Protein AF-A0A2P8NF49-F1 (afdb_monomer_lite)

Sequence (994 aa):
MATYPNPLSDQGIADQLTRTGKHWAKTTITYSFDDLSTAGNDLNSTYESWIKKAIGQIGEILNLTFVETGSGGDITFNGSSGNGTYASTSYYTVSREIVSSNIFFDRTWTGNQPSALDYGSYGFTTIMHEFLHALGLSHPGDYDAGSGDPSYFPDAEFLQDTHRYSVMSYFGAGSDGSGTSHYFYNGSSFEYQYPQTPMVYDILALTQGGFNGKFGGYSFNTATRSGDTTYGYNPTGGINEVYDFVSNPSPVLTIYDAGGVDTLDLSGDTVSMQANIVYDANGVPSSYNTVARETSVIDLRPGHYSSTHGMKNNLGISFGTTIENVVATQFNDTIYGNDADNLITGGSGNDVMDGGSGTDTAVFSGARANYTITNNGGTFTVVGPDGTDTLTNFEFLKFADQQVATADLVAPFGTMVKASPSFGRSAGWADQDRYARTTADVDGDGKADIVGFASSGVMVALGTGGGNFGTMMQATASFSRNAGWISQETYPRLLADTNGDGRVDIVGFGADGAFVALGRADGTFAPLKVAANSFGRNAGWVDQEVKTRTLADVNGDGNVDIVGFGAAGTYVALGQGDGTFGTIKKATSDFGTDRGWNNQTEKPRIVTDINGDGRADIVGFGAAGTYVGLGQADGTFAPLILATSSFSRNAGWSDQDVYTRVLTDLNGDGNTDIVGFGAAGTYSALGNGDGTFQGLKLATSSFGINAGWANQDNYARLFADVDGDGKVDIVGFGAAGTYVAFGKGDGTFSPLELGTERFGKNAGWTSQETTPRFVTDVNGDGRADIIGFGSDGAYLVLANAGGQGNAPRYFSEGYLSGDRRLEDTISVDIDHAGIVRQPGSDDRAVGGSLQDLPGVLADDWFGDAVGGGRFGGAAPGNGETTTGLVGPADMRQPNAVGDGLDQLPGVLADDWFGDAIGGKQAGGAEAHDVLAVVVEHAQLRDAEPAPEFVDISLAIEWTGASEGPLAPPVTDPVPATAFVIAEDWTDAGNHGFF

Secondary structure (DSSP, 8-state):
-PPPPPPPPHHHHHHHHTTT--B-S-SEEEEEE--TTSSS----HHHHHHHHHHHHHHHHHBS-EEEE-SS--SEEEEEESSS--EEEEEE-TTT-BEEEEEEEEETTSGGGSGGG-STT-HHHHHHHHHHHHHHT---SSS--GGG----HHHH-SSTT-STTT-TT--S-TTTTSS--B-EEE-SSSEEEPPP-S--HHHHHHHHH--GGGT---PPB-TTTT-S--EEESSPPTT--GGGBTTT-SS--EEE---SSS-EEE-TT----EEEEEEE-TTS-EEEEEEEE--EEEEE-STT-EEB-TT-BS-EEE-TT----EEE--SSEEEEEEESS--EEE--SS--EEEEESSS-EEE-SS-GGG-EEEE-SSEEEEEETTEEEEEES-SEEE-SS-EEEGGG-S-SB---EEEESTTSGGGT---TTTS-EEEE-SSSSSSPEEEEE-SSSEEEE-B-SSS-B---EEEESSSSGGGT---TTTS-EEEE-SSSSSSPEEEEE-SSSEEEE-B-TTS-BPPPEEEESSS-GGGT---TTTS-EEEE-SSSSSSPEEEEE-SSSEEEE-B-SSS-B---EEEESSSSGGGT---TTTS-EEEE-SSSSSSPEEEEE-SSSEEEE-B-TTS-BPSPEEEESSSSGGGT---TTTS-EEEE-SSSSSSPEEEEE-SSSEEEE-B-SSS-BPPPEEEES-S-GGGT---TTTS-EEEE-SSSSSSPEEEEE-SSSEEEE-B-SSS-BPPPEEEESSSSGGGT---TTTS-EEEE-SSSSSSPEEEEE-SSSEEEEPBPS-SS--S-----S---SS---S-------GGG------------------------------------------------------------------------------------------------------------------------------------------------------------------

pLDDT: mean 79.13, std 25.95, range [20.19, 98.88]

Structure (mmCIF, N/CA/C/O backbone):
data_AF-A0A2P8NF49-F1
#
_entry.id   AF-A0A2P8NF49-F1
#
loop_
_atom_site.group_PDB
_atom_site.id
_atom_site.type_symbol
_atom_site.label_atom_id
_atom_site.label_alt_id
_atom_site.label_comp_id
_atom_site.label_asym_id
_atom_site.label_entity_id
_atom_site.label_seq_id
_atom_site.pdbx_PDB_ins_code
_atom_site.Cartn_x
_atom_site.Cartn_y
_atom_site.Cartn_z
_atom_site.occupancy
_atom_site.B_iso_or_equiv
_atom_site.auth_seq_id
_atom_site.auth_comp_id
_atom_site.auth_asym_id
_atom_site.auth_atom_id
_atom_site.pdbx_PDB_model_num
ATOM 1 N N . MET A 1 1 ? -3.496 -2.643 -52.592 1.00 51.00 1 MET A N 1
ATOM 2 C CA . MET A 1 1 ? -3.050 -2.084 -51.303 1.00 51.00 1 MET A CA 1
ATOM 3 C C . MET A 1 1 ? -1.754 -2.786 -50.981 1.00 51.00 1 MET A C 1
ATOM 5 O O . MET A 1 1 ? -1.724 -4.001 -51.147 1.00 51.00 1 MET A O 1
ATOM 9 N N . ALA A 1 2 ? -0.696 -2.049 -50.654 1.00 59.62 2 ALA A N 1
ATOM 10 C CA . ALA A 1 2 ? 0.509 -2.674 -50.129 1.00 59.62 2 ALA A CA 1
ATOM 11 C C . ALA A 1 2 ? 0.156 -3.336 -48.789 1.00 59.62 2 ALA A C 1
ATOM 13 O O . ALA A 1 2 ? -0.589 -2.755 -48.000 1.00 59.62 2 ALA A O 1
ATOM 14 N N . THR A 1 3 ? 0.588 -4.574 -48.589 1.00 74.75 3 THR A N 1
ATOM 15 C CA . THR A 1 3 ? 0.391 -5.324 -47.344 1.00 74.75 3 THR A CA 1
ATOM 16 C C . THR A 1 3 ? 1.704 -5.334 -46.587 1.00 74.75 3 THR A C 1
ATOM 18 O O . THR A 1 3 ? 2.743 -5.540 -47.209 1.00 74.75 3 THR A O 1
ATOM 21 N N . TYR A 1 4 ? 1.653 -5.129 -45.272 1.00 82.19 4 TYR A N 1
ATOM 22 C CA . TYR A 1 4 ? 2.828 -5.270 -44.418 1.00 82.19 4 TYR A CA 1
ATOM 23 C C . TYR A 1 4 ? 3.452 -6.668 -44.566 1.00 82.19 4 TYR A C 1
ATOM 25 O O . TYR A 1 4 ? 2.703 -7.644 -44.714 1.00 82.19 4 TYR A O 1
ATOM 33 N N . PRO A 1 5 ? 4.792 -6.780 -44.542 1.00 86.50 5 PRO A N 1
ATOM 34 C CA . PRO A 1 5 ? 5.456 -8.074 -44.511 1.00 86.50 5 PRO A CA 1
ATOM 35 C C . PRO A 1 5 ? 5.165 -8.796 -43.186 1.00 86.50 5 PRO A C 1
ATOM 37 O O . PRO A 1 5 ? 4.738 -8.193 -42.199 1.00 86.50 5 PRO A O 1
ATOM 40 N N . ASN A 1 6 ? 5.373 -10.112 -43.164 1.00 92.12 6 ASN A N 1
ATOM 41 C CA . ASN A 1 6 ? 5.154 -10.899 -41.951 1.00 92.12 6 ASN A CA 1
ATOM 42 C C . ASN A 1 6 ? 6.230 -10.578 -40.898 1.00 92.12 6 ASN A C 1
ATOM 44 O O . ASN A 1 6 ? 7.380 -10.329 -41.263 1.00 92.12 6 ASN A O 1
ATOM 48 N N . PRO A 1 7 ? 5.897 -10.608 -39.598 1.00 94.44 7 PRO A N 1
ATOM 49 C CA . PRO A 1 7 ? 6.896 -10.460 -38.550 1.00 94.44 7 PRO A CA 1
ATOM 50 C C . PRO A 1 7 ? 7.793 -11.700 -38.448 1.00 94.44 7 PRO A C 1
ATOM 52 O O . PRO A 1 7 ? 7.357 -12.821 -38.722 1.00 94.44 7 PRO A O 1
ATOM 55 N N . LEU A 1 8 ? 9.030 -11.498 -37.995 1.00 94.94 8 LEU A N 1
ATOM 56 C CA . LEU A 1 8 ? 9.926 -12.573 -37.557 1.00 94.94 8 LEU A CA 1
ATOM 57 C C . LEU A 1 8 ? 9.947 -12.680 -36.027 1.00 94.94 8 LEU A C 1
ATOM 59 O O . LEU A 1 8 ? 9.607 -11.727 -35.326 1.00 94.94 8 LEU A O 1
ATOM 63 N N . SER A 1 9 ? 10.339 -13.853 -35.521 1.00 94.81 9 SER A N 1
ATOM 64 C CA . SER A 1 9 ? 10.711 -14.028 -34.112 1.00 94.81 9 SER A CA 1
ATOM 65 C C . SER A 1 9 ? 12.049 -13.351 -33.821 1.00 94.81 9 SER A C 1
ATOM 67 O O . SER A 1 9 ? 12.817 -13.090 -34.747 1.00 94.81 9 SER A O 1
ATOM 69 N N . ASP A 1 10 ? 12.376 -13.155 -32.544 1.00 93.75 10 ASP A N 1
ATOM 70 C CA . ASP A 1 10 ? 13.620 -12.489 -32.143 1.00 93.75 10 ASP A CA 1
ATOM 71 C C . ASP A 1 10 ? 14.869 -13.150 -32.732 1.00 93.75 10 ASP A C 1
ATOM 73 O O . ASP A 1 10 ? 15.691 -12.498 -33.378 1.00 93.75 10 ASP A O 1
ATOM 77 N N . GLN A 1 11 ? 14.958 -14.477 -32.602 1.00 91.25 11 GLN A N 1
ATOM 78 C CA . GLN A 1 11 ? 16.037 -15.249 -33.215 1.00 91.25 11 GLN A CA 1
ATOM 79 C C . GLN A 1 11 ? 16.000 -15.173 -34.747 1.00 91.25 11 GLN A C 1
ATOM 81 O O . GLN A 1 11 ? 17.047 -15.116 -35.383 1.00 91.25 11 GLN A O 1
ATOM 86 N N . GLY A 1 12 ? 14.809 -15.136 -35.355 1.00 92.81 12 GLY A N 1
ATOM 87 C CA . GLY A 1 12 ? 14.667 -14.988 -36.803 1.00 92.81 12 GLY A CA 1
ATOM 88 C C . GLY A 1 12 ? 15.252 -13.670 -37.316 1.00 92.81 12 GLY A C 1
ATOM 89 O O . GLY A 1 12 ? 15.924 -13.665 -38.345 1.00 92.81 12 GLY A O 1
ATOM 90 N N . ILE A 1 13 ? 15.060 -12.571 -36.581 1.00 93.75 13 ILE A N 1
ATOM 91 C CA . ILE A 1 13 ? 15.652 -11.262 -36.895 1.00 93.75 13 ILE A CA 1
ATOM 92 C C . ILE A 1 13 ? 17.181 -11.328 -36.762 1.00 93.75 13 ILE A C 1
ATOM 94 O O . ILE A 1 13 ? 17.902 -10.917 -37.674 1.00 93.75 13 ILE A O 1
ATOM 98 N N . ALA A 1 14 ? 17.683 -11.894 -35.660 1.00 93.38 14 ALA A N 1
ATOM 99 C CA . ALA A 1 14 ? 19.117 -12.065 -35.420 1.00 93.38 14 ALA A CA 1
ATOM 100 C C . ALA A 1 14 ? 19.802 -12.910 -36.514 1.00 93.38 14 ALA A C 1
ATOM 102 O O . ALA A 1 14 ? 20.877 -12.561 -37.017 1.00 93.38 14 ALA A O 1
ATOM 103 N N . ASP A 1 15 ? 19.165 -14.001 -36.933 1.00 91.38 15 ASP A N 1
ATOM 104 C CA . ASP A 1 15 ? 19.650 -14.876 -38.002 1.00 91.38 15 ASP A CA 1
ATOM 105 C C . ASP A 1 15 ? 19.631 -14.175 -39.364 1.00 91.38 15 ASP A C 1
ATOM 107 O O . ASP A 1 15 ? 20.561 -14.334 -40.158 1.00 91.38 15 ASP A O 1
ATOM 111 N N . GLN A 1 16 ? 18.615 -13.355 -39.626 1.00 92.50 16 GLN A N 1
ATOM 112 C CA . GLN A 1 16 ? 18.489 -12.606 -40.872 1.00 92.50 16 GLN A CA 1
ATOM 113 C C . GLN A 1 16 ? 19.577 -11.527 -41.011 1.00 92.50 16 GLN A C 1
ATOM 115 O O . GLN A 1 16 ? 20.219 -11.418 -42.066 1.00 92.50 16 GLN A O 1
ATOM 120 N N . LEU A 1 17 ? 19.863 -10.792 -39.930 1.00 94.19 17 LEU A N 1
ATOM 121 C CA . LEU A 1 17 ? 20.968 -9.826 -39.851 1.00 94.19 17 LEU A CA 1
ATOM 122 C C . LEU A 1 17 ? 22.342 -10.499 -40.012 1.00 94.19 17 LEU A C 1
ATOM 124 O O . LEU A 1 17 ? 23.280 -9.893 -40.534 1.00 94.19 17 LEU A O 1
ATOM 128 N N . THR A 1 18 ? 22.466 -11.771 -39.627 1.00 93.25 18 THR A N 1
ATOM 129 C CA . THR A 1 18 ? 23.716 -12.547 -39.707 1.00 93.25 18 THR A CA 1
ATOM 130 C C . THR A 1 18 ? 23.760 -13.557 -40.856 1.00 93.25 18 THR A C 1
ATOM 132 O O . THR A 1 18 ? 24.707 -14.345 -40.951 1.00 93.25 18 THR A O 1
ATOM 135 N N . ARG A 1 19 ? 22.804 -13.518 -41.798 1.00 91.19 19 ARG A N 1
ATOM 136 C CA . ARG A 1 19 ? 22.618 -14.548 -42.846 1.00 91.19 19 ARG A CA 1
ATOM 137 C C . ARG A 1 19 ? 23.862 -14.843 -43.689 1.00 91.19 19 ARG A C 1
ATOM 139 O O . ARG A 1 19 ? 24.033 -15.947 -44.209 1.00 91.19 19 ARG A O 1
ATOM 146 N N . THR A 1 20 ? 24.763 -13.868 -43.830 1.00 90.12 20 THR A N 1
ATOM 147 C CA . THR A 1 20 ? 26.004 -14.022 -44.608 1.00 90.12 20 THR A CA 1
ATOM 148 C C . THR A 1 20 ? 27.068 -14.869 -43.901 1.00 90.12 20 THR A C 1
ATOM 150 O O . THR A 1 20 ? 27.974 -15.399 -44.558 1.00 90.12 20 THR A O 1
ATOM 153 N N . GLY A 1 21 ? 26.955 -15.027 -42.581 1.00 90.25 21 GLY A N 1
ATOM 154 C CA . GLY A 1 21 ? 27.860 -15.798 -41.735 1.00 90.25 21 GLY A CA 1
ATOM 155 C C . GLY A 1 21 ? 29.224 -15.147 -41.488 1.00 90.25 21 GLY A C 1
ATOM 156 O O . GLY A 1 21 ? 30.114 -15.803 -40.945 1.00 90.25 21 GLY A O 1
ATOM 157 N N . LYS A 1 22 ? 29.428 -13.897 -41.926 1.00 92.44 22 LYS A N 1
ATOM 158 C CA . LYS A 1 22 ? 30.708 -13.189 -41.787 1.00 92.44 22 LYS A CA 1
ATOM 159 C C . LYS A 1 22 ? 30.978 -12.881 -40.315 1.00 92.44 22 LYS A C 1
ATOM 161 O O . LYS A 1 22 ? 30.099 -12.352 -39.653 1.00 92.44 22 LYS A O 1
ATOM 166 N N . HIS A 1 23 ? 32.172 -13.186 -39.819 1.00 93.00 23 HIS A N 1
ATOM 167 C CA . HIS A 1 23 ? 32.540 -12.925 -38.422 1.00 93.00 23 HIS A CA 1
ATOM 168 C C . HIS A 1 23 ? 34.057 -12.851 -38.239 1.00 93.00 23 HIS A C 1
ATOM 170 O O . HIS A 1 23 ? 34.813 -13.404 -39.035 1.00 93.00 23 HIS A O 1
ATOM 176 N N . TRP A 1 24 ? 34.530 -12.214 -37.174 1.00 93.69 24 TRP A N 1
ATOM 177 C CA . TRP A 1 24 ? 35.937 -12.255 -36.788 1.00 93.69 24 TRP A CA 1
ATOM 178 C C . TRP A 1 24 ? 36.240 -13.498 -35.943 1.00 93.69 24 TRP A C 1
ATOM 180 O O . TRP A 1 24 ? 35.585 -13.746 -34.939 1.00 93.69 24 TRP A O 1
ATOM 190 N N . ALA A 1 25 ? 37.292 -14.242 -36.294 1.00 90.56 25 ALA A N 1
ATOM 191 C CA . ALA A 1 25 ? 37.790 -15.383 -35.507 1.00 90.56 25 ALA A CA 1
ATOM 192 C C . ALA A 1 25 ? 38.834 -14.984 -34.441 1.00 90.56 25 ALA A C 1
ATOM 194 O O . ALA A 1 25 ? 39.669 -15.791 -34.029 1.00 90.56 25 ALA A O 1
ATOM 195 N N . LYS A 1 26 ? 38.842 -13.713 -34.028 1.00 90.56 26 LYS A N 1
ATOM 196 C CA . LYS A 1 26 ? 39.785 -13.152 -33.054 1.00 90.56 26 LYS A CA 1
ATOM 197 C C . LYS A 1 26 ? 39.082 -12.169 -32.132 1.00 90.56 26 LYS A C 1
ATOM 199 O O . LYS A 1 26 ? 38.136 -11.508 -32.540 1.00 90.56 26 LYS A O 1
ATOM 204 N N . THR A 1 27 ? 39.594 -12.054 -30.912 1.00 91.00 27 THR A N 1
ATOM 205 C CA . THR A 1 27 ? 39.059 -11.159 -29.875 1.00 91.00 27 THR A CA 1
ATOM 206 C C . THR A 1 27 ? 39.775 -9.816 -29.814 1.00 91.00 27 THR A C 1
ATOM 208 O O . THR A 1 27 ? 39.276 -8.890 -29.191 1.00 91.00 27 THR A O 1
ATOM 211 N N . THR A 1 28 ? 40.933 -9.673 -30.462 1.00 96.94 28 THR A N 1
ATOM 212 C CA . THR A 1 28 ? 41.603 -8.379 -30.632 1.00 96.94 28 THR A CA 1
ATOM 213 C C . THR A 1 28 ? 41.533 -7.967 -32.093 1.00 96.94 28 THR A C 1
ATOM 215 O O . THR A 1 28 ? 42.037 -8.683 -32.960 1.00 96.94 28 THR A O 1
ATOM 218 N N . ILE A 1 29 ? 40.918 -6.818 -32.357 1.00 97.69 29 ILE A N 1
ATOM 219 C CA . ILE A 1 29 ? 40.758 -6.244 -33.691 1.00 97.69 29 ILE A CA 1
ATOM 220 C C . ILE A 1 29 ? 41.518 -4.923 -33.712 1.00 97.69 29 ILE A C 1
ATOM 222 O O . ILE A 1 29 ? 41.226 -3.996 -32.960 1.00 97.69 29 ILE A O 1
ATOM 226 N N . THR A 1 30 ? 42.534 -4.838 -34.558 1.00 97.69 30 THR A N 1
ATOM 227 C CA . THR A 1 30 ? 43.264 -3.584 -34.746 1.00 97.69 30 THR A CA 1
ATOM 228 C C . THR A 1 30 ? 42.499 -2.651 -35.679 1.00 97.69 30 THR A C 1
ATOM 230 O O . THR A 1 30 ? 41.827 -3.111 -36.600 1.00 97.69 30 THR A O 1
ATOM 233 N N . TYR A 1 31 ? 42.611 -1.341 -35.479 1.00 97.31 31 TYR A N 1
ATOM 234 C CA . TYR A 1 31 ? 42.071 -0.363 -36.419 1.00 97.31 31 TYR A CA 1
ATOM 235 C C . TYR A 1 31 ? 43.071 0.743 -36.746 1.00 97.31 31 TYR A C 1
ATOM 237 O O . TYR A 1 31 ? 44.009 0.988 -35.987 1.00 97.31 31 TYR A O 1
ATOM 245 N N . SER A 1 32 ? 42.895 1.391 -37.892 1.00 94.25 32 SER A N 1
ATOM 246 C CA . SER A 1 32 ? 43.706 2.533 -38.328 1.00 94.25 32 SER A CA 1
ATOM 247 C C . SER A 1 32 ? 42.868 3.548 -39.102 1.00 94.25 32 SER A C 1
ATOM 249 O O . SER A 1 32 ? 41.832 3.209 -39.678 1.00 94.25 32 SER A O 1
ATOM 251 N N . PHE A 1 33 ? 43.342 4.793 -39.125 1.00 91.50 33 PHE A N 1
ATOM 252 C CA . PHE A 1 33 ? 42.841 5.849 -40.003 1.00 91.50 33 PHE A CA 1
ATOM 253 C C . PHE A 1 33 ? 43.860 6.040 -41.127 1.00 91.50 33 PHE A C 1
ATOM 255 O O . PHE A 1 33 ? 44.873 6.710 -40.941 1.00 91.50 33 PHE A O 1
ATOM 262 N N . ASP A 1 34 ? 43.626 5.393 -42.268 1.00 76.44 34 ASP A N 1
ATOM 263 C CA . ASP A 1 34 ? 44.501 5.481 -43.441 1.00 76.44 34 ASP A CA 1
ATOM 264 C C . ASP A 1 34 ? 43.775 6.214 -44.585 1.00 76.44 34 ASP A C 1
ATOM 266 O O . ASP A 1 34 ? 42.549 6.175 -44.686 1.00 76.44 34 ASP A O 1
ATOM 270 N N . ASP A 1 35 ? 44.523 6.845 -45.498 1.00 68.38 35 ASP A N 1
ATOM 271 C CA . ASP A 1 35 ? 44.009 7.233 -46.821 1.00 68.38 35 ASP A CA 1
ATOM 272 C C . ASP A 1 35 ? 44.499 6.246 -47.881 1.00 68.38 35 ASP A C 1
ATOM 274 O O . ASP A 1 35 ? 45.480 6.472 -48.599 1.00 68.38 35 ASP A O 1
ATOM 278 N N . LEU A 1 36 ? 43.777 5.131 -48.008 1.00 64.69 36 LEU A N 1
ATOM 279 C CA . LEU A 1 36 ? 44.042 4.128 -49.039 1.00 64.69 36 LEU A CA 1
ATOM 280 C C . LEU A 1 36 ? 43.703 4.615 -50.463 1.00 64.69 36 LEU A C 1
ATOM 282 O O . LEU A 1 36 ? 44.017 3.923 -51.431 1.00 64.69 36 LEU A O 1
ATOM 286 N N . SER A 1 37 ? 43.088 5.796 -50.625 1.00 58.12 37 SER A N 1
ATOM 287 C CA . SER A 1 37 ? 42.691 6.342 -51.932 1.00 58.12 37 SER A CA 1
ATOM 288 C C . SER A 1 37 ? 43.810 7.114 -52.645 1.00 58.12 37 SER A C 1
ATOM 290 O O . SER A 1 37 ? 43.695 7.395 -53.840 1.00 58.12 37 SER A O 1
ATOM 292 N N . THR A 1 38 ? 44.916 7.436 -51.955 1.00 55.50 38 THR A N 1
ATOM 293 C CA . THR A 1 38 ? 46.035 8.283 -52.437 1.00 55.50 38 THR A CA 1
ATOM 294 C C . THR A 1 38 ? 45.627 9.686 -52.926 1.00 55.50 38 THR A C 1
ATOM 296 O O . THR A 1 38 ? 46.412 10.359 -53.598 1.00 55.50 38 THR A O 1
ATOM 299 N N . ALA A 1 39 ? 44.415 10.147 -52.595 1.00 58.09 39 ALA A N 1
ATOM 300 C CA . ALA A 1 39 ? 43.811 11.370 -53.131 1.00 58.09 39 ALA A CA 1
ATOM 301 C C . ALA A 1 39 ? 43.760 12.550 -52.136 1.00 58.09 39 ALA A C 1
ATOM 303 O O . ALA A 1 39 ? 43.281 13.622 -52.508 1.00 58.09 39 ALA A O 1
ATOM 304 N N . GLY A 1 40 ? 44.284 12.400 -50.912 1.00 59.62 40 GLY A N 1
ATOM 305 C CA . GLY A 1 40 ? 44.273 13.448 -49.883 1.00 59.62 40 GLY A CA 1
ATOM 306 C C . GLY A 1 40 ? 42.927 13.547 -49.163 1.00 59.62 40 GLY A C 1
ATOM 307 O O . GLY A 1 40 ? 42.482 14.646 -48.825 1.00 59.62 40 GLY A O 1
ATOM 308 N N . ASN A 1 41 ? 42.263 12.406 -48.969 1.00 67.69 41 ASN A N 1
ATOM 309 C CA . ASN A 1 41 ? 40.920 12.315 -48.397 1.00 67.69 41 ASN A CA 1
ATOM 310 C C . ASN A 1 41 ? 40.913 12.015 -46.890 1.00 67.69 41 ASN A C 1
ATOM 312 O O . ASN A 1 41 ? 39.852 11.680 -46.368 1.00 67.69 41 ASN A O 1
ATOM 316 N N . ASP A 1 42 ? 42.024 12.218 -46.179 1.00 73.75 42 ASP A N 1
ATOM 317 C CA . ASP A 1 42 ? 42.177 11.936 -44.743 1.00 73.75 42 ASP A CA 1
ATOM 318 C C . ASP A 1 42 ? 40.978 12.383 -43.891 1.00 73.75 42 ASP A C 1
ATOM 320 O O . ASP A 1 42 ? 40.499 13.524 -43.988 1.00 73.75 42 ASP A O 1
ATOM 324 N N . LEU A 1 43 ? 40.504 11.484 -43.028 1.00 86.25 43 LEU A N 1
ATOM 325 C CA . LEU A 1 43 ? 39.536 11.823 -41.992 1.00 86.25 43 LEU A CA 1
ATOM 326 C C . LEU A 1 43 ? 40.195 12.787 -40.998 1.00 86.25 43 LEU A C 1
ATOM 328 O O . LEU A 1 43 ? 41.348 12.621 -40.622 1.00 86.25 43 LEU A O 1
ATOM 332 N N . ASN A 1 44 ? 39.477 13.839 -40.604 1.00 87.62 44 ASN A N 1
ATOM 333 C CA . ASN A 1 44 ? 39.982 14.770 -39.597 1.00 87.62 44 ASN A CA 1
ATOM 334 C C . ASN A 1 44 ? 39.708 14.255 -38.173 1.00 87.62 44 ASN A C 1
ATOM 336 O O . ASN A 1 44 ? 38.924 13.328 -37.966 1.00 87.62 44 ASN A O 1
ATOM 340 N N . SER A 1 45 ? 40.274 14.935 -37.176 1.00 90.00 45 SER A N 1
ATOM 341 C CA . SER A 1 45 ? 40.130 14.572 -35.761 1.00 90.00 45 SER A CA 1
ATOM 342 C C . SER A 1 45 ? 38.681 14.492 -35.259 1.00 90.00 45 SER A C 1
ATOM 344 O O . SER A 1 45 ? 38.416 13.791 -34.287 1.00 90.00 45 SER A O 1
ATOM 346 N N . THR A 1 46 ? 37.732 15.202 -35.883 1.00 92.19 46 THR A N 1
ATOM 347 C CA . THR A 1 46 ? 36.310 15.115 -35.518 1.00 92.19 46 THR A CA 1
ATOM 348 C C . THR A 1 46 ? 35.728 13.765 -35.926 1.00 92.19 46 THR A C 1
ATOM 350 O O . THR A 1 46 ? 35.093 13.119 -35.098 1.00 92.19 46 THR A O 1
ATOM 353 N N . TYR A 1 47 ? 35.989 13.306 -37.155 1.00 91.31 47 TYR A N 1
ATOM 354 C CA . TYR A 1 47 ? 35.597 11.961 -37.589 1.00 91.31 47 TYR A CA 1
ATOM 355 C C . TYR A 1 47 ? 36.234 10.889 -36.714 1.00 91.31 47 TYR A C 1
ATOM 357 O O . TYR A 1 47 ? 35.531 10.015 -36.220 1.00 91.31 47 TYR A O 1
ATOM 365 N N . GLU A 1 48 ? 37.547 10.981 -36.486 1.00 92.88 48 GLU A N 1
ATOM 366 C CA . GLU A 1 48 ? 38.264 10.009 -35.658 1.00 92.88 48 GLU A CA 1
ATOM 367 C C . GLU A 1 48 ? 37.669 9.913 -34.251 1.00 92.88 48 GLU A C 1
ATOM 369 O O . GLU A 1 48 ? 37.495 8.815 -33.734 1.00 92.88 48 GLU A O 1
ATOM 374 N N . SER A 1 49 ? 37.321 11.050 -33.641 1.00 94.81 49 SER A N 1
ATOM 375 C CA . SER A 1 49 ? 36.694 11.093 -32.317 1.00 94.81 49 SER A CA 1
ATOM 376 C C . SER A 1 49 ? 35.353 10.351 -32.293 1.00 94.81 49 SER A C 1
ATOM 378 O O . SER A 1 49 ? 35.140 9.486 -31.447 1.00 94.81 49 SER A O 1
ATOM 380 N N . TRP A 1 50 ? 34.464 10.627 -33.252 1.00 95.31 50 TRP A N 1
ATOM 381 C CA . TRP A 1 50 ? 33.152 9.975 -33.326 1.00 95.31 50 TRP A CA 1
ATOM 382 C C . TRP A 1 50 ? 33.235 8.492 -33.698 1.00 95.31 50 TRP A C 1
ATOM 384 O O . TRP A 1 50 ? 32.508 7.678 -33.134 1.00 95.31 50 TRP A O 1
ATOM 394 N N . ILE A 1 51 ? 34.174 8.114 -34.567 1.00 96.06 51 ILE A N 1
ATOM 395 C CA . ILE A 1 51 ? 34.478 6.708 -34.856 1.00 96.06 51 ILE A CA 1
ATOM 396 C C . ILE A 1 51 ? 34.960 5.998 -33.587 1.00 96.06 51 ILE A C 1
ATOM 398 O O . ILE A 1 51 ? 34.480 4.912 -33.276 1.00 96.06 51 ILE A O 1
ATOM 402 N N . LYS A 1 52 ? 35.852 6.618 -32.805 1.00 96.56 52 LYS A N 1
ATOM 403 C CA . LYS A 1 52 ? 36.318 6.057 -31.526 1.00 96.56 52 LYS A CA 1
ATOM 404 C C . LYS A 1 52 ? 35.183 5.899 -30.514 1.00 96.56 52 LYS A C 1
ATOM 406 O O . LYS A 1 52 ? 35.198 4.922 -29.775 1.00 96.56 52 LYS A O 1
ATOM 411 N N . LYS A 1 53 ? 34.183 6.790 -30.506 1.00 96.19 53 LYS A N 1
ATOM 412 C CA . LYS A 1 53 ? 32.969 6.618 -29.687 1.00 96.19 53 LYS A CA 1
ATOM 413 C C . LYS A 1 53 ? 32.170 5.381 -30.108 1.00 96.19 53 LYS A C 1
ATOM 415 O O . LYS A 1 53 ? 31.843 4.573 -29.247 1.00 96.19 53 LYS A O 1
ATOM 420 N N . ALA A 1 54 ? 31.930 5.182 -31.408 1.00 97.00 54 ALA A N 1
ATOM 421 C CA . ALA A 1 54 ? 31.247 3.984 -31.913 1.00 97.00 54 ALA A CA 1
ATOM 422 C C . ALA A 1 54 ? 32.027 2.688 -31.605 1.00 97.00 54 ALA A C 1
ATOM 424 O O . ALA A 1 54 ? 31.449 1.703 -31.149 1.00 97.00 54 ALA A O 1
ATOM 425 N N . ILE A 1 55 ? 33.356 2.709 -31.775 1.00 97.81 55 ILE A N 1
ATOM 426 C CA . ILE A 1 55 ? 34.248 1.603 -31.389 1.00 97.81 55 ILE A CA 1
ATOM 427 C C . ILE A 1 55 ? 34.146 1.317 -29.886 1.00 97.81 55 ILE A C 1
ATOM 429 O O . ILE A 1 55 ? 34.027 0.159 -29.488 1.00 97.81 55 ILE A O 1
ATOM 433 N N . GLY A 1 56 ? 34.174 2.365 -29.058 1.00 96.44 56 GLY A N 1
ATOM 434 C CA . GLY A 1 56 ? 34.037 2.265 -27.608 1.00 96.44 56 GLY A CA 1
ATOM 435 C C . GLY A 1 56 ? 32.721 1.611 -27.196 1.00 96.44 56 GLY A C 1
ATOM 436 O O . GLY A 1 56 ? 32.748 0.661 -26.424 1.00 96.44 56 GLY A O 1
ATOM 437 N N . GLN A 1 57 ? 31.596 2.037 -27.778 1.00 96.19 57 GLN A N 1
ATOM 438 C CA . GLN A 1 57 ? 30.280 1.449 -27.502 1.00 96.19 57 GLN A CA 1
ATOM 439 C C . GLN A 1 57 ? 30.228 -0.052 -27.832 1.00 96.19 57 GLN A C 1
ATOM 441 O O . GLN A 1 57 ? 29.739 -0.840 -27.029 1.00 96.19 57 GLN A O 1
ATOM 446 N N . ILE A 1 58 ? 30.780 -0.487 -28.971 1.00 97.31 58 ILE A N 1
ATOM 447 C CA . ILE A 1 58 ? 30.850 -1.925 -29.281 1.00 97.31 58 ILE A CA 1
ATOM 448 C C . ILE A 1 58 ? 31.780 -2.663 -28.316 1.00 97.31 58 ILE A C 1
ATOM 450 O O . ILE A 1 58 ? 31.463 -3.781 -27.927 1.00 97.31 58 ILE A O 1
ATOM 454 N N . GLY A 1 59 ? 32.910 -2.070 -27.921 1.00 96.19 59 GLY A N 1
ATOM 455 C CA . GLY A 1 59 ? 33.813 -2.662 -26.927 1.00 96.19 59 GLY A CA 1
ATOM 456 C C . GLY A 1 59 ? 33.199 -2.761 -25.525 1.00 96.19 59 GLY A C 1
ATOM 457 O O . GLY A 1 59 ? 33.571 -3.640 -24.749 1.00 96.19 59 GLY A O 1
ATOM 458 N N . GLU A 1 60 ? 32.241 -1.893 -25.196 1.00 94.75 60 GLU A N 1
ATOM 459 C CA . GLU A 1 60 ? 31.426 -2.004 -23.984 1.00 94.75 60 GLU A CA 1
ATOM 460 C C . GLU A 1 60 ? 30.416 -3.160 -24.085 1.00 94.75 60 GLU A C 1
ATOM 462 O O . GLU A 1 60 ? 30.128 -3.790 -23.078 1.00 94.75 60 GLU A O 1
ATOM 467 N N . ILE A 1 61 ? 29.893 -3.484 -25.267 1.00 96.06 61 ILE A N 1
ATOM 468 C CA . ILE A 1 61 ? 28.867 -4.532 -25.426 1.00 96.06 61 ILE A CA 1
ATOM 469 C C . ILE A 1 61 ? 29.496 -5.914 -25.636 1.00 96.06 61 ILE A C 1
ATOM 471 O O . ILE A 1 61 ? 29.107 -6.902 -25.013 1.00 96.06 61 ILE A O 1
ATOM 475 N N . LEU A 1 62 ? 30.481 -5.998 -26.527 1.00 96.00 62 LEU A N 1
ATOM 476 C CA . LEU A 1 62 ? 31.122 -7.239 -26.943 1.00 96.00 62 LEU A CA 1
ATOM 477 C C . LEU A 1 62 ? 32.482 -7.392 -26.273 1.00 96.00 62 LEU A C 1
ATOM 479 O O . LEU A 1 62 ? 33.239 -6.433 -26.143 1.00 96.00 62 LEU A O 1
ATOM 483 N N . ASN A 1 63 ? 32.853 -8.626 -25.944 1.00 95.12 63 ASN A N 1
ATOM 484 C CA . ASN A 1 63 ? 34.178 -8.989 -25.446 1.00 95.12 63 ASN A CA 1
ATOM 485 C C . ASN A 1 63 ? 35.229 -8.984 -26.578 1.00 95.12 63 ASN A C 1
ATOM 487 O O . ASN A 1 63 ? 35.897 -9.983 -26.862 1.00 95.12 63 ASN A O 1
ATOM 491 N N . LEU A 1 64 ? 35.335 -7.846 -27.263 1.00 95.69 64 LEU A N 1
ATOM 492 C CA . LEU A 1 64 ? 36.290 -7.542 -28.315 1.00 95.69 64 LEU A CA 1
ATOM 493 C C . LEU A 1 64 ? 37.155 -6.363 -27.868 1.00 95.69 64 LEU A C 1
ATOM 495 O O . LEU A 1 64 ? 36.667 -5.323 -27.440 1.00 95.69 64 LEU A O 1
ATOM 499 N N . THR A 1 65 ? 38.468 -6.515 -27.991 1.00 96.50 65 THR A N 1
ATOM 500 C CA . THR A 1 65 ? 39.434 -5.449 -27.728 1.00 96.50 65 THR A CA 1
ATOM 501 C C . THR A 1 65 ? 39.801 -4.759 -29.033 1.00 96.50 65 THR A C 1
ATOM 503 O O . THR A 1 65 ? 40.406 -5.375 -29.913 1.00 96.50 65 THR A O 1
ATOM 506 N N . PHE A 1 66 ? 39.498 -3.468 -29.137 1.00 97.69 66 PHE A N 1
ATOM 507 C CA . PHE A 1 66 ? 39.882 -2.650 -30.283 1.00 97.69 66 PHE A CA 1
ATOM 508 C C . PHE A 1 66 ? 41.178 -1.892 -30.000 1.00 97.69 66 PHE A C 1
ATOM 510 O O . PHE A 1 66 ? 41.301 -1.222 -28.976 1.00 97.69 66 PHE A O 1
ATOM 517 N N . VAL A 1 67 ? 42.159 -2.001 -30.899 1.00 97.50 67 VAL A N 1
ATOM 518 C CA . VAL A 1 67 ? 43.487 -1.394 -30.709 1.00 97.50 67 VAL A CA 1
ATOM 519 C C . VAL A 1 67 ? 43.844 -0.506 -31.891 1.00 97.50 67 VAL A C 1
ATOM 521 O O . VAL A 1 67 ? 44.002 -0.989 -33.010 1.00 97.50 67 VAL A O 1
ATOM 524 N N . GLU A 1 68 ? 44.029 0.787 -31.633 1.00 96.44 68 GLU A N 1
ATOM 525 C CA . GLU A 1 68 ? 44.496 1.726 -32.652 1.00 96.44 68 GLU A CA 1
ATOM 526 C C . GLU A 1 68 ? 45.938 1.425 -33.059 1.00 96.44 68 GLU A C 1
ATOM 528 O O . GLU A 1 68 ? 46.826 1.224 -32.226 1.00 96.44 68 GLU A O 1
ATOM 533 N N . THR A 1 69 ? 46.182 1.443 -34.359 1.00 93.94 69 THR A N 1
ATOM 534 C CA . THR A 1 69 ? 47.496 1.295 -34.974 1.00 93.94 69 THR A CA 1
ATOM 535 C C . THR A 1 69 ? 47.755 2.480 -35.895 1.00 93.94 69 THR A C 1
ATOM 537 O O . THR A 1 69 ? 46.826 3.112 -36.390 1.00 93.94 69 THR A O 1
ATOM 540 N N . GLY A 1 70 ? 49.031 2.794 -36.132 1.00 84.69 70 GLY A N 1
ATOM 541 C CA . GLY A 1 70 ? 49.394 3.934 -36.979 1.00 84.69 70 GLY A CA 1
ATOM 542 C C . GLY A 1 70 ? 49.043 3.763 -38.462 1.00 84.69 70 GLY A C 1
ATOM 543 O O . GLY A 1 70 ? 48.941 4.764 -39.155 1.00 84.69 70 GLY A O 1
ATOM 544 N N . SER A 1 71 ? 48.901 2.522 -38.942 1.00 86.88 71 SER A N 1
ATOM 545 C CA . SER A 1 71 ? 48.460 2.177 -40.301 1.00 86.88 71 SER A CA 1
ATOM 546 C C . SER A 1 71 ? 48.239 0.670 -40.424 1.00 86.88 71 SER A C 1
ATOM 548 O O . SER A 1 71 ? 48.943 -0.090 -39.749 1.00 86.88 71 SER A O 1
ATOM 550 N N . GLY A 1 72 ? 47.394 0.225 -41.355 1.00 84.75 72 GLY A N 1
ATOM 551 C CA . GLY A 1 72 ? 47.261 -1.196 -41.702 1.00 84.75 72 GLY A CA 1
ATOM 552 C C . GLY A 1 72 ? 46.579 -2.043 -40.626 1.00 84.75 72 GLY A C 1
ATOM 553 O O . GLY A 1 72 ? 46.962 -3.198 -40.431 1.00 84.75 72 GLY A O 1
ATOM 554 N N . GLY A 1 73 ? 45.609 -1.461 -39.918 1.00 92.12 73 GLY A N 1
ATOM 555 C CA . GLY A 1 73 ? 44.741 -2.185 -38.998 1.00 92.12 73 GLY A CA 1
ATOM 556 C C . GLY A 1 73 ? 43.836 -3.189 -39.717 1.00 92.12 73 GLY A C 1
ATOM 557 O O . GLY A 1 73 ? 43.662 -3.157 -40.933 1.00 92.12 73 GLY A O 1
ATOM 558 N N . ASP A 1 74 ? 43.234 -4.083 -38.942 1.00 96.56 74 ASP A N 1
ATOM 559 C CA . ASP A 1 74 ? 42.262 -5.064 -39.428 1.00 96.56 74 ASP A CA 1
ATOM 560 C C . ASP A 1 74 ? 40.994 -4.404 -39.975 1.00 96.56 74 ASP A C 1
ATOM 562 O O . ASP A 1 74 ? 40.411 -4.880 -40.954 1.00 96.56 74 ASP A O 1
ATOM 566 N N . ILE A 1 75 ? 40.586 -3.304 -39.337 1.00 96.94 75 ILE A N 1
ATOM 567 C CA . ILE A 1 75 ? 39.567 -2.386 -39.833 1.00 96.94 75 ILE A CA 1
ATOM 568 C C . ILE A 1 75 ? 40.240 -1.057 -40.173 1.00 96.94 75 ILE A C 1
ATOM 570 O O . ILE A 1 75 ? 40.816 -0.399 -39.307 1.00 96.94 75 ILE A O 1
ATOM 574 N N . THR A 1 76 ? 40.143 -0.638 -41.427 1.00 94.75 76 THR A N 1
ATOM 575 C CA . THR A 1 76 ? 40.690 0.644 -41.877 1.00 94.75 76 THR A CA 1
ATOM 576 C C . THR A 1 76 ? 39.566 1.632 -42.155 1.00 94.75 76 THR A C 1
ATOM 578 O O . THR A 1 76 ? 38.686 1.360 -42.971 1.00 94.75 76 THR A O 1
ATOM 581 N N . PHE A 1 77 ? 39.612 2.793 -41.506 1.00 93.50 77 PHE A N 1
ATOM 582 C CA . PHE A 1 77 ? 38.674 3.896 -41.708 1.00 93.50 77 PHE A CA 1
ATOM 583 C C . PHE A 1 77 ? 39.286 4.916 -42.676 1.00 93.50 77 PHE A C 1
ATOM 585 O O . PHE A 1 77 ? 40.368 5.441 -42.421 1.00 93.50 77 PHE A O 1
ATOM 592 N N . ASN A 1 78 ? 38.591 5.192 -43.780 1.00 90.56 78 ASN A N 1
ATOM 593 C CA . ASN A 1 78 ? 39.073 6.002 -44.898 1.00 90.56 78 ASN A CA 1
ATOM 594 C C . ASN A 1 78 ? 38.068 7.104 -45.246 1.00 90.56 78 ASN A C 1
ATOM 596 O O . ASN A 1 78 ? 36.860 6.924 -45.094 1.00 90.56 78 ASN A O 1
ATOM 600 N N . GLY A 1 79 ? 38.541 8.217 -45.806 1.00 86.69 79 GLY A N 1
ATOM 601 C CA . GLY A 1 79 ? 37.664 9.183 -46.468 1.00 86.69 79 GLY A CA 1
ATOM 602 C C . GLY A 1 79 ? 37.488 8.886 -47.958 1.00 86.69 79 GLY A C 1
ATOM 603 O O . GLY A 1 79 ? 38.412 8.447 -48.642 1.00 86.69 79 GLY A O 1
ATOM 604 N N . SER A 1 80 ? 36.300 9.171 -48.480 1.00 84.75 80 SER A N 1
ATOM 605 C CA . SER A 1 80 ? 35.959 9.124 -49.902 1.00 84.75 80 SER A CA 1
ATOM 606 C C . SER A 1 80 ? 35.249 10.417 -50.334 1.00 84.75 80 SER A C 1
ATOM 608 O O . SER A 1 80 ? 34.893 11.264 -49.508 1.00 84.75 80 SER A O 1
ATOM 610 N N . SER A 1 81 ? 35.078 10.602 -51.645 1.00 81.44 81 SER A N 1
ATOM 611 C CA . SER A 1 81 ? 34.301 11.709 -52.214 1.00 81.44 81 SER A CA 1
ATOM 612 C C . SER A 1 81 ? 33.402 11.216 -53.348 1.00 81.44 81 SER A C 1
ATOM 614 O O . SER A 1 81 ? 33.887 10.633 -54.318 1.00 81.44 81 SER A O 1
ATOM 616 N N . GLY A 1 82 ? 32.095 11.457 -53.222 1.00 77.19 82 GLY A N 1
ATOM 617 C CA . GLY A 1 82 ? 31.096 11.232 -54.271 1.00 77.19 82 GLY A CA 1
ATOM 618 C C . GLY A 1 82 ? 30.736 9.769 -54.552 1.00 77.19 82 GLY A C 1
ATOM 619 O O . GLY A 1 82 ? 30.223 9.490 -55.633 1.00 77.19 82 GLY A O 1
ATOM 620 N N . ASN A 1 83 ? 31.016 8.852 -53.621 1.00 73.12 83 ASN A N 1
ATOM 621 C CA . ASN A 1 83 ? 30.775 7.409 -53.773 1.00 73.12 83 ASN A CA 1
ATOM 622 C C . ASN A 1 83 ? 29.825 6.833 -52.709 1.00 73.12 83 ASN A C 1
ATOM 624 O O . ASN A 1 83 ? 29.656 5.618 -52.660 1.00 73.12 83 ASN A O 1
ATOM 628 N N . GLY A 1 84 ? 29.238 7.673 -51.850 1.00 83.38 84 GLY A N 1
ATOM 629 C CA . GLY A 1 84 ? 28.513 7.196 -50.676 1.00 83.38 84 GLY A CA 1
ATOM 630 C C . GLY A 1 84 ? 29.445 6.604 -49.614 1.00 83.38 84 GLY A C 1
ATOM 631 O O . GLY A 1 84 ? 30.657 6.448 -49.818 1.00 83.38 84 GLY A O 1
ATOM 632 N N . THR A 1 85 ? 28.869 6.333 -48.449 1.00 88.44 85 THR A N 1
ATOM 633 C CA . THR A 1 85 ? 29.568 5.686 -47.338 1.00 88.44 85 THR A CA 1
ATOM 634 C C . THR A 1 85 ? 29.299 4.186 -47.400 1.00 88.44 85 THR A C 1
ATOM 636 O O . THR A 1 85 ? 28.169 3.805 -47.680 1.00 88.44 85 THR A O 1
ATOM 639 N N . TYR A 1 86 ? 30.338 3.360 -47.257 1.00 90.38 86 TYR A N 1
ATOM 640 C CA . TYR A 1 86 ? 30.213 1.902 -47.366 1.00 90.38 86 TYR A CA 1
ATOM 641 C C . TYR A 1 86 ? 31.375 1.154 -46.699 1.00 90.38 86 TYR A C 1
ATOM 643 O O . TYR A 1 86 ? 32.516 1.635 -46.657 1.00 90.38 86 TYR A O 1
ATOM 651 N N . ALA A 1 87 ? 31.106 -0.076 -46.268 1.00 92.31 87 ALA A N 1
ATOM 652 C CA . ALA A 1 87 ? 32.083 -1.048 -45.799 1.00 92.31 87 ALA A CA 1
ATOM 653 C C . ALA A 1 87 ? 32.388 -2.118 -46.862 1.00 92.31 87 ALA A C 1
ATOM 655 O O . ALA A 1 87 ? 31.509 -2.710 -47.487 1.00 92.31 87 ALA A O 1
ATOM 656 N N . SER A 1 88 ? 33.672 -2.418 -47.043 1.00 92.62 88 SER A N 1
ATOM 657 C CA . SER A 1 88 ? 34.176 -3.456 -47.939 1.00 92.62 88 SER A CA 1
ATOM 658 C C . SER A 1 88 ? 34.986 -4.484 -47.156 1.00 92.62 88 SER A C 1
ATOM 660 O O . SER A 1 88 ? 36.133 -4.247 -46.767 1.00 92.62 88 SER A O 1
ATOM 662 N N . THR A 1 89 ? 34.374 -5.645 -46.924 1.00 94.75 89 THR A N 1
ATOM 663 C CA . THR A 1 89 ? 34.913 -6.702 -46.060 1.00 94.75 89 THR A CA 1
ATOM 664 C C . THR A 1 89 ? 35.429 -7.890 -46.869 1.00 94.75 89 THR A C 1
ATOM 666 O O . THR A 1 89 ? 34.691 -8.509 -47.640 1.00 94.75 89 THR A O 1
ATOM 669 N N . SER A 1 90 ? 36.690 -8.257 -46.646 1.00 96.00 90 SER A N 1
ATOM 670 C CA . SER A 1 90 ? 37.319 -9.466 -47.186 1.00 96.00 90 SER A CA 1
ATOM 671 C C . SER A 1 90 ? 37.210 -10.616 -46.189 1.00 96.00 90 SER A C 1
ATOM 673 O O . SER A 1 90 ? 37.494 -10.440 -45.008 1.00 96.00 90 SER A O 1
ATOM 675 N N . TYR A 1 91 ? 36.826 -11.805 -46.653 1.00 94.38 91 TYR A N 1
ATOM 676 C CA . TYR A 1 91 ? 36.590 -12.973 -45.798 1.00 94.38 91 TYR A CA 1
ATOM 677 C C . TYR A 1 91 ? 36.911 -14.289 -46.523 1.00 94.38 91 TYR A C 1
ATOM 679 O O . TYR A 1 91 ? 36.911 -14.359 -47.757 1.00 94.38 91 TYR A O 1
ATOM 687 N N . TYR A 1 92 ? 37.146 -15.364 -45.770 1.00 93.06 92 TYR A N 1
ATOM 688 C CA . TYR A 1 92 ? 37.312 -16.707 -46.331 1.00 93.06 92 TYR A CA 1
ATOM 689 C C . TYR A 1 92 ? 35.966 -17.289 -46.774 1.00 93.06 92 TYR A C 1
ATOM 691 O O . TYR A 1 92 ? 35.008 -17.340 -46.014 1.00 93.06 92 TYR A O 1
ATOM 699 N N . THR A 1 93 ? 35.866 -17.798 -48.001 1.00 89.62 93 THR A N 1
ATOM 700 C CA . THR A 1 93 ? 34.575 -18.228 -48.579 1.00 89.62 93 THR A CA 1
ATOM 701 C C . THR A 1 93 ? 33.925 -19.421 -47.867 1.00 89.62 93 THR A C 1
ATOM 703 O O . THR A 1 93 ? 32.698 -19.534 -47.863 1.00 89.62 93 THR A O 1
ATOM 706 N N . VAL A 1 94 ? 34.726 -20.300 -47.251 1.00 86.69 94 VAL A N 1
ATOM 707 C CA . VAL A 1 94 ? 34.243 -21.503 -46.551 1.00 86.69 94 VAL A CA 1
ATOM 708 C C . VAL A 1 94 ? 33.882 -21.196 -45.099 1.00 86.69 94 VAL A C 1
ATOM 710 O O . VAL A 1 94 ? 32.714 -21.355 -44.732 1.00 86.69 94 VAL A O 1
ATOM 713 N N . SER A 1 95 ? 34.854 -20.741 -44.298 1.00 88.06 95 SER A N 1
ATOM 714 C CA . SER A 1 95 ? 34.655 -20.438 -42.874 1.00 88.06 95 SER A CA 1
ATOM 715 C C . SER A 1 95 ? 33.856 -19.157 -42.648 1.00 88.06 95 SER A C 1
ATOM 717 O O . SER A 1 95 ? 33.236 -19.021 -41.606 1.00 88.06 95 SER A O 1
ATOM 719 N N . ARG A 1 96 ? 33.801 -18.261 -43.645 1.00 92.00 96 ARG A N 1
ATOM 720 C CA . ARG A 1 96 ? 33.236 -16.902 -43.553 1.00 92.00 96 ARG A CA 1
ATOM 721 C C . ARG A 1 96 ? 33.978 -15.985 -42.576 1.00 92.00 96 ARG A C 1
ATOM 723 O O . ARG A 1 96 ? 33.536 -14.864 -42.357 1.00 92.00 96 ARG A O 1
ATOM 730 N N . GLU A 1 97 ? 35.133 -16.402 -42.068 1.00 93.00 97 GLU A N 1
ATOM 731 C CA . GLU A 1 97 ? 35.942 -15.573 -41.178 1.00 93.00 97 GLU A CA 1
ATOM 732 C C . GLU A 1 97 ? 36.475 -14.346 -41.930 1.00 93.00 97 GLU A C 1
ATOM 734 O O . GLU A 1 97 ? 37.015 -14.459 -43.038 1.00 93.00 97 GLU A O 1
ATOM 739 N N . ILE A 1 98 ? 36.318 -13.176 -41.322 1.00 95.44 98 ILE A N 1
ATOM 740 C CA . ILE A 1 98 ? 36.772 -11.888 -41.829 1.00 95.44 98 ILE A CA 1
ATOM 741 C C . ILE A 1 98 ? 38.296 -11.807 -41.699 1.00 95.44 98 ILE A C 1
ATOM 743 O O . ILE A 1 98 ? 38.883 -12.155 -40.674 1.00 95.44 98 ILE A O 1
ATOM 747 N N . VAL A 1 99 ? 38.935 -11.343 -42.771 1.00 95.81 99 VAL A N 1
ATOM 748 C CA . VAL A 1 99 ? 40.383 -11.125 -42.868 1.00 95.81 99 VAL A CA 1
ATOM 749 C C . VAL A 1 99 ? 40.716 -9.650 -42.668 1.00 95.81 99 VAL A C 1
ATOM 751 O O . VAL A 1 99 ? 41.643 -9.328 -41.931 1.00 95.81 99 VAL A O 1
ATOM 754 N N . SER A 1 100 ? 39.965 -8.767 -43.324 1.00 96.00 100 SER A N 1
ATOM 755 C CA . SER A 1 100 ? 40.096 -7.313 -43.218 1.00 96.00 100 SER A CA 1
ATOM 756 C C . SER A 1 100 ? 38.786 -6.630 -43.606 1.00 96.00 100 SER A C 1
ATOM 758 O O . SER A 1 100 ? 37.998 -7.183 -44.381 1.00 96.00 100 SER A O 1
ATOM 760 N N . SER A 1 101 ? 38.558 -5.419 -43.105 1.00 96.44 101 SER A N 1
ATOM 761 C CA . SER A 1 101 ? 37.438 -4.572 -43.517 1.00 96.44 101 SER A CA 1
ATOM 762 C C . SER A 1 101 ? 37.904 -3.143 -43.773 1.00 96.44 101 SER A C 1
ATOM 764 O O . SER A 1 101 ? 38.661 -2.584 -42.988 1.00 96.44 101 SER A O 1
ATOM 766 N N . ASN A 1 102 ? 37.458 -2.541 -44.871 1.00 94.00 102 ASN A N 1
ATOM 767 C CA . ASN A 1 102 ? 37.748 -1.148 -45.201 1.00 94.00 102 ASN A CA 1
ATOM 768 C C . ASN A 1 102 ? 36.444 -0.366 -45.213 1.00 94.00 102 ASN A C 1
ATOM 770 O O . ASN A 1 102 ? 35.558 -0.685 -46.000 1.00 94.00 102 ASN A O 1
ATOM 774 N N . ILE A 1 103 ? 36.341 0.653 -44.372 1.00 93.88 103 ILE A N 1
ATOM 775 C CA . ILE A 1 103 ? 35.186 1.543 -44.317 1.00 93.88 103 ILE A CA 1
ATOM 776 C C . ILE A 1 103 ? 35.569 2.858 -44.988 1.00 93.88 103 ILE A C 1
ATOM 778 O O . ILE A 1 103 ? 36.618 3.430 -44.685 1.00 93.88 103 ILE A O 1
ATOM 782 N N . PHE A 1 104 ? 34.729 3.329 -45.905 1.00 90.75 104 PHE A N 1
ATOM 783 C CA . PHE A 1 104 ? 34.916 4.570 -46.648 1.00 90.75 104 PHE A CA 1
ATOM 784 C C . PHE A 1 104 ? 33.789 5.541 -46.316 1.00 90.75 104 PHE A C 1
ATOM 786 O O . PHE A 1 104 ? 32.637 5.232 -46.585 1.00 90.75 104 PHE A O 1
ATOM 793 N N . PHE A 1 105 ? 34.113 6.722 -45.790 1.00 89.06 105 PHE A N 1
ATOM 794 C CA . PHE A 1 105 ? 33.140 7.771 -45.468 1.00 89.06 105 PHE A CA 1
ATOM 795 C C . PHE A 1 105 ? 33.094 8.835 -46.554 1.00 89.06 105 PHE A C 1
ATOM 797 O O . PHE A 1 105 ? 34.098 9.512 -46.789 1.00 89.06 105 PHE A O 1
ATOM 804 N N . ASP A 1 106 ? 31.929 9.046 -47.169 1.00 88.44 106 ASP A N 1
ATOM 805 C CA . ASP A 1 106 ? 31.763 10.121 -48.146 1.00 88.44 106 ASP A CA 1
ATOM 806 C C . ASP A 1 106 ? 31.707 11.483 -47.458 1.00 88.44 106 ASP A C 1
ATOM 808 O O . ASP A 1 106 ? 30.693 11.894 -46.889 1.00 88.44 106 ASP A O 1
ATOM 812 N N . ARG A 1 107 ? 32.810 12.218 -47.573 1.00 85.25 107 ARG A N 1
ATOM 813 C CA . ARG A 1 107 ? 32.993 13.543 -46.980 1.00 85.25 107 ARG A CA 1
ATOM 814 C C . ARG A 1 107 ? 32.342 14.659 -47.783 1.00 85.25 107 ARG A C 1
ATOM 816 O O . ARG A 1 107 ? 32.523 15.821 -47.437 1.00 85.25 107 ARG A O 1
ATOM 823 N N . THR A 1 108 ? 31.660 14.362 -48.883 1.00 85.50 108 THR A N 1
ATOM 824 C CA . THR A 1 108 ? 30.914 15.353 -49.674 1.00 85.50 108 THR A CA 1
ATOM 825 C C . THR A 1 108 ? 29.418 15.311 -49.389 1.00 85.50 108 THR A C 1
ATOM 827 O O . THR A 1 108 ? 28.719 16.289 -49.652 1.00 85.50 108 THR A O 1
ATOM 830 N N . TRP A 1 109 ? 28.932 14.235 -48.767 1.00 85.25 109 TRP A N 1
ATOM 831 C CA . TRP A 1 109 ? 27.547 14.137 -48.331 1.00 85.25 109 TRP A CA 1
ATOM 832 C C . TRP A 1 109 ? 27.313 15.034 -47.113 1.00 85.25 109 TRP A C 1
ATOM 834 O O . TRP A 1 109 ? 28.025 14.957 -46.113 1.00 85.25 109 TRP A O 1
ATOM 844 N N . THR A 1 110 ? 26.310 15.908 -47.195 1.00 85.94 110 THR A N 1
ATOM 845 C CA . THR A 1 110 ? 25.913 16.834 -46.123 1.00 85.94 110 THR A CA 1
ATOM 846 C C . THR A 1 110 ? 25.637 16.139 -44.790 1.00 85.94 110 THR A C 1
ATOM 848 O O . THR A 1 110 ? 26.009 16.684 -43.755 1.00 85.94 110 THR A O 1
ATOM 851 N N . GLY A 1 111 ? 25.041 14.941 -44.810 1.00 84.31 111 GLY A N 1
ATOM 852 C CA . GLY A 1 111 ? 24.737 14.159 -43.606 1.00 84.31 111 GLY A CA 1
ATOM 853 C C . GLY A 1 111 ? 25.968 13.592 -42.896 1.00 84.31 111 GLY A C 1
ATOM 854 O O . GLY A 1 111 ? 25.891 13.299 -41.713 1.00 84.31 111 GLY A O 1
ATOM 855 N N . ASN A 1 112 ? 27.108 13.512 -43.587 1.00 85.56 112 ASN A N 1
ATOM 856 C CA . ASN A 1 112 ? 28.357 12.963 -43.060 1.00 85.56 112 ASN A CA 1
ATOM 857 C C . ASN A 1 112 ? 29.401 14.050 -42.787 1.00 85.56 112 ASN A C 1
ATOM 859 O O . ASN A 1 112 ? 30.561 13.733 -42.552 1.00 85.56 112 ASN A O 1
ATOM 863 N N . GLN A 1 113 ? 29.048 15.337 -42.865 1.00 86.62 113 GLN A N 1
ATOM 864 C CA . GLN A 1 113 ? 29.982 16.426 -42.561 1.00 86.62 113 GLN A CA 1
ATOM 865 C C . GLN A 1 113 ? 30.294 16.482 -41.061 1.00 86.62 113 GLN A C 1
ATOM 867 O O . GLN A 1 113 ? 29.422 16.156 -40.261 1.00 86.62 113 GLN A O 1
ATOM 872 N N . PRO A 1 114 ? 31.461 17.007 -40.637 1.00 85.62 114 PRO A N 1
ATOM 873 C CA . PRO A 1 114 ? 31.807 17.116 -39.216 1.00 85.62 114 PRO A CA 1
ATOM 874 C C . PRO A 1 114 ? 30.786 17.884 -38.365 1.00 85.62 114 PRO A C 1
ATOM 876 O O . PRO A 1 114 ? 30.647 17.608 -37.182 1.00 85.62 114 PRO A O 1
ATOM 879 N N . SER A 1 115 ? 30.074 18.848 -38.958 1.00 85.44 115 SER A N 1
ATOM 880 C CA . SER A 1 115 ? 29.012 19.620 -38.296 1.00 85.44 115 SER A CA 1
ATOM 881 C C . SER A 1 115 ? 27.696 18.855 -38.124 1.00 85.44 115 SER A C 1
ATOM 883 O O . SER A 1 115 ? 26.780 19.377 -37.504 1.00 85.44 115 SER A O 1
ATOM 885 N N . ALA A 1 116 ? 27.582 17.675 -38.731 1.00 86.19 116 ALA A N 1
ATOM 886 C CA . ALA A 1 116 ? 26.434 16.777 -38.674 1.00 86.19 116 ALA A CA 1
ATOM 887 C C . ALA A 1 116 ? 26.799 15.451 -37.978 1.00 86.19 116 ALA A C 1
ATOM 889 O O . ALA A 1 116 ? 26.129 14.445 -38.192 1.00 86.19 116 ALA A O 1
ATOM 890 N N . LEU A 1 117 ? 27.878 15.450 -37.183 1.00 91.44 117 LEU A N 1
ATOM 891 C CA . LEU A 1 117 ? 28.267 14.344 -36.315 1.00 91.44 117 LEU A CA 1
ATOM 892 C C . LEU A 1 117 ? 27.945 14.714 -34.871 1.00 91.44 117 LEU A C 1
ATOM 894 O O . LEU A 1 117 ? 28.674 15.483 -34.241 1.00 91.44 117 LEU A O 1
ATOM 898 N N . ASP A 1 118 ? 26.842 14.162 -34.394 1.00 93.38 118 ASP A N 1
ATOM 899 C CA . ASP A 1 118 ? 26.395 14.220 -33.006 1.00 93.38 118 ASP A CA 1
ATOM 900 C C . ASP A 1 118 ? 25.555 12.978 -32.669 1.00 93.38 118 ASP A C 1
ATOM 902 O O . ASP A 1 118 ? 25.118 12.260 -33.580 1.00 93.38 118 ASP A O 1
ATOM 906 N N . TYR A 1 119 ? 25.282 12.718 -31.394 1.00 94.69 119 TYR A N 1
ATOM 907 C CA . TYR A 1 119 ? 24.254 11.738 -31.050 1.00 94.69 119 TYR A CA 1
ATOM 908 C C . TYR A 1 119 ? 22.899 12.186 -31.613 1.00 94.69 119 TYR A C 1
ATOM 910 O O . TYR A 1 119 ? 22.560 13.364 -31.619 1.00 94.69 119 TYR A O 1
ATOM 918 N N . GLY A 1 120 ? 22.165 11.238 -32.192 1.00 93.31 120 GLY A N 1
ATOM 919 C CA . GLY A 1 120 ? 20.887 11.483 -32.864 1.00 93.31 120 GLY A CA 1
ATOM 920 C C . GLY A 1 120 ? 21.023 11.909 -34.326 1.00 93.31 120 GLY A C 1
ATOM 921 O O . GLY A 1 120 ? 20.033 11.925 -35.056 1.00 93.31 120 GLY A O 1
ATOM 922 N N . SER A 1 121 ? 22.240 12.197 -34.796 1.00 94.94 121 SER A N 1
ATOM 923 C CA . SER A 1 121 ? 22.492 12.586 -36.184 1.00 94.94 121 SER A CA 1
ATOM 924 C C . SER A 1 121 ? 22.558 11.394 -37.147 1.00 94.94 121 SER A C 1
ATOM 926 O O . SER A 1 121 ? 22.991 10.292 -36.800 1.00 94.94 121 SER A O 1
ATOM 928 N N . TYR A 1 122 ? 22.225 11.651 -38.414 1.00 92.81 122 TYR A N 1
ATOM 929 C CA . TYR A 1 122 ? 22.404 10.676 -39.492 1.00 92.81 122 TYR A CA 1
ATOM 930 C C . TYR A 1 122 ? 23.881 10.293 -39.705 1.00 92.81 122 TYR A C 1
ATOM 932 O O . TYR A 1 122 ? 24.202 9.145 -40.007 1.00 92.81 122 TYR A O 1
ATOM 940 N N . GLY A 1 123 ? 24.809 11.236 -39.524 1.00 93.88 123 GLY A N 1
ATOM 941 C CA . GLY A 1 123 ? 26.229 10.962 -39.716 1.00 93.88 123 GLY A CA 1
ATOM 942 C C . GLY A 1 123 ? 26.781 9.976 -38.685 1.00 93.88 123 GLY A C 1
ATOM 943 O O . GLY A 1 123 ? 27.533 9.071 -39.045 1.00 93.88 123 GLY A O 1
ATOM 944 N N . PHE A 1 124 ? 26.368 10.089 -37.417 1.00 94.75 124 PHE A N 1
ATOM 945 C CA . PHE A 1 124 ? 26.765 9.119 -36.393 1.00 94.75 124 PHE A CA 1
ATOM 946 C C . PHE A 1 124 ? 26.108 7.749 -36.601 1.00 94.75 124 PHE A C 1
ATOM 948 O O . PHE A 1 124 ? 26.799 6.734 -36.521 1.00 94.75 124 PHE A O 1
ATOM 955 N N . THR A 1 125 ? 24.814 7.702 -36.944 1.00 95.81 125 THR A N 1
ATOM 956 C CA . THR A 1 125 ? 24.144 6.422 -37.238 1.00 95.81 125 THR A CA 1
ATOM 957 C C . THR A 1 125 ? 24.806 5.704 -38.418 1.00 95.81 125 THR A C 1
ATOM 959 O O . THR A 1 125 ? 25.017 4.499 -38.360 1.00 95.81 125 THR A O 1
ATOM 962 N N . THR A 1 126 ? 25.274 6.450 -39.427 1.00 95.19 126 THR A N 1
ATOM 963 C CA . THR A 1 126 ? 26.047 5.908 -40.558 1.00 95.19 126 THR A CA 1
ATOM 964 C C . THR A 1 126 ? 27.399 5.335 -40.112 1.00 95.19 126 THR A C 1
ATOM 966 O O . THR A 1 126 ? 27.792 4.262 -40.562 1.00 95.19 126 THR A O 1
ATOM 969 N N . ILE A 1 127 ? 28.120 6.006 -39.201 1.00 95.62 127 ILE A N 1
ATOM 970 C CA . ILE A 1 127 ? 29.361 5.462 -38.612 1.00 95.62 127 ILE A CA 1
ATOM 971 C C . ILE A 1 127 ? 29.089 4.123 -37.926 1.00 95.62 127 ILE A C 1
ATOM 973 O O . ILE A 1 127 ? 29.829 3.165 -38.153 1.00 95.62 127 ILE A O 1
ATOM 977 N N . MET A 1 128 ? 28.036 4.056 -37.109 1.00 97.62 128 MET A N 1
ATOM 978 C CA . MET A 1 128 ? 27.655 2.827 -36.419 1.00 97.62 128 MET A CA 1
ATOM 979 C C . MET A 1 128 ? 27.266 1.725 -37.413 1.00 97.62 128 MET A C 1
ATOM 981 O O . MET A 1 128 ? 27.770 0.610 -37.315 1.00 97.62 128 MET A O 1
ATOM 985 N N . HIS A 1 129 ? 26.447 2.054 -38.410 1.00 97.69 129 HIS A N 1
ATOM 986 C CA . HIS A 1 129 ? 25.986 1.148 -39.460 1.00 97.69 129 HIS A CA 1
ATOM 987 C C . HIS A 1 129 ? 27.147 0.465 -40.199 1.00 97.69 129 HIS A C 1
ATOM 989 O O . HIS A 1 129 ? 27.245 -0.763 -40.239 1.00 97.69 129 HIS A O 1
ATOM 995 N N . GLU A 1 130 ? 28.096 1.243 -40.725 1.00 96.94 130 GLU A N 1
ATOM 996 C CA . GLU A 1 130 ? 29.235 0.665 -41.445 1.00 96.94 130 GLU A CA 1
ATOM 997 C C . GLU A 1 130 ? 30.174 -0.125 -40.539 1.00 96.94 130 GLU A C 1
ATOM 999 O O . GLU A 1 130 ? 30.803 -1.105 -40.956 1.00 96.94 130 GLU A O 1
ATOM 1004 N N . PHE A 1 131 ? 30.287 0.291 -39.280 1.00 97.88 131 PHE A N 1
ATOM 1005 C CA . PHE A 1 131 ? 31.087 -0.440 -38.318 1.00 97.88 131 PHE A CA 1
ATOM 1006 C C . PHE A 1 131 ? 30.460 -1.799 -37.984 1.00 97.88 131 PHE A C 1
ATOM 1008 O O . PHE A 1 131 ? 31.167 -2.806 -37.947 1.00 97.88 131 PHE A O 1
ATOM 1015 N N . LEU A 1 132 ? 29.135 -1.869 -37.858 1.00 97.81 132 LEU A N 1
ATOM 1016 C CA . LEU A 1 132 ? 28.393 -3.118 -37.696 1.00 97.81 132 LEU A CA 1
ATOM 1017 C C . LEU A 1 132 ? 28.510 -4.032 -38.931 1.00 97.81 132 LEU A C 1
ATOM 1019 O O . LEU A 1 132 ? 28.690 -5.245 -38.774 1.00 97.81 132 LEU A O 1
ATOM 1023 N N . HIS A 1 133 ? 28.539 -3.483 -40.151 1.00 97.44 133 HIS A N 1
ATOM 1024 C CA . HIS A 1 133 ? 28.915 -4.251 -41.346 1.00 97.44 133 HIS A CA 1
ATOM 1025 C C . HIS A 1 133 ? 30.317 -4.861 -41.235 1.00 97.44 133 HIS A C 1
ATOM 1027 O O . HIS A 1 133 ? 30.510 -6.041 -41.545 1.00 97.44 133 HIS A O 1
ATOM 1033 N N . ALA A 1 134 ? 31.297 -4.096 -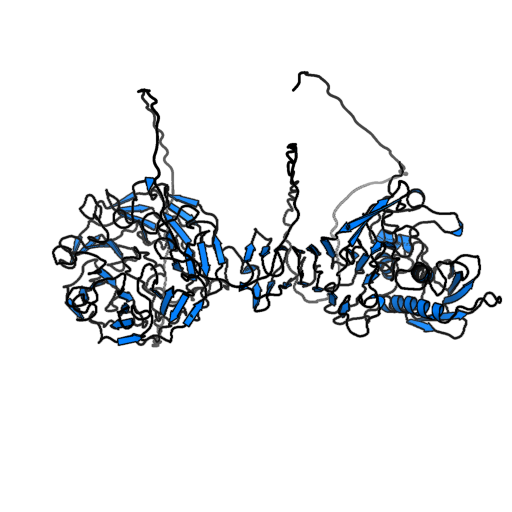40.746 1.00 97.06 134 ALA A N 1
ATOM 1034 C CA . ALA A 1 134 ? 32.658 -4.586 -40.532 1.00 97.06 134 ALA A CA 1
ATOM 1035 C C . ALA A 1 134 ? 32.761 -5.671 -39.442 1.00 97.06 134 ALA A C 1
ATOM 1037 O O . ALA A 1 134 ? 33.765 -6.386 -39.401 1.00 97.06 134 ALA A O 1
ATOM 1038 N N . LEU A 1 135 ? 31.740 -5.830 -38.596 1.00 95.56 135 LEU A N 1
ATOM 1039 C CA . LEU A 1 135 ? 31.627 -6.907 -37.605 1.00 95.56 135 LEU A CA 1
ATOM 1040 C C . LEU A 1 135 ? 30.845 -8.124 -38.114 1.00 95.56 135 LEU A C 1
ATOM 1042 O O . LEU A 1 135 ? 30.886 -9.174 -37.469 1.00 95.56 135 LEU A O 1
ATOM 1046 N N . GLY A 1 136 ? 30.209 -8.011 -39.283 1.00 93.00 136 GLY A N 1
ATOM 1047 C CA . GLY A 1 136 ? 29.550 -9.118 -39.971 1.00 93.00 136 GLY A CA 1
ATOM 1048 C C . GLY A 1 136 ? 28.041 -8.979 -40.147 1.00 93.00 136 GLY A C 1
ATOM 1049 O O . GLY A 1 136 ? 27.441 -9.857 -40.775 1.00 93.00 136 GLY A O 1
ATOM 1050 N N . LEU A 1 137 ? 27.427 -7.901 -39.647 1.00 95.25 137 LEU A N 1
ATOM 1051 C CA . LEU A 1 137 ? 26.000 -7.672 -39.853 1.00 95.25 137 LEU A CA 1
ATOM 1052 C C . LEU A 1 137 ? 25.704 -7.304 -41.308 1.00 95.25 137 LEU A C 1
ATOM 1054 O O . LEU A 1 137 ? 26.529 -6.748 -42.034 1.00 95.25 137 LEU A O 1
ATOM 1058 N N . SER A 1 138 ? 24.512 -7.665 -41.751 1.00 94.38 138 SER A N 1
ATOM 1059 C CA . SER A 1 138 ? 23.951 -7.342 -43.062 1.00 94.38 138 SER A CA 1
ATOM 1060 C C . SER A 1 138 ? 22.722 -6.460 -42.855 1.00 94.38 138 SER A C 1
ATOM 1062 O O . SER A 1 138 ? 22.166 -6.448 -41.760 1.00 94.38 138 SER A O 1
ATOM 1064 N N . HIS A 1 139 ? 22.268 -5.754 -43.891 1.00 95.88 139 HIS A N 1
ATOM 1065 C CA . HIS A 1 139 ? 20.940 -5.141 -43.843 1.00 95.88 139 HIS A CA 1
ATOM 1066 C C . HIS A 1 139 ? 19.877 -6.210 -43.531 1.00 95.88 139 HIS A C 1
ATOM 1068 O O . HIS A 1 139 ? 20.041 -7.346 -43.988 1.00 95.88 139 HIS A O 1
ATOM 1074 N N . PRO A 1 140 ? 18.798 -5.886 -42.802 1.00 94.50 140 PRO A N 1
ATOM 1075 C CA . PRO A 1 140 ? 17.669 -6.785 -42.575 1.00 94.50 140 PRO A CA 1
ATOM 1076 C C . PRO A 1 140 ? 17.114 -7.445 -43.850 1.00 94.50 140 PRO A C 1
ATOM 1078 O O . PRO A 1 140 ? 16.803 -8.633 -43.826 1.00 94.50 140 PRO A O 1
ATOM 1081 N N . GLY A 1 141 ? 17.058 -6.723 -44.973 1.00 90.50 141 GLY A N 1
ATOM 1082 C CA . GLY A 1 141 ? 16.667 -7.257 -46.283 1.00 90.50 141 GLY A CA 1
ATOM 1083 C C . GLY A 1 141 ? 17.792 -7.267 -47.324 1.00 90.50 141 GLY A C 1
ATOM 1084 O O . GLY A 1 141 ? 18.896 -6.761 -47.100 1.00 90.50 141 GLY A O 1
ATOM 1085 N N . ASP A 1 142 ? 17.520 -7.856 -48.487 1.00 87.50 142 ASP A N 1
ATOM 1086 C CA . ASP A 1 142 ? 18.380 -7.847 -49.676 1.00 87.50 142 ASP A CA 1
ATOM 1087 C C . ASP A 1 142 ? 18.208 -6.549 -50.502 1.00 87.50 142 ASP A C 1
ATOM 1089 O O . ASP A 1 142 ? 17.842 -6.570 -51.679 1.00 87.50 142 ASP A O 1
ATOM 1093 N N . TYR A 1 143 ? 18.517 -5.402 -49.891 1.00 88.81 143 TYR A N 1
ATOM 1094 C CA . TYR A 1 143 ? 18.560 -4.085 -50.541 1.00 88.81 143 TYR A CA 1
ATOM 1095 C C . TYR A 1 143 ? 19.899 -3.372 -50.299 1.00 88.81 143 TYR A C 1
ATOM 1097 O O . TYR A 1 143 ? 20.651 -3.709 -49.384 1.00 88.81 143 TYR A O 1
ATOM 1105 N N . ASP A 1 144 ? 20.210 -2.381 -51.138 1.00 85.44 144 ASP A N 1
ATOM 1106 C CA . ASP A 1 144 ? 21.430 -1.569 -51.060 1.00 85.44 144 ASP A CA 1
ATOM 1107 C C . ASP A 1 144 ? 21.217 -0.215 -51.764 1.00 85.44 144 ASP A C 1
ATOM 1109 O O . ASP A 1 144 ? 20.535 -0.157 -52.792 1.00 85.44 144 ASP A O 1
ATOM 1113 N N . ALA A 1 145 ? 21.838 0.859 -51.265 1.00 69.94 145 ALA A N 1
ATOM 1114 C CA . ALA A 1 145 ? 21.752 2.211 -51.831 1.00 69.94 145 ALA A CA 1
ATOM 1115 C C . ALA A 1 145 ? 22.286 2.287 -53.275 1.00 69.94 145 ALA A C 1
ATOM 1117 O O . ALA A 1 145 ? 21.853 3.115 -54.076 1.00 69.94 145 ALA A O 1
ATOM 1118 N N . GLY A 1 146 ? 23.212 1.396 -53.647 1.00 66.50 146 GLY A N 1
ATOM 1119 C CA . GLY A 1 146 ? 23.717 1.280 -55.019 1.00 66.50 146 GLY A CA 1
ATOM 1120 C C . GLY A 1 146 ? 22.726 0.667 -56.020 1.00 66.50 146 GLY A C 1
ATOM 1121 O O . GLY A 1 146 ? 22.975 0.721 -57.227 1.00 66.50 146 GLY A O 1
ATOM 1122 N N . SER A 1 147 ? 21.617 0.086 -55.544 1.00 67.69 147 SER A N 1
ATOM 1123 C CA . SER A 1 147 ? 20.635 -0.654 -56.356 1.00 67.69 147 SER A CA 1
ATOM 1124 C C . SER A 1 147 ? 19.325 0.110 -56.612 1.00 67.69 147 SER A C 1
ATOM 1126 O O . SER A 1 147 ? 18.452 -0.407 -57.311 1.00 67.69 147 SER A O 1
ATOM 1128 N N . GLY A 1 148 ? 19.194 1.341 -56.106 1.00 72.62 148 GLY A N 1
ATOM 1129 C CA . GLY A 1 148 ? 18.006 2.195 -56.231 1.00 72.62 148 GLY A CA 1
ATOM 1130 C C . GLY A 1 148 ? 17.687 2.928 -54.925 1.00 72.62 148 GLY A C 1
ATOM 1131 O O . GLY A 1 148 ? 18.481 2.883 -53.992 1.00 72.62 148 GLY A O 1
ATOM 1132 N N . ASP A 1 149 ? 16.517 3.573 -54.864 1.00 75.12 149 ASP A N 1
ATOM 1133 C CA . ASP A 1 149 ? 15.963 4.163 -53.636 1.00 75.12 149 ASP A CA 1
ATOM 1134 C C . ASP A 1 149 ? 14.952 3.170 -53.023 1.00 75.12 149 ASP A C 1
ATOM 1136 O O . ASP A 1 149 ? 13.789 3.167 -53.449 1.00 75.12 149 ASP A O 1
ATOM 1140 N N . PRO A 1 150 ? 15.365 2.283 -52.094 1.00 83.06 150 PRO A N 1
ATOM 1141 C CA . PRO A 1 150 ? 14.460 1.308 -51.498 1.00 83.06 150 PRO A CA 1
ATOM 1142 C C . PRO A 1 150 ? 13.375 1.995 -50.660 1.00 83.06 150 PRO A C 1
ATOM 1144 O O . PRO A 1 150 ? 13.598 3.018 -50.011 1.00 83.06 150 PRO A O 1
ATOM 1147 N N . SER A 1 151 ? 12.185 1.408 -50.652 1.00 83.62 151 SER A N 1
ATOM 1148 C CA . SER A 1 151 ? 11.035 1.840 -49.860 1.00 83.62 151 SER A CA 1
ATOM 1149 C C . SER A 1 151 ? 10.462 0.663 -49.075 1.00 83.62 151 SER A C 1
ATOM 1151 O O . SER A 1 151 ? 10.531 -0.479 -49.513 1.00 83.62 151 SER A O 1
ATOM 1153 N N . TYR A 1 152 ? 9.881 0.940 -47.907 1.00 86.50 152 TYR A N 1
ATOM 1154 C CA . TYR A 1 152 ? 9.562 -0.104 -46.930 1.00 86.50 152 TYR A CA 1
ATOM 1155 C C . TYR A 1 152 ? 8.662 -1.217 -47.494 1.00 86.50 152 TYR A C 1
ATOM 1157 O O . TYR A 1 152 ? 9.024 -2.384 -47.472 1.00 86.50 152 TYR A O 1
ATOM 1165 N N . PHE A 1 153 ? 7.501 -0.877 -48.059 1.00 84.19 153 PHE A N 1
ATOM 1166 C CA . PHE A 1 153 ? 6.537 -1.887 -48.514 1.00 84.19 153 PHE A CA 1
ATOM 1167 C C . PHE A 1 153 ? 7.041 -2.864 -49.596 1.00 84.19 153 PHE A C 1
ATOM 1169 O O . PHE A 1 153 ? 6.681 -4.039 -49.515 1.00 84.19 153 PHE A O 1
ATOM 1176 N N . PRO A 1 154 ? 7.767 -2.428 -50.643 1.00 85.00 154 PRO A N 1
ATOM 1177 C CA . PRO A 1 154 ? 8.290 -3.358 -51.643 1.00 85.00 154 PRO A CA 1
ATOM 1178 C C . PRO A 1 154 ? 9.592 -4.058 -51.241 1.00 85.00 154 PRO A C 1
ATOM 1180 O O . PRO A 1 154 ? 9.844 -5.131 -51.787 1.00 85.00 154 PRO A O 1
ATOM 1183 N N . ASP A 1 155 ? 10.393 -3.478 -50.340 1.00 87.75 155 ASP A N 1
ATOM 1184 C CA . ASP A 1 155 ? 11.780 -3.914 -50.126 1.00 87.75 155 ASP A CA 1
ATOM 1185 C C . ASP A 1 155 ? 12.057 -4.496 -48.725 1.00 87.75 155 ASP A C 1
ATOM 1187 O O . ASP A 1 155 ? 13.026 -5.239 -48.569 1.00 87.75 155 ASP A O 1
ATOM 1191 N N . ALA A 1 156 ? 11.223 -4.221 -47.713 1.00 90.19 156 ALA A N 1
ATOM 1192 C CA . ALA A 1 156 ? 11.361 -4.830 -46.389 1.00 90.19 156 ALA A CA 1
ATOM 1193 C C . ALA A 1 156 ? 10.955 -6.313 -46.418 1.00 90.19 156 ALA A C 1
ATOM 1195 O O . ALA A 1 156 ? 9.843 -6.669 -46.819 1.00 90.19 156 ALA A O 1
ATOM 1196 N N . GLU A 1 157 ? 11.840 -7.194 -45.947 1.00 90.88 157 GLU A N 1
ATOM 1197 C CA . GLU A 1 157 ? 11.587 -8.644 -45.940 1.00 90.88 157 GLU A CA 1
ATOM 1198 C C . GLU A 1 157 ? 10.687 -9.095 -44.782 1.00 90.88 157 GLU A C 1
ATOM 1200 O O . GLU A 1 157 ? 9.979 -10.100 -44.895 1.00 90.88 157 GLU A O 1
ATOM 1205 N N . PHE A 1 158 ? 10.695 -8.353 -43.673 1.00 94.19 158 PHE A N 1
ATOM 1206 C CA . PHE A 1 158 ? 9.907 -8.639 -42.477 1.00 94.19 158 PHE A CA 1
ATOM 1207 C C . PHE A 1 158 ? 9.490 -7.358 -41.754 1.00 94.19 158 PHE A C 1
ATOM 1209 O O . PHE A 1 158 ? 10.060 -6.289 -41.965 1.00 94.19 158 PHE A O 1
ATOM 1216 N N . LEU A 1 159 ? 8.467 -7.467 -40.902 1.00 93.50 159 LEU A N 1
ATOM 1217 C CA . LEU A 1 159 ? 7.816 -6.310 -40.278 1.00 93.50 159 LEU A CA 1
ATOM 1218 C C . LEU A 1 159 ? 8.799 -5.429 -39.491 1.00 93.50 159 LEU A C 1
ATOM 1220 O O . LEU A 1 159 ? 8.792 -4.211 -39.636 1.00 93.50 159 LEU A O 1
ATOM 1224 N N . GLN A 1 160 ? 9.668 -6.046 -38.696 1.00 95.50 160 GLN A N 1
ATOM 1225 C CA . GLN A 1 160 ? 10.603 -5.366 -37.799 1.00 95.50 160 GLN A CA 1
ATOM 1226 C C . GLN A 1 160 ? 11.855 -4.793 -38.494 1.00 95.50 160 GLN A C 1
ATOM 1228 O O . GLN A 1 160 ? 12.816 -4.417 -37.827 1.00 95.50 160 GLN A O 1
ATOM 1233 N N . ASP A 1 161 ? 11.879 -4.707 -39.823 1.00 95.69 161 ASP A N 1
ATOM 1234 C CA . ASP A 1 161 ? 12.937 -4.024 -40.567 1.00 95.69 161 ASP A CA 1
ATOM 1235 C C . ASP A 1 161 ? 12.781 -2.495 -40.463 1.00 95.69 161 ASP A C 1
ATOM 1237 O O . ASP A 1 161 ? 12.267 -1.839 -41.367 1.00 95.69 161 ASP A O 1
ATOM 1241 N N . THR A 1 162 ? 13.163 -1.921 -39.318 1.00 95.69 162 THR A N 1
ATOM 1242 C CA . THR A 1 162 ? 13.158 -0.466 -39.090 1.00 95.69 162 THR A CA 1
ATOM 1243 C C . THR A 1 162 ? 14.257 -0.031 -38.116 1.00 95.69 162 THR A C 1
ATOM 1245 O O . THR A 1 162 ? 14.763 -0.824 -37.316 1.00 95.69 162 THR A O 1
ATOM 1248 N N . HIS A 1 163 ? 14.559 1.272 -38.095 1.00 95.44 163 HIS A N 1
ATOM 1249 C CA . HIS A 1 163 ? 15.461 1.898 -37.115 1.00 95.44 163 HIS A CA 1
ATOM 1250 C C . HIS A 1 163 ? 15.034 1.747 -35.644 1.00 95.44 163 HIS A C 1
ATOM 1252 O O . HIS A 1 163 ? 15.827 2.047 -34.755 1.00 95.44 163 HIS A O 1
ATOM 1258 N N . ARG A 1 164 ? 13.809 1.288 -35.344 1.00 95.56 164 ARG A N 1
ATOM 1259 C CA . ARG A 1 164 ? 13.454 0.898 -33.969 1.00 95.56 164 ARG A CA 1
ATOM 1260 C C . ARG A 1 164 ? 14.331 -0.260 -33.502 1.00 95.56 164 ARG A C 1
ATOM 1262 O O . ARG A 1 164 ? 14.771 -0.293 -32.357 1.00 95.56 164 ARG A O 1
ATOM 1269 N N . TYR A 1 165 ? 14.536 -1.218 -34.396 1.00 97.06 165 TYR A N 1
ATOM 1270 C CA . TYR A 1 165 ? 15.018 -2.551 -34.079 1.00 97.06 165 TYR A CA 1
ATOM 1271 C C . TYR A 1 165 ? 16.494 -2.739 -34.405 1.00 97.06 165 TYR A C 1
ATOM 1273 O O . TYR A 1 165 ? 17.191 -3.428 -33.662 1.00 97.06 165 TYR A O 1
ATOM 1281 N N . SER A 1 166 ? 16.968 -2.115 -35.485 1.00 97.81 166 SER A N 1
ATOM 1282 C CA . SER A 1 166 ? 18.334 -2.267 -35.979 1.00 97.81 166 SER A CA 1
ATOM 1283 C C . SER A 1 166 ? 18.828 -0.990 -36.659 1.00 97.81 166 SER A C 1
ATOM 1285 O O . SER A 1 166 ? 18.134 -0.412 -37.499 1.00 97.81 166 SER A O 1
ATOM 1287 N N . VAL A 1 167 ? 20.064 -0.586 -36.353 1.00 98.06 167 VAL A N 1
ATOM 1288 C CA . VAL A 1 167 ? 20.807 0.453 -37.092 1.00 98.06 167 VAL A CA 1
ATOM 1289 C C . VAL A 1 167 ? 21.024 0.039 -38.553 1.00 98.06 167 VAL A C 1
ATOM 1291 O O . VAL A 1 167 ? 21.217 0.888 -39.419 1.00 98.06 167 VAL A O 1
ATOM 1294 N N . MET A 1 168 ? 20.972 -1.263 -38.851 1.00 97.56 168 MET A N 1
ATOM 1295 C CA . MET A 1 168 ? 21.193 -1.814 -40.189 1.00 97.56 168 MET A CA 1
ATOM 1296 C C . MET A 1 168 ? 20.006 -1.618 -41.142 1.00 97.56 168 MET A C 1
ATOM 1298 O O . MET A 1 168 ? 20.141 -1.868 -42.341 1.00 97.56 168 MET A O 1
ATOM 1302 N N . SER A 1 169 ? 18.839 -1.203 -40.642 1.00 96.06 169 SER A N 1
ATOM 1303 C CA . SER A 1 169 ? 17.684 -0.903 -41.494 1.00 96.06 169 SER A CA 1
ATOM 1304 C C . SER A 1 169 ? 17.888 0.394 -42.283 1.00 96.06 169 SER A C 1
ATOM 1306 O O . SER A 1 169 ? 18.624 1.275 -41.856 1.00 96.06 169 SER A O 1
ATOM 1308 N N . TYR A 1 170 ? 17.227 0.529 -43.436 1.00 92.38 170 TYR A N 1
ATOM 1309 C CA . TYR A 1 170 ? 17.124 1.808 -44.161 1.00 92.38 170 TYR A CA 1
ATOM 1310 C C . TYR A 1 170 ? 15.813 2.544 -43.863 1.00 92.38 170 TYR A C 1
ATOM 1312 O O . TYR A 1 170 ? 15.613 3.681 -44.299 1.00 92.38 170 TYR A O 1
ATOM 1320 N N . PHE A 1 171 ? 14.898 1.903 -43.138 1.00 91.75 171 PHE A N 1
ATOM 1321 C CA . PHE A 1 171 ? 13.538 2.382 -42.975 1.00 91.75 171 PHE A CA 1
ATOM 1322 C C . PHE A 1 171 ? 13.353 3.075 -41.626 1.00 91.75 171 PHE A C 1
ATOM 1324 O O . PHE A 1 171 ? 13.815 2.619 -40.578 1.00 91.75 171 PHE A O 1
ATOM 1331 N N . GLY A 1 172 ? 12.637 4.203 -41.647 1.00 90.19 172 GLY A N 1
ATOM 1332 C CA . GLY A 1 172 ? 12.348 4.984 -40.446 1.00 90.19 172 GLY A CA 1
ATOM 1333 C C . GLY A 1 172 ? 11.607 4.158 -39.392 1.00 90.19 172 GLY A C 1
ATOM 1334 O O . GLY A 1 172 ? 10.848 3.250 -39.729 1.00 90.19 172 GLY A O 1
ATOM 1335 N N . ALA A 1 173 ? 11.790 4.495 -38.116 1.00 92.44 173 ALA A N 1
ATOM 1336 C CA . ALA A 1 173 ? 11.383 3.644 -36.996 1.00 92.44 173 ALA A CA 1
ATOM 1337 C C . ALA A 1 173 ? 9.879 3.298 -36.935 1.00 92.44 173 ALA A C 1
ATOM 1339 O O . ALA A 1 173 ? 9.522 2.262 -36.390 1.00 92.44 173 ALA A O 1
ATOM 1340 N N . GLY A 1 174 ? 9.007 4.141 -37.502 1.00 89.06 174 GLY A N 1
ATOM 1341 C CA . GLY A 1 174 ? 7.556 3.911 -37.562 1.00 89.06 174 GLY A CA 1
ATOM 1342 C C . GLY A 1 174 ? 7.036 3.312 -38.875 1.00 89.06 174 GLY A C 1
ATOM 1343 O O . GLY A 1 174 ? 5.822 3.226 -39.054 1.00 89.06 174 GLY A O 1
ATOM 1344 N N . SER A 1 175 ? 7.916 2.930 -39.810 1.00 88.62 175 SER A N 1
ATOM 1345 C CA . SER A 1 175 ? 7.512 2.429 -41.141 1.00 88.62 175 SER A CA 1
ATOM 1346 C C . SER A 1 175 ? 6.712 1.123 -41.068 1.00 88.62 175 SER A C 1
ATOM 1348 O O . SER A 1 175 ? 5.883 0.859 -41.933 1.00 88.62 175 SER A O 1
ATOM 1350 N N . ASP A 1 176 ? 6.906 0.353 -39.998 1.00 89.50 176 ASP A N 1
ATOM 1351 C CA . ASP A 1 176 ? 6.214 -0.900 -39.679 1.00 89.50 176 ASP A CA 1
ATOM 1352 C C . ASP A 1 176 ? 4.773 -0.719 -39.169 1.00 89.50 176 ASP A C 1
ATOM 1354 O O . ASP A 1 176 ? 4.079 -1.697 -38.896 1.00 89.50 176 ASP A O 1
ATOM 1358 N N . GLY A 1 177 ? 4.302 0.523 -39.018 1.00 86.56 177 GLY A N 1
ATOM 1359 C CA . GLY A 1 177 ? 2.973 0.812 -38.482 1.00 86.56 177 GLY A CA 1
ATOM 1360 C C . GLY A 1 177 ? 2.841 0.591 -36.971 1.00 86.56 177 GLY A C 1
ATOM 1361 O O . GLY A 1 177 ? 1.733 0.676 -36.447 1.00 86.56 177 GLY A O 1
ATOM 1362 N N . SER A 1 178 ? 3.944 0.371 -36.245 1.00 87.62 178 SER A N 1
ATOM 1363 C CA . SER A 1 178 ? 3.945 0.170 -34.786 1.00 87.62 178 SER A CA 1
ATOM 1364 C C . SER A 1 178 ? 3.569 1.419 -33.979 1.00 87.62 178 SER A C 1
ATOM 1366 O O . SER A 1 178 ? 3.410 1.350 -32.763 1.00 87.62 178 SER A O 1
ATOM 1368 N N . GLY A 1 179 ? 3.466 2.581 -34.633 1.00 87.94 179 GLY A N 1
ATOM 1369 C CA . GLY A 1 179 ? 3.276 3.874 -33.971 1.00 87.94 179 GLY A CA 1
ATOM 1370 C C . GLY A 1 179 ? 4.548 4.434 -33.324 1.00 87.94 179 GLY A C 1
ATOM 1371 O O . GLY A 1 179 ? 4.478 5.451 -32.634 1.00 87.94 179 GLY A O 1
ATOM 1372 N N . THR A 1 180 ? 5.702 3.797 -33.548 1.00 92.00 180 THR A N 1
ATOM 1373 C CA . THR A 1 180 ? 7.017 4.281 -33.109 1.00 92.00 180 THR A CA 1
ATOM 1374 C C . THR A 1 180 ? 7.338 5.644 -33.714 1.00 92.00 180 THR A C 1
ATOM 1376 O O . THR A 1 180 ? 7.095 5.890 -34.895 1.00 92.00 180 THR A O 1
ATOM 1379 N N . SER A 1 181 ? 7.909 6.536 -32.906 1.00 91.12 181 SER A N 1
ATOM 1380 C CA . SER A 1 181 ? 8.212 7.909 -33.301 1.00 91.12 181 SER A CA 1
ATOM 1381 C C . SER A 1 181 ? 9.462 8.393 -32.585 1.00 91.12 181 SER A C 1
ATOM 1383 O O . SER A 1 181 ? 9.450 8.601 -31.376 1.00 91.12 181 SER A O 1
ATOM 1385 N N . HIS A 1 182 ? 10.532 8.617 -33.342 1.00 94.44 182 HIS A N 1
ATOM 1386 C CA . HIS A 1 182 ? 11.795 9.164 -32.836 1.00 94.44 182 HIS A CA 1
ATOM 1387 C C . HIS A 1 182 ? 11.914 10.670 -33.108 1.00 94.44 182 HIS A C 1
ATOM 1389 O O . HIS A 1 182 ? 12.993 11.187 -33.368 1.00 94.44 182 HIS A O 1
ATOM 1395 N N . TYR A 1 183 ? 10.789 11.388 -33.118 1.00 92.88 183 TYR A N 1
ATOM 1396 C CA . TYR A 1 183 ? 10.777 12.837 -33.310 1.00 92.88 183 TYR A CA 1
ATOM 1397 C C . TYR A 1 183 ? 10.798 13.554 -31.963 1.00 92.88 183 TYR A C 1
ATOM 1399 O O . TYR A 1 183 ? 9.800 13.569 -31.244 1.00 92.88 183 TYR A O 1
ATOM 1407 N N . PHE A 1 184 ? 11.924 14.187 -31.657 1.00 93.88 184 PHE A N 1
ATOM 1408 C CA . PHE A 1 184 ? 12.148 14.922 -30.418 1.00 93.88 184 PHE A CA 1
ATOM 1409 C C . PHE A 1 184 ? 11.792 16.401 -30.572 1.00 93.88 184 PHE A C 1
ATOM 1411 O O . PHE A 1 184 ? 12.118 17.014 -31.590 1.00 93.88 184 PHE A O 1
ATOM 1418 N N . TYR A 1 185 ? 11.148 16.990 -29.562 1.00 92.38 185 TYR A N 1
ATOM 1419 C CA . TYR A 1 185 ? 10.858 18.423 -29.538 1.00 92.38 185 TYR A CA 1
ATOM 1420 C C . TYR A 1 185 ? 11.985 19.202 -28.857 1.00 92.38 185 TYR A C 1
ATOM 1422 O O . TYR A 1 185 ? 12.118 19.179 -27.638 1.00 92.38 185 TYR A O 1
ATOM 1430 N N . ASN A 1 186 ? 12.741 19.984 -29.627 1.00 88.56 186 ASN A N 1
ATOM 1431 C CA . ASN A 1 186 ? 13.877 20.758 -29.108 1.00 88.56 186 ASN A CA 1
ATOM 1432 C C . ASN A 1 186 ? 13.490 22.109 -28.462 1.00 88.56 186 ASN A C 1
ATOM 1434 O O . ASN A 1 186 ? 14.346 22.959 -28.220 1.00 88.56 186 ASN A O 1
ATOM 1438 N N . GLY A 1 187 ? 12.195 22.357 -28.243 1.00 87.19 187 GLY A N 1
ATOM 1439 C CA . GLY A 1 187 ? 11.675 23.645 -27.773 1.00 87.19 187 GLY A CA 1
ATOM 1440 C C . GLY A 1 187 ? 11.184 24.578 -28.886 1.00 87.19 187 GLY A C 1
ATOM 1441 O O . GLY A 1 187 ? 10.458 25.527 -28.589 1.00 87.19 187 GLY A O 1
ATOM 1442 N N . SER A 1 188 ? 11.529 24.311 -30.151 1.00 86.75 188 SER A N 1
ATOM 1443 C CA . SER A 1 188 ? 11.113 25.112 -31.318 1.00 86.75 188 SER A CA 1
ATOM 1444 C C . SER A 1 188 ? 10.517 24.279 -32.456 1.00 86.75 188 SER A C 1
ATOM 1446 O O . SER A 1 188 ? 9.583 24.722 -33.125 1.00 86.75 188 SER A O 1
ATOM 1448 N N . SER A 1 189 ? 11.045 23.081 -32.695 1.00 86.19 189 SER A N 1
ATOM 1449 C CA . SER A 1 189 ? 10.624 22.185 -33.772 1.00 86.19 189 SER A CA 1
ATOM 1450 C C . SER A 1 189 ? 10.833 20.723 -33.394 1.00 86.19 189 SER A C 1
ATOM 1452 O O . SER A 1 189 ? 11.565 20.408 -32.457 1.00 86.19 189 SER A O 1
ATOM 1454 N N . PHE A 1 190 ? 10.188 19.833 -34.148 1.00 88.31 190 PHE A N 1
ATOM 1455 C CA . PHE A 1 190 ? 10.466 18.405 -34.078 1.00 88.31 190 PHE A CA 1
ATOM 1456 C C . PHE A 1 190 ? 11.628 18.035 -34.994 1.00 88.31 190 PHE A C 1
ATOM 1458 O O . PHE A 1 190 ? 11.633 18.404 -36.170 1.00 88.31 190 PHE A O 1
ATOM 1465 N N . GLU A 1 191 ? 12.573 17.272 -34.461 1.00 89.94 191 GLU A N 1
ATOM 1466 C CA . GLU A 1 191 ? 13.735 16.759 -35.181 1.00 89.94 191 GLU A CA 1
ATOM 1467 C C . GLU A 1 191 ? 13.779 15.238 -35.052 1.00 89.94 191 GLU A C 1
ATOM 1469 O O . GLU A 1 191 ? 13.639 14.701 -33.952 1.00 89.94 191 GLU A O 1
ATOM 1474 N N . TYR A 1 192 ? 13.943 14.546 -36.183 1.00 91.56 192 TYR A N 1
ATOM 1475 C CA . TYR A 1 192 ? 14.098 13.094 -36.180 1.00 91.56 192 TYR A CA 1
ATOM 1476 C C . TYR A 1 192 ? 15.454 12.726 -35.585 1.00 91.56 192 TYR A C 1
ATOM 1478 O O . TYR A 1 192 ? 16.485 13.204 -36.058 1.00 91.56 192 TYR A O 1
ATOM 1486 N N . GLN A 1 193 ? 15.429 11.852 -34.590 1.00 96.25 193 GLN A N 1
ATOM 1487 C CA . GLN A 1 193 ? 16.599 11.320 -33.919 1.00 96.25 193 GLN A CA 1
ATOM 1488 C C . GLN A 1 193 ? 16.900 9.929 -34.468 1.00 96.25 193 GLN A C 1
ATOM 1490 O O . GLN A 1 193 ? 16.049 9.040 -34.460 1.00 96.25 193 GLN A O 1
ATOM 1495 N N . TYR A 1 194 ? 18.114 9.744 -34.974 1.00 96.69 194 TYR A N 1
ATOM 1496 C CA . TYR A 1 194 ? 18.593 8.441 -35.422 1.00 96.69 194 TYR A CA 1
ATOM 1497 C C . TYR A 1 194 ? 19.159 7.624 -34.252 1.00 96.69 194 TYR A C 1
ATOM 1499 O O . TYR A 1 194 ? 19.632 8.219 -33.281 1.00 96.69 194 TYR A O 1
ATOM 1507 N N . PRO A 1 195 ? 19.172 6.282 -34.359 1.00 98.19 195 PRO A N 1
ATOM 1508 C CA . PRO A 1 195 ? 19.841 5.401 -33.407 1.00 98.19 195 PRO A CA 1
ATOM 1509 C C . PRO A 1 195 ? 21.268 5.832 -33.051 1.00 98.19 195 PRO A C 1
ATOM 1511 O O . PRO A 1 195 ? 22.077 6.153 -33.929 1.00 98.19 195 PRO A O 1
ATOM 1514 N N . GLN A 1 196 ? 21.563 5.815 -31.753 1.00 97.75 196 GLN A N 1
ATOM 1515 C CA . GLN A 1 196 ? 22.772 6.375 -31.130 1.00 97.75 196 GLN A CA 1
ATOM 1516 C C . GLN A 1 196 ? 23.678 5.310 -30.504 1.00 97.75 196 GLN A C 1
ATOM 1518 O O . GLN A 1 196 ? 24.778 5.611 -30.041 1.00 97.75 196 GLN A O 1
ATOM 1523 N N . THR A 1 197 ? 23.203 4.072 -30.492 1.00 98.19 197 THR A N 1
ATOM 1524 C CA . THR A 1 197 ? 23.916 2.852 -30.119 1.00 98.19 197 THR A CA 1
ATOM 1525 C C . THR A 1 197 ? 23.489 1.759 -31.100 1.00 98.19 197 THR A C 1
ATOM 1527 O O . THR A 1 197 ? 22.506 1.949 -31.826 1.00 98.19 197 THR A O 1
ATOM 1530 N N . PRO A 1 198 ? 24.153 0.591 -31.122 1.00 98.06 198 PRO A N 1
ATOM 1531 C CA . PRO A 1 198 ? 23.515 -0.613 -31.642 1.00 98.06 198 PRO A CA 1
ATOM 1532 C C . PRO A 1 198 ? 22.154 -0.793 -30.965 1.00 98.06 198 PRO A C 1
ATOM 1534 O O . PRO A 1 198 ? 22.033 -0.590 -29.752 1.00 98.06 198 PRO A O 1
ATOM 1537 N N . MET A 1 199 ? 21.134 -1.120 -31.748 1.00 98.12 199 MET A N 1
ATOM 1538 C CA . MET A 1 199 ? 19.786 -1.345 -31.241 1.00 98.12 199 MET A CA 1
ATOM 1539 C C . MET A 1 199 ? 19.642 -2.788 -30.742 1.00 98.12 199 MET A C 1
ATOM 1541 O O . MET A 1 199 ? 20.494 -3.637 -31.015 1.00 98.12 199 MET A O 1
ATOM 1545 N N . VAL A 1 200 ? 18.556 -3.079 -30.020 1.00 97.69 200 VAL A N 1
ATOM 1546 C CA . VAL A 1 200 ? 18.284 -4.383 -29.380 1.00 97.69 200 VAL A CA 1
ATOM 1547 C C . VAL A 1 200 ? 18.616 -5.579 -30.283 1.00 97.69 200 VAL A C 1
ATOM 1549 O O . VAL A 1 200 ? 19.298 -6.508 -29.842 1.00 97.69 200 VAL A O 1
ATOM 1552 N N . TYR A 1 201 ? 18.208 -5.555 -31.558 1.00 97.38 201 TYR A N 1
ATOM 1553 C CA . TYR A 1 201 ? 18.455 -6.677 -32.466 1.00 97.38 201 TYR A CA 1
ATOM 1554 C C . TYR A 1 201 ? 19.828 -6.658 -33.137 1.00 97.38 201 TYR A C 1
ATOM 1556 O O . TYR A 1 201 ? 20.287 -7.718 -33.555 1.00 97.38 201 TYR A O 1
ATOM 1564 N N . ASP A 1 202 ? 20.532 -5.524 -33.180 1.00 98.12 202 ASP A N 1
ATOM 1565 C CA . ASP A 1 202 ? 21.949 -5.510 -33.565 1.00 98.12 202 ASP A CA 1
ATOM 1566 C C . ASP A 1 202 ? 22.785 -6.245 -32.515 1.00 98.12 202 ASP A C 1
ATOM 1568 O O . ASP A 1 202 ? 23.635 -7.073 -32.850 1.00 98.12 202 ASP A O 1
ATOM 1572 N N . ILE A 1 203 ? 22.504 -5.980 -31.234 1.00 97.69 203 ILE A N 1
ATOM 1573 C CA . ILE A 1 203 ? 23.176 -6.630 -30.105 1.00 97.69 203 ILE A CA 1
ATOM 1574 C C . ILE A 1 203 ? 22.835 -8.121 -30.080 1.00 97.69 203 ILE A C 1
ATOM 1576 O O . ILE A 1 203 ? 23.743 -8.953 -29.988 1.00 97.69 203 ILE A O 1
ATOM 1580 N N . LEU A 1 204 ? 21.554 -8.480 -30.232 1.00 95.94 204 LEU A N 1
ATOM 1581 C CA . LEU A 1 204 ? 21.139 -9.882 -30.305 1.00 95.94 204 LEU A CA 1
ATOM 1582 C C . LEU A 1 204 ? 21.788 -10.603 -31.494 1.00 95.94 204 LEU A C 1
ATOM 1584 O O . LEU A 1 204 ? 22.321 -11.695 -31.329 1.00 95.94 204 LEU A O 1
ATOM 1588 N N . ALA A 1 205 ? 21.809 -9.992 -32.681 1.00 95.38 205 ALA A N 1
ATOM 1589 C CA . ALA A 1 205 ? 22.445 -10.559 -33.868 1.00 95.38 205 ALA A CA 1
ATOM 1590 C C . ALA A 1 205 ? 23.942 -10.809 -33.655 1.00 95.38 205 ALA A C 1
ATOM 1592 O O . ALA A 1 205 ? 24.449 -11.886 -33.967 1.00 95.38 205 ALA A O 1
ATOM 1593 N N . LEU A 1 206 ? 24.656 -9.840 -33.082 1.00 94.94 206 LEU A N 1
ATOM 1594 C CA . LEU A 1 206 ? 26.087 -9.968 -32.818 1.00 94.94 206 LEU A CA 1
ATOM 1595 C C . LEU A 1 206 ? 26.406 -11.049 -31.784 1.00 94.94 206 LEU A C 1
ATOM 1597 O O . LEU A 1 206 ? 27.457 -11.677 -31.894 1.00 94.94 206 LEU A O 1
ATOM 1601 N N . THR A 1 207 ? 25.533 -11.273 -30.803 1.00 93.56 207 THR A N 1
ATOM 1602 C CA . THR A 1 207 ? 25.817 -12.148 -29.653 1.00 93.56 207 THR A CA 1
ATOM 1603 C C . THR A 1 207 ? 25.186 -13.531 -29.743 1.00 93.56 207 THR A C 1
ATOM 1605 O O . THR A 1 207 ? 25.744 -14.486 -29.212 1.00 93.56 207 THR A O 1
ATOM 1608 N N . GLN A 1 208 ? 24.059 -13.658 -30.440 1.00 88.19 208 GLN A N 1
ATOM 1609 C CA . GLN A 1 208 ? 23.261 -14.884 -30.532 1.00 88.19 208 GLN A CA 1
ATOM 1610 C C . GLN A 1 208 ? 22.829 -15.229 -31.964 1.00 88.19 208 GLN A C 1
ATOM 1612 O O . GLN A 1 208 ? 22.168 -16.246 -32.175 1.00 88.19 208 GLN A O 1
ATOM 1617 N N . GLY A 1 209 ? 23.186 -14.421 -32.968 1.00 80.81 209 GLY A N 1
ATOM 1618 C CA . GLY A 1 209 ? 22.903 -14.746 -34.364 1.00 80.81 209 GLY A CA 1
ATOM 1619 C C . GLY A 1 209 ? 23.545 -16.075 -34.762 1.00 80.81 209 GLY A C 1
ATOM 1620 O O . GLY A 1 209 ? 24.678 -16.375 -34.386 1.00 80.81 209 GLY A O 1
ATOM 1621 N N . GLY A 1 210 ? 22.826 -16.894 -35.528 1.00 72.69 210 GLY A N 1
ATOM 1622 C CA . GLY A 1 210 ? 23.286 -18.229 -35.892 1.00 72.69 210 GLY A CA 1
ATOM 1623 C C . GLY A 1 210 ? 24.401 -18.251 -36.940 1.00 72.69 210 GLY A C 1
ATOM 1624 O O . GLY A 1 210 ? 24.989 -19.309 -37.158 1.00 72.69 210 GLY A O 1
ATOM 1625 N N . PHE A 1 211 ? 24.678 -17.141 -37.645 1.00 75.12 211 PHE A N 1
ATOM 1626 C CA . PHE A 1 211 ? 25.662 -17.049 -38.743 1.00 75.12 211 PHE A CA 1
ATOM 1627 C C . PHE A 1 211 ? 25.600 -18.253 -39.713 1.00 75.12 211 PHE A C 1
ATOM 1629 O O . PHE A 1 211 ? 26.627 -18.774 -40.161 1.00 75.12 211 PHE A O 1
ATOM 1636 N N . ASN A 1 212 ? 24.388 -18.743 -40.012 1.00 67.19 212 ASN A N 1
ATOM 1637 C CA . ASN A 1 212 ? 24.131 -19.966 -40.789 1.00 67.19 212 ASN A CA 1
ATOM 1638 C C . ASN A 1 212 ? 24.848 -21.228 -40.238 1.00 67.19 212 ASN A C 1
ATOM 1640 O O . ASN A 1 212 ? 25.430 -22.018 -40.986 1.00 67.19 212 ASN A O 1
ATOM 1644 N N . GLY A 1 213 ? 24.874 -21.375 -38.912 1.00 67.88 213 GLY A N 1
ATOM 1645 C CA . GLY A 1 213 ? 25.541 -22.446 -38.167 1.00 67.88 213 GLY A CA 1
ATOM 1646 C C . GLY A 1 213 ? 27.071 -22.366 -38.151 1.00 67.88 213 GLY A C 1
ATOM 1647 O O . GLY A 1 213 ? 27.720 -23.334 -37.756 1.00 67.88 213 GLY A O 1
ATOM 1648 N N . LYS A 1 214 ? 27.668 -21.263 -38.626 1.00 67.19 214 LYS A N 1
ATOM 1649 C CA . LYS A 1 214 ? 29.128 -21.138 -38.796 1.00 67.19 214 LYS A CA 1
ATOM 1650 C C . LYS A 1 214 ? 29.837 -20.422 -37.653 1.00 67.19 214 LYS A C 1
ATOM 1652 O O . LYS A 1 214 ? 31.055 -20.536 -37.558 1.00 67.19 214 LYS A O 1
ATOM 1657 N N . PHE A 1 215 ? 29.101 -19.704 -36.814 1.00 72.38 215 PHE A N 1
ATOM 1658 C CA . PHE A 1 215 ? 29.624 -18.961 -35.674 1.00 72.38 215 PHE A CA 1
ATOM 1659 C C . PHE A 1 215 ? 28.522 -18.827 -34.619 1.00 72.38 215 PHE A C 1
ATOM 1661 O O . PHE A 1 215 ? 27.355 -18.711 -34.972 1.00 72.38 215 PHE A O 1
ATOM 1668 N N . GLY A 1 216 ? 28.890 -18.901 -33.340 1.00 72.69 216 GLY A N 1
ATOM 1669 C CA . GLY A 1 216 ? 27.947 -18.879 -32.215 1.00 72.69 216 GLY A CA 1
ATOM 1670 C C . GLY A 1 216 ? 27.712 -17.492 -31.615 1.00 72.69 216 GLY A C 1
ATOM 1671 O O . GLY A 1 216 ? 27.290 -17.425 -30.468 1.00 72.69 216 GLY A O 1
ATOM 1672 N N . GLY A 1 217 ? 28.046 -16.422 -32.345 1.00 86.12 217 GLY A N 1
ATOM 1673 C CA . GLY A 1 217 ? 28.016 -15.051 -31.839 1.00 86.12 217 GLY A CA 1
ATOM 1674 C C . GLY A 1 217 ? 29.250 -14.655 -31.022 1.00 86.12 217 GLY A C 1
ATOM 1675 O O . GLY A 1 217 ? 30.036 -15.488 -30.557 1.00 86.12 217 GLY A O 1
ATOM 1676 N N . TYR A 1 218 ? 29.463 -13.347 -30.896 1.00 92.81 218 TYR A N 1
ATOM 1677 C CA . TYR A 1 218 ? 30.475 -12.769 -30.019 1.00 92.81 218 TYR A CA 1
ATOM 1678 C C . TYR A 1 218 ? 29.999 -12.850 -28.567 1.00 92.81 218 TYR A C 1
ATOM 1680 O O . TYR A 1 218 ? 28.831 -12.625 -28.268 1.00 92.81 218 TYR A O 1
ATOM 1688 N N . SER A 1 219 ? 30.909 -13.130 -27.637 1.00 93.06 219 SER A N 1
ATOM 1689 C CA . SER A 1 219 ? 30.565 -13.085 -26.215 1.00 93.06 219 SER A CA 1
ATOM 1690 C C . SER A 1 219 ? 30.318 -11.648 -25.758 1.00 93.06 219 SER A C 1
ATOM 1692 O O . SER A 1 219 ? 31.040 -10.740 -26.170 1.00 93.06 219 SER A O 1
ATOM 1694 N N . PHE A 1 220 ? 29.353 -11.461 -24.862 1.00 95.50 220 PHE A N 1
ATOM 1695 C CA . PHE A 1 220 ? 29.142 -10.207 -24.141 1.00 95.50 220 PHE A CA 1
ATOM 1696 C C . PHE A 1 220 ? 30.363 -9.812 -23.297 1.00 95.50 220 PHE A C 1
ATOM 1698 O O . PHE A 1 220 ? 31.076 -10.678 -22.775 1.00 95.50 220 PHE A O 1
ATOM 1705 N N . ASN A 1 221 ? 30.602 -8.509 -23.138 1.00 95.75 221 ASN A N 1
ATOM 1706 C CA . ASN A 1 221 ? 31.608 -7.995 -22.214 1.00 95.75 221 ASN A CA 1
ATOM 1707 C C . ASN A 1 221 ? 31.051 -7.930 -20.786 1.00 95.75 221 ASN A C 1
ATOM 1709 O O . ASN A 1 221 ? 30.514 -6.919 -20.347 1.00 95.75 221 ASN A O 1
ATOM 1713 N N . THR A 1 222 ? 31.265 -9.001 -20.027 1.00 96.38 222 THR A N 1
ATOM 1714 C CA . THR A 1 222 ? 30.740 -9.140 -1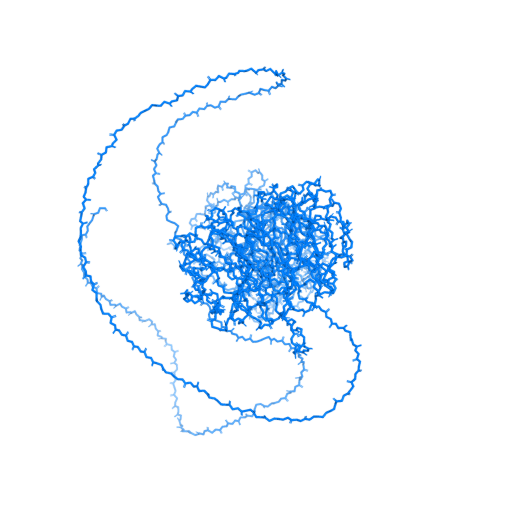8.660 1.00 96.38 222 THR A CA 1
ATOM 1715 C C . THR A 1 222 ? 31.394 -8.216 -17.623 1.00 96.38 222 THR A C 1
ATOM 1717 O O . THR A 1 222 ? 31.057 -8.297 -16.448 1.00 96.38 222 THR A O 1
ATOM 1720 N N . ALA A 1 223 ? 32.387 -7.406 -18.005 1.00 95.19 223 ALA A N 1
ATOM 1721 C CA . ALA A 1 223 ? 33.012 -6.424 -17.116 1.00 95.19 223 ALA A CA 1
ATOM 1722 C C . ALA A 1 223 ? 32.386 -5.027 -17.247 1.00 95.19 223 ALA A C 1
ATOM 1724 O O . ALA A 1 223 ? 32.683 -4.140 -16.445 1.00 95.19 223 ALA A O 1
ATOM 1725 N N . THR A 1 224 ? 31.565 -4.805 -18.271 1.00 95.56 224 THR A N 1
ATOM 1726 C CA . THR A 1 224 ? 30.948 -3.508 -18.523 1.00 95.56 224 THR A CA 1
ATOM 1727 C C . THR A 1 224 ? 29.889 -3.231 -17.479 1.00 95.56 224 THR A C 1
ATOM 1729 O O . THR A 1 224 ? 28.879 -3.919 -17.445 1.00 95.56 224 THR A O 1
ATOM 1732 N N . ARG A 1 225 ? 30.133 -2.202 -16.660 1.00 96.12 225 ARG A N 1
ATOM 1733 C CA . ARG A 1 225 ? 29.170 -1.693 -15.674 1.00 96.12 225 ARG A CA 1
ATOM 1734 C C . ARG A 1 225 ? 28.627 -2.763 -14.719 1.00 96.12 225 ARG A C 1
ATOM 1736 O O . ARG A 1 225 ? 27.560 -2.597 -14.187 1.00 96.12 225 ARG A O 1
ATOM 1743 N N . SER A 1 226 ? 29.430 -3.787 -14.406 1.00 96.25 226 SER A N 1
ATOM 1744 C CA . SER A 1 226 ? 29.037 -4.958 -13.599 1.00 96.25 226 SER A CA 1
ATOM 1745 C C . SER A 1 226 ? 28.739 -4.695 -12.101 1.00 96.25 226 SER A C 1
ATOM 1747 O O . SER A 1 226 ? 28.905 -5.595 -11.273 1.00 96.25 226 SER A O 1
ATOM 1749 N N . GLY A 1 227 ? 28.442 -3.460 -11.713 1.00 97.00 227 GLY A N 1
ATOM 1750 C CA . GLY A 1 227 ? 27.964 -3.069 -10.392 1.00 97.00 227 GLY A CA 1
ATOM 1751 C C . GLY A 1 227 ? 27.010 -1.887 -10.540 1.00 97.00 227 GLY A C 1
ATOM 1752 O O . GLY A 1 227 ? 26.922 -1.317 -11.618 1.00 97.00 227 GLY A O 1
ATOM 1753 N N . ASP A 1 228 ? 26.355 -1.489 -9.452 1.00 98.25 228 ASP A N 1
ATOM 1754 C CA . ASP A 1 228 ? 25.214 -0.565 -9.468 1.00 98.25 228 ASP A CA 1
ATOM 1755 C C . ASP A 1 228 ? 25.422 0.680 -10.348 1.00 98.25 228 ASP A C 1
ATOM 1757 O O . ASP A 1 228 ? 26.259 1.557 -10.069 1.00 98.25 228 ASP A O 1
ATOM 1761 N N . THR A 1 229 ? 24.623 0.769 -11.407 1.00 98.50 229 THR A N 1
ATOM 1762 C CA . THR A 1 229 ? 24.703 1.828 -12.403 1.00 98.50 229 THR A CA 1
ATOM 1763 C C . THR A 1 229 ? 23.378 2.565 -12.548 1.00 98.50 229 THR A C 1
ATOM 1765 O O . THR A 1 229 ? 22.332 1.990 -12.829 1.00 98.50 229 THR A O 1
ATOM 1768 N N . THR A 1 230 ? 23.422 3.891 -12.429 1.00 98.56 230 THR A N 1
ATOM 1769 C CA . THR A 1 230 ? 22.309 4.760 -12.812 1.00 98.56 230 THR A CA 1
ATOM 1770 C C . THR A 1 230 ? 22.510 5.278 -14.236 1.00 98.56 230 THR A C 1
ATOM 1772 O O . THR A 1 230 ? 23.568 5.823 -14.564 1.00 98.56 230 THR A O 1
ATOM 1775 N N . TYR A 1 231 ? 21.475 5.137 -15.061 1.00 98.69 231 TYR A N 1
ATOM 1776 C CA . TYR A 1 231 ? 21.339 5.671 -16.416 1.00 98.69 231 TYR A CA 1
ATOM 1777 C C . TYR A 1 231 ? 20.332 6.830 -16.406 1.00 98.69 231 TYR A C 1
ATOM 1779 O O . TYR A 1 231 ? 19.392 6.814 -15.616 1.00 98.69 231 TYR A O 1
ATOM 1787 N N . GLY A 1 232 ? 20.478 7.817 -17.291 1.00 98.19 232 GLY A N 1
ATOM 1788 C CA . GLY A 1 232 ? 19.506 8.904 -17.440 1.00 98.19 232 GLY A CA 1
ATOM 1789 C C . GLY A 1 232 ? 19.926 10.228 -16.795 1.00 98.19 232 GLY A C 1
ATOM 1790 O O . GLY A 1 232 ? 21.008 10.723 -17.102 1.00 98.19 232 GLY A O 1
ATOM 1791 N N . TYR A 1 233 ? 19.072 10.852 -15.974 1.00 96.31 233 TYR A N 1
ATOM 1792 C CA . TYR A 1 233 ? 19.257 12.239 -15.496 1.00 96.31 233 TYR A CA 1
ATOM 1793 C C . TYR A 1 233 ? 20.167 12.412 -14.268 1.00 96.31 233 TYR A C 1
ATOM 1795 O O . TYR A 1 233 ? 20.655 13.519 -14.034 1.00 96.31 233 TYR A O 1
ATOM 1803 N N . ASN A 1 234 ? 20.454 11.343 -13.522 1.00 95.94 234 ASN A N 1
ATOM 1804 C CA . ASN A 1 234 ? 21.433 11.341 -12.426 1.00 95.94 234 ASN A CA 1
ATOM 1805 C C . ASN A 1 234 ? 22.428 10.180 -12.584 1.00 95.94 234 ASN A C 1
ATOM 1807 O O . ASN A 1 234 ? 22.495 9.297 -11.728 1.00 95.94 234 ASN A O 1
ATOM 1811 N N . PRO A 1 235 ? 23.183 10.135 -13.694 1.00 96.62 235 PRO A N 1
ATOM 1812 C CA . PRO A 1 235 ? 23.929 8.945 -14.056 1.00 96.62 235 PRO A CA 1
ATOM 1813 C C . PRO A 1 235 ? 25.114 8.684 -13.119 1.00 96.62 235 PRO A C 1
ATOM 1815 O O . PRO A 1 235 ? 25.741 9.618 -12.601 1.00 96.62 235 PRO A O 1
ATOM 1818 N N . THR A 1 236 ? 25.488 7.411 -12.957 1.00 96.31 236 THR A N 1
ATOM 1819 C CA . THR A 1 236 ? 26.713 7.041 -12.235 1.00 96.31 236 THR A CA 1
ATOM 1820 C C . THR A 1 236 ? 27.920 7.713 -12.893 1.00 96.31 236 THR A C 1
ATOM 1822 O O . THR A 1 236 ? 28.121 7.659 -14.109 1.00 96.31 236 THR A O 1
ATOM 1825 N N . GLY A 1 237 ? 28.752 8.368 -12.079 1.00 91.38 237 GLY A N 1
ATOM 1826 C CA . GLY A 1 237 ? 29.887 9.141 -12.575 1.00 91.38 237 GLY A CA 1
ATOM 1827 C C . GLY A 1 237 ? 30.848 8.300 -13.422 1.00 91.38 237 GLY A C 1
ATOM 1828 O O . GLY A 1 237 ? 31.365 7.286 -12.961 1.00 91.38 237 GLY A O 1
ATOM 1829 N N . GLY A 1 238 ? 31.139 8.767 -14.640 1.00 84.19 238 GLY A N 1
ATOM 1830 C CA . GLY A 1 238 ? 32.069 8.107 -15.562 1.00 84.19 238 GLY A CA 1
ATOM 1831 C C . GLY A 1 238 ? 31.423 7.156 -16.570 1.00 84.19 238 GLY A C 1
ATOM 1832 O O . GLY A 1 238 ? 32.159 6.537 -17.339 1.00 84.19 238 GLY A O 1
ATOM 1833 N N . ILE A 1 239 ? 30.089 7.058 -16.608 1.00 91.50 239 ILE A N 1
ATOM 1834 C CA . ILE A 1 239 ? 29.387 6.392 -17.708 1.00 91.50 239 ILE A CA 1
ATOM 1835 C C . ILE A 1 239 ? 29.589 7.143 -19.035 1.00 91.50 239 ILE A C 1
ATOM 1837 O O . ILE A 1 239 ? 29.871 8.344 -19.062 1.00 91.50 239 ILE A O 1
ATOM 1841 N N . ASN A 1 240 ? 29.459 6.423 -20.149 1.00 92.31 240 ASN A N 1
ATOM 1842 C CA . ASN A 1 240 ? 29.479 7.006 -21.484 1.00 92.31 240 ASN A CA 1
ATOM 1843 C C . ASN A 1 240 ? 28.358 8.049 -21.630 1.00 92.31 240 ASN A C 1
ATOM 1845 O O . ASN A 1 240 ? 27.211 7.784 -21.277 1.00 92.31 240 ASN A O 1
ATOM 1849 N N . GLU A 1 241 ? 28.689 9.220 -22.176 1.00 94.50 241 GLU A N 1
ATOM 1850 C CA . GLU A 1 241 ? 27.792 10.383 -22.245 1.00 94.50 241 GLU A CA 1
ATOM 1851 C C . GLU A 1 241 ? 26.497 10.120 -23.041 1.00 94.50 241 GLU A C 1
ATOM 1853 O O . GLU A 1 241 ? 25.520 10.839 -22.869 1.00 94.50 241 GLU A O 1
ATOM 1858 N N . VAL A 1 242 ? 26.462 9.081 -23.891 1.00 96.50 242 VAL A N 1
ATOM 1859 C CA . VAL A 1 242 ? 25.238 8.664 -24.598 1.00 96.50 242 VAL A CA 1
ATOM 1860 C C . VAL A 1 242 ? 24.128 8.243 -23.624 1.00 96.50 242 VAL A C 1
ATOM 1862 O O . VAL A 1 242 ? 22.952 8.387 -23.938 1.00 96.50 242 VAL A O 1
ATOM 1865 N N . TYR A 1 243 ? 24.495 7.767 -22.431 1.00 97.56 243 TYR A N 1
ATOM 1866 C CA . TYR A 1 243 ? 23.579 7.320 -21.380 1.00 97.56 243 TYR A CA 1
ATOM 1867 C C . TYR A 1 243 ? 23.288 8.392 -20.312 1.00 97.56 243 TYR A C 1
ATOM 1869 O O . TYR A 1 243 ? 22.535 8.132 -19.375 1.00 97.56 243 TYR A O 1
ATOM 1877 N N . ASP A 1 244 ? 23.888 9.579 -20.433 1.00 97.00 244 ASP A N 1
ATOM 1878 C CA . ASP A 1 244 ? 23.633 10.740 -19.578 1.00 97.00 244 ASP A CA 1
ATOM 1879 C C . ASP A 1 244 ? 22.629 11.661 -20.278 1.00 97.00 244 ASP A C 1
ATOM 1881 O O . ASP A 1 244 ? 22.975 12.314 -21.259 1.00 97.00 244 ASP A O 1
ATOM 1885 N N . PHE A 1 245 ? 21.393 11.747 -19.784 1.00 97.19 245 PHE A N 1
ATOM 1886 C CA . PHE A 1 245 ? 20.320 12.503 -20.451 1.00 97.19 245 PHE A CA 1
ATOM 1887 C C . PHE A 1 245 ? 20.391 14.016 -20.223 1.00 97.19 245 PHE A C 1
ATOM 1889 O O . PHE A 1 245 ? 19.651 14.780 -20.845 1.00 97.19 245 PHE A O 1
ATOM 1896 N N . VAL A 1 246 ? 21.334 14.483 -19.399 1.00 94.00 246 VAL A N 1
ATOM 1897 C CA . VAL A 1 246 ? 21.718 15.899 -19.374 1.00 94.00 246 VAL A CA 1
ATOM 1898 C C . VAL A 1 246 ? 22.605 16.222 -20.578 1.00 94.00 246 VAL A C 1
ATOM 1900 O O . VAL A 1 246 ? 22.429 17.264 -21.212 1.00 94.00 246 VAL A O 1
ATOM 1903 N N . SER A 1 247 ? 23.539 15.328 -20.908 1.00 93.69 247 SER A N 1
ATOM 1904 C CA . SER A 1 247 ? 24.442 15.471 -22.060 1.00 93.69 247 SER A CA 1
ATOM 1905 C C . SER A 1 247 ? 23.788 15.056 -23.386 1.00 93.69 247 SER A C 1
ATOM 1907 O O . SER A 1 247 ? 24.074 15.646 -24.427 1.00 93.69 247 SER A O 1
ATOM 1909 N N . ASN A 1 248 ? 22.878 14.083 -23.345 1.00 95.62 248 ASN A N 1
ATOM 1910 C CA . ASN A 1 248 ? 22.122 13.535 -24.464 1.00 95.62 248 ASN A CA 1
ATOM 1911 C C . ASN A 1 248 ? 20.604 13.702 -24.231 1.00 95.62 248 ASN A C 1
ATOM 1913 O O . ASN A 1 248 ? 19.931 12.761 -23.810 1.00 95.62 248 ASN A O 1
ATOM 1917 N N . PRO A 1 249 ? 20.036 14.889 -24.500 1.00 94.56 249 PRO A N 1
ATOM 1918 C CA . PRO A 1 249 ? 18.650 15.210 -24.145 1.00 94.56 249 PRO A CA 1
ATOM 1919 C C . PRO A 1 249 ? 17.588 14.520 -25.017 1.00 94.56 249 PRO A C 1
ATOM 1921 O O . PRO A 1 249 ? 16.395 14.658 -24.750 1.00 94.56 249 PRO A O 1
ATOM 1924 N N . SER A 1 250 ? 17.990 13.821 -26.081 1.00 96.19 250 SER A N 1
ATOM 1925 C CA . SER A 1 250 ? 17.081 13.194 -27.043 1.00 96.19 250 SER A CA 1
ATOM 1926 C C . SER A 1 250 ? 17.496 11.750 -27.354 1.00 96.19 250 SER A C 1
ATOM 1928 O O . SER A 1 250 ? 17.847 11.449 -28.499 1.00 96.19 250 SER A O 1
ATOM 1930 N N . PRO A 1 251 ? 17.482 10.849 -26.353 1.00 97.62 251 PRO A N 1
ATOM 1931 C CA . PRO A 1 251 ? 18.060 9.517 -26.476 1.00 97.62 251 PRO A CA 1
ATOM 1932 C C . PRO A 1 251 ? 17.228 8.601 -27.385 1.00 97.62 251 PRO A C 1
ATOM 1934 O O . PRO A 1 251 ? 16.031 8.400 -27.160 1.00 97.62 251 PRO A O 1
ATOM 1937 N N . VAL A 1 252 ? 17.896 8.004 -28.378 1.00 98.56 252 VAL A N 1
ATOM 1938 C CA . VAL A 1 252 ? 17.409 6.854 -29.162 1.00 98.56 252 VAL A CA 1
ATOM 1939 C C . VAL A 1 252 ? 18.474 5.767 -29.108 1.00 98.56 252 VAL A C 1
ATOM 1941 O O . VAL A 1 252 ? 19.416 5.768 -29.901 1.00 98.56 252 VAL A O 1
ATOM 1944 N N . LEU A 1 253 ? 18.387 4.889 -28.117 1.00 98.25 253 LEU A N 1
ATOM 1945 C CA . LEU A 1 253 ? 19.483 3.989 -27.764 1.00 98.25 253 LEU A CA 1
ATOM 1946 C C . LEU A 1 253 ? 18.992 2.699 -27.120 1.00 98.25 253 LEU A C 1
ATOM 1948 O O . LEU A 1 253 ? 17.825 2.571 -26.760 1.00 98.25 253 LEU A O 1
ATOM 1952 N N . THR A 1 254 ? 19.907 1.750 -26.957 1.00 98.69 254 THR A N 1
ATOM 1953 C CA . THR A 1 254 ? 19.715 0.514 -26.198 1.00 98.69 254 THR A CA 1
ATOM 1954 C C . THR A 1 254 ? 20.727 0.440 -25.062 1.00 98.69 254 THR A C 1
ATOM 1956 O O . THR A 1 254 ? 21.920 0.649 -25.278 1.00 98.69 254 THR A O 1
ATOM 1959 N N . ILE A 1 255 ? 20.253 0.133 -23.856 1.00 98.50 255 ILE A N 1
ATOM 1960 C CA . ILE A 1 255 ? 21.095 -0.090 -22.682 1.00 98.50 255 ILE A CA 1
ATOM 1961 C C . ILE A 1 255 ? 21.581 -1.539 -22.683 1.00 98.50 255 ILE A C 1
ATOM 1963 O O . ILE A 1 255 ? 20.791 -2.474 -22.810 1.00 98.50 255 ILE A O 1
ATOM 1967 N N . TYR A 1 256 ? 22.889 -1.708 -22.521 1.00 97.81 256 TYR A N 1
ATOM 1968 C CA . TYR A 1 256 ? 23.510 -2.973 -22.153 1.00 97.81 256 TYR A CA 1
ATOM 1969 C C . TYR A 1 256 ? 24.186 -2.800 -20.796 1.00 97.81 256 TYR A C 1
ATOM 1971 O O . TYR A 1 256 ? 24.993 -1.885 -20.630 1.00 97.81 256 TYR A O 1
ATOM 1979 N N . ASP A 1 257 ? 23.894 -3.695 -19.870 1.00 97.94 257 ASP A N 1
ATOM 1980 C CA . ASP A 1 257 ? 24.578 -3.832 -18.589 1.00 97.94 257 ASP A CA 1
ATOM 1981 C C . ASP A 1 257 ? 24.920 -5.311 -18.350 1.00 97.94 257 ASP A C 1
ATOM 1983 O O . ASP A 1 257 ? 24.198 -6.203 -18.815 1.00 97.94 257 ASP A O 1
ATOM 1987 N N . ALA A 1 258 ? 26.051 -5.566 -17.691 1.00 96.94 258 ALA A N 1
ATOM 1988 C CA . ALA A 1 258 ? 26.512 -6.899 -17.322 1.00 96.94 258 ALA A CA 1
ATOM 1989 C C . ALA A 1 258 ? 26.066 -7.337 -15.916 1.00 96.94 258 ALA A C 1
ATOM 1991 O O . ALA A 1 258 ? 26.237 -8.516 -15.588 1.00 96.94 258 ALA A O 1
ATOM 1992 N N . GLY A 1 259 ? 25.529 -6.430 -15.098 1.00 95.69 259 GLY A N 1
ATOM 1993 C CA . GLY A 1 259 ? 24.903 -6.728 -13.812 1.00 95.69 259 GLY A CA 1
ATOM 1994 C C . GLY A 1 259 ? 25.203 -5.679 -12.747 1.00 95.69 259 GLY A C 1
ATOM 1995 O O . GLY A 1 259 ? 26.049 -4.821 -12.923 1.00 95.69 259 GLY A O 1
ATOM 1996 N N . GLY A 1 260 ? 24.587 -5.821 -11.583 1.00 97.75 260 GLY A N 1
ATOM 1997 C CA . GLY A 1 260 ? 24.545 -4.767 -10.574 1.00 97.75 260 GLY A CA 1
ATOM 1998 C C . GLY A 1 260 ? 23.109 -4.631 -10.094 1.00 97.75 260 G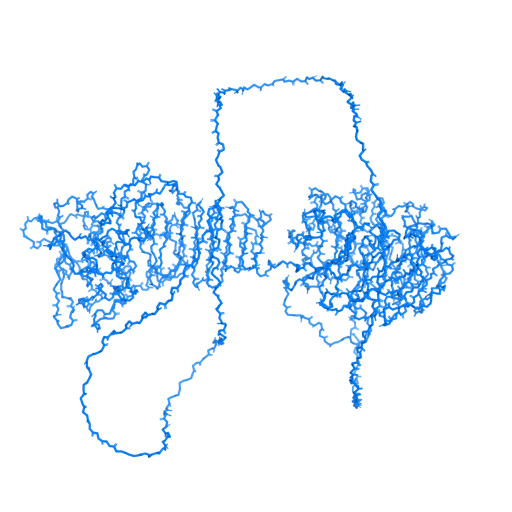LY A C 1
ATOM 1999 O O . GLY A 1 260 ? 22.277 -5.466 -10.435 1.00 97.75 260 GLY A O 1
ATOM 2000 N N . VAL A 1 261 ? 22.837 -3.630 -9.262 1.00 98.06 261 VAL A N 1
ATOM 2001 C CA . VAL A 1 261 ? 21.473 -3.153 -9.025 1.00 98.06 261 VAL A CA 1
ATOM 2002 C C . VAL A 1 261 ? 21.341 -1.800 -9.710 1.00 98.06 261 VAL A C 1
ATOM 2004 O O . VAL A 1 261 ? 21.772 -0.764 -9.193 1.00 98.06 261 VAL A O 1
ATOM 2007 N N . ASP A 1 262 ? 20.778 -1.821 -10.906 1.00 98.69 262 ASP A N 1
ATOM 2008 C CA . ASP A 1 262 ? 20.815 -0.720 -11.851 1.00 98.69 262 ASP A CA 1
ATOM 2009 C C . ASP A 1 262 ? 19.531 0.104 -11.805 1.00 98.69 262 ASP A C 1
ATOM 2011 O O . ASP A 1 262 ? 18.464 -0.350 -11.396 1.00 98.69 262 ASP A O 1
ATOM 2015 N N . THR A 1 263 ? 19.635 1.378 -12.175 1.00 98.81 263 THR A N 1
ATOM 2016 C CA . THR A 1 263 ? 18.516 2.325 -12.120 1.00 98.81 263 THR A CA 1
ATOM 2017 C C . THR A 1 263 ? 18.384 3.087 -13.424 1.00 98.81 263 THR A C 1
ATOM 2019 O O . THR A 1 263 ? 19.327 3.746 -13.862 1.00 98.81 263 THR A O 1
ATOM 2022 N N . LEU A 1 264 ? 17.190 3.076 -14.010 1.00 98.75 264 LEU A N 1
ATOM 2023 C CA . LEU A 1 264 ? 16.810 4.011 -15.059 1.00 98.75 264 LEU A CA 1
ATOM 2024 C C . LEU A 1 264 ? 16.159 5.252 -14.431 1.00 98.75 264 LEU A C 1
ATOM 2026 O O . LEU A 1 264 ? 15.031 5.199 -13.947 1.00 98.75 264 LEU A O 1
ATOM 2030 N N . ASP A 1 265 ? 16.870 6.377 -14.434 1.00 98.69 265 ASP A N 1
ATOM 2031 C CA . ASP A 1 265 ? 16.402 7.637 -13.858 1.00 98.69 265 ASP A CA 1
ATOM 2032 C C . ASP A 1 265 ? 15.901 8.602 -14.944 1.00 98.69 265 ASP A C 1
ATOM 2034 O O . ASP A 1 265 ? 16.668 9.232 -15.680 1.00 98.69 265 ASP A O 1
ATOM 2038 N N . LEU A 1 266 ? 14.581 8.737 -15.011 1.00 98.50 266 LEU A N 1
ATOM 2039 C CA . LEU A 1 266 ? 13.837 9.606 -15.918 1.00 98.50 266 LEU A CA 1
ATOM 2040 C C . LEU A 1 266 ? 13.248 10.834 -15.206 1.00 98.50 266 LEU A C 1
ATOM 2042 O O . LEU A 1 266 ? 12.484 11.581 -15.817 1.00 98.50 266 LEU A O 1
ATOM 2046 N N . SER A 1 267 ? 13.639 11.098 -13.955 1.00 97.12 267 SER A N 1
ATOM 2047 C CA . SER A 1 267 ? 13.075 12.174 -13.123 1.00 97.12 267 SER A CA 1
ATOM 2048 C C . SER A 1 267 ? 13.252 13.580 -13.708 1.00 97.12 267 SER A C 1
ATOM 2050 O O . SER A 1 267 ? 12.491 14.494 -13.392 1.00 97.12 267 SER A O 1
ATOM 2052 N N . GLY A 1 268 ? 14.253 13.772 -14.572 1.00 96.31 268 GLY A N 1
ATOM 2053 C CA . GLY A 1 268 ? 14.510 15.038 -15.262 1.00 96.31 268 GLY A CA 1
ATOM 2054 C C . GLY A 1 268 ? 13.758 15.222 -16.585 1.00 96.31 268 GLY A C 1
ATOM 2055 O O . GLY A 1 268 ? 13.893 16.283 -17.206 1.00 96.31 268 GLY A O 1
ATOM 2056 N N . ASP A 1 269 ? 12.968 14.239 -17.033 1.00 96.00 269 ASP A N 1
ATOM 2057 C CA . ASP A 1 269 ? 12.221 14.325 -18.289 1.00 96.00 269 ASP A CA 1
ATOM 2058 C C . ASP A 1 269 ? 11.034 15.286 -18.150 1.00 96.00 269 ASP A C 1
ATOM 2060 O O . ASP A 1 269 ? 9.951 14.960 -17.663 1.00 96.00 269 ASP A O 1
ATOM 2064 N N . THR A 1 270 ? 11.251 16.511 -18.620 1.00 92.81 270 THR A N 1
ATOM 2065 C CA . THR A 1 270 ? 10.269 17.602 -18.572 1.00 92.81 270 THR A CA 1
ATOM 2066 C C . THR A 1 270 ? 9.649 17.907 -19.936 1.00 92.81 270 THR A C 1
ATOM 2068 O O . THR A 1 270 ? 8.931 18.901 -20.089 1.00 92.81 270 THR A O 1
ATOM 2071 N N . VAL A 1 271 ? 9.898 17.068 -20.948 1.00 93.19 271 VAL A N 1
ATOM 2072 C CA . VAL A 1 271 ? 9.428 17.301 -22.319 1.00 93.19 271 VAL A CA 1
ATOM 2073 C C . VAL A 1 271 ? 7.922 17.062 -22.395 1.00 93.19 271 VAL A C 1
ATOM 2075 O O . VAL A 1 271 ? 7.456 15.927 -22.460 1.00 93.19 271 VAL A O 1
ATOM 2078 N N . SER A 1 272 ? 7.159 18.156 -22.417 1.00 92.00 272 SER A N 1
ATOM 2079 C CA . SER A 1 272 ? 5.688 18.166 -22.374 1.00 92.00 272 SER A CA 1
ATOM 2080 C C . SER A 1 272 ? 5.003 18.121 -23.743 1.00 92.00 272 SER A C 1
ATOM 2082 O O . SER A 1 272 ? 3.780 18.220 -23.825 1.00 92.00 272 SER A O 1
ATOM 2084 N N . MET A 1 273 ? 5.769 17.987 -24.828 1.00 91.56 273 MET A N 1
ATOM 2085 C CA . MET A 1 273 ? 5.257 17.952 -26.201 1.00 91.56 273 MET A CA 1
ATOM 2086 C C . MET A 1 273 ? 5.615 16.626 -26.866 1.00 91.56 273 MET A C 1
ATOM 2088 O O . MET A 1 273 ? 6.740 16.152 -26.742 1.00 91.56 273 MET A O 1
ATOM 2092 N N . GLN A 1 274 ? 4.679 16.068 -27.629 1.00 91.31 274 GLN A N 1
ATOM 2093 C CA . GLN A 1 274 ? 4.878 14.869 -28.440 1.00 91.31 274 GLN A CA 1
ATOM 2094 C C . GLN A 1 274 ? 4.429 15.119 -29.885 1.00 91.31 274 GLN A C 1
ATOM 2096 O O . GLN A 1 274 ? 3.493 15.881 -30.151 1.00 91.31 274 GLN A O 1
ATOM 2101 N N . ALA A 1 275 ? 5.116 14.480 -30.832 1.00 87.56 275 ALA A N 1
ATOM 2102 C CA . ALA A 1 275 ? 4.706 14.465 -32.228 1.00 87.56 275 ALA A CA 1
ATOM 2103 C C . ALA A 1 275 ? 3.631 13.398 -32.448 1.00 87.56 275 ALA A C 1
ATOM 2105 O O . ALA A 1 275 ? 3.860 12.214 -32.190 1.00 87.56 275 ALA A O 1
ATOM 2106 N N . ASN A 1 276 ? 2.489 13.796 -33.003 1.00 83.19 276 ASN A N 1
ATOM 2107 C CA . ASN A 1 276 ? 1.550 12.864 -33.610 1.00 83.19 276 ASN A CA 1
ATOM 2108 C C . ASN A 1 276 ? 1.704 12.930 -35.137 1.00 83.19 276 ASN A C 1
ATOM 2110 O O . ASN A 1 276 ? 1.475 13.969 -35.760 1.00 83.19 276 ASN A O 1
ATOM 2114 N N . ILE A 1 277 ? 2.177 11.828 -35.722 1.00 76.69 277 ILE A N 1
ATOM 2115 C CA . ILE A 1 277 ? 2.667 11.765 -37.103 1.00 76.69 277 ILE A CA 1
ATOM 2116 C C . ILE A 1 277 ? 1.661 11.035 -37.977 1.00 76.69 277 ILE A C 1
ATOM 2118 O O . ILE A 1 277 ? 1.225 9.931 -37.660 1.00 76.69 277 ILE A O 1
ATOM 2122 N N . VAL A 1 278 ? 1.336 11.639 -39.117 1.00 72.88 278 VAL A N 1
ATOM 2123 C CA . VAL A 1 278 ? 0.527 11.017 -40.163 1.00 72.88 278 VAL A CA 1
ATOM 2124 C C . VAL A 1 278 ? 1.461 10.524 -41.260 1.00 72.88 278 VAL A C 1
ATOM 2126 O O . VAL A 1 278 ? 2.085 11.331 -41.951 1.00 72.88 278 VAL A O 1
ATOM 2129 N N . TYR A 1 279 ? 1.539 9.210 -41.446 1.00 69.81 279 TYR A N 1
ATOM 2130 C CA . TYR A 1 279 ? 2.293 8.593 -42.538 1.00 69.81 279 TYR A CA 1
ATOM 2131 C C . TYR A 1 279 ? 1.460 8.559 -43.826 1.00 69.81 279 TYR A C 1
ATOM 2133 O O . TYR A 1 279 ? 0.239 8.394 -43.784 1.00 69.81 279 TYR A O 1
ATOM 2141 N N . ASP A 1 280 ? 2.106 8.738 -44.975 1.00 67.75 280 ASP A N 1
ATOM 2142 C CA . ASP A 1 280 ? 1.487 8.497 -46.275 1.00 67.75 280 ASP A CA 1
ATOM 2143 C C . ASP A 1 280 ? 1.423 6.996 -46.614 1.00 67.75 280 ASP A C 1
ATOM 2145 O O . ASP A 1 280 ? 1.865 6.131 -45.857 1.00 67.75 280 ASP A O 1
ATOM 2149 N N . ALA A 1 281 ? 0.861 6.675 -47.784 1.00 62.44 281 ALA A N 1
ATOM 2150 C CA . ALA A 1 281 ? 0.685 5.298 -48.248 1.00 62.44 281 ALA A CA 1
ATOM 2151 C C . ALA A 1 281 ? 2.002 4.525 -48.479 1.00 62.44 281 ALA A C 1
ATOM 2153 O O . ALA A 1 281 ? 1.943 3.320 -48.716 1.00 62.44 281 ALA A O 1
ATOM 2154 N N . ASN A 1 282 ? 3.157 5.196 -48.426 1.00 57.19 282 ASN A N 1
ATOM 2155 C CA . ASN A 1 282 ? 4.483 4.600 -48.575 1.00 57.19 282 ASN A CA 1
ATOM 2156 C C . ASN A 1 282 ? 5.237 4.507 -47.236 1.00 57.19 282 ASN A C 1
ATOM 2158 O O . ASN A 1 282 ? 6.406 4.128 -47.233 1.00 57.19 282 ASN A O 1
ATOM 2162 N N . GLY A 1 283 ? 4.597 4.855 -46.112 1.00 57.94 283 GLY A N 1
ATOM 2163 C CA . GLY A 1 283 ? 5.241 4.864 -44.797 1.00 57.94 283 GLY A CA 1
ATOM 2164 C C . GLY A 1 283 ? 6.130 6.088 -44.562 1.00 57.94 283 GLY A C 1
ATOM 2165 O O . GLY A 1 283 ? 6.956 6.077 -43.653 1.00 57.94 283 GLY A O 1
ATOM 2166 N N . VAL A 1 284 ? 5.969 7.158 -45.350 1.00 65.75 284 VAL A N 1
ATOM 2167 C CA . VAL A 1 284 ? 6.732 8.403 -45.190 1.00 65.75 284 VAL A CA 1
ATOM 2168 C C . VAL A 1 284 ? 5.918 9.403 -44.359 1.00 65.75 284 VAL A C 1
ATOM 2170 O O . VAL A 1 284 ? 4.740 9.619 -44.650 1.00 65.75 284 VAL A O 1
ATOM 2173 N N . PRO A 1 285 ? 6.501 10.053 -43.336 1.00 68.44 285 PRO A N 1
ATOM 2174 C CA . PRO A 1 285 ? 5.842 11.131 -42.599 1.00 68.44 285 PRO A CA 1
ATOM 2175 C C . PRO A 1 285 ? 5.350 12.246 -43.537 1.00 68.44 285 PRO A C 1
ATOM 2177 O O . PRO A 1 285 ? 6.138 12.928 -44.187 1.00 68.44 285 PRO A O 1
ATOM 2180 N N . SER A 1 286 ? 4.032 12.438 -43.605 1.00 69.69 286 SER A N 1
ATOM 2181 C CA . SER A 1 286 ? 3.370 13.401 -44.499 1.00 69.69 286 SER A CA 1
ATOM 2182 C C . SER A 1 286 ? 2.993 14.710 -43.801 1.00 69.69 286 SER A C 1
ATOM 2184 O O . SER A 1 286 ? 2.940 15.769 -44.426 1.00 69.69 286 SER A O 1
ATOM 2186 N N . SER A 1 287 ? 2.728 14.643 -42.494 1.00 71.88 287 SER A N 1
ATOM 2187 C CA . SER A 1 287 ? 2.494 15.786 -41.613 1.00 71.88 287 SER A CA 1
ATOM 2188 C C . SER A 1 287 ? 2.642 15.359 -40.153 1.00 71.88 287 SER A C 1
ATOM 2190 O O . SER A 1 287 ? 2.540 14.175 -39.830 1.00 71.88 287 SER A O 1
ATOM 2192 N N . TYR A 1 288 ? 2.873 16.325 -39.271 1.00 74.88 288 TYR A N 1
ATOM 2193 C CA . TYR A 1 288 ? 2.841 16.125 -37.828 1.00 74.88 288 TYR A CA 1
ATOM 2194 C C . TYR A 1 288 ? 2.046 17.256 -37.180 1.00 74.88 288 TYR A C 1
ATOM 2196 O O . TYR A 1 288 ? 2.117 18.406 -37.624 1.00 74.88 288 TYR A O 1
ATOM 2204 N N . ASN A 1 289 ? 1.289 16.942 -36.132 1.00 78.38 289 ASN A N 1
ATOM 2205 C CA . ASN A 1 289 ? 0.762 17.945 -35.216 1.00 78.38 289 ASN A CA 1
ATOM 2206 C C . ASN A 1 289 ? 1.386 17.771 -33.831 1.00 78.38 289 ASN A C 1
ATOM 2208 O O . ASN A 1 289 ? 1.634 16.659 -33.365 1.00 78.38 289 ASN A O 1
ATOM 2212 N N . THR A 1 290 ? 1.650 18.903 -33.188 1.00 83.25 290 THR A N 1
ATOM 2213 C CA . THR A 1 290 ? 2.111 18.943 -31.804 1.00 83.25 290 THR A CA 1
ATOM 2214 C C . THR A 1 290 ? 0.933 18.650 -30.890 1.00 83.25 290 THR A C 1
ATOM 2216 O O . THR A 1 290 ? -0.101 19.317 -30.984 1.00 83.25 290 THR A O 1
ATOM 2219 N N . VAL A 1 291 ? 1.100 17.679 -30.003 1.00 87.12 291 VAL A N 1
ATOM 2220 C CA . VAL A 1 291 ? 0.151 17.382 -28.931 1.00 87.12 291 VAL A CA 1
ATOM 2221 C C . VAL A 1 291 ? 0.853 17.515 -27.585 1.00 87.12 291 VAL A C 1
ATOM 2223 O O . VAL A 1 291 ? 2.067 17.317 -27.493 1.00 87.12 291 VAL A O 1
ATOM 2226 N N . ALA A 1 292 ? 0.096 17.879 -26.552 1.00 90.38 292 ALA A N 1
ATOM 2227 C CA . ALA A 1 292 ? 0.600 17.809 -25.189 1.00 90.38 292 ALA A CA 1
ATOM 2228 C C . ALA A 1 292 ? 0.854 16.338 -24.836 1.00 90.38 292 ALA A C 1
ATOM 2230 O O . ALA A 1 292 ? 0.045 15.467 -25.162 1.00 90.38 292 ALA A O 1
ATOM 2231 N N . ARG A 1 293 ? 1.992 16.066 -24.204 1.00 92.00 293 ARG A N 1
ATOM 2232 C CA . ARG A 1 293 ? 2.298 14.761 -23.627 1.00 92.00 293 ARG A CA 1
ATOM 2233 C C . ARG A 1 293 ? 1.677 14.707 -22.239 1.00 92.00 293 ARG A C 1
ATOM 2235 O O . ARG A 1 293 ? 1.997 15.534 -21.391 1.00 92.00 293 ARG A O 1
ATOM 2242 N N . GLU A 1 294 ? 0.819 13.721 -22.034 1.00 88.56 294 GLU A N 1
ATOM 2243 C CA . GLU A 1 294 ? 0.191 13.452 -20.736 1.00 88.56 294 GLU A CA 1
ATOM 2244 C C . GLU A 1 294 ? 0.666 12.130 -20.131 1.00 88.56 294 GLU A C 1
ATOM 2246 O O . GLU A 1 294 ? 0.490 11.926 -18.934 1.00 88.56 294 GLU A O 1
ATOM 2251 N N . THR A 1 295 ? 1.266 11.250 -20.942 1.00 92.56 295 THR A N 1
ATOM 2252 C CA . THR A 1 295 ? 1.665 9.904 -20.529 1.00 92.56 295 THR A CA 1
ATOM 2253 C C . THR A 1 295 ? 3.052 9.505 -21.026 1.00 92.56 295 THR A C 1
ATOM 2255 O O . THR A 1 295 ? 3.542 10.019 -22.043 1.00 92.56 295 THR A O 1
ATOM 2258 N N . SER A 1 296 ? 3.660 8.543 -20.332 1.00 95.62 296 SER A N 1
ATOM 2259 C CA . SER A 1 296 ? 4.866 7.825 -20.767 1.00 95.62 296 SER A CA 1
ATOM 2260 C C . SER A 1 296 ? 4.685 6.322 -20.590 1.00 95.62 296 SER A C 1
ATOM 2262 O O . SER A 1 296 ? 3.832 5.868 -19.830 1.00 95.62 296 SER A O 1
ATOM 2264 N N . VAL A 1 297 ? 5.491 5.538 -21.305 1.00 98.19 297 VAL A N 1
ATOM 2265 C CA . VAL A 1 297 ? 5.572 4.086 -21.097 1.00 98.19 297 VAL A CA 1
ATOM 2266 C C . VAL A 1 297 ? 7.005 3.753 -20.736 1.00 98.19 297 VAL A C 1
ATOM 2268 O O . VAL A 1 297 ? 7.912 4.108 -21.488 1.00 98.19 297 VAL A O 1
ATOM 2271 N N . ILE A 1 298 ? 7.210 3.079 -19.615 1.00 98.75 298 ILE A N 1
ATOM 2272 C CA . ILE A 1 298 ? 8.521 2.647 -19.147 1.00 98.75 298 ILE A CA 1
ATOM 2273 C C . ILE A 1 298 ? 8.470 1.135 -18.964 1.00 98.75 298 ILE A C 1
ATOM 2275 O O . ILE A 1 298 ? 7.575 0.611 -18.311 1.00 98.75 298 ILE A O 1
ATOM 2279 N N . ASP A 1 299 ? 9.394 0.431 -19.598 1.00 98.69 299 ASP A N 1
ATOM 2280 C CA . ASP A 1 299 ? 9.420 -1.028 -19.636 1.00 98.69 299 ASP A CA 1
ATOM 2281 C C . ASP A 1 299 ? 10.839 -1.500 -19.326 1.00 98.69 299 ASP A C 1
ATOM 2283 O O . ASP A 1 299 ? 11.759 -1.251 -20.112 1.00 98.69 299 ASP A O 1
ATOM 2287 N N . LEU A 1 300 ? 11.011 -2.125 -18.158 1.00 98.69 300 LEU A N 1
ATOM 2288 C CA . LEU A 1 300 ? 12.299 -2.605 -17.654 1.00 98.69 300 LEU A CA 1
ATOM 2289 C C . LEU A 1 300 ? 12.643 -4.018 -18.141 1.00 98.69 300 LEU A C 1
ATOM 2291 O O . LEU A 1 300 ? 13.676 -4.572 -17.756 1.00 98.69 300 LEU A O 1
ATOM 2295 N N . ARG A 1 301 ? 11.794 -4.637 -18.969 1.00 98.38 301 ARG A N 1
ATOM 2296 C CA . ARG A 1 301 ? 12.018 -6.009 -19.431 1.00 98.38 301 ARG A CA 1
ATOM 2297 C C . ARG A 1 301 ? 13.124 -6.069 -20.492 1.00 98.38 301 ARG A C 1
ATOM 2299 O O . ARG A 1 301 ? 13.162 -5.236 -21.404 1.00 98.38 301 ARG A O 1
ATOM 2306 N N . PRO A 1 302 ? 14.001 -7.086 -20.450 1.00 97.50 302 PRO A N 1
ATOM 2307 C CA . PRO A 1 302 ? 15.009 -7.283 -21.485 1.00 97.50 302 PRO A CA 1
ATOM 2308 C C . PRO A 1 302 ? 14.368 -7.448 -22.871 1.00 97.50 302 PRO A C 1
ATOM 2310 O O . PRO A 1 302 ? 13.425 -8.217 -23.040 1.00 97.50 302 PRO A O 1
ATOM 2313 N N . GLY A 1 303 ? 14.886 -6.746 -23.878 1.00 96.31 303 GLY A N 1
ATOM 2314 C CA . GLY A 1 303 ? 14.363 -6.752 -25.250 1.00 96.31 303 GLY A CA 1
ATOM 2315 C C . GLY A 1 303 ? 13.194 -5.791 -25.501 1.00 96.31 303 GLY A C 1
ATOM 2316 O O . GLY A 1 303 ? 12.765 -5.633 -26.647 1.00 96.31 303 GLY A O 1
ATOM 2317 N N . HIS A 1 304 ? 12.683 -5.127 -24.461 1.00 97.31 304 HIS A N 1
ATOM 2318 C CA . HIS A 1 304 ? 11.567 -4.191 -24.561 1.00 97.31 304 HIS A CA 1
ATOM 2319 C C . HIS A 1 304 ? 12.024 -2.735 -24.714 1.00 97.31 304 HIS A C 1
ATOM 2321 O O . HIS A 1 304 ? 13.213 -2.416 -24.658 1.00 97.31 304 HIS A O 1
ATOM 2327 N N . TYR A 1 305 ? 11.053 -1.852 -24.978 1.00 98.31 305 TYR A N 1
ATOM 2328 C CA . TYR A 1 305 ? 11.281 -0.440 -25.260 1.00 98.31 305 TYR A CA 1
ATOM 2329 C C . TYR A 1 305 ? 10.398 0.461 -24.400 1.00 98.31 305 TYR A C 1
ATOM 2331 O O . TYR A 1 305 ? 9.185 0.278 -24.328 1.00 98.31 305 TYR A O 1
ATOM 2339 N N . SER A 1 306 ? 11.009 1.512 -23.869 1.00 98.56 306 SER A N 1
ATOM 2340 C CA . SER A 1 306 ? 10.350 2.639 -23.223 1.00 98.56 306 SER A CA 1
ATOM 2341 C C . SER A 1 306 ? 10.099 3.787 -24.216 1.00 98.56 306 SER A C 1
ATOM 2343 O O . SER A 1 306 ? 10.805 3.960 -25.218 1.00 98.56 306 SER A O 1
ATOM 2345 N N . SER A 1 307 ? 9.073 4.584 -23.927 1.00 97.56 307 SER A N 1
ATOM 2346 C CA . SER A 1 307 ? 8.644 5.788 -24.645 1.00 97.56 307 SER A CA 1
ATOM 2347 C C . SER A 1 307 ? 8.773 7.001 -23.725 1.00 97.56 307 SER A C 1
ATOM 2349 O O . SER A 1 307 ? 7.943 7.201 -22.838 1.00 97.56 307 SER A O 1
ATOM 2351 N N . THR A 1 308 ? 9.822 7.794 -23.932 1.00 96.31 308 THR A N 1
ATOM 2352 C CA . THR A 1 308 ? 10.218 8.919 -23.068 1.00 96.31 308 THR A CA 1
ATOM 2353 C C . THR A 1 308 ? 10.574 10.147 -23.911 1.00 96.31 308 THR A C 1
ATOM 2355 O O . THR A 1 308 ? 10.630 10.073 -25.138 1.00 96.31 308 THR A O 1
ATOM 2358 N N . HIS A 1 309 ? 10.810 11.302 -23.287 1.00 95.69 309 HIS A N 1
ATOM 2359 C CA . HIS A 1 309 ? 11.232 12.547 -23.950 1.00 95.69 309 HIS A CA 1
ATOM 2360 C C . HIS A 1 309 ? 10.290 12.999 -25.086 1.00 95.69 309 HIS A C 1
ATOM 2362 O O . HIS A 1 309 ? 10.718 13.567 -26.092 1.00 95.69 309 HIS A O 1
ATOM 2368 N N . GLY A 1 310 ? 8.991 12.699 -24.962 1.00 93.44 310 GLY A N 1
ATOM 2369 C CA . GLY A 1 310 ? 7.985 12.964 -25.998 1.00 93.44 310 GLY A CA 1
ATOM 2370 C C . GLY A 1 310 ? 8.078 12.063 -27.239 1.00 93.44 310 GLY A C 1
ATOM 2371 O O . GLY A 1 310 ? 7.276 12.215 -28.162 1.00 93.44 310 GLY A O 1
ATOM 2372 N N . MET A 1 311 ? 9.003 11.103 -27.261 1.00 95.44 311 MET A N 1
ATOM 2373 C CA . MET A 1 311 ? 9.173 10.092 -28.305 1.00 95.44 311 MET A CA 1
ATOM 2374 C C . MET A 1 311 ? 8.454 8.783 -27.937 1.00 95.44 311 MET A C 1
ATOM 2376 O O . MET A 1 311 ? 7.882 8.642 -26.856 1.00 95.44 311 MET A O 1
ATOM 2380 N N . LYS A 1 312 ? 8.425 7.831 -28.873 1.00 95.25 312 LYS A N 1
ATOM 2381 C CA . LYS A 1 312 ? 7.836 6.496 -28.700 1.00 95.25 312 LYS A CA 1
ATOM 2382 C C . LYS A 1 312 ? 8.846 5.422 -29.077 1.00 95.25 312 LYS A C 1
ATOM 2384 O O . LYS A 1 312 ? 9.435 5.518 -30.151 1.00 95.25 312 LYS A O 1
ATOM 2389 N N . ASN A 1 313 ? 8.985 4.397 -28.235 1.00 97.25 313 ASN A N 1
ATOM 2390 C CA . ASN A 1 313 ? 9.919 3.272 -28.380 1.00 97.25 313 ASN A CA 1
ATOM 2391 C C . ASN A 1 313 ? 11.359 3.719 -28.700 1.00 97.25 313 ASN A C 1
ATOM 2393 O O . ASN A 1 313 ? 11.977 3.238 -29.653 1.00 97.25 313 ASN A O 1
ATOM 2397 N N . ASN A 1 314 ? 11.862 4.704 -27.957 1.00 97.94 314 ASN A N 1
ATOM 2398 C CA . ASN A 1 314 ? 13.175 5.310 -28.181 1.00 97.94 314 ASN A CA 1
ATOM 2399 C C . ASN A 1 314 ? 14.269 4.720 -27.280 1.00 97.94 314 ASN A C 1
ATOM 2401 O O . ASN A 1 314 ? 15.436 4.770 -27.651 1.00 97.94 314 ASN A O 1
ATOM 2405 N N . LEU A 1 315 ? 13.914 4.130 -26.139 1.00 98.50 315 LEU A N 1
ATOM 2406 C CA . LEU A 1 315 ? 14.884 3.571 -25.201 1.00 98.50 315 LEU A CA 1
ATOM 2407 C C . LEU A 1 315 ? 14.686 2.060 -25.072 1.00 98.50 315 LEU A C 1
ATOM 2409 O O . LEU A 1 315 ? 13.686 1.633 -24.512 1.00 98.50 315 LEU A O 1
ATOM 2413 N N . GLY A 1 316 ? 15.607 1.265 -25.608 1.00 98.38 316 GLY A N 1
ATOM 2414 C CA . GLY A 1 316 ? 15.591 -0.195 -25.507 1.00 98.38 316 GLY A CA 1
ATOM 2415 C C . GLY A 1 316 ? 16.450 -0.724 -24.359 1.00 98.38 316 GLY A C 1
ATOM 2416 O O . GLY A 1 316 ? 17.419 -0.079 -23.955 1.00 98.38 316 GLY A O 1
ATOM 2417 N N . ILE A 1 317 ? 16.150 -1.932 -23.889 1.00 98.69 317 ILE A N 1
ATOM 2418 C CA . ILE A 1 317 ? 17.036 -2.717 -23.017 1.00 98.69 317 ILE A CA 1
ATOM 2419 C C . ILE A 1 317 ? 17.486 -3.954 -23.792 1.00 98.69 317 ILE A C 1
ATOM 2421 O O . ILE A 1 317 ? 16.672 -4.643 -24.406 1.00 98.69 317 ILE A O 1
ATOM 2425 N N . SER A 1 318 ? 18.790 -4.226 -23.815 1.00 97.88 318 SER A N 1
ATOM 2426 C CA . SER A 1 318 ? 19.342 -5.390 -24.506 1.00 97.88 318 SER A CA 1
ATOM 2427 C C . SER A 1 318 ? 18.812 -6.692 -23.904 1.00 97.88 318 SER A C 1
ATOM 2429 O O . SER A 1 318 ? 18.607 -6.804 -22.698 1.00 97.88 318 SER A O 1
ATOM 2431 N N . PHE A 1 319 ? 18.671 -7.729 -24.731 1.00 95.06 319 PHE A N 1
ATOM 2432 C CA . PHE A 1 319 ? 18.489 -9.083 -24.214 1.00 95.06 319 PHE A CA 1
ATOM 2433 C C . PHE A 1 319 ? 19.648 -9.458 -23.279 1.00 95.06 319 PHE A C 1
ATOM 2435 O O . PHE A 1 319 ? 20.810 -9.179 -23.585 1.00 95.06 319 PHE A O 1
ATOM 2442 N N . GLY A 1 320 ? 19.321 -10.103 -22.157 1.00 91.25 320 GLY A N 1
ATOM 2443 C CA . GLY A 1 320 ? 20.292 -10.520 -21.141 1.00 91.25 320 GLY A CA 1
ATOM 2444 C C . GLY A 1 320 ? 20.768 -9.412 -20.194 1.00 91.25 320 GLY A C 1
ATOM 2445 O O . GLY A 1 320 ? 21.602 -9.699 -19.342 1.00 91.25 320 GLY A O 1
ATOM 2446 N N . THR A 1 321 ? 20.252 -8.187 -20.325 1.00 97.38 321 THR A N 1
ATOM 2447 C CA . THR A 1 321 ? 20.466 -7.094 -19.368 1.00 97.38 321 THR A CA 1
ATOM 2448 C C . THR A 1 321 ? 19.244 -6.961 -18.469 1.00 97.38 321 THR A C 1
ATOM 2450 O O . THR A 1 321 ? 18.135 -6.826 -18.980 1.00 97.38 321 THR A O 1
ATOM 2453 N N . THR A 1 322 ? 19.457 -6.962 -17.156 1.00 98.25 322 THR A N 1
ATOM 2454 C CA . THR A 1 322 ? 18.428 -6.661 -16.153 1.00 98.25 322 THR A CA 1
ATOM 2455 C C . THR A 1 322 ? 18.638 -5.236 -15.662 1.00 98.25 322 THR A C 1
ATOM 2457 O O . THR A 1 322 ? 19.776 -4.833 -15.463 1.00 98.25 322 THR A O 1
ATOM 2460 N N . ILE A 1 323 ? 17.554 -4.470 -15.528 1.00 98.62 323 ILE A N 1
ATOM 2461 C CA . ILE A 1 323 ? 17.551 -3.166 -14.857 1.00 98.62 323 ILE A CA 1
ATOM 2462 C C . ILE A 1 323 ? 16.514 -3.260 -13.744 1.00 98.62 323 ILE A C 1
ATOM 2464 O O . ILE A 1 323 ? 15.335 -3.474 -14.023 1.00 98.62 323 ILE A O 1
ATOM 2468 N N . GLU A 1 324 ? 16.946 -3.157 -12.495 1.00 98.50 324 GLU A N 1
ATOM 2469 C CA . GLU A 1 324 ? 16.113 -3.452 -11.329 1.00 98.50 324 GLU A CA 1
ATOM 2470 C C . GLU A 1 324 ? 15.224 -2.268 -10.950 1.00 98.50 324 GLU A C 1
ATOM 2472 O O . GLU A 1 324 ? 14.103 -2.457 -10.494 1.00 98.50 324 GLU A O 1
ATOM 2477 N N . ASN A 1 325 ? 15.690 -1.035 -11.135 1.00 98.69 325 ASN A N 1
ATOM 2478 C CA . ASN A 1 325 ? 15.025 0.126 -10.553 1.00 98.69 325 ASN A CA 1
ATOM 2479 C C . ASN A 1 325 ? 14.655 1.177 -11.593 1.00 98.69 325 ASN A C 1
ATOM 2481 O O . ASN A 1 325 ? 15.333 1.369 -12.607 1.00 98.69 325 ASN A O 1
ATOM 2485 N N . VAL A 1 326 ? 13.618 1.947 -11.275 1.00 98.75 326 VAL A N 1
ATOM 2486 C CA . VAL A 1 326 ? 13.223 3.116 -12.060 1.00 98.75 326 VAL A CA 1
ATOM 2487 C C . VAL A 1 326 ? 12.812 4.271 -11.161 1.00 98.75 326 VAL A C 1
ATOM 2489 O O . VAL A 1 326 ? 12.083 4.107 -10.179 1.00 98.75 326 VAL A O 1
ATOM 2492 N N . VAL A 1 327 ? 13.261 5.463 -11.543 1.00 98.69 327 VAL A N 1
ATOM 2493 C CA . VAL A 1 327 ? 12.650 6.723 -11.122 1.00 98.69 327 VAL A CA 1
ATOM 2494 C C . VAL A 1 327 ? 11.982 7.303 -12.356 1.00 98.69 327 VAL A C 1
ATOM 2496 O O . VAL A 1 327 ? 12.668 7.703 -13.294 1.00 98.69 327 VAL A O 1
ATOM 2499 N N . ALA A 1 328 ? 10.656 7.256 -12.395 1.00 98.19 328 ALA A N 1
ATOM 2500 C CA . ALA A 1 328 ? 9.875 7.638 -13.559 1.00 98.19 328 ALA A CA 1
ATOM 2501 C C . ALA A 1 328 ? 9.726 9.167 -13.670 1.00 98.19 328 ALA A C 1
ATOM 2503 O O . ALA A 1 328 ? 10.531 9.927 -13.121 1.00 98.19 328 ALA A O 1
ATOM 2504 N N . THR A 1 329 ? 8.793 9.626 -14.499 1.00 97.38 329 THR A N 1
ATOM 2505 C CA . THR A 1 329 ? 8.685 11.030 -14.896 1.00 97.38 329 THR A CA 1
ATOM 2506 C C . THR A 1 329 ? 7.740 11.808 -13.968 1.00 97.38 329 THR A C 1
ATOM 2508 O O . THR A 1 329 ? 7.430 11.398 -12.857 1.00 97.38 329 THR A O 1
ATOM 2511 N N . GLN A 1 330 ? 7.334 13.005 -14.391 1.00 95.06 330 GLN A N 1
ATOM 2512 C CA . GLN A 1 330 ? 6.303 13.812 -13.719 1.00 95.06 330 GLN A CA 1
ATOM 2513 C C . GLN A 1 330 ? 4.924 13.707 -14.404 1.00 95.06 330 GLN A C 1
ATOM 2515 O O . GLN A 1 330 ? 4.047 14.541 -14.160 1.00 95.06 330 GLN A O 1
ATOM 2520 N N . PHE A 1 331 ? 4.788 12.804 -15.377 1.00 96.44 331 PHE A N 1
ATOM 2521 C CA . PHE A 1 331 ? 3.577 12.589 -16.167 1.00 96.44 331 PHE A CA 1
ATOM 2522 C C . PHE A 1 331 ? 2.864 11.319 -15.698 1.00 96.44 331 PHE A C 1
ATOM 2524 O O . PHE A 1 331 ? 3.373 10.608 -14.851 1.00 96.44 331 PHE A O 1
ATOM 2531 N N . ASN A 1 332 ? 1.691 11.018 -16.260 1.00 97.62 332 ASN A N 1
ATOM 2532 C CA . ASN A 1 332 ? 0.987 9.779 -15.931 1.00 97.62 332 ASN A CA 1
ATOM 2533 C C . ASN A 1 332 ? 1.696 8.595 -16.604 1.00 97.62 332 ASN A C 1
ATOM 2535 O O . ASN A 1 332 ? 1.550 8.376 -17.814 1.00 97.62 332 ASN A O 1
ATOM 2539 N N . ASP A 1 333 ? 2.471 7.838 -15.848 1.00 98.44 333 ASP A N 1
ATOM 2540 C CA . ASP A 1 333 ? 3.352 6.823 -16.400 1.00 98.44 333 ASP A CA 1
ATOM 2541 C C . ASP A 1 333 ? 2.727 5.429 -16.342 1.00 98.44 333 ASP A C 1
ATOM 2543 O O . ASP A 1 333 ? 2.044 5.052 -15.397 1.00 98.44 333 ASP A O 1
ATOM 2547 N N . THR A 1 334 ? 2.938 4.637 -17.393 1.00 98.62 334 THR A N 1
ATOM 2548 C CA . THR A 1 334 ? 2.698 3.190 -17.363 1.00 98.62 334 THR A CA 1
ATOM 2549 C C . THR A 1 334 ? 4.037 2.487 -17.237 1.00 98.62 334 THR A C 1
ATOM 2551 O O . THR A 1 334 ? 4.853 2.568 -18.157 1.00 98.62 334 THR A O 1
ATOM 2554 N N . ILE A 1 335 ? 4.262 1.815 -16.114 1.00 98.88 335 ILE A N 1
ATOM 2555 C CA . ILE A 1 335 ? 5.553 1.252 -15.728 1.00 98.88 335 ILE A CA 1
ATOM 2556 C C . ILE A 1 335 ? 5.426 -0.262 -15.607 1.00 98.88 335 ILE A C 1
ATOM 2558 O O . ILE A 1 335 ? 4.581 -0.757 -14.864 1.00 98.88 335 ILE A O 1
ATOM 2562 N N . TYR A 1 336 ? 6.291 -0.980 -16.317 1.00 98.81 336 TYR A N 1
ATOM 2563 C CA . TYR A 1 336 ? 6.438 -2.426 -16.213 1.00 98.81 336 TYR A CA 1
ATOM 2564 C C . TYR A 1 336 ? 7.809 -2.751 -15.626 1.00 98.81 336 TYR A C 1
ATOM 2566 O O . TYR A 1 336 ? 8.835 -2.426 -16.236 1.00 98.81 336 TYR A O 1
ATOM 2574 N N . GLY A 1 337 ? 7.809 -3.398 -14.464 1.00 98.62 337 GLY A N 1
ATOM 2575 C CA . GLY A 1 337 ? 8.959 -4.105 -13.922 1.00 98.62 337 GLY A CA 1
ATOM 2576 C C . GLY A 1 337 ? 9.306 -5.349 -14.745 1.00 98.62 337 GLY A C 1
ATOM 2577 O O . GLY A 1 337 ? 8.864 -5.519 -15.889 1.00 98.62 337 GLY A O 1
ATOM 2578 N N . ASN A 1 338 ? 10.148 -6.208 -14.193 1.00 98.19 338 ASN A N 1
ATOM 2579 C CA . ASN A 1 338 ? 10.631 -7.425 -14.831 1.00 98.19 338 ASN A CA 1
ATOM 2580 C C . ASN A 1 338 ? 10.543 -8.617 -13.866 1.00 98.19 338 ASN A C 1
ATOM 2582 O O . ASN A 1 338 ? 9.592 -8.705 -13.102 1.00 98.19 338 ASN A O 1
ATOM 2586 N N . ASP A 1 339 ? 11.430 -9.602 -14.009 1.00 97.62 339 ASP A N 1
ATOM 2587 C CA . ASP A 1 339 ? 11.419 -10.808 -13.170 1.00 97.62 339 ASP A CA 1
ATOM 2588 C C . ASP A 1 339 ? 12.350 -10.691 -11.944 1.00 97.62 339 ASP A C 1
ATOM 2590 O O . ASP A 1 339 ? 12.521 -11.663 -11.202 1.00 97.62 339 ASP A O 1
ATOM 2594 N N . ALA A 1 340 ? 13.026 -9.550 -11.780 1.00 97.81 340 ALA A N 1
ATOM 2595 C CA . ALA A 1 340 ? 13.888 -9.252 -10.642 1.00 97.81 340 ALA A CA 1
ATOM 2596 C C . ALA A 1 340 ? 13.152 -8.376 -9.623 1.00 97.81 340 ALA A C 1
ATOM 2598 O O . ALA A 1 340 ? 12.202 -7.694 -9.971 1.00 97.81 340 ALA A O 1
ATOM 2599 N N . ASP A 1 341 ? 13.652 -8.340 -8.387 1.00 98.56 341 ASP A N 1
ATOM 2600 C CA . ASP A 1 341 ? 13.118 -7.465 -7.340 1.00 98.56 341 ASP A CA 1
ATOM 2601 C C . ASP A 1 341 ? 13.246 -5.989 -7.757 1.00 98.56 341 ASP A C 1
ATOM 2603 O O . ASP A 1 341 ? 14.355 -5.437 -7.777 1.00 98.56 341 ASP A O 1
ATOM 2607 N N . ASN A 1 342 ? 12.128 -5.338 -8.089 1.00 98.81 342 ASN A N 1
ATOM 2608 C CA . ASN A 1 342 ? 12.131 -3.977 -8.603 1.00 98.81 342 ASN A CA 1
ATOM 2609 C C . ASN A 1 342 ? 11.841 -2.918 -7.531 1.00 98.81 342 ASN A C 1
ATOM 2611 O O . ASN A 1 342 ? 10.890 -3.014 -6.750 1.00 98.81 342 ASN A O 1
ATOM 2615 N N . LEU A 1 343 ? 12.621 -1.829 -7.539 1.00 98.69 343 LEU A N 1
ATOM 2616 C CA . LEU A 1 343 ? 12.303 -0.598 -6.807 1.00 98.69 343 LEU A CA 1
ATOM 2617 C C . LEU A 1 343 ? 11.758 0.455 -7.778 1.00 98.69 343 LEU A C 1
ATOM 2619 O O . LEU A 1 343 ? 12.508 1.058 -8.553 1.00 98.69 343 LEU A O 1
ATOM 2623 N N . ILE A 1 344 ? 10.452 0.708 -7.710 1.00 98.88 344 ILE A N 1
ATOM 2624 C CA . ILE A 1 344 ? 9.737 1.567 -8.659 1.00 98.88 344 ILE A CA 1
ATOM 2625 C C . ILE A 1 344 ? 9.270 2.844 -7.958 1.00 98.88 344 ILE A C 1
ATOM 2627 O O . ILE A 1 344 ? 8.482 2.802 -7.015 1.00 98.88 344 ILE A O 1
ATOM 2631 N N . THR A 1 345 ? 9.745 3.998 -8.429 1.00 98.69 345 THR A N 1
ATOM 2632 C CA . THR A 1 345 ? 9.233 5.321 -8.035 1.00 98.69 345 THR A CA 1
ATOM 2633 C C . THR A 1 345 ? 8.453 5.917 -9.205 1.00 98.69 345 THR A C 1
ATOM 2635 O O . THR A 1 345 ? 9.076 6.304 -10.192 1.00 98.69 345 THR A O 1
ATOM 2638 N N . GLY A 1 346 ? 7.120 5.993 -9.096 1.00 97.56 346 GLY A N 1
ATOM 2639 C CA . GLY A 1 346 ? 6.237 6.547 -10.141 1.00 97.56 346 GLY A CA 1
ATOM 2640 C C . GLY A 1 346 ? 6.447 8.044 -10.390 1.00 97.56 346 GLY A C 1
ATOM 2641 O O . GLY A 1 346 ? 6.500 8.492 -11.527 1.00 97.56 346 GLY A O 1
ATOM 2642 N N . GLY A 1 347 ? 6.743 8.795 -9.325 1.00 95.44 347 GLY A N 1
ATOM 2643 C CA . GLY A 1 347 ? 6.981 10.231 -9.412 1.00 95.44 347 GLY A CA 1
ATOM 2644 C C . GLY A 1 347 ? 5.715 11.014 -9.096 1.00 95.44 347 GLY A C 1
ATOM 2645 O O . GLY A 1 347 ? 5.070 10.753 -8.088 1.00 95.44 347 GLY A O 1
ATOM 2646 N N . SER A 1 348 ? 5.424 12.045 -9.882 1.00 95.06 348 SER A N 1
ATOM 2647 C CA . SER A 1 348 ? 4.142 12.753 -9.809 1.00 95.06 348 SER A CA 1
ATOM 2648 C C . SER A 1 348 ? 3.296 12.355 -11.003 1.00 95.06 348 SER A C 1
ATOM 2650 O O . SER A 1 348 ? 3.842 12.198 -12.084 1.00 95.06 348 SER A O 1
ATOM 2652 N N . GLY A 1 349 ? 1.978 12.342 -10.853 1.00 95.88 349 GLY A N 1
ATOM 2653 C CA . GLY A 1 349 ? 1.085 11.903 -11.922 1.00 95.88 349 GLY A CA 1
ATOM 2654 C C . GLY A 1 349 ? 0.124 10.852 -11.398 1.00 95.88 349 GLY A C 1
ATOM 2655 O O . GLY A 1 349 ? 0.099 10.551 -10.216 1.00 95.88 349 GLY A O 1
ATOM 2656 N N . ASN A 1 350 ? -0.747 10.352 -12.262 1.00 98.12 350 ASN A N 1
ATOM 2657 C CA . ASN A 1 350 ? -1.569 9.193 -11.947 1.00 98.12 350 ASN A CA 1
ATOM 2658 C C . ASN A 1 350 ? -0.962 7.990 -12.659 1.00 98.12 350 ASN A C 1
ATOM 2660 O O . ASN A 1 350 ? -1.218 7.797 -13.855 1.00 98.12 350 ASN A O 1
ATOM 2664 N N . ASP A 1 351 ? -0.159 7.217 -11.939 1.00 98.69 351 ASP A N 1
ATOM 2665 C CA . ASP A 1 351 ? 0.661 6.175 -12.541 1.00 98.69 351 ASP A CA 1
ATOM 2666 C C . ASP A 1 351 ? -0.037 4.814 -12.526 1.00 98.69 351 ASP A C 1
ATOM 2668 O O . ASP A 1 351 ? -0.846 4.487 -11.654 1.00 98.69 351 ASP A O 1
ATOM 2672 N N . VAL A 1 352 ? 0.284 3.986 -13.515 1.00 98.56 352 VAL A N 1
ATOM 2673 C CA . VAL A 1 352 ? -0.087 2.572 -13.571 1.00 98.56 352 VAL A CA 1
ATOM 2674 C C . VAL A 1 352 ? 1.198 1.768 -13.514 1.00 98.56 352 VAL A C 1
ATOM 2676 O O . VAL A 1 352 ? 1.998 1.807 -14.445 1.00 98.56 352 VAL A O 1
ATOM 2679 N N . MET A 1 353 ? 1.395 1.043 -12.423 1.00 98.69 353 MET A N 1
ATOM 2680 C CA . MET A 1 353 ? 2.628 0.324 -12.142 1.00 98.69 353 MET A CA 1
ATOM 2681 C C . MET A 1 353 ? 2.349 -1.164 -11.975 1.00 98.69 353 MET A C 1
ATOM 2683 O O . MET A 1 353 ? 1.460 -1.553 -11.217 1.00 98.69 353 MET A O 1
ATOM 2687 N N . ASP A 1 354 ? 3.143 -1.982 -12.652 1.00 98.56 354 ASP A N 1
ATOM 2688 C CA . ASP A 1 354 ? 3.166 -3.432 -12.501 1.00 98.56 354 ASP A CA 1
ATOM 2689 C C . ASP A 1 354 ? 4.578 -3.862 -12.099 1.00 98.56 354 ASP A C 1
ATOM 2691 O O . ASP A 1 354 ? 5.508 -3.662 -12.882 1.00 98.56 354 ASP A O 1
ATOM 2695 N N . GLY A 1 355 ? 4.745 -4.407 -10.890 1.00 98.00 355 GLY A N 1
ATOM 2696 C CA . GLY A 1 355 ? 6.050 -4.873 -10.400 1.00 98.00 355 GLY A CA 1
ATOM 2697 C C . GLY A 1 355 ? 6.589 -6.058 -11.201 1.00 98.00 355 GLY A C 1
ATOM 2698 O O . GLY A 1 355 ? 7.777 -6.118 -11.478 1.00 98.00 355 GLY A O 1
ATOM 2699 N N . GLY A 1 356 ? 5.701 -6.897 -11.741 1.00 97.19 356 GLY A N 1
ATOM 2700 C CA . GLY A 1 356 ? 6.091 -8.081 -12.502 1.00 97.19 356 GLY A CA 1
ATOM 2701 C C . GLY A 1 356 ? 6.206 -9.317 -11.615 1.00 97.19 356 GLY A C 1
ATOM 2702 O O . GLY A 1 356 ? 5.250 -9.650 -10.912 1.00 97.19 356 GLY A O 1
ATOM 2703 N N . SER A 1 357 ? 7.307 -10.055 -11.744 1.00 95.75 357 SER A N 1
ATOM 2704 C CA . SER A 1 357 ? 7.652 -11.159 -10.842 1.00 95.75 357 SER A CA 1
ATOM 2705 C C . SER A 1 357 ? 8.817 -10.718 -9.963 1.00 95.75 357 SER A C 1
ATOM 2707 O O . SER A 1 357 ? 9.680 -9.992 -10.428 1.00 95.75 357 SER A O 1
ATOM 2709 N N . GLY A 1 358 ? 8.938 -11.276 -8.763 1.00 95.69 358 GLY A N 1
ATOM 2710 C CA . GLY A 1 358 ? 10.002 -10.890 -7.837 1.00 95.69 358 GLY A CA 1
ATOM 2711 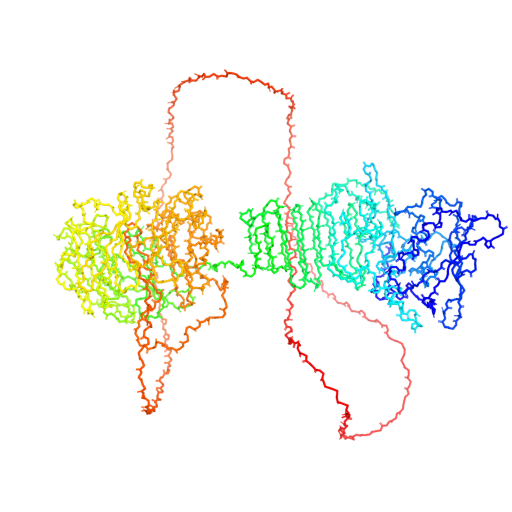C C . GLY A 1 358 ? 9.400 -10.382 -6.539 1.00 95.69 358 GLY A C 1
ATOM 2712 O O . GLY A 1 358 ? 8.248 -10.680 -6.233 1.00 95.69 358 GLY A O 1
ATOM 2713 N N . THR A 1 359 ? 10.214 -9.709 -5.734 1.00 97.31 359 THR A N 1
ATOM 2714 C CA . THR A 1 359 ? 9.777 -8.987 -4.538 1.00 97.31 359 THR A CA 1
ATOM 2715 C C . THR A 1 359 ? 9.874 -7.491 -4.795 1.00 97.31 359 THR A C 1
ATOM 2717 O O . THR A 1 359 ? 10.934 -6.882 -4.633 1.00 97.31 359 THR A O 1
ATOM 2720 N N . ASP A 1 360 ? 8.747 -6.887 -5.147 1.00 98.56 360 ASP A N 1
ATOM 2721 C CA . ASP A 1 360 ? 8.698 -5.543 -5.700 1.00 98.56 360 ASP A CA 1
ATOM 2722 C C . ASP A 1 360 ? 8.281 -4.502 -4.662 1.00 98.56 360 ASP A C 1
ATOM 2724 O O . ASP A 1 360 ? 7.464 -4.731 -3.760 1.00 98.56 360 ASP A O 1
ATOM 2728 N N . THR A 1 361 ? 8.860 -3.309 -4.785 1.00 98.69 361 THR A N 1
ATOM 2729 C CA . THR A 1 361 ? 8.609 -2.183 -3.885 1.00 98.69 361 THR A CA 1
ATOM 2730 C C . THR A 1 361 ? 8.214 -0.927 -4.658 1.00 98.69 361 THR A C 1
ATOM 2732 O O . THR A 1 361 ? 9.032 -0.344 -5.371 1.00 98.69 361 THR A O 1
ATOM 2735 N N . ALA A 1 362 ? 6.986 -0.447 -4.438 1.00 98.62 362 ALA A N 1
ATOM 2736 C CA . ALA A 1 362 ? 6.535 0.866 -4.901 1.00 98.62 362 ALA A CA 1
ATOM 2737 C C . ALA A 1 362 ? 6.936 1.950 -3.889 1.00 98.62 362 ALA A C 1
ATOM 2739 O O . ALA A 1 362 ? 6.711 1.795 -2.684 1.00 98.62 362 ALA A O 1
ATOM 2740 N N . VAL A 1 363 ? 7.525 3.051 -4.354 1.00 98.62 363 VAL A N 1
ATOM 2741 C CA . VAL A 1 363 ? 8.058 4.130 -3.507 1.00 98.62 363 VAL A CA 1
ATOM 2742 C C . VAL A 1 363 ? 7.222 5.400 -3.634 1.00 98.62 363 VAL A C 1
ATOM 2744 O O . VAL A 1 363 ? 7.010 5.904 -4.732 1.00 98.62 363 VAL A O 1
ATOM 2747 N N . PHE A 1 364 ? 6.832 5.958 -2.487 1.00 98.19 364 PHE A N 1
ATOM 2748 C CA . PHE A 1 364 ? 6.028 7.172 -2.352 1.00 98.19 364 PHE A CA 1
ATOM 2749 C C . PHE A 1 364 ? 6.782 8.259 -1.576 1.00 98.19 364 PHE A C 1
ATOM 2751 O O . PHE A 1 364 ? 7.503 7.974 -0.613 1.00 98.19 364 PHE A O 1
ATOM 2758 N N . SER A 1 365 ? 6.610 9.523 -1.970 1.00 96.75 365 SER A N 1
ATOM 2759 C CA . SER A 1 365 ? 7.438 10.640 -1.489 1.00 96.75 365 SER A CA 1
ATOM 2760 C C . SER A 1 365 ? 7.080 11.144 -0.082 1.00 96.75 365 SER A C 1
ATOM 2762 O O . SER A 1 365 ? 7.911 11.750 0.602 1.00 96.75 365 SER A O 1
ATOM 2764 N N . GLY A 1 366 ? 5.847 10.912 0.370 1.00 92.88 366 GLY A N 1
ATOM 2765 C CA . GLY A 1 366 ? 5.308 11.391 1.641 1.00 92.88 366 GLY A CA 1
ATOM 2766 C C . GLY A 1 366 ? 5.252 10.327 2.739 1.00 92.88 366 GLY A C 1
ATOM 2767 O O . GLY A 1 366 ? 5.500 9.146 2.518 1.00 92.88 366 GLY A O 1
ATOM 2768 N N . ALA A 1 367 ? 4.876 10.745 3.951 1.00 87.06 367 ALA A N 1
ATOM 2769 C CA . ALA A 1 367 ? 4.595 9.819 5.049 1.00 87.06 367 ALA A CA 1
ATOM 2770 C C . ALA A 1 367 ? 3.305 9.018 4.788 1.00 87.06 367 ALA A C 1
ATOM 2772 O O . ALA A 1 367 ? 2.337 9.585 4.279 1.00 87.06 367 ALA A O 1
ATOM 2773 N N . ARG A 1 368 ? 3.236 7.751 5.217 1.00 87.31 368 ARG A N 1
ATOM 2774 C CA . ARG A 1 368 ? 2.094 6.827 5.029 1.00 87.31 368 ARG A CA 1
ATOM 2775 C C . ARG A 1 368 ? 0.745 7.426 5.425 1.00 87.31 368 ARG A C 1
ATOM 2777 O O . ARG A 1 368 ? -0.259 7.147 4.776 1.00 87.31 368 ARG A O 1
ATOM 2784 N N . ALA A 1 369 ? 0.712 8.250 6.475 1.00 76.81 369 ALA A N 1
ATOM 2785 C CA . ALA A 1 369 ? -0.505 8.905 6.964 1.00 76.81 369 ALA A CA 1
ATOM 2786 C C . ALA A 1 369 ? -1.109 9.927 5.977 1.00 76.81 369 ALA A C 1
ATOM 2788 O O . ALA A 1 369 ? -2.267 10.307 6.131 1.00 76.81 369 ALA A O 1
ATOM 2789 N N . ASN A 1 370 ? -0.345 10.363 4.970 1.00 83.12 370 ASN A N 1
ATOM 2790 C CA . ASN A 1 370 ? -0.812 11.267 3.918 1.00 83.12 370 ASN A CA 1
ATOM 2791 C C . ASN A 1 370 ? -1.461 10.528 2.737 1.00 83.12 370 ASN A C 1
ATOM 2793 O O . ASN A 1 370 ? -1.935 11.190 1.815 1.00 83.12 370 ASN A O 1
ATOM 2797 N N . TYR A 1 371 ? -1.474 9.191 2.752 1.00 86.06 371 TYR A N 1
ATOM 2798 C CA . TYR A 1 371 ? -1.997 8.368 1.666 1.00 86.06 371 TYR A CA 1
ATOM 2799 C C . TYR A 1 371 ? -3.232 7.588 2.102 1.00 86.06 371 TYR A C 1
ATOM 2801 O O . TYR A 1 371 ? -3.300 7.036 3.205 1.00 86.06 371 TYR A O 1
ATOM 2809 N N . THR A 1 372 ? -4.196 7.502 1.191 1.00 82.56 372 THR A N 1
ATOM 2810 C CA . THR A 1 372 ? -5.311 6.555 1.265 1.00 82.56 372 THR A CA 1
ATOM 2811 C C . THR A 1 372 ? -4.997 5.383 0.349 1.00 82.56 372 THR A C 1
ATOM 2813 O O . THR A 1 372 ? -4.741 5.593 -0.832 1.00 82.56 372 THR A O 1
ATOM 2816 N N . ILE A 1 373 ? -5.017 4.162 0.883 1.00 85.94 373 ILE A N 1
ATOM 2817 C CA . ILE A 1 373 ? -4.728 2.941 0.126 1.00 85.94 373 ILE A CA 1
ATOM 2818 C C . ILE A 1 373 ? -6.000 2.103 0.076 1.00 85.94 373 ILE A C 1
ATOM 2820 O O . ILE A 1 373 ? -6.621 1.864 1.110 1.00 85.94 373 ILE A O 1
ATOM 2824 N N . THR A 1 374 ? -6.393 1.681 -1.121 1.00 79.12 374 THR A N 1
ATOM 2825 C CA . THR A 1 374 ? -7.573 0.841 -1.356 1.00 79.12 374 THR A CA 1
ATOM 2826 C C . THR A 1 374 ? -7.142 -0.444 -2.046 1.00 79.12 374 THR A C 1
ATOM 2828 O O . THR A 1 374 ? -6.515 -0.383 -3.099 1.00 79.12 374 THR A O 1
ATOM 2831 N N . ASN A 1 375 ? -7.485 -1.601 -1.479 1.00 79.06 375 ASN A N 1
ATOM 2832 C CA . ASN A 1 375 ? -7.265 -2.904 -2.106 1.00 79.06 375 ASN A CA 1
ATOM 2833 C C . ASN A 1 375 ? -8.510 -3.314 -2.909 1.00 79.06 375 ASN A C 1
ATOM 2835 O O . ASN A 1 375 ? -9.583 -3.518 -2.341 1.00 79.06 375 ASN A O 1
ATOM 2839 N N . ASN A 1 376 ? -8.360 -3.453 -4.224 1.00 76.19 376 ASN A N 1
ATOM 2840 C CA . ASN A 1 376 ? -9.416 -3.795 -5.177 1.00 76.19 376 ASN A CA 1
ATOM 2841 C C . ASN A 1 376 ? -9.326 -5.259 -5.648 1.00 76.19 376 ASN A C 1
ATOM 2843 O O . ASN A 1 376 ? -9.590 -5.555 -6.811 1.00 76.19 376 ASN A O 1
ATOM 2847 N N . GLY A 1 377 ? -8.940 -6.184 -4.763 1.00 65.75 377 GLY A N 1
ATOM 2848 C CA . GLY A 1 377 ? -8.877 -7.615 -5.078 1.00 65.75 377 GLY A CA 1
ATOM 2849 C C . GLY A 1 377 ? -7.624 -8.014 -5.860 1.00 65.75 377 GLY A C 1
ATOM 2850 O O . GLY A 1 377 ? -7.729 -8.735 -6.847 1.00 65.75 377 GLY A O 1
ATOM 2851 N N . GLY A 1 378 ? -6.453 -7.540 -5.416 1.00 71.94 378 GLY A N 1
ATOM 2852 C CA . GLY A 1 378 ? -5.145 -7.823 -6.036 1.00 71.94 378 GLY A CA 1
ATOM 2853 C C . GLY A 1 378 ? -4.529 -6.636 -6.785 1.00 71.94 378 GLY A C 1
ATOM 2854 O O . GLY A 1 378 ? -3.359 -6.676 -7.146 1.00 71.94 378 GLY A O 1
ATOM 2855 N N . THR A 1 379 ? -5.294 -5.558 -6.959 1.00 87.44 379 THR A N 1
ATOM 2856 C CA . THR A 1 379 ? -4.807 -4.255 -7.431 1.00 87.44 379 THR A CA 1
ATOM 2857 C C . THR A 1 379 ? -4.963 -3.234 -6.313 1.00 87.44 379 THR A C 1
ATOM 2859 O O . THR A 1 379 ? -6.033 -3.152 -5.708 1.00 87.44 379 THR A O 1
ATOM 2862 N N . PHE A 1 380 ? -3.942 -2.423 -6.053 1.00 90.12 380 PHE A N 1
ATOM 2863 C CA . PHE A 1 380 ? -4.016 -1.342 -5.072 1.00 90.12 380 PHE A CA 1
ATOM 2864 C C . PHE A 1 380 ? -4.220 0.003 -5.764 1.00 90.12 380 PHE A C 1
ATOM 2866 O O . PHE A 1 380 ? -3.579 0.291 -6.768 1.00 90.12 380 PHE A O 1
ATOM 2873 N N . THR A 1 381 ? -5.092 0.842 -5.211 1.00 93.56 381 THR A N 1
ATOM 2874 C CA . THR A 1 381 ? -5.167 2.265 -5.554 1.00 93.56 381 THR A CA 1
ATOM 2875 C C . THR A 1 381 ? -4.598 3.075 -4.400 1.00 93.56 381 THR A C 1
ATOM 2877 O O . THR A 1 381 ? -5.116 2.996 -3.282 1.00 93.56 381 THR A O 1
ATOM 2880 N N . VAL A 1 382 ? -3.551 3.853 -4.661 1.00 94.81 382 VAL A N 1
ATOM 2881 C CA . VAL A 1 382 ? -2.875 4.702 -3.676 1.00 94.81 382 VAL A CA 1
ATOM 2882 C C . VAL A 1 382 ? -3.110 6.162 -4.051 1.00 94.81 382 VAL A C 1
ATOM 2884 O O . VAL A 1 382 ? -2.725 6.605 -5.123 1.00 94.81 382 VAL A O 1
ATOM 2887 N N . VAL A 1 383 ? -3.782 6.914 -3.179 1.00 94.94 383 VAL A N 1
ATOM 2888 C CA . VAL A 1 383 ? -4.117 8.330 -3.399 1.00 94.94 383 VAL A CA 1
ATOM 2889 C C . VAL A 1 383 ? -3.373 9.187 -2.386 1.00 94.94 383 VAL A C 1
ATOM 2891 O O . VAL A 1 383 ? -3.549 8.994 -1.179 1.00 94.94 383 VAL A O 1
ATOM 2894 N N . GLY A 1 384 ? -2.588 10.161 -2.847 1.00 94.50 384 GLY A N 1
ATOM 2895 C CA . GLY A 1 384 ? -1.818 11.043 -1.970 1.00 94.50 384 GLY A CA 1
ATOM 2896 C C . GLY A 1 384 ? -1.132 12.212 -2.689 1.00 94.50 384 GLY A C 1
ATOM 2897 O O . GLY A 1 384 ? -1.599 12.647 -3.739 1.00 94.50 384 GLY A O 1
ATOM 2898 N N . PRO A 1 385 ? -0.046 12.760 -2.108 1.00 95.50 385 PRO A N 1
ATOM 2899 C CA . PRO A 1 385 ? 0.727 13.864 -2.687 1.00 95.50 385 PRO A CA 1
ATOM 2900 C C . PRO A 1 385 ? 1.310 13.600 -4.080 1.00 95.50 385 PRO A C 1
ATOM 2902 O O . PRO A 1 385 ? 1.499 14.557 -4.826 1.00 95.50 385 PRO A O 1
ATOM 2905 N N . ASP A 1 386 ? 1.582 12.335 -4.401 1.00 96.62 386 ASP A N 1
ATOM 2906 C CA . ASP A 1 386 ? 2.175 11.914 -5.677 1.00 96.62 386 ASP A CA 1
ATOM 2907 C C . ASP A 1 386 ? 1.126 11.799 -6.797 1.00 96.62 386 ASP A C 1
ATOM 2909 O O . ASP A 1 386 ? 1.450 11.977 -7.964 1.00 96.62 386 ASP A O 1
ATOM 2913 N N . GLY A 1 387 ? -0.154 11.663 -6.431 1.00 96.81 387 GLY A N 1
ATOM 2914 C CA . GLY A 1 387 ? -1.281 11.544 -7.350 1.00 96.81 387 GLY A CA 1
ATOM 2915 C C . GLY A 1 387 ? -2.185 10.369 -6.990 1.00 96.81 387 GLY A C 1
ATOM 2916 O O . GLY A 1 387 ? -2.418 10.099 -5.807 1.00 96.81 387 GLY A O 1
ATOM 2917 N N . THR A 1 388 ? -2.792 9.747 -8.003 1.00 97.31 388 THR A N 1
ATOM 2918 C CA . THR A 1 388 ? -3.629 8.544 -7.875 1.00 97.31 388 THR A CA 1
ATOM 2919 C C . THR A 1 388 ? -3.013 7.401 -8.663 1.00 97.31 388 THR A C 1
ATOM 2921 O O . THR A 1 388 ? -3.216 7.302 -9.873 1.00 97.31 388 THR A O 1
ATOM 2924 N N . ASP A 1 389 ? -2.335 6.512 -7.947 1.00 98.31 389 ASP A N 1
ATOM 2925 C CA . ASP A 1 389 ? -1.551 5.435 -8.536 1.00 98.31 389 ASP A CA 1
ATOM 2926 C C . ASP A 1 389 ? -2.288 4.103 -8.453 1.00 98.31 389 ASP A C 1
ATOM 2928 O O . ASP A 1 389 ? -2.977 3.803 -7.472 1.00 98.31 389 ASP A O 1
ATOM 2932 N N . THR A 1 390 ? -2.144 3.294 -9.497 1.00 98.06 390 THR A N 1
ATOM 2933 C CA . THR A 1 390 ? -2.703 1.945 -9.606 1.00 98.06 390 THR A CA 1
ATOM 2934 C C . THR A 1 390 ? -1.567 0.938 -9.654 1.00 98.06 390 THR A C 1
ATOM 2936 O O . THR A 1 390 ? -0.739 0.996 -10.557 1.00 98.06 390 THR A O 1
ATOM 2939 N N . LEU A 1 391 ? -1.540 0.013 -8.696 1.00 98.00 391 LEU A N 1
ATOM 2940 C CA . LEU A 1 391 ? -0.433 -0.919 -8.490 1.00 98.00 391 LEU A CA 1
ATOM 2941 C C . LEU A 1 391 ? -0.894 -2.369 -8.643 1.00 98.00 391 LEU A C 1
ATOM 2943 O O . LEU A 1 391 ? -1.886 -2.771 -8.025 1.00 98.00 391 LEU A O 1
ATOM 2947 N N . THR A 1 392 ? -0.137 -3.169 -9.386 1.00 96.88 392 THR A N 1
ATOM 2948 C CA . THR A 1 392 ? -0.264 -4.632 -9.456 1.00 96.88 392 THR A CA 1
ATOM 2949 C C . THR A 1 392 ? 1.076 -5.300 -9.191 1.00 96.88 392 THR A C 1
ATOM 2951 O O . THR A 1 392 ? 2.110 -4.729 -9.513 1.00 96.88 392 THR A O 1
ATOM 2954 N N . ASN A 1 393 ? 1.043 -6.503 -8.607 1.00 96.06 393 ASN A N 1
ATOM 2955 C CA . ASN A 1 393 ? 2.238 -7.298 -8.300 1.00 96.06 393 ASN A CA 1
ATOM 2956 C C . ASN A 1 393 ? 3.285 -6.509 -7.493 1.00 96.06 393 ASN A C 1
ATOM 2958 O O . ASN A 1 393 ? 4.405 -6.320 -7.936 1.00 96.06 393 ASN A O 1
ATOM 2962 N N . PHE A 1 394 ? 2.880 -5.977 -6.337 1.00 96.62 394 PHE A N 1
ATOM 2963 C CA . PHE A 1 394 ? 3.801 -5.353 -5.387 1.00 96.62 394 PHE A CA 1
ATOM 2964 C C . PHE A 1 394 ? 3.652 -6.009 -4.025 1.00 96.62 394 PHE A C 1
ATOM 2966 O O . PHE A 1 394 ? 2.540 -6.096 -3.496 1.00 96.62 394 PHE A O 1
ATOM 2973 N N . GLU A 1 395 ? 4.771 -6.379 -3.415 1.00 95.56 395 GLU A N 1
ATOM 2974 C CA . GLU A 1 395 ? 4.835 -6.938 -2.064 1.00 95.56 395 GLU A CA 1
ATOM 2975 C C . GLU A 1 395 ? 4.969 -5.832 -1.019 1.00 95.56 395 GLU A C 1
ATOM 2977 O O . GLU A 1 395 ? 4.492 -5.980 0.109 1.00 95.56 395 GLU A O 1
ATOM 2982 N N . PHE A 1 396 ? 5.586 -4.704 -1.383 1.00 95.75 396 PHE A N 1
ATOM 2983 C CA . PHE A 1 396 ? 5.863 -3.614 -0.456 1.00 95.75 396 PHE A CA 1
ATOM 2984 C C . PHE A 1 396 ? 5.502 -2.236 -1.006 1.00 95.75 396 PHE A C 1
ATOM 2986 O O . PHE A 1 396 ? 5.777 -1.889 -2.151 1.00 95.75 396 PHE A O 1
ATOM 2993 N N . LEU A 1 397 ? 4.952 -1.401 -0.123 1.00 97.00 397 LEU A N 1
ATOM 2994 C CA . LEU A 1 397 ? 4.761 0.030 -0.335 1.00 97.00 397 LEU A CA 1
ATOM 2995 C C . LEU A 1 397 ? 5.678 0.785 0.629 1.00 97.00 397 LEU A C 1
ATOM 2997 O O . LEU A 1 397 ? 5.539 0.682 1.853 1.00 97.00 397 LEU A O 1
ATOM 3001 N N . LYS A 1 398 ? 6.635 1.539 0.094 1.00 97.56 398 LYS A N 1
ATOM 3002 C CA . LYS A 1 398 ? 7.626 2.293 0.863 1.00 97.56 398 LYS A CA 1
ATOM 3003 C C . LYS A 1 398 ? 7.276 3.776 0.875 1.00 97.56 398 LYS A C 1
ATOM 3005 O O . LYS A 1 398 ? 7.325 4.444 -0.149 1.00 97.56 398 LYS A O 1
ATOM 3010 N N . PHE A 1 399 ? 6.983 4.288 2.060 1.00 96.50 399 PHE A N 1
ATOM 3011 C CA . PHE A 1 399 ? 6.720 5.696 2.342 1.00 96.50 399 PHE A CA 1
ATOM 3012 C C . PHE A 1 399 ? 7.949 6.354 2.983 1.00 96.50 399 PHE A C 1
ATOM 3014 O O . PHE A 1 399 ? 8.896 5.683 3.402 1.00 96.50 399 PHE A O 1
ATOM 3021 N N . ALA A 1 400 ? 7.925 7.679 3.122 1.00 94.44 400 ALA A N 1
ATOM 3022 C CA . ALA A 1 400 ? 9.030 8.436 3.713 1.00 94.44 400 ALA A CA 1
ATOM 3023 C C . ALA A 1 400 ? 9.316 8.086 5.190 1.00 94.44 400 ALA A C 1
ATOM 3025 O O . ALA A 1 400 ? 10.423 8.321 5.674 1.00 94.44 400 ALA A O 1
ATOM 3026 N N . ASP A 1 401 ? 8.324 7.564 5.918 1.00 88.19 401 ASP A N 1
ATOM 3027 C CA . ASP A 1 401 ? 8.396 7.246 7.349 1.00 88.19 401 ASP A CA 1
ATOM 3028 C C . ASP A 1 401 ? 8.411 5.742 7.660 1.00 88.19 401 ASP A C 1
ATOM 3030 O O . ASP A 1 401 ? 8.840 5.363 8.750 1.00 88.19 401 ASP A O 1
ATOM 3034 N N . GLN A 1 402 ? 7.949 4.888 6.741 1.00 84.50 402 GLN A N 1
ATOM 3035 C CA . GLN A 1 402 ? 7.838 3.442 6.955 1.00 84.50 402 GLN A CA 1
ATOM 3036 C C . GLN A 1 402 ? 7.643 2.657 5.652 1.00 84.50 402 GLN A C 1
ATOM 3038 O O . GLN A 1 402 ? 7.277 3.216 4.624 1.00 84.50 402 GLN A O 1
ATOM 3043 N N . GLN A 1 403 ? 7.829 1.340 5.723 1.00 90.56 403 GLN A N 1
ATOM 3044 C CA . GLN A 1 403 ? 7.481 0.391 4.666 1.00 90.56 403 GLN A CA 1
ATOM 3045 C C . GLN A 1 403 ? 6.356 -0.517 5.162 1.00 90.56 403 GLN A C 1
ATOM 3047 O O . GLN A 1 403 ? 6.385 -0.957 6.311 1.00 90.56 403 GLN A O 1
ATOM 3052 N N . VAL A 1 404 ? 5.374 -0.773 4.303 1.00 85.56 404 VAL A N 1
ATOM 3053 C CA . VAL A 1 404 ? 4.189 -1.587 4.593 1.00 85.56 404 VAL A CA 1
ATOM 3054 C C . VAL A 1 404 ? 4.155 -2.756 3.616 1.00 85.56 404 VAL A C 1
ATOM 3056 O O . VAL A 1 404 ? 4.348 -2.541 2.420 1.00 85.56 404 VAL A O 1
ATOM 3059 N N . ALA A 1 405 ? 3.923 -3.976 4.101 1.00 86.00 405 ALA A N 1
ATOM 3060 C CA . ALA A 1 405 ? 3.684 -5.112 3.218 1.00 86.00 405 ALA A CA 1
ATOM 3061 C C . ALA A 1 405 ? 2.248 -5.051 2.684 1.00 86.00 405 ALA A C 1
ATOM 3063 O O . ALA A 1 405 ? 1.306 -4.817 3.438 1.00 86.00 405 ALA A O 1
ATOM 3064 N N . THR A 1 406 ? 2.050 -5.280 1.390 1.00 82.94 406 THR A N 1
ATOM 3065 C CA . THR A 1 406 ? 0.709 -5.281 0.782 1.00 82.94 406 THR A CA 1
ATOM 3066 C C . THR A 1 406 ? -0.163 -6.422 1.300 1.00 82.94 406 THR A C 1
ATOM 3068 O O . THR A 1 406 ? -1.382 -6.278 1.373 1.00 82.94 406 THR A O 1
ATOM 3071 N N . ALA A 1 407 ? 0.456 -7.518 1.747 1.00 74.44 407 ALA A N 1
ATOM 3072 C CA . ALA A 1 407 ? -0.210 -8.613 2.448 1.00 74.44 407 ALA A CA 1
ATOM 3073 C C . ALA A 1 407 ? -0.860 -8.184 3.778 1.00 74.44 407 ALA A C 1
ATOM 3075 O O . ALA A 1 407 ? -1.817 -8.820 4.212 1.00 74.44 407 ALA A O 1
ATOM 3076 N N . ASP A 1 408 ? -0.392 -7.094 4.394 1.00 69.25 408 ASP A N 1
ATOM 3077 C CA . ASP A 1 408 ? -1.000 -6.528 5.604 1.00 69.25 408 ASP A CA 1
ATOM 3078 C C . ASP A 1 408 ? -2.175 -5.587 5.286 1.00 69.25 408 ASP A C 1
ATOM 3080 O O . ASP A 1 408 ? -2.892 -5.164 6.183 1.00 69.25 408 ASP A O 1
ATOM 3084 N N . LEU A 1 409 ? -2.399 -5.256 4.008 1.00 69.62 409 LEU A N 1
ATOM 3085 C CA . LEU A 1 409 ? -3.440 -4.332 3.541 1.00 69.62 409 LEU A CA 1
ATOM 3086 C C . LEU A 1 409 ? -4.694 -5.077 3.043 1.00 69.62 409 LEU A C 1
ATOM 3088 O O . LEU A 1 409 ? -5.375 -4.646 2.102 1.00 69.62 409 LEU A O 1
ATOM 3092 N N . VAL A 1 410 ? -4.992 -6.235 3.639 1.00 62.94 410 VAL A N 1
ATOM 3093 C CA . VAL A 1 410 ? -6.236 -6.980 3.400 1.00 62.94 410 VAL A CA 1
ATOM 3094 C C . VAL A 1 410 ? -7.371 -6.262 4.119 1.00 62.94 410 VAL A C 1
ATOM 3096 O O . VAL A 1 410 ? -7.214 -5.835 5.257 1.00 62.94 410 VAL A O 1
ATOM 3099 N N . ALA A 1 411 ? -8.531 -6.127 3.467 1.00 67.31 411 ALA A N 1
ATOM 3100 C CA . ALA A 1 411 ? -9.704 -5.561 4.123 1.00 67.31 411 ALA A CA 1
ATOM 3101 C C . ALA A 1 411 ? -9.994 -6.357 5.417 1.00 67.31 411 ALA A C 1
ATOM 3103 O O . ALA A 1 411 ? -10.216 -7.565 5.316 1.00 67.31 411 ALA A O 1
ATOM 3104 N N . PRO A 1 412 ? -10.035 -5.720 6.602 1.00 73.56 412 PRO A N 1
ATOM 3105 C CA . PRO A 1 412 ? -10.257 -6.400 7.883 1.00 73.56 412 PRO A CA 1
ATOM 3106 C C . PRO A 1 412 ? -11.551 -7.223 7.923 1.00 73.56 412 PRO A C 1
ATOM 3108 O O . PRO A 1 412 ? -11.677 -8.185 8.671 1.00 73.56 412 PRO A O 1
ATOM 3111 N N . PHE A 1 413 ? -12.531 -6.863 7.091 1.00 82.81 413 PHE A N 1
ATOM 3112 C CA . PHE A 1 413 ? -13.869 -7.431 7.113 1.00 82.81 413 PHE A CA 1
ATOM 3113 C C . PHE A 1 413 ? -14.320 -7.903 5.727 1.00 82.81 413 PHE A C 1
ATOM 3115 O O . PHE A 1 413 ? -14.032 -7.281 4.701 1.00 82.81 413 PHE A O 1
ATOM 3122 N N . GLY A 1 414 ? -15.056 -9.012 5.697 1.00 81.31 414 GLY A N 1
ATOM 3123 C CA . GLY A 1 414 ? -15.604 -9.622 4.492 1.00 81.31 414 GLY A CA 1
ATOM 3124 C C . GLY A 1 414 ? -16.886 -8.958 3.974 1.00 81.31 414 GLY A C 1
ATOM 3125 O O . GLY A 1 414 ? -17.123 -7.753 4.088 1.00 81.31 414 GLY A O 1
ATOM 3126 N N . THR A 1 415 ? -17.758 -9.767 3.371 1.00 83.56 415 THR A N 1
ATOM 3127 C CA . THR A 1 415 ? -19.029 -9.283 2.804 1.00 83.56 415 THR A CA 1
ATOM 3128 C C . THR A 1 415 ? -20.155 -9.251 3.837 1.00 83.56 415 THR A C 1
ATOM 3130 O O . THR A 1 415 ? -20.246 -10.111 4.709 1.00 83.56 415 THR A O 1
ATOM 3133 N N . MET A 1 416 ? -21.045 -8.257 3.726 1.00 87.25 416 MET A N 1
ATOM 3134 C CA . MET A 1 416 ? -22.194 -8.121 4.626 1.00 87.25 416 MET A CA 1
ATOM 3135 C C . MET A 1 416 ? -23.341 -9.039 4.221 1.00 87.25 416 MET A C 1
ATOM 3137 O O . MET A 1 416 ? -23.839 -8.964 3.095 1.00 87.25 416 MET A O 1
ATOM 3141 N N . VAL A 1 417 ? -23.831 -9.820 5.179 1.00 88.56 417 VAL A N 1
ATOM 3142 C CA . VAL A 1 417 ? -24.991 -10.703 5.036 1.00 88.56 417 VAL A CA 1
ATOM 3143 C C . VAL A 1 417 ? -26.112 -10.279 5.981 1.00 88.56 417 VAL A C 1
ATOM 3145 O O . VAL A 1 417 ? -25.872 -9.801 7.088 1.00 88.56 417 VAL A O 1
ATOM 3148 N N . LYS A 1 418 ? -27.373 -10.451 5.568 1.00 90.88 418 LYS A N 1
ATOM 3149 C CA . LYS A 1 418 ? -28.514 -10.348 6.492 1.00 90.88 418 LYS A CA 1
ATOM 3150 C C . LYS A 1 418 ? -28.641 -11.677 7.234 1.00 90.88 418 LYS A C 1
ATOM 3152 O O . LYS A 1 418 ? -29.247 -12.611 6.715 1.00 90.88 418 LYS A O 1
ATOM 3157 N N . ALA A 1 419 ? -28.086 -11.734 8.438 1.00 90.00 419 ALA A N 1
ATOM 3158 C CA . ALA A 1 419 ? -28.003 -12.954 9.233 1.00 90.00 419 ALA A CA 1
ATOM 3159 C C . ALA A 1 419 ? -29.343 -13.343 9.891 1.00 90.00 419 ALA A C 1
ATOM 3161 O O . ALA A 1 419 ? -29.582 -14.514 10.167 1.00 90.00 419 ALA A O 1
ATOM 3162 N N . SER A 1 420 ? -30.254 -12.385 10.125 1.00 90.56 420 SER A N 1
ATOM 3163 C CA . SER A 1 420 ? -31.614 -12.688 10.601 1.00 90.56 420 SER A CA 1
ATOM 3164 C C . SER A 1 420 ? -32.618 -11.578 10.268 1.00 90.56 420 SER A C 1
ATOM 3166 O O . SER A 1 420 ? -32.343 -10.412 10.537 1.00 90.56 420 SER A O 1
ATOM 3168 N N . PRO A 1 421 ? -33.828 -11.875 9.755 1.00 91.31 421 PRO A N 1
ATOM 3169 C CA . PRO A 1 421 ? -34.861 -10.856 9.533 1.00 91.31 421 PRO A CA 1
ATOM 3170 C C . PRO A 1 421 ? -35.590 -10.436 10.824 1.00 91.31 421 PRO A C 1
ATOM 3172 O O . PRO A 1 421 ? -36.337 -9.459 10.830 1.00 91.31 421 PRO A O 1
ATOM 3175 N N . SER A 1 422 ? -35.409 -11.174 11.921 1.00 94.12 422 SER A N 1
ATOM 3176 C CA . SER A 1 422 ? -36.322 -11.124 13.069 1.00 94.12 422 SER A CA 1
ATOM 3177 C C . SER A 1 422 ? -35.938 -10.094 14.136 1.00 94.12 422 SER A C 1
ATOM 3179 O O . SER A 1 422 ? -36.777 -9.755 14.965 1.00 94.12 422 SER A O 1
ATOM 3181 N N . PHE A 1 423 ? -34.705 -9.578 14.116 1.00 94.44 423 PHE A N 1
ATOM 3182 C CA . PHE A 1 423 ? -34.163 -8.668 15.142 1.00 94.44 423 PHE A CA 1
ATOM 3183 C C . PHE A 1 423 ? -34.037 -7.200 14.691 1.00 94.44 423 PHE A C 1
ATOM 3185 O O . PHE A 1 423 ? -33.403 -6.384 15.362 1.00 94.44 423 PHE A O 1
ATOM 3192 N N . GLY A 1 424 ? -34.653 -6.845 13.559 1.00 93.81 424 GLY A N 1
ATOM 3193 C CA . GLY A 1 424 ? -34.674 -5.474 13.045 1.00 93.81 424 GLY A CA 1
ATOM 3194 C C . GLY A 1 424 ? -35.746 -4.592 13.686 1.00 93.81 424 GLY A C 1
ATOM 3195 O O . GLY A 1 424 ? -36.761 -5.078 14.183 1.00 93.81 424 GLY A O 1
ATOM 3196 N N . ARG A 1 425 ? -35.588 -3.271 13.609 1.00 93.56 425 ARG A N 1
ATOM 3197 C CA . ARG A 1 425 ? -36.538 -2.305 14.197 1.00 93.56 425 ARG A CA 1
ATOM 3198 C C . ARG A 1 425 ? -37.994 -2.506 13.752 1.00 93.56 425 ARG A C 1
ATOM 3200 O O . ARG A 1 425 ? -38.909 -2.446 14.573 1.00 93.56 425 ARG A O 1
ATOM 3207 N N . SER A 1 426 ? -38.218 -2.807 12.475 1.00 92.94 426 SER A N 1
ATOM 3208 C CA . SER A 1 426 ? -39.542 -3.096 11.904 1.00 92.94 426 SER A CA 1
ATOM 3209 C C . SER A 1 426 ? -40.198 -4.360 12.472 1.00 92.94 426 SER A C 1
ATOM 3211 O O . SER A 1 426 ? -41.415 -4.499 12.375 1.00 92.94 426 SER A O 1
ATOM 3213 N N . ALA A 1 427 ? -39.431 -5.256 13.101 1.00 92.94 427 ALA A N 1
ATOM 3214 C CA . ALA A 1 427 ? -39.939 -6.437 13.802 1.00 92.94 427 ALA A CA 1
ATOM 3215 C C . ALA A 1 427 ? -40.324 -6.157 15.274 1.00 92.94 427 ALA A C 1
ATOM 3217 O O . ALA A 1 427 ? -40.701 -7.076 15.996 1.00 92.94 427 ALA A O 1
ATOM 3218 N N . GLY A 1 428 ? -40.277 -4.894 15.721 1.00 92.25 428 GLY A N 1
ATOM 3219 C CA . GLY A 1 428 ? -40.730 -4.466 17.053 1.00 92.25 428 GLY A CA 1
ATOM 3220 C C . GLY A 1 428 ? -39.613 -4.092 18.031 1.00 92.25 428 GLY A C 1
ATOM 3221 O O . GLY A 1 428 ? -39.907 -3.713 19.163 1.00 92.25 428 GLY A O 1
ATOM 3222 N N . TRP A 1 429 ? -38.355 -4.146 17.595 1.00 94.38 429 TRP A N 1
ATOM 3223 C CA . TRP A 1 429 ? -37.170 -3.821 18.392 1.00 94.38 429 TRP A CA 1
ATOM 3224 C C . TRP A 1 429 ? -36.846 -2.323 18.312 1.00 94.38 429 TRP A C 1
ATOM 3226 O O . TRP A 1 429 ? -35.971 -1.898 17.560 1.00 94.38 429 TRP A O 1
ATOM 3236 N N . ALA A 1 430 ? -37.647 -1.505 18.998 1.00 91.06 430 ALA A N 1
ATOM 3237 C CA . ALA A 1 430 ? -37.691 -0.063 18.749 1.00 91.06 430 ALA A CA 1
ATOM 3238 C C . ALA A 1 430 ? -36.467 0.729 19.246 1.00 91.06 430 ALA A C 1
ATOM 3240 O O . ALA A 1 430 ? -36.088 1.689 18.570 1.00 91.06 430 ALA A O 1
ATOM 3241 N N . ASP A 1 431 ? -35.925 0.357 20.409 1.00 91.31 431 ASP A N 1
ATOM 3242 C CA . ASP A 1 431 ? -34.868 1.059 21.150 1.00 91.31 431 ASP A CA 1
ATOM 3243 C C . ASP A 1 431 ? -34.197 0.111 22.175 1.00 91.31 431 ASP A C 1
ATOM 3245 O O . ASP A 1 431 ? -34.795 -0.922 22.514 1.00 91.31 431 ASP A O 1
ATOM 3249 N N . GLN A 1 432 ? -32.979 0.430 22.637 1.00 89.75 432 GLN A N 1
ATOM 3250 C CA . GLN A 1 432 ? -32.208 -0.403 23.572 1.00 89.75 432 GLN A CA 1
ATOM 3251 C C . GLN A 1 432 ? -32.734 -0.339 25.014 1.00 89.75 432 GLN A C 1
ATOM 3253 O O . GLN A 1 432 ? -32.713 -1.360 25.701 1.00 89.75 432 GLN A O 1
ATOM 3258 N N . ASP A 1 433 ? -33.345 0.768 25.450 1.00 87.50 433 ASP A N 1
ATOM 3259 C CA . ASP A 1 433 ? -33.984 0.842 26.776 1.00 87.50 433 ASP A CA 1
ATOM 3260 C C . ASP A 1 433 ? -35.151 -0.161 26.925 1.00 87.50 433 ASP A C 1
ATOM 3262 O O . ASP A 1 433 ? -35.259 -0.919 27.895 1.00 87.50 433 ASP A O 1
ATOM 3266 N N . ARG A 1 434 ? -36.077 -0.214 25.966 1.00 89.75 434 ARG A N 1
ATOM 3267 C CA . ARG A 1 434 ? -37.313 -1.008 26.098 1.00 89.75 434 ARG A CA 1
ATOM 3268 C C . ARG A 1 434 ? -37.181 -2.407 25.530 1.00 89.75 434 ARG A C 1
ATOM 3270 O O . ARG A 1 434 ? -37.798 -3.325 26.078 1.00 89.75 434 ARG A O 1
ATOM 3277 N N . TYR A 1 435 ? -36.449 -2.550 24.430 1.00 92.44 435 TYR A N 1
ATOM 3278 C CA . TYR A 1 435 ? -36.348 -3.772 23.634 1.00 92.44 435 TYR A CA 1
ATOM 3279 C C . TYR A 1 435 ? -34.888 -4.144 23.403 1.00 92.44 435 TYR A C 1
ATOM 3281 O O . TYR A 1 435 ? -34.460 -4.321 22.259 1.00 92.44 435 TYR A O 1
ATOM 3289 N N . ALA A 1 436 ? -34.143 -4.240 24.503 1.00 90.69 436 ALA A N 1
ATOM 3290 C CA . ALA A 1 436 ? -32.714 -4.473 24.465 1.00 90.69 436 ALA A CA 1
ATOM 3291 C C . ALA A 1 436 ? -32.341 -5.694 23.615 1.00 90.69 436 ALA A C 1
ATOM 3293 O O . ALA A 1 436 ? -32.987 -6.744 23.706 1.00 90.69 436 ALA A O 1
ATOM 3294 N N . ARG A 1 437 ? -31.295 -5.548 22.806 1.00 92.06 437 ARG A N 1
ATOM 3295 C CA . ARG A 1 437 ? -30.671 -6.592 21.990 1.00 92.06 437 ARG A CA 1
ATOM 3296 C C . ARG A 1 437 ? -29.178 -6.575 22.247 1.00 92.06 437 ARG A C 1
ATOM 3298 O O . ARG A 1 437 ? -28.580 -5.503 22.284 1.00 92.06 437 ARG A O 1
ATOM 3305 N N . THR A 1 438 ? -28.601 -7.753 22.379 1.00 91.06 438 THR A N 1
ATOM 3306 C CA . THR A 1 438 ? -27.172 -7.945 22.600 1.00 91.06 438 THR A CA 1
ATOM 3307 C C . THR A 1 438 ? -26.760 -9.306 22.046 1.00 91.06 438 THR A C 1
ATOM 3309 O O . THR A 1 438 ? -27.592 -10.030 21.480 1.00 91.06 438 THR A O 1
ATOM 3312 N N . THR A 1 439 ? -25.488 -9.635 22.203 1.00 89.44 439 THR A N 1
ATOM 3313 C CA . THR A 1 439 ? -24.916 -10.922 21.837 1.00 89.44 439 THR A CA 1
ATOM 3314 C C . THR A 1 439 ? -24.262 -11.589 23.041 1.00 89.44 439 THR A C 1
ATOM 3316 O O . THR A 1 439 ? -23.660 -10.897 23.858 1.00 89.44 439 THR A O 1
ATOM 3319 N N . ALA A 1 440 ? -24.432 -12.904 23.187 1.00 87.44 440 ALA A N 1
ATOM 3320 C CA . ALA A 1 440 ? -23.853 -13.702 24.273 1.00 87.44 440 ALA A CA 1
ATOM 3321 C C . ALA A 1 440 ? -23.933 -15.202 23.953 1.00 87.44 440 ALA A C 1
ATOM 3323 O O . ALA A 1 440 ? -24.919 -15.615 23.354 1.00 87.44 440 ALA A O 1
ATOM 3324 N N . ASP A 1 441 ? -22.966 -16.002 24.407 1.00 87.69 441 ASP A N 1
ATOM 3325 C CA . ASP A 1 441 ? -22.994 -17.475 24.342 1.00 87.69 441 ASP A CA 1
ATOM 3326 C C . ASP A 1 441 ? -23.973 -18.042 25.397 1.00 87.69 441 ASP A C 1
ATOM 3328 O O . ASP A 1 441 ? -23.633 -18.226 26.575 1.00 87.69 441 ASP A O 1
ATOM 3332 N N . VAL A 1 442 ? -25.245 -18.236 25.024 1.00 90.25 442 VAL A N 1
ATOM 3333 C CA . VAL A 1 442 ? -26.286 -18.686 25.968 1.00 90.25 442 VAL A CA 1
ATOM 3334 C C . VAL A 1 442 ? -26.392 -20.204 26.068 1.00 90.25 442 VAL A C 1
ATOM 3336 O O . VAL A 1 442 ? -26.980 -20.704 27.035 1.00 90.25 442 VAL A O 1
ATOM 3339 N N . ASP A 1 443 ? -25.849 -20.946 25.103 1.00 90.62 443 ASP A N 1
ATOM 3340 C CA . ASP A 1 443 ? -25.857 -22.410 25.095 1.00 90.62 443 ASP A CA 1
ATOM 3341 C C . ASP A 1 443 ? -24.500 -23.047 25.457 1.00 90.62 443 ASP A C 1
ATOM 3343 O O . ASP A 1 443 ? -24.457 -24.222 25.847 1.00 90.62 443 ASP A O 1
ATOM 3347 N N . GLY A 1 444 ? -23.436 -22.248 25.521 1.00 87.69 444 GLY A N 1
ATOM 3348 C CA . GLY A 1 444 ? -22.104 -22.630 25.975 1.00 87.69 444 GLY A CA 1
ATOM 3349 C C . GLY A 1 444 ? -21.236 -23.213 24.861 1.00 87.69 444 GLY A C 1
ATOM 3350 O O . GLY A 1 444 ? -20.261 -23.922 25.169 1.00 87.69 444 GLY A O 1
ATOM 3351 N N . ASP A 1 445 ? -21.576 -22.987 23.594 1.00 85.94 445 ASP A N 1
ATOM 3352 C CA . ASP A 1 445 ? -20.885 -23.559 22.440 1.00 85.94 445 ASP A CA 1
ATOM 3353 C C . ASP A 1 445 ? -19.648 -22.765 21.977 1.00 85.94 445 ASP A C 1
ATOM 3355 O O . ASP A 1 445 ? -18.915 -23.252 21.108 1.00 85.94 445 ASP A O 1
ATOM 3359 N N . GLY A 1 446 ? -19.356 -21.628 22.621 1.00 81.06 446 GLY A N 1
ATOM 3360 C CA . GLY A 1 446 ? -18.237 -20.741 22.293 1.00 81.06 446 GLY A CA 1
ATOM 3361 C C . GLY A 1 446 ? -18.486 -19.878 21.059 1.00 81.06 446 GLY A C 1
ATOM 3362 O O . GLY A 1 446 ? -17.549 -19.580 20.320 1.00 81.06 446 GLY A O 1
ATOM 3363 N N . LYS A 1 447 ? -19.751 -19.581 20.757 1.00 84.19 447 LYS A N 1
ATOM 3364 C CA . LYS A 1 447 ? -20.141 -18.624 19.727 1.00 84.19 447 LYS A CA 1
ATOM 3365 C C . LYS A 1 447 ? -21.175 -17.678 20.297 1.00 84.19 447 LYS A C 1
ATOM 3367 O O . LYS A 1 447 ? -22.109 -18.079 20.988 1.00 84.19 447 LYS A O 1
ATOM 3372 N N . ALA A 1 448 ? -21.069 -16.411 19.928 1.00 87.69 448 ALA A N 1
ATOM 3373 C CA . ALA A 1 448 ? -22.053 -15.441 20.361 1.00 87.69 448 ALA A CA 1
ATOM 3374 C C . ALA A 1 448 ? -23.429 -15.687 19.703 1.00 87.69 448 ALA A C 1
ATOM 3376 O O . ALA A 1 448 ? -23.558 -15.709 18.476 1.00 87.69 448 ALA A O 1
ATOM 3377 N N . ASP A 1 449 ? -24.485 -15.776 20.517 1.00 90.12 449 ASP A N 1
ATOM 3378 C CA . ASP A 1 449 ? -25.883 -15.850 20.083 1.00 90.12 449 ASP A CA 1
ATOM 3379 C C . ASP A 1 449 ? -26.544 -14.476 20.097 1.00 90.12 449 ASP A C 1
ATOM 3381 O O . ASP A 1 449 ? -26.150 -13.593 20.853 1.00 90.12 449 ASP A O 1
ATOM 3385 N N . ILE A 1 450 ? -27.631 -14.284 19.344 1.00 94.06 450 ILE A N 1
ATOM 3386 C CA . ILE A 1 450 ? -28.454 -13.077 19.507 1.00 94.06 450 ILE A CA 1
ATOM 3387 C C . ILE A 1 450 ? -29.412 -13.269 20.682 1.00 94.06 450 ILE A C 1
ATOM 3389 O O . ILE A 1 450 ? -30.267 -14.156 20.640 1.00 94.06 450 ILE A O 1
ATOM 3393 N N . VAL A 1 451 ? -29.378 -12.348 21.649 1.00 95.62 451 VAL A N 1
ATOM 3394 C CA . VAL A 1 451 ? -30.317 -12.281 22.778 1.00 95.62 451 VAL A CA 1
ATOM 3395 C C . VAL A 1 451 ? -31.121 -10.985 22.716 1.00 95.62 451 VAL A C 1
ATOM 3397 O O . VAL A 1 451 ? -30.569 -9.889 22.635 1.00 95.62 451 VAL A O 1
ATOM 3400 N N . GLY A 1 452 ? -32.450 -11.087 22.778 1.00 95.56 452 GLY A N 1
ATOM 3401 C CA . GLY A 1 452 ? -33.345 -9.934 22.723 1.00 95.56 452 GLY A CA 1
ATOM 3402 C C . GLY A 1 452 ? -34.466 -9.966 23.763 1.00 95.56 452 GLY A C 1
ATOM 3403 O O . GLY A 1 452 ? -35.249 -10.911 23.832 1.00 95.56 452 GLY A O 1
ATOM 3404 N N . PHE A 1 453 ? -34.626 -8.888 24.526 1.00 95.19 453 PHE A N 1
ATOM 3405 C CA . PHE A 1 453 ? -35.685 -8.718 25.522 1.00 95.19 453 PHE A CA 1
ATOM 3406 C C . PHE A 1 453 ? -36.953 -8.113 24.896 1.00 95.19 453 PHE A C 1
ATOM 3408 O O . PHE A 1 453 ? -37.147 -6.899 24.856 1.00 95.19 453 PHE A O 1
ATOM 3415 N N . ALA A 1 454 ? -37.845 -8.967 24.397 1.00 95.19 454 ALA A N 1
ATOM 3416 C CA . ALA A 1 454 ? -39.055 -8.559 23.690 1.00 95.19 454 ALA A CA 1
ATOM 3417 C C . ALA A 1 454 ? -40.246 -8.249 24.624 1.00 95.19 454 ALA A C 1
ATOM 3419 O O . ALA A 1 454 ? -40.219 -8.418 25.848 1.00 95.19 454 ALA A O 1
ATOM 3420 N N . SER A 1 455 ? -41.371 -7.841 24.021 1.00 95.12 455 SER A N 1
ATOM 3421 C CA . SER A 1 455 ? -42.641 -7.666 24.745 1.00 95.12 455 SER A CA 1
ATOM 3422 C C . SER A 1 455 ? -43.126 -8.953 25.418 1.00 95.12 455 SER A C 1
ATOM 3424 O O . SER A 1 455 ? -43.652 -8.896 26.526 1.00 95.12 455 SER A O 1
ATOM 3426 N N . SER A 1 456 ? -42.976 -10.101 24.752 1.00 95.25 456 SER A N 1
ATOM 3427 C CA . SER A 1 456 ? -43.546 -11.393 25.162 1.00 95.25 456 SER A CA 1
ATOM 3428 C C . SER A 1 456 ? -42.599 -12.284 25.963 1.00 95.25 456 SER A C 1
ATOM 3430 O O . SER A 1 456 ? -43.065 -13.201 26.632 1.00 95.25 456 SER A O 1
ATOM 3432 N N . GLY A 1 457 ? -41.291 -12.055 25.883 1.00 96.06 457 GLY A N 1
ATOM 3433 C CA . GLY A 1 457 ? -40.276 -12.946 26.433 1.00 96.06 457 GLY A CA 1
ATOM 3434 C C . GLY A 1 457 ? -38.871 -12.500 26.068 1.00 96.06 457 GLY A C 1
ATOM 3435 O O . GLY A 1 457 ? -38.693 -11.488 25.394 1.00 96.06 457 GLY A O 1
ATOM 3436 N N . VAL A 1 458 ? -37.897 -13.297 26.476 1.00 97.75 458 VAL A N 1
ATOM 3437 C CA . VAL A 1 458 ? -36.534 -13.245 25.951 1.00 97.75 458 VAL A CA 1
ATOM 3438 C C . VAL A 1 458 ? -36.495 -14.122 24.708 1.00 97.75 458 VAL A C 1
ATOM 3440 O O . VAL A 1 458 ? -36.914 -15.282 24.751 1.00 97.75 458 VAL A O 1
ATOM 3443 N N . MET A 1 459 ? -36.053 -13.545 23.600 1.00 97.75 459 MET A N 1
ATOM 3444 C CA . MET A 1 459 ? -35.932 -14.194 22.303 1.00 97.75 459 MET A CA 1
ATOM 3445 C C . MET A 1 459 ? -34.457 -14.472 22.035 1.00 97.75 459 MET A C 1
ATOM 3447 O O . MET A 1 459 ? -33.636 -13.579 22.225 1.00 97.75 459 MET A O 1
ATOM 3451 N N . VAL A 1 460 ? -34.143 -15.681 21.585 1.00 97.62 460 VAL A N 1
ATOM 3452 C CA . VAL A 1 460 ? -32.777 -16.120 21.278 1.00 97.62 460 VAL A CA 1
ATOM 3453 C C . VAL A 1 460 ? -32.719 -16.630 19.844 1.00 97.62 460 VAL A C 1
ATOM 3455 O O . VAL A 1 460 ? -33.677 -17.250 19.373 1.00 97.62 460 VAL A O 1
ATOM 3458 N N . ALA A 1 461 ? -31.620 -16.370 19.144 1.00 96.56 461 ALA A N 1
ATOM 3459 C CA . ALA A 1 461 ? -31.254 -17.088 17.928 1.00 96.56 461 ALA A CA 1
ATOM 3460 C C . ALA A 1 461 ? -29.795 -17.533 18.028 1.00 96.56 461 ALA A C 1
ATOM 3462 O O . ALA A 1 461 ? -28.916 -16.680 18.123 1.00 96.56 461 ALA A O 1
ATOM 3463 N N . LEU A 1 462 ? -29.587 -18.851 18.001 1.00 93.50 462 LEU A N 1
ATOM 3464 C CA . LEU A 1 462 ? -28.283 -19.464 18.246 1.00 93.50 462 LEU A CA 1
ATOM 3465 C C . LEU A 1 462 ? -27.309 -19.257 17.082 1.00 93.50 462 LEU A C 1
ATOM 3467 O O . LEU A 1 462 ? -27.734 -19.307 15.920 1.00 93.50 462 LEU A O 1
ATOM 3471 N N . GLY A 1 463 ? -26.030 -19.048 17.372 1.00 89.25 463 GLY A N 1
ATOM 3472 C CA . GLY A 1 463 ? -24.942 -18.999 16.401 1.00 89.25 463 GLY A CA 1
ATOM 3473 C C . GLY A 1 463 ? -24.738 -20.357 15.723 1.00 89.25 463 GLY A C 1
ATOM 3474 O O . GLY A 1 463 ? -24.823 -21.411 16.339 1.00 89.25 463 GLY A O 1
ATOM 3475 N N . THR A 1 464 ? -24.502 -20.370 14.409 1.00 83.19 464 THR A N 1
ATOM 3476 C CA . THR A 1 464 ? -24.336 -21.632 13.646 1.00 83.19 464 THR A CA 1
ATOM 3477 C C . THR A 1 464 ? -22.894 -21.922 13.223 1.00 83.19 464 THR A C 1
ATOM 3479 O O . THR A 1 464 ? -22.644 -22.948 12.593 1.00 83.19 464 THR A O 1
ATOM 3482 N N . GLY A 1 465 ? -21.939 -21.032 13.521 1.00 67.62 465 GLY A N 1
ATOM 3483 C CA . GLY A 1 465 ? -20.524 -21.164 13.136 1.00 67.62 465 GLY A CA 1
ATOM 3484 C C . GLY A 1 465 ? -20.186 -20.770 11.696 1.00 67.62 465 GLY A C 1
ATOM 3485 O O . GLY A 1 465 ? -19.042 -20.476 11.395 1.00 67.62 465 GLY A O 1
ATOM 3486 N N . GLY A 1 466 ? -21.164 -20.701 10.789 1.00 67.81 466 GLY A N 1
ATOM 3487 C CA . GLY A 1 466 ? -20.951 -20.257 9.403 1.00 67.81 466 GLY A CA 1
ATOM 3488 C C . GLY A 1 466 ? -21.237 -18.772 9.165 1.00 67.81 466 GLY A C 1
ATOM 3489 O O . GLY A 1 466 ? -21.668 -18.422 8.066 1.00 67.81 466 GLY A O 1
ATOM 3490 N N . GLY A 1 467 ? -21.151 -17.925 10.196 1.00 67.12 467 GLY A N 1
ATOM 3491 C CA . GLY A 1 467 ? -21.591 -16.528 10.115 1.00 67.12 467 GLY A CA 1
ATOM 3492 C C . GLY A 1 467 ? -23.099 -16.373 9.883 1.00 67.12 467 GLY A C 1
ATOM 3493 O O . GLY A 1 467 ? -23.541 -15.564 9.070 1.00 67.12 467 GLY A O 1
ATOM 3494 N N . ASN A 1 468 ? -23.913 -17.196 10.546 1.00 80.94 468 ASN A N 1
ATOM 3495 C CA . ASN A 1 468 ? -25.375 -17.139 10.479 1.00 80.94 468 ASN A CA 1
ATOM 3496 C C . ASN A 1 468 ? -26.001 -17.528 11.819 1.00 80.94 468 ASN A C 1
ATOM 3498 O O . ASN A 1 468 ? -25.380 -18.233 12.616 1.00 80.94 468 ASN A O 1
ATOM 3502 N N . PHE A 1 469 ? -27.264 -17.143 12.011 1.00 90.31 469 PHE A N 1
ATOM 3503 C CA . PHE A 1 469 ? -28.049 -17.495 13.192 1.00 90.31 469 PHE A CA 1
ATOM 3504 C C . PHE A 1 469 ? -29.188 -18.455 12.848 1.00 90.31 469 PHE A C 1
ATOM 3506 O O . PHE A 1 469 ? -29.782 -18.397 11.767 1.00 90.31 469 PHE A O 1
ATOM 3513 N N . GLY A 1 470 ? -29.522 -19.322 13.799 1.00 90.88 470 GLY A N 1
ATOM 3514 C CA . GLY A 1 470 ? -30.684 -20.193 13.745 1.00 90.88 470 GLY A CA 1
ATOM 3515 C C . GLY A 1 470 ? -32.009 -19.425 13.770 1.00 90.88 470 GLY A C 1
ATOM 3516 O O . GLY A 1 470 ? -32.086 -18.194 13.806 1.00 90.88 470 GLY A O 1
ATOM 3517 N N . THR A 1 471 ? -33.114 -20.169 13.759 1.00 93.25 471 THR A N 1
ATOM 3518 C CA . THR A 1 471 ? -34.444 -19.563 13.877 1.00 93.25 471 THR A CA 1
ATOM 3519 C C . THR A 1 471 ? -34.637 -18.946 15.257 1.00 93.25 471 THR A C 1
ATOM 3521 O O . THR A 1 471 ? -34.394 -19.609 16.262 1.00 93.25 471 THR A O 1
ATOM 3524 N N . MET A 1 472 ? -35.159 -17.717 15.302 1.00 95.44 472 MET A N 1
ATOM 3525 C CA . MET A 1 472 ? -35.548 -17.074 16.557 1.00 95.44 472 MET A CA 1
ATOM 3526 C C . MET A 1 472 ? -36.542 -17.952 17.331 1.00 95.44 472 MET A C 1
ATOM 3528 O O . MET A 1 472 ? -37.589 -18.334 16.803 1.00 95.44 472 MET A O 1
ATOM 3532 N N . MET A 1 473 ? -36.250 -18.180 18.607 1.00 96.12 473 MET A N 1
ATOM 3533 C CA . MET A 1 473 ? -37.113 -18.876 19.554 1.00 96.12 473 MET A CA 1
ATOM 3534 C C . MET A 1 473 ? -37.377 -18.023 20.795 1.00 96.12 473 MET A C 1
ATOM 3536 O O . MET A 1 473 ? -36.596 -17.141 21.140 1.00 96.12 473 MET A O 1
ATOM 3540 N N . GLN A 1 474 ? -38.481 -18.295 21.489 1.00 97.69 474 GLN A N 1
ATOM 3541 C CA . GLN A 1 474 ? -38.743 -17.709 22.801 1.00 97.69 474 GLN A CA 1
ATOM 3542 C C . GLN A 1 474 ? -38.071 -18.565 23.882 1.00 97.69 474 GLN A C 1
ATOM 3544 O O . GLN A 1 474 ? -38.596 -19.612 24.255 1.00 97.69 474 GLN A O 1
ATOM 3549 N N . ALA A 1 475 ? -36.933 -18.103 24.397 1.00 97.56 475 ALA A N 1
ATOM 3550 C CA . ALA A 1 475 ? -36.116 -18.813 25.382 1.00 97.56 475 ALA A CA 1
ATOM 3551 C C . ALA A 1 475 ? -36.723 -18.791 26.798 1.00 97.56 475 ALA A C 1
ATOM 3553 O O . ALA A 1 475 ? -36.563 -19.734 27.572 1.00 97.56 475 ALA A O 1
ATOM 3554 N N . THR A 1 476 ? -37.454 -17.725 27.145 1.00 97.69 476 THR A N 1
ATOM 3555 C CA . THR A 1 476 ? -38.289 -17.649 28.357 1.00 97.69 476 THR A CA 1
ATOM 3556 C C . THR A 1 476 ? -39.377 -16.581 28.219 1.00 97.69 476 THR A C 1
ATOM 3558 O O . THR A 1 476 ? -39.216 -15.601 27.495 1.00 97.69 476 THR A O 1
ATOM 3561 N N . ALA A 1 477 ? -40.507 -16.741 28.915 1.00 96.69 477 ALA A N 1
ATOM 3562 C CA . ALA A 1 477 ? -41.557 -15.715 28.998 1.00 96.69 477 ALA A CA 1
ATOM 3563 C C . ALA A 1 477 ? -41.271 -14.636 30.070 1.00 96.69 477 ALA A C 1
ATOM 3565 O O . ALA A 1 477 ? -41.936 -13.595 30.107 1.00 96.69 477 ALA A O 1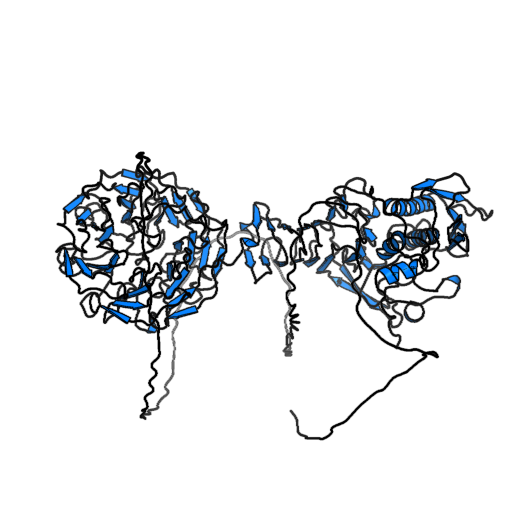
ATOM 3566 N N . SER A 1 478 ? -40.295 -14.884 30.950 1.00 95.25 478 SER A N 1
ATOM 3567 C CA . SER A 1 478 ? -39.839 -13.956 31.994 1.00 95.25 478 SER A CA 1
ATOM 3568 C C . SER A 1 478 ? -39.020 -12.789 31.417 1.00 95.25 478 SER A C 1
ATOM 3570 O O . SER A 1 478 ? -38.758 -12.748 30.220 1.00 95.25 478 SER A O 1
ATOM 3572 N N . PHE A 1 479 ? -38.664 -11.807 32.260 1.00 95.50 479 PHE A N 1
ATOM 3573 C CA . PHE A 1 479 ? -37.853 -10.620 31.907 1.00 95.50 479 PHE A CA 1
ATOM 3574 C C . PHE A 1 479 ? -38.378 -9.757 30.742 1.00 95.50 479 PHE A C 1
ATOM 3576 O O . PHE A 1 479 ? -37.674 -8.898 30.204 1.00 95.50 479 PHE A O 1
ATOM 3583 N N . SER A 1 480 ? -39.641 -9.959 30.375 1.00 95.31 480 SER A N 1
ATOM 3584 C CA . SER A 1 480 ? -40.306 -9.295 29.264 1.00 95.31 480 SER A CA 1
ATOM 3585 C C . SER A 1 480 ? -41.058 -8.046 29.703 1.00 95.31 480 SER A C 1
ATOM 3587 O O . SER A 1 480 ? -41.452 -7.904 30.868 1.00 95.31 480 SER A O 1
ATOM 3589 N N . ARG A 1 481 ? -41.342 -7.148 28.753 1.00 93.75 481 ARG A N 1
ATOM 3590 C CA . ARG A 1 481 ? -42.116 -5.933 29.060 1.00 93.75 481 ARG A CA 1
ATOM 3591 C C . ARG A 1 481 ? -43.508 -6.259 29.594 1.00 93.75 481 ARG A C 1
ATOM 3593 O O . ARG A 1 481 ? -43.955 -5.619 30.544 1.00 93.75 481 ARG A O 1
ATOM 3600 N N . ASN A 1 482 ? -44.170 -7.282 29.047 1.00 94.25 482 ASN A N 1
ATOM 3601 C CA . ASN A 1 482 ? -45.479 -7.728 29.535 1.00 94.25 482 ASN A CA 1
ATOM 3602 C C . ASN A 1 482 ? -45.413 -8.306 30.959 1.00 94.25 482 ASN A C 1
ATOM 3604 O O . ASN A 1 482 ? -46.416 -8.285 31.668 1.00 94.25 482 ASN A O 1
ATOM 3608 N N . ALA A 1 483 ? -44.240 -8.775 31.395 1.00 93.31 483 ALA A N 1
ATOM 3609 C CA . ALA A 1 483 ? -43.974 -9.207 32.764 1.00 93.31 483 ALA A CA 1
ATOM 3610 C C . ALA A 1 483 ? -43.507 -8.062 33.694 1.00 93.31 483 ALA A C 1
ATOM 3612 O O . ALA A 1 483 ? -43.099 -8.327 34.822 1.00 93.31 483 ALA A O 1
ATOM 3613 N N . GLY A 1 484 ? -43.567 -6.799 33.248 1.00 93.06 484 GLY A N 1
ATOM 3614 C CA . GLY A 1 484 ? -43.242 -5.610 34.049 1.00 93.06 484 GLY A CA 1
ATOM 3615 C C . GLY A 1 484 ? -41.820 -5.066 33.873 1.00 93.06 484 GLY A C 1
ATOM 3616 O O . GLY A 1 484 ? -41.495 -4.034 34.457 1.00 93.06 484 GLY A O 1
ATOM 3617 N N . TRP A 1 485 ? -40.994 -5.698 33.037 1.00 94.31 485 TRP A N 1
ATOM 3618 C CA . TRP A 1 485 ? -39.608 -5.300 32.763 1.00 94.31 485 TRP A CA 1
ATOM 3619 C C . TRP A 1 485 ? -39.567 -4.298 31.608 1.00 94.31 485 TRP A C 1
ATOM 3621 O O . TRP A 1 485 ? -39.281 -4.638 30.463 1.00 94.31 485 TRP A O 1
ATOM 3631 N N . ILE A 1 486 ? -40.002 -3.070 31.885 1.00 91.81 486 ILE A N 1
ATOM 3632 C CA . ILE A 1 486 ? -40.393 -2.114 30.837 1.00 91.81 486 ILE A CA 1
ATOM 3633 C C . ILE A 1 486 ? -39.258 -1.255 30.262 1.00 91.81 486 ILE A C 1
ATOM 3635 O O . ILE A 1 486 ? -39.510 -0.615 29.237 1.00 91.81 486 ILE A O 1
ATOM 3639 N N . SER A 1 487 ? -38.095 -1.220 30.922 1.00 91.56 487 SER A N 1
ATOM 3640 C CA . SER A 1 487 ? -36.972 -0.301 30.669 1.00 91.56 487 SER A CA 1
ATOM 3641 C C . SER A 1 487 ? -35.680 -0.853 31.291 1.00 91.56 487 SER A C 1
ATOM 3643 O O . SER A 1 487 ? -35.742 -1.368 32.412 1.00 91.56 487 SER A O 1
ATOM 3645 N N . GLN A 1 488 ? -34.547 -0.736 30.592 1.00 88.25 488 GLN A N 1
ATOM 3646 C CA . GLN A 1 488 ? -33.210 -1.063 31.096 1.00 88.25 488 GLN A CA 1
ATOM 3647 C C . GLN A 1 488 ? -32.739 -0.054 32.147 1.00 88.25 488 GLN A C 1
ATOM 3649 O O . GLN A 1 488 ? -32.114 -0.467 33.122 1.00 88.25 488 GLN A O 1
ATOM 3654 N N . GLU A 1 489 ? -33.159 1.212 32.058 1.00 87.19 489 GLU A N 1
ATOM 3655 C CA . GLU A 1 489 ? -32.893 2.211 33.104 1.00 87.19 489 GLU A CA 1
ATOM 3656 C C . GLU A 1 489 ? -33.453 1.799 34.458 1.00 87.19 489 GLU A C 1
ATOM 3658 O O . GLU A 1 489 ? -32.802 1.843 35.502 1.00 87.19 489 GLU A O 1
ATOM 3663 N N . THR A 1 490 ? -34.727 1.421 34.463 1.00 90.25 490 THR A N 1
ATOM 3664 C CA . THR A 1 490 ? -35.442 1.172 35.716 1.00 90.25 490 THR A CA 1
ATOM 3665 C C . THR A 1 490 ? -35.239 -0.264 36.193 1.00 90.25 490 THR A C 1
ATOM 3667 O O . THR A 1 490 ? -35.057 -0.504 37.393 1.00 90.25 490 THR A O 1
ATOM 3670 N N . TYR A 1 491 ? -35.289 -1.214 35.257 1.00 94.06 491 TYR A N 1
ATOM 3671 C CA . TYR A 1 491 ? -35.260 -2.656 35.492 1.00 94.06 491 TYR A CA 1
ATOM 3672 C C . TYR A 1 491 ? -34.174 -3.315 34.630 1.00 94.06 491 TYR A C 1
ATOM 3674 O O . TYR A 1 491 ? -34.500 -4.078 33.712 1.00 94.06 491 TYR A O 1
ATOM 3682 N N . PRO A 1 492 ? -32.895 -3.018 34.909 1.00 93.06 492 PRO A N 1
ATOM 3683 C CA . PRO A 1 492 ? -31.780 -3.530 34.127 1.00 93.06 492 PRO A CA 1
ATOM 3684 C C . PRO A 1 492 ? -31.784 -5.056 34.118 1.00 93.06 492 PRO A C 1
ATOM 3686 O O . PRO A 1 492 ? -31.997 -5.707 35.150 1.00 93.06 492 PRO A O 1
ATOM 3689 N N . ARG A 1 493 ? -31.556 -5.608 32.929 1.00 93.38 493 ARG A N 1
ATOM 3690 C CA . ARG A 1 493 ? -31.368 -7.035 32.672 1.00 93.38 493 ARG A CA 1
ATOM 3691 C C . ARG A 1 493 ? -29.973 -7.215 32.112 1.00 93.38 493 ARG A C 1
ATOM 3693 O O . ARG A 1 493 ? -29.678 -6.704 31.035 1.00 93.38 493 ARG A O 1
ATOM 3700 N N . LEU A 1 494 ? -29.153 -7.903 32.887 1.00 90.38 494 LEU A N 1
ATOM 3701 C CA . LEU A 1 494 ? -27.766 -8.206 32.594 1.00 90.38 494 LEU A CA 1
ATOM 3702 C C . LEU A 1 494 ? -27.624 -9.697 32.310 1.00 90.38 494 LEU A C 1
ATOM 3704 O O . LEU A 1 494 ? -28.504 -10.500 32.639 1.00 90.38 494 LEU A O 1
ATOM 3708 N N . LEU A 1 495 ? -26.499 -10.033 31.703 1.00 87.00 495 LEU A N 1
ATOM 3709 C CA . LEU A 1 495 ? -26.116 -11.375 31.317 1.00 87.00 495 LEU A CA 1
ATOM 3710 C C . LEU A 1 495 ? -24.823 -11.724 32.056 1.00 87.00 495 LEU A C 1
ATOM 3712 O O . LEU A 1 495 ? -23.920 -10.897 32.102 1.00 87.00 495 LEU A O 1
ATOM 3716 N N . ALA A 1 496 ? -24.766 -12.881 32.710 1.00 88.12 496 ALA A N 1
ATOM 3717 C CA . ALA A 1 496 ? -23.556 -13.376 33.369 1.00 88.12 496 ALA A CA 1
ATOM 3718 C C . ALA A 1 496 ? -23.720 -14.850 33.740 1.00 88.12 496 ALA A C 1
ATOM 3720 O O . ALA A 1 496 ? -24.818 -15.260 34.101 1.00 88.12 496 ALA A O 1
ATOM 3721 N N . ASP A 1 497 ? -22.641 -15.624 33.731 1.00 88.50 497 ASP A N 1
ATOM 3722 C CA . ASP A 1 497 ? -22.643 -16.980 34.285 1.00 88.50 497 ASP A CA 1
ATOM 3723 C C . ASP A 1 497 ? -22.579 -16.919 35.826 1.00 88.50 497 ASP A C 1
ATOM 3725 O O . ASP A 1 497 ? -21.544 -16.618 36.428 1.00 88.50 497 ASP A O 1
ATOM 3729 N N . THR A 1 498 ? -23.715 -17.164 36.480 1.00 91.06 498 THR A N 1
ATOM 3730 C CA . THR A 1 498 ? -23.892 -17.045 37.936 1.00 91.06 498 THR A CA 1
ATOM 3731 C C . THR A 1 498 ? -23.716 -18.361 38.692 1.00 91.06 498 THR A C 1
ATOM 3733 O O . THR A 1 498 ? -23.849 -18.383 39.924 1.00 91.06 498 THR A O 1
ATOM 3736 N N . ASN A 1 499 ? -23.443 -19.460 37.987 1.00 90.69 499 ASN A N 1
ATOM 3737 C CA . ASN A 1 499 ? -23.277 -20.790 38.575 1.00 90.69 499 ASN A CA 1
ATOM 3738 C C . ASN A 1 499 ? -22.009 -21.535 38.109 1.00 90.69 499 ASN A C 1
ATOM 3740 O O . ASN A 1 499 ? -21.783 -22.668 38.534 1.00 90.69 499 ASN A O 1
ATOM 3744 N N . GLY A 1 500 ? -21.176 -20.904 37.282 1.00 86.44 500 GLY A N 1
ATOM 3745 C CA . GLY A 1 500 ? -19.898 -21.436 36.823 1.00 86.44 500 GLY A CA 1
ATOM 3746 C C . GLY A 1 500 ? -20.021 -22.541 35.775 1.00 86.44 500 GLY A C 1
ATOM 3747 O O . GLY A 1 500 ? -19.108 -23.359 35.664 1.00 86.44 500 GLY A O 1
ATOM 3748 N N . ASP A 1 501 ? -21.142 -22.634 35.059 1.00 84.88 501 ASP A N 1
ATOM 3749 C CA . ASP A 1 501 ? -21.434 -23.766 34.173 1.00 84.88 501 ASP A CA 1
ATOM 3750 C C . ASP A 1 501 ? -21.066 -23.555 32.691 1.00 84.88 501 ASP A C 1
ATOM 3752 O O . ASP A 1 501 ? -21.295 -24.450 31.861 1.00 84.88 501 ASP A O 1
ATOM 3756 N N . GLY A 1 502 ? -20.463 -22.404 32.389 1.00 82.56 502 GLY A N 1
ATOM 3757 C CA . GLY A 1 502 ? -20.007 -21.987 31.070 1.00 82.56 502 GLY A CA 1
ATOM 3758 C C . GLY A 1 502 ? -21.104 -21.400 30.188 1.00 82.56 502 GLY A C 1
ATOM 3759 O O . GLY A 1 502 ? -20.829 -21.143 29.022 1.00 82.56 502 GLY A O 1
ATOM 3760 N N . ARG A 1 503 ? -22.326 -21.219 30.702 1.00 87.56 503 ARG A N 1
ATOM 3761 C CA . ARG A 1 503 ? -23.437 -20.590 29.983 1.00 87.56 503 ARG A CA 1
ATOM 3762 C C . ARG A 1 503 ? -23.830 -19.293 30.650 1.00 87.56 503 ARG A C 1
ATOM 3764 O O . ARG A 1 503 ? -23.833 -19.154 31.870 1.00 87.56 503 ARG A O 1
ATOM 3771 N N . VAL A 1 504 ? -24.230 -18.342 29.826 1.00 89.50 504 VAL A N 1
ATOM 3772 C CA . VAL A 1 504 ? -24.737 -17.071 30.315 1.00 89.50 504 VAL A CA 1
ATOM 3773 C C . VAL A 1 504 ? -26.133 -17.237 30.930 1.00 89.50 504 VAL A C 1
ATOM 3775 O O . VAL A 1 504 ? -27.055 -17.759 30.302 1.00 89.50 504 VAL A O 1
ATOM 3778 N N . ASP A 1 505 ? -26.318 -16.710 32.142 1.00 92.25 505 ASP A N 1
ATOM 3779 C CA . ASP A 1 505 ? -27.614 -16.581 32.809 1.00 92.25 505 ASP A CA 1
ATOM 3780 C C . ASP A 1 505 ? -28.183 -15.167 32.658 1.00 92.25 505 ASP A C 1
ATOM 3782 O O . ASP A 1 505 ? -27.463 -14.195 32.429 1.00 92.25 505 ASP A O 1
ATOM 3786 N N . ILE A 1 506 ? -29.491 -15.020 32.879 1.00 95.56 506 ILE A N 1
ATOM 3787 C CA . ILE A 1 506 ? -30.125 -13.699 32.960 1.00 95.56 506 ILE A CA 1
ATOM 3788 C C . ILE A 1 506 ? -30.205 -13.265 34.414 1.00 95.56 506 ILE A C 1
ATOM 3790 O O . ILE A 1 506 ? -30.876 -13.922 35.214 1.00 95.56 506 ILE A O 1
ATOM 3794 N N . VAL A 1 507 ? -29.643 -12.098 34.724 1.00 95.75 507 VAL A N 1
ATOM 3795 C CA . VAL A 1 507 ? -29.791 -11.418 36.013 1.00 95.75 507 VAL A CA 1
ATOM 3796 C C . VAL A 1 507 ? -30.595 -10.137 35.819 1.00 95.75 507 VAL A C 1
ATOM 3798 O O . VAL A 1 507 ? -30.140 -9.182 35.196 1.00 95.75 507 VAL A O 1
ATOM 3801 N N . GLY A 1 508 ? -31.807 -10.085 36.363 1.00 95.75 508 GLY A N 1
ATOM 3802 C CA . GLY A 1 508 ? -32.652 -8.894 36.282 1.00 95.75 508 GLY A CA 1
ATOM 3803 C C . GLY A 1 508 ? -32.923 -8.268 37.642 1.00 95.75 508 GLY A C 1
ATOM 3804 O O . GLY A 1 508 ? -33.311 -8.945 38.596 1.00 95.75 508 GLY A O 1
ATOM 3805 N N . PHE A 1 509 ? -32.815 -6.946 37.714 1.00 96.75 509 PHE A N 1
ATOM 3806 C CA . PHE A 1 509 ? -33.155 -6.165 38.901 1.00 96.75 509 PHE A CA 1
ATOM 3807 C C . PHE A 1 509 ? -34.597 -5.665 38.815 1.00 96.75 509 PHE A C 1
ATOM 3809 O O . PHE A 1 509 ? -34.902 -4.676 38.154 1.00 96.75 509 PHE A O 1
ATOM 3816 N N . GLY A 1 510 ? -35.503 -6.380 39.477 1.00 95.75 510 GLY A N 1
ATOM 3817 C CA . GLY A 1 510 ? -36.937 -6.116 39.448 1.00 95.75 510 GLY A CA 1
ATOM 3818 C C . GLY A 1 510 ? -37.398 -5.082 40.479 1.00 95.75 510 GLY A C 1
ATOM 3819 O O . GLY A 1 510 ? -36.628 -4.316 41.060 1.00 95.75 510 GLY A O 1
ATOM 3820 N N . ALA A 1 511 ? -38.707 -5.066 40.744 1.00 95.31 511 ALA A N 1
ATOM 3821 C CA . ALA A 1 511 ? -39.287 -4.166 41.739 1.00 95.31 511 ALA A CA 1
ATOM 3822 C C . ALA A 1 511 ? -38.832 -4.498 43.171 1.00 95.31 511 ALA A C 1
ATOM 3824 O O . ALA A 1 511 ? -38.450 -3.594 43.913 1.00 95.31 511 ALA A O 1
ATOM 3825 N N . ASP A 1 512 ? -38.829 -5.782 43.533 1.00 95.56 512 ASP A N 1
ATOM 3826 C CA . ASP A 1 512 ? -38.640 -6.234 44.918 1.00 95.56 512 ASP A CA 1
ATOM 3827 C C . ASP A 1 512 ? -37.258 -6.843 45.200 1.00 95.56 512 ASP A C 1
ATOM 3829 O O . ASP A 1 512 ? -36.931 -7.121 46.351 1.00 95.56 512 ASP A O 1
ATOM 3833 N N . GLY A 1 513 ? -36.421 -7.028 44.177 1.00 96.69 513 GLY A N 1
ATOM 3834 C CA . GLY A 1 513 ? -35.110 -7.645 44.343 1.00 96.69 513 GLY A CA 1
ATOM 3835 C C . GLY A 1 513 ? -34.398 -7.946 43.027 1.00 96.69 513 GLY A C 1
ATOM 3836 O O . GLY A 1 513 ? -34.856 -7.530 41.961 1.00 96.69 513 GLY A O 1
ATOM 3837 N N . ALA A 1 514 ? -33.303 -8.695 43.112 1.00 97.56 514 ALA A N 1
ATOM 3838 C CA . ALA A 1 514 ? -32.624 -9.298 41.971 1.00 97.56 514 ALA A CA 1
ATOM 3839 C C . ALA A 1 514 ? -33.170 -10.711 41.713 1.00 97.56 514 ALA A C 1
ATOM 3841 O O . ALA A 1 514 ? -33.440 -11.476 42.646 1.00 97.56 514 ALA A O 1
ATOM 3842 N N . PHE A 1 515 ? -33.326 -11.056 40.441 1.00 98.12 515 PHE A N 1
ATOM 3843 C CA . PHE A 1 515 ? -33.874 -12.320 39.964 1.00 98.12 515 PHE A CA 1
ATOM 3844 C C . PHE A 1 515 ? -32.924 -12.950 38.957 1.00 98.12 515 PHE A C 1
ATOM 3846 O O . PHE A 1 515 ? -32.317 -12.231 38.169 1.00 98.12 515 PHE A O 1
ATOM 3853 N N . VAL A 1 516 ? -32.853 -14.279 38.955 1.00 98.06 516 VAL A N 1
ATOM 3854 C CA . VAL A 1 516 ? -32.001 -15.038 38.034 1.00 98.06 516 VAL A CA 1
ATOM 3855 C C . VAL A 1 516 ? -32.822 -16.085 37.291 1.00 98.06 516 VAL A C 1
ATOM 3857 O O . VAL A 1 516 ? -33.712 -16.711 37.878 1.00 98.06 516 VAL A O 1
ATOM 3860 N N . ALA A 1 517 ? -32.523 -16.281 36.010 1.00 98.12 517 ALA A N 1
ATOM 3861 C CA . ALA A 1 517 ? -32.897 -17.476 35.262 1.00 98.12 517 ALA A CA 1
ATOM 3862 C C . ALA A 1 517 ? -31.641 -18.103 34.658 1.00 98.12 517 ALA A C 1
ATOM 3864 O O . ALA A 1 517 ? -30.980 -17.465 33.844 1.00 98.12 517 ALA A O 1
ATOM 3865 N N . LEU A 1 518 ? -31.350 -19.338 35.073 1.00 96.62 518 LEU A N 1
ATOM 3866 C CA . LEU A 1 518 ? -30.141 -20.047 34.660 1.00 96.62 518 LEU A CA 1
ATOM 3867 C C . LEU A 1 518 ? -30.213 -20.473 33.189 1.00 96.62 518 LEU A C 1
ATOM 3869 O O . LEU A 1 518 ? -31.267 -20.960 32.762 1.00 96.62 518 LEU A O 1
ATOM 3873 N N . GLY A 1 519 ? -29.126 -20.314 32.444 1.00 95.75 519 GLY A N 1
ATOM 3874 C CA . GLY A 1 519 ? -28.971 -20.754 31.064 1.00 95.75 519 GLY A CA 1
ATOM 3875 C C . GLY A 1 519 ? -29.039 -22.275 30.929 1.00 95.75 519 GLY A C 1
ATOM 3876 O O . GLY A 1 519 ? -28.827 -23.041 31.877 1.00 95.75 519 GLY A O 1
ATOM 3877 N N . ARG A 1 520 ? -29.385 -22.744 29.732 1.00 96.38 520 ARG A N 1
ATOM 3878 C CA . ARG A 1 520 ? -29.404 -24.165 29.379 1.00 96.38 520 ARG A CA 1
ATOM 3879 C C . ARG A 1 520 ? -28.703 -24.375 28.054 1.00 96.38 520 ARG A C 1
ATOM 3881 O O . ARG A 1 520 ? -28.792 -23.543 27.167 1.00 96.38 520 ARG A O 1
ATOM 3888 N N . ALA A 1 521 ? -28.123 -25.560 27.899 1.00 94.25 521 ALA A N 1
ATOM 3889 C CA . ALA A 1 521 ? -27.419 -25.975 26.688 1.00 94.25 521 ALA A CA 1
ATOM 3890 C C . ALA A 1 521 ? -28.291 -26.048 25.415 1.00 94.25 521 ALA A C 1
ATOM 3892 O O . ALA A 1 521 ? -27.792 -26.399 24.358 1.00 94.25 521 ALA A O 1
ATOM 3893 N N . ASP A 1 522 ? -29.600 -25.795 25.506 1.00 94.94 522 ASP A N 1
ATOM 3894 C CA . ASP A 1 522 ? -30.489 -25.671 24.347 1.00 94.94 522 ASP A CA 1
ATOM 3895 C C . ASP A 1 522 ? -30.805 -24.207 23.994 1.00 94.94 522 ASP A C 1
ATOM 3897 O O . ASP A 1 522 ? -31.709 -23.964 23.196 1.00 94.94 522 ASP A O 1
ATOM 3901 N N . GLY A 1 523 ? -30.124 -23.240 24.622 1.00 93.81 523 GLY A N 1
ATOM 3902 C CA . GLY A 1 523 ? -30.354 -21.801 24.476 1.00 93.81 523 GLY A CA 1
ATOM 3903 C C . GLY A 1 523 ? -31.582 -21.266 25.219 1.00 93.81 523 GLY A C 1
ATOM 3904 O O . GLY A 1 523 ? -31.950 -20.099 25.054 1.00 93.81 523 GLY A O 1
ATOM 3905 N N . THR A 1 524 ? -32.281 -22.099 26.001 1.00 97.62 524 THR A N 1
ATOM 3906 C CA . THR A 1 524 ? -33.422 -21.673 26.831 1.00 97.62 524 THR A CA 1
ATOM 3907 C C . THR A 1 524 ? -33.002 -21.332 28.259 1.00 97.62 524 THR A C 1
ATOM 3909 O O . THR A 1 524 ? -31.898 -21.640 28.692 1.00 97.62 524 THR A O 1
ATOM 3912 N N . PHE A 1 525 ? -33.910 -20.737 29.044 1.00 97.50 525 PHE A N 1
ATOM 3913 C CA . PHE A 1 525 ? -33.627 -20.375 30.439 1.00 97.50 525 PHE A CA 1
ATOM 3914 C C . PHE A 1 525 ? -34.531 -21.088 31.443 1.00 97.50 525 PHE A C 1
ATOM 3916 O O . PHE A 1 525 ? -35.715 -21.362 31.201 1.00 97.50 525 PHE A O 1
ATOM 3923 N N . ALA A 1 526 ? -33.982 -21.391 32.616 1.00 97.31 526 ALA A N 1
ATOM 3924 C CA . ALA A 1 526 ? -34.713 -21.946 33.741 1.00 97.31 526 ALA A CA 1
ATOM 3925 C C . ALA A 1 526 ? -35.819 -21.008 34.247 1.00 97.31 526 ALA A C 1
ATOM 3927 O O . ALA A 1 526 ? -35.786 -19.805 33.991 1.00 97.31 526 ALA A O 1
ATOM 3928 N N . PRO A 1 527 ? -36.842 -21.532 34.951 1.00 95.81 527 PRO A N 1
ATOM 3929 C CA . PRO A 1 527 ? -37.830 -20.671 35.583 1.00 95.81 527 PRO A CA 1
ATOM 3930 C C . PRO A 1 527 ? -37.153 -19.622 36.470 1.00 95.81 527 PRO A C 1
ATOM 3932 O O . PRO A 1 527 ? -36.289 -19.956 37.281 1.00 95.81 527 PRO A O 1
ATOM 3935 N N . LEU A 1 528 ? -37.579 -18.367 36.319 1.00 93.50 528 LEU A N 1
ATOM 3936 C CA . LEU A 1 528 ? -37.092 -17.244 37.115 1.00 93.50 528 LEU A CA 1
ATOM 3937 C C . LEU A 1 528 ? -37.247 -17.528 38.617 1.00 93.50 528 LEU A C 1
ATOM 3939 O O . LEU A 1 528 ? -38.333 -17.886 39.084 1.00 93.50 528 LEU A O 1
ATOM 3943 N N . LYS A 1 529 ? -36.172 -17.298 39.374 1.00 95.12 529 LYS A N 1
ATOM 3944 C CA . LYS A 1 529 ? -36.151 -17.364 40.840 1.00 95.12 529 LYS A CA 1
ATOM 3945 C C . LYS A 1 529 ? -35.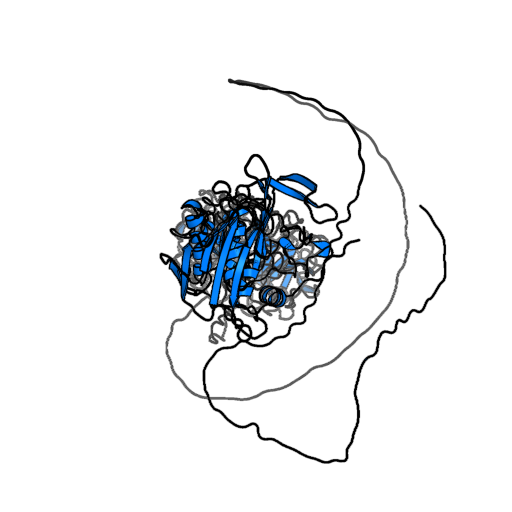730 -16.034 41.458 1.00 95.12 529 LYS A C 1
ATOM 3947 O O . LYS A 1 529 ? -35.022 -15.241 40.842 1.00 95.12 529 LYS A O 1
ATOM 3952 N N . VAL A 1 530 ? -36.157 -15.804 42.700 1.00 97.00 530 VAL A N 1
ATOM 3953 C CA . VAL A 1 530 ? -35.636 -14.706 43.527 1.00 97.00 530 VAL A CA 1
ATOM 3954 C C . VAL A 1 530 ? -34.194 -15.046 43.892 1.00 97.00 530 VAL A C 1
ATOM 3956 O O . VAL A 1 530 ? -33.960 -16.056 44.552 1.00 97.00 530 VAL A O 1
ATOM 3959 N N . ALA A 1 531 ? -33.249 -14.215 43.461 1.00 96.81 531 ALA A N 1
ATOM 3960 C CA . ALA A 1 531 ? -31.825 -14.412 43.710 1.00 96.81 531 ALA A CA 1
ATOM 3961 C C . ALA A 1 531 ? -31.330 -13.578 44.901 1.00 96.81 531 ALA A C 1
ATOM 3963 O O . ALA A 1 531 ? -30.489 -14.046 45.662 1.00 96.81 531 ALA A O 1
ATOM 3964 N N . ALA A 1 532 ? -31.895 -12.380 45.105 1.00 97.06 532 ALA A N 1
ATOM 3965 C CA . ALA A 1 532 ? -31.675 -11.554 46.292 1.00 97.06 532 ALA A CA 1
ATOM 3966 C C . ALA A 1 532 ? -32.880 -10.644 46.576 1.00 97.06 532 ALA A C 1
ATOM 3968 O O . ALA A 1 532 ? -33.418 -10.020 45.666 1.00 97.06 532 ALA A O 1
ATOM 3969 N N . ASN A 1 533 ? -33.254 -10.467 47.849 1.00 96.00 533 ASN A N 1
ATOM 3970 C CA . ASN A 1 533 ? -34.306 -9.521 48.276 1.00 96.00 533 ASN A CA 1
ATOM 3971 C C . ASN A 1 533 ? -33.788 -8.066 48.406 1.00 96.00 533 ASN A C 1
ATOM 3973 O O . ASN A 1 533 ? -34.223 -7.307 49.273 1.00 96.00 533 ASN A O 1
ATOM 3977 N N . SER A 1 534 ? -32.794 -7.694 47.600 1.00 96.06 534 SER A N 1
ATOM 3978 C CA . SER A 1 534 ? -32.107 -6.397 47.600 1.00 96.06 534 SER A CA 1
ATOM 3979 C C . SER A 1 534 ? -31.858 -5.923 46.166 1.00 96.06 534 SER A C 1
ATOM 3981 O O . SER A 1 534 ? -32.141 -6.650 45.222 1.00 96.06 534 SER A O 1
ATOM 3983 N N . PHE A 1 535 ? -31.366 -4.692 45.983 1.00 96.88 535 PHE A N 1
ATOM 3984 C CA . PHE A 1 535 ? -31.121 -4.068 44.663 1.00 96.88 535 PHE A CA 1
ATOM 3985 C C . PHE A 1 535 ? -32.365 -3.831 43.782 1.00 96.88 535 PHE A C 1
ATOM 3987 O O . PHE A 1 535 ? -32.252 -3.346 42.655 1.00 96.88 535 PHE A O 1
ATOM 3994 N N . GLY A 1 536 ? -33.559 -4.114 44.309 1.00 96.56 536 GLY A N 1
ATOM 3995 C CA . GLY A 1 536 ? -34.824 -3.832 43.642 1.00 96.56 536 GLY A CA 1
ATOM 3996 C C . GLY A 1 536 ? -35.232 -2.360 43.714 1.00 96.56 536 GLY A C 1
ATOM 3997 O O . GLY A 1 536 ? -34.876 -1.628 44.646 1.00 96.56 536 GLY A O 1
ATOM 3998 N N . ARG A 1 537 ? -36.054 -1.933 42.754 1.00 95.81 537 ARG A N 1
ATOM 3999 C CA . ARG A 1 537 ? -36.556 -0.555 42.647 1.00 95.81 537 ARG A CA 1
ATOM 4000 C C . ARG A 1 537 ? -37.215 -0.040 43.927 1.00 95.81 537 ARG A C 1
ATOM 4002 O O . ARG A 1 537 ? -36.954 1.087 44.347 1.00 95.81 537 ARG A O 1
ATOM 4009 N N . ASN A 1 538 ? -38.042 -0.860 44.573 1.00 95.25 538 ASN A N 1
ATOM 4010 C CA . ASN A 1 538 ? -38.768 -0.498 45.794 1.00 95.25 538 ASN A CA 1
ATOM 4011 C C . ASN A 1 538 ? -37.832 -0.294 46.998 1.00 95.25 538 ASN A C 1
ATOM 4013 O O . ASN A 1 538 ? -38.191 0.415 47.936 1.00 95.25 538 ASN A O 1
ATOM 4017 N N . ALA A 1 539 ? -36.613 -0.842 46.949 1.00 93.69 539 ALA A N 1
ATOM 4018 C CA . ALA A 1 539 ? -35.550 -0.592 47.923 1.00 93.69 539 ALA A CA 1
ATOM 4019 C C . ALA A 1 539 ? -34.720 0.673 47.603 1.00 93.69 539 ALA A C 1
ATOM 4021 O O . ALA A 1 539 ? -33.701 0.927 48.244 1.00 93.69 539 ALA A O 1
ATOM 4022 N N . GLY A 1 540 ? -35.152 1.485 46.630 1.00 93.25 540 GLY A N 1
ATOM 4023 C CA . GLY A 1 540 ? -34.554 2.778 46.295 1.00 93.25 540 GLY A CA 1
ATOM 4024 C C . GLY A 1 540 ? -33.529 2.749 45.160 1.00 93.25 540 GLY A C 1
ATOM 4025 O O . GLY A 1 540 ? -32.860 3.764 44.964 1.00 93.25 540 GLY A O 1
ATOM 4026 N N . TRP A 1 541 ? -33.408 1.637 44.431 1.00 95.00 541 TRP A N 1
ATOM 4027 C CA . TRP A 1 541 ? -32.552 1.463 43.248 1.00 95.00 541 TRP A CA 1
ATOM 4028 C C . TRP A 1 541 ? -33.343 1.803 41.980 1.00 95.00 541 TRP A C 1
ATOM 4030 O O . TRP A 1 541 ? -33.886 0.924 41.317 1.00 95.00 541 TRP A O 1
ATOM 4040 N N . VAL A 1 542 ? -33.547 3.098 41.746 1.00 90.81 542 VAL A N 1
ATOM 4041 C CA . VAL A 1 542 ? -34.629 3.591 40.878 1.00 90.81 542 VAL A CA 1
ATOM 4042 C C . VAL A 1 542 ? -34.247 3.807 39.414 1.00 90.81 542 VAL A C 1
ATOM 4044 O O . VAL A 1 542 ? -35.159 3.834 38.590 1.00 90.81 542 VAL A O 1
ATOM 4047 N N . ASP A 1 543 ? -32.958 3.921 39.104 1.00 88.44 543 ASP A N 1
ATOM 4048 C CA . ASP A 1 543 ? -32.423 4.176 37.764 1.00 88.44 543 ASP A CA 1
ATOM 4049 C C . ASP A 1 543 ? -30.950 3.718 37.679 1.00 88.44 543 ASP A C 1
ATOM 4051 O O . ASP A 1 543 ? -30.302 3.556 38.724 1.00 88.44 543 ASP A O 1
ATOM 4055 N N . GLN A 1 544 ? -30.442 3.473 36.468 1.00 87.62 544 GLN A N 1
ATOM 4056 C CA . GLN A 1 544 ? -29.064 3.025 36.238 1.00 87.62 544 GLN A CA 1
ATOM 4057 C C . GLN A 1 544 ? -28.056 4.175 36.101 1.00 87.62 544 GLN A C 1
ATOM 4059 O O . GLN A 1 544 ? -26.892 3.981 36.454 1.00 87.62 544 GLN A O 1
ATOM 4064 N N . GLU A 1 545 ? -28.497 5.369 35.715 1.00 87.38 545 GLU A N 1
ATOM 4065 C CA . GLU A 1 545 ? -27.656 6.565 35.558 1.00 87.38 545 GLU A CA 1
ATOM 4066 C C . GLU A 1 545 ? -27.117 7.109 36.902 1.00 87.38 545 GLU A C 1
ATOM 4068 O O . GLU A 1 545 ? -26.010 7.633 37.008 1.00 87.38 545 GLU A O 1
ATOM 4073 N N . VAL A 1 546 ? -27.876 6.990 37.988 1.00 89.94 546 VAL A N 1
ATOM 4074 C CA . VAL A 1 546 ? -27.531 7.517 39.317 1.00 89.94 546 VAL A CA 1
ATOM 4075 C C . VAL A 1 546 ? -27.126 6.381 40.250 1.00 89.94 546 VAL A C 1
ATOM 4077 O O . VAL A 1 546 ? -26.102 6.483 40.940 1.00 89.94 546 VAL A O 1
ATOM 4080 N N . LYS A 1 547 ? -27.917 5.300 40.282 1.00 92.50 547 LYS A N 1
ATOM 4081 C CA . LYS A 1 547 ? -27.730 4.142 41.175 1.00 92.50 547 LYS A CA 1
ATOM 4082 C C . LYS A 1 547 ? -27.479 2.853 40.401 1.00 92.50 547 LYS A C 1
ATOM 4084 O O . LYS A 1 547 ? -28.197 1.861 40.555 1.00 92.50 547 LYS A O 1
ATOM 4089 N N . THR A 1 548 ? -26.415 2.894 39.612 1.00 91.38 548 THR A N 1
ATOM 4090 C CA . THR A 1 548 ? -25.945 1.808 38.758 1.00 91.38 548 THR A CA 1
ATOM 4091 C C . THR A 1 548 ? -25.801 0.493 39.525 1.00 91.38 548 THR A C 1
ATOM 4093 O O . THR A 1 548 ? -25.280 0.446 40.648 1.00 91.38 548 THR A O 1
ATOM 4096 N N . ARG A 1 549 ? -26.266 -0.582 38.893 1.00 93.12 549 ARG A N 1
ATOM 4097 C CA . ARG A 1 549 ? -26.102 -1.977 39.310 1.00 93.12 549 ARG A CA 1
ATOM 4098 C C . ARG A 1 549 ? -25.372 -2.720 38.206 1.00 93.12 549 ARG A C 1
ATOM 4100 O O . ARG A 1 549 ? -25.784 -2.632 37.053 1.00 93.12 549 ARG A O 1
ATOM 4107 N N . THR A 1 550 ? -24.329 -3.439 38.588 1.00 92.81 550 THR A N 1
ATOM 4108 C CA . THR A 1 550 ? -23.506 -4.271 37.712 1.00 92.81 550 THR A CA 1
ATOM 4109 C C . THR A 1 550 ? -23.200 -5.593 38.412 1.00 92.81 550 THR A C 1
ATOM 4111 O O . THR A 1 550 ? -23.591 -5.800 39.570 1.00 92.81 550 THR A O 1
ATOM 4114 N N . LEU A 1 551 ? -22.517 -6.489 37.713 1.00 90.25 551 LEU A N 1
ATOM 4115 C CA . LEU A 1 551 ? -22.084 -7.766 38.247 1.00 90.25 551 LEU A CA 1
ATOM 4116 C C . LEU A 1 551 ? -20.570 -7.904 38.108 1.00 90.25 551 LEU A C 1
ATOM 4118 O O . LEU A 1 551 ? -20.022 -7.481 37.107 1.00 90.25 551 LEU A O 1
ATOM 4122 N N . ALA A 1 552 ? -19.876 -8.453 39.092 1.00 90.12 552 ALA A N 1
ATOM 4123 C CA . ALA A 1 552 ? -18.433 -8.692 39.012 1.00 90.12 552 ALA A CA 1
ATOM 4124 C C . ALA A 1 552 ? -18.004 -9.613 40.152 1.00 90.12 552 ALA A C 1
ATOM 4126 O O . ALA A 1 552 ? -18.666 -9.626 41.179 1.00 90.12 552 ALA A O 1
ATOM 4127 N N . ASP A 1 553 ? -16.921 -10.363 39.989 1.00 92.56 553 ASP A N 1
ATOM 4128 C CA . ASP A 1 553 ? -16.340 -11.180 41.059 1.00 92.56 553 ASP A CA 1
ATOM 4129 C C . ASP A 1 553 ? -15.397 -10.285 41.857 1.00 92.56 553 ASP A C 1
ATOM 4131 O O . ASP A 1 553 ? -14.263 -10.041 41.448 1.00 92.56 553 ASP A O 1
ATOM 4135 N N . VAL A 1 554 ? -15.894 -9.686 42.938 1.00 93.44 554 VAL A N 1
ATOM 4136 C CA . VAL A 1 554 ? -15.125 -8.691 43.704 1.00 93.44 554 VAL A CA 1
ATOM 4137 C C . VAL A 1 554 ? -14.289 -9.327 44.811 1.00 93.44 554 VAL A C 1
ATOM 4139 O O . VAL A 1 554 ? -13.500 -8.635 45.460 1.00 93.44 554 VAL A O 1
ATOM 4142 N N . ASN A 1 555 ? -14.475 -10.622 45.073 1.00 94.06 555 ASN A N 1
ATOM 4143 C CA . ASN A 1 555 ? -13.735 -11.373 46.084 1.00 94.06 555 ASN A CA 1
ATOM 4144 C C . ASN A 1 555 ? -12.794 -12.439 45.498 1.00 94.06 555 ASN A C 1
ATOM 4146 O O . ASN A 1 555 ? -11.954 -12.945 46.247 1.00 94.06 555 ASN A O 1
ATOM 4150 N N . GLY A 1 556 ? -12.858 -12.698 44.194 1.00 93.12 556 GLY A N 1
ATOM 4151 C CA . GLY A 1 556 ? -11.981 -13.603 43.452 1.00 93.12 556 GLY A CA 1
ATOM 4152 C C . GLY A 1 556 ? -12.303 -15.067 43.719 1.00 93.12 556 GLY A C 1
ATOM 4153 O O . GLY A 1 556 ? -11.386 -15.882 43.826 1.00 93.12 556 GLY A O 1
ATOM 4154 N N . ASP A 1 557 ? -13.578 -15.394 43.941 1.00 89.69 557 ASP A N 1
ATOM 4155 C CA . ASP A 1 557 ? -14.015 -16.763 44.237 1.00 89.69 557 ASP A CA 1
ATOM 4156 C C . ASP A 1 557 ? -14.554 -17.530 43.016 1.00 89.69 557 ASP A C 1
ATOM 4158 O O . ASP A 1 557 ? -14.975 -18.685 43.143 1.00 89.69 557 ASP A O 1
ATOM 4162 N N . GLY A 1 558 ? -14.501 -16.910 41.835 1.00 86.19 558 GLY A N 1
ATOM 4163 C CA . GLY A 1 558 ? -14.966 -17.449 40.561 1.00 86.19 558 GLY A CA 1
ATOM 4164 C C . GLY A 1 558 ? -16.464 -17.261 40.323 1.00 86.19 558 GLY A C 1
ATOM 4165 O O . GLY A 1 558 ? -16.948 -17.551 39.221 1.00 86.19 558 GLY A O 1
ATOM 4166 N N . ASN A 1 559 ? -17.213 -16.765 41.315 1.00 88.75 559 ASN A N 1
ATOM 4167 C CA . ASN A 1 559 ? -18.631 -16.472 41.183 1.00 88.75 559 ASN A CA 1
ATOM 4168 C C . ASN A 1 559 ? -18.854 -14.991 40.907 1.00 88.75 559 ASN A C 1
ATOM 4170 O O . ASN A 1 559 ? -18.184 -14.094 41.403 1.00 88.75 559 ASN A O 1
ATOM 4174 N N . VAL A 1 560 ? -19.859 -14.719 40.092 1.00 91.00 560 VAL A N 1
ATOM 4175 C CA . VAL A 1 560 ? -20.294 -13.354 39.835 1.00 91.00 560 VAL A CA 1
ATOM 4176 C C . VAL A 1 560 ? -21.041 -12.816 41.065 1.00 91.00 560 VAL A C 1
ATOM 4178 O O . VAL A 1 560 ? -22.007 -13.433 41.513 1.00 91.00 560 VAL A O 1
ATOM 4181 N N . ASP A 1 561 ? -20.654 -11.639 41.567 1.00 94.12 561 ASP A N 1
ATOM 4182 C CA . ASP A 1 561 ? -21.353 -10.913 42.635 1.00 94.12 561 ASP A CA 1
ATOM 4183 C C . ASP A 1 561 ? -22.237 -9.795 42.077 1.00 94.12 561 ASP A C 1
ATOM 4185 O O . ASP A 1 561 ? -22.036 -9.317 40.962 1.00 94.12 561 ASP A O 1
ATOM 4189 N N . ILE A 1 562 ? -23.183 -9.300 42.881 1.00 96.94 562 ILE A N 1
ATOM 4190 C CA . ILE A 1 562 ? -23.872 -8.035 42.586 1.00 96.94 562 ILE A CA 1
ATOM 4191 C C . ILE A 1 562 ? -23.104 -6.879 43.215 1.00 96.94 562 ILE A C 1
ATOM 4193 O O . ILE A 1 562 ? -22.940 -6.840 44.438 1.00 96.94 562 ILE A O 1
ATOM 4197 N N . VAL A 1 563 ? -22.778 -5.871 42.404 1.00 97.25 563 VAL A N 1
ATOM 4198 C CA . VAL A 1 563 ? -22.233 -4.584 42.848 1.00 97.25 563 VAL A CA 1
ATOM 4199 C C . VAL A 1 563 ? -23.235 -3.477 42.534 1.00 97.25 563 VAL A C 1
ATOM 4201 O O . VAL A 1 563 ? -23.661 -3.297 41.396 1.00 97.25 563 VAL A O 1
ATOM 4204 N N . GLY A 1 564 ? -23.623 -2.705 43.547 1.00 96.56 564 GLY A N 1
ATOM 4205 C CA . GLY A 1 564 ? -24.524 -1.570 43.374 1.00 96.56 564 GLY A CA 1
ATOM 4206 C C . GLY A 1 564 ? -23.999 -0.302 44.029 1.00 96.56 564 GLY A C 1
ATOM 4207 O O . GLY A 1 564 ? -23.639 -0.287 45.209 1.00 96.56 564 GLY A O 1
ATOM 4208 N N . PHE A 1 565 ? -24.035 0.800 43.289 1.00 96.94 565 PHE A N 1
ATOM 4209 C CA . PHE A 1 565 ? -23.655 2.119 43.781 1.00 96.94 565 PHE A CA 1
ATOM 4210 C C . PHE A 1 565 ? -24.866 2.832 44.389 1.00 96.94 565 PHE A C 1
ATOM 4212 O O . PHE A 1 565 ? -25.711 3.400 43.701 1.00 96.94 565 PHE A O 1
ATOM 4219 N N . GLY A 1 566 ? -24.985 2.760 45.713 1.00 95.81 566 GLY A N 1
ATOM 4220 C CA . GLY A 1 566 ? -26.102 3.338 46.453 1.00 95.81 566 GLY A CA 1
ATOM 4221 C C . GLY A 1 566 ? -25.879 4.802 46.839 1.00 95.81 566 GLY A C 1
ATOM 4222 O O . GLY A 1 566 ? -24.929 5.461 46.422 1.00 95.81 566 GLY A O 1
ATOM 4223 N N . ALA A 1 567 ? -26.750 5.320 47.709 1.00 94.81 567 ALA A N 1
ATOM 4224 C CA . ALA A 1 567 ? -26.613 6.698 48.178 1.00 94.81 567 ALA A CA 1
ATOM 4225 C C . ALA A 1 567 ? -25.387 6.884 49.085 1.00 94.81 567 ALA A C 1
ATOM 4227 O O . ALA A 1 567 ? -24.520 7.715 48.823 1.00 94.81 567 ALA A O 1
ATOM 4228 N N . ALA A 1 568 ? -25.270 6.032 50.105 1.00 96.12 568 ALA A N 1
ATOM 4229 C CA . ALA A 1 568 ? -24.241 6.160 51.129 1.00 96.12 568 ALA A CA 1
ATOM 4230 C C . ALA A 1 568 ? -22.880 5.540 50.748 1.00 96.12 568 ALA A C 1
ATOM 4232 O O . ALA A 1 568 ? -21.951 5.626 51.555 1.00 96.12 568 ALA A O 1
ATOM 4233 N N . GLY A 1 569 ? -22.769 4.857 49.605 1.00 97.00 569 GLY A N 1
ATOM 4234 C CA . GLY A 1 569 ? -21.553 4.185 49.133 1.00 97.00 569 GLY A CA 1
ATOM 4235 C C . GLY A 1 569 ? -21.845 2.984 48.226 1.00 97.00 569 GLY A C 1
ATOM 4236 O O . GLY A 1 569 ? -22.990 2.800 47.806 1.00 97.00 569 GLY A O 1
ATOM 4237 N N . THR A 1 570 ? -20.837 2.149 47.973 1.00 98.31 570 THR A N 1
ATOM 4238 C CA . THR A 1 570 ? -20.983 0.890 47.223 1.00 98.31 570 THR A CA 1
ATOM 4239 C C . THR A 1 570 ? -21.451 -0.262 48.111 1.00 98.31 570 THR A C 1
ATOM 4241 O O . THR A 1 570 ? -20.975 -0.454 49.236 1.00 98.31 570 THR A O 1
ATOM 4244 N N . TYR A 1 571 ? -22.376 -1.056 47.583 1.00 98.44 571 TYR A N 1
ATOM 4245 C CA . TYR A 1 571 ? -22.945 -2.237 48.212 1.00 98.44 571 TYR A CA 1
ATOM 4246 C C . TYR A 1 571 ? -22.650 -3.480 47.380 1.00 98.44 571 TYR A C 1
ATOM 4248 O O . TYR A 1 571 ? -22.711 -3.423 46.156 1.00 98.44 571 TYR A O 1
ATOM 4256 N N . VAL A 1 572 ? -22.378 -4.592 48.058 1.00 98.56 572 VAL A N 1
ATOM 4257 C CA . VAL A 1 572 ? -22.068 -5.883 47.435 1.00 98.56 572 VAL A CA 1
ATOM 4258 C C . VAL A 1 572 ? -22.968 -6.962 48.028 1.00 98.56 572 VAL A C 1
ATOM 4260 O O . VAL A 1 572 ? -23.218 -6.960 49.238 1.00 98.56 572 VAL A O 1
ATOM 4263 N N . ALA A 1 573 ? -23.454 -7.876 47.192 1.00 98.44 573 ALA A N 1
ATOM 4264 C CA . ALA A 1 573 ? -23.987 -9.167 47.618 1.00 98.44 573 ALA A CA 1
ATOM 4265 C C . ALA A 1 573 ? -23.234 -10.277 46.884 1.00 98.44 573 ALA A C 1
ATOM 4267 O O . ALA A 1 573 ? -23.318 -10.353 45.661 1.00 98.44 573 ALA A O 1
ATOM 4268 N N . LEU A 1 574 ? -22.515 -11.102 47.650 1.00 97.62 574 LEU A N 1
ATOM 4269 C CA . LEU A 1 574 ? -21.630 -12.125 47.100 1.00 97.62 574 LEU A CA 1
ATOM 4270 C C . LEU A 1 574 ? -22.416 -13.263 46.444 1.00 97.62 574 LEU A C 1
ATOM 4272 O O . LEU A 1 574 ? -23.384 -13.754 47.040 1.00 97.62 574 LEU A O 1
ATOM 4276 N N . GLY A 1 575 ? -21.994 -13.684 45.259 1.00 96.75 575 GLY A N 1
ATOM 4277 C CA . GLY A 1 575 ? -22.489 -14.856 44.558 1.00 96.75 575 GLY A CA 1
ATOM 4278 C C . GLY A 1 575 ? -22.307 -16.119 45.394 1.00 96.75 575 GLY A C 1
ATOM 4279 O O . GLY A 1 575 ? -21.458 -16.199 46.278 1.00 96.75 575 GLY A O 1
ATOM 4280 N N . GLN A 1 576 ? -23.183 -17.097 45.184 1.00 96.12 576 GLN A N 1
ATOM 4281 C CA . GLN A 1 576 ? -23.131 -18.386 45.888 1.00 96.12 576 GLN A CA 1
ATOM 4282 C C . GLN A 1 576 ? -22.829 -19.562 44.945 1.00 96.12 576 GLN A C 1
ATOM 4284 O O . GLN A 1 576 ? -22.892 -20.713 45.373 1.00 96.12 576 GLN A O 1
ATOM 4289 N N . GLY A 1 577 ? -22.553 -19.290 43.664 1.00 93.12 577 GLY A N 1
ATOM 4290 C CA . GLY A 1 577 ? -22.276 -20.310 42.643 1.00 93.12 577 GLY A CA 1
ATOM 4291 C C . GLY A 1 577 ? -23.478 -21.171 42.253 1.00 93.12 577 GLY A C 1
ATOM 4292 O O . GLY A 1 577 ? -23.334 -22.195 41.596 1.00 93.12 577 GLY A O 1
ATOM 4293 N N . ASP A 1 578 ? -24.686 -20.786 42.658 1.00 94.50 578 ASP A N 1
ATOM 4294 C CA . ASP A 1 578 ? -25.922 -21.482 42.303 1.00 94.50 578 ASP A CA 1
ATOM 4295 C C . ASP A 1 578 ? -26.950 -20.554 41.640 1.00 94.50 578 ASP A C 1
ATOM 4297 O O . ASP A 1 578 ? -28.112 -20.934 41.485 1.00 94.50 578 ASP A O 1
ATOM 4301 N N . GLY A 1 579 ? -26.562 -19.325 41.282 1.00 93.75 579 GLY A N 1
ATOM 4302 C CA . GLY A 1 579 ? -27.451 -18.255 40.824 1.00 93.75 579 GLY A CA 1
ATOM 4303 C C . GLY A 1 579 ? -28.258 -17.556 41.923 1.00 93.75 579 GLY A C 1
ATOM 4304 O O . GLY A 1 579 ? -29.300 -16.958 41.641 1.00 93.75 579 GLY A O 1
ATOM 4305 N N . THR A 1 580 ? -27.854 -17.671 43.190 1.00 97.50 580 THR A N 1
ATOM 4306 C CA . THR A 1 580 ? -28.332 -16.829 44.299 1.00 97.50 580 THR A CA 1
ATOM 4307 C C . THR A 1 580 ? -27.206 -15.966 44.867 1.00 97.50 580 THR A C 1
ATOM 4309 O O . THR A 1 580 ? -26.027 -16.229 44.634 1.00 97.50 580 THR A O 1
ATOM 4312 N N . PHE A 1 581 ? -27.577 -14.922 45.615 1.00 97.62 581 PHE A N 1
ATOM 4313 C CA . PHE A 1 581 ? -26.625 -14.001 46.233 1.00 97.62 581 PHE A CA 1
ATOM 4314 C C . PHE A 1 581 ? -26.855 -13.900 47.741 1.00 97.62 581 PHE A C 1
ATOM 4316 O O . PHE A 1 581 ? -27.982 -13.987 48.242 1.00 97.62 581 PHE A O 1
ATOM 4323 N N . GLY A 1 582 ? -25.766 -13.684 48.471 1.00 96.50 582 GLY A N 1
ATOM 4324 C CA . GLY A 1 582 ? -25.756 -13.508 49.914 1.00 96.50 582 GLY A CA 1
ATOM 4325 C C . GLY A 1 582 ? -26.423 -12.209 50.374 1.00 96.50 582 GLY A C 1
ATOM 4326 O O . GLY A 1 582 ? -27.031 -11.448 49.619 1.00 96.50 582 GLY A O 1
ATOM 4327 N N . THR A 1 583 ? -26.309 -11.920 51.669 1.00 96.44 583 THR A N 1
ATOM 4328 C CA . THR A 1 583 ? -26.865 -10.685 52.231 1.00 96.44 583 THR A CA 1
ATOM 4329 C C . THR A 1 583 ? -26.112 -9.463 51.717 1.00 96.44 583 THR A C 1
ATOM 4331 O O . THR A 1 583 ? -24.890 -9.397 51.851 1.00 96.44 583 THR A O 1
ATOM 4334 N N . ILE A 1 584 ? -26.847 -8.462 51.225 1.00 96.88 584 ILE A N 1
ATOM 4335 C CA . ILE A 1 584 ? -26.274 -7.167 50.854 1.00 96.88 584 ILE A CA 1
ATOM 4336 C C . ILE A 1 584 ? -25.517 -6.547 52.035 1.00 96.88 584 ILE A C 1
ATOM 4338 O O . ILE A 1 584 ? -26.047 -6.409 53.142 1.00 96.88 584 ILE A O 1
ATOM 4342 N N . LYS A 1 585 ? -24.282 -6.120 51.784 1.00 96.56 585 LYS A N 1
ATOM 4343 C CA . LYS A 1 585 ? -23.458 -5.371 52.733 1.00 96.56 585 LYS A CA 1
ATOM 4344 C C . LYS A 1 585 ? -22.948 -4.087 52.100 1.00 96.56 585 LYS A C 1
ATOM 4346 O O . LYS A 1 585 ? -22.812 -3.985 50.886 1.00 96.56 585 LYS A O 1
ATOM 4351 N N . LYS A 1 586 ? -22.638 -3.098 52.937 1.00 98.00 586 LYS A N 1
ATOM 4352 C CA . LYS A 1 586 ? -21.939 -1.890 52.497 1.00 98.00 586 LYS A CA 1
ATOM 4353 C C . LYS A 1 586 ? -20.445 -2.206 52.387 1.00 98.00 586 LYS A C 1
ATOM 4355 O O . LYS A 1 586 ? -19.795 -2.362 53.416 1.00 98.00 586 LYS A O 1
ATOM 4360 N N . ALA A 1 587 ? -19.937 -2.327 51.165 1.00 98.12 587 ALA A N 1
ATOM 4361 C CA . ALA A 1 587 ? -18.561 -2.732 50.879 1.00 98.12 587 ALA A CA 1
ATOM 4362 C C . ALA A 1 587 ? -17.565 -1.574 51.041 1.00 98.12 587 ALA A C 1
ATOM 4364 O O . ALA A 1 587 ? -16.468 -1.764 51.552 1.00 98.12 587 ALA A O 1
ATOM 4365 N N . THR A 1 588 ? -17.975 -0.357 50.675 1.00 98.31 588 THR A N 1
ATOM 4366 C CA . THR A 1 588 ? -17.242 0.881 50.967 1.00 98.31 588 THR A CA 1
ATOM 4367 C C . THR A 1 588 ? -18.216 2.047 51.145 1.00 98.31 588 THR A C 1
ATOM 4369 O O . THR A 1 588 ? -19.386 1.981 50.765 1.00 98.31 588 THR A O 1
ATOM 4372 N N . SER A 1 589 ? -17.765 3.130 51.780 1.00 97.69 589 SER A N 1
ATOM 4373 C CA . SER A 1 589 ? -18.538 4.379 51.834 1.00 97.69 589 SER A CA 1
ATOM 4374 C C . SER A 1 589 ? -18.270 5.303 50.641 1.00 97.69 589 SER A C 1
ATOM 4376 O O . SER A 1 589 ? -18.907 6.349 50.545 1.00 97.69 589 SER A O 1
ATOM 4378 N N . ASP A 1 590 ? -17.341 4.936 49.759 1.00 97.25 590 ASP A N 1
ATOM 4379 C CA . ASP A 1 590 ? -16.995 5.668 48.540 1.00 97.25 590 ASP A CA 1
ATOM 4380 C C . ASP A 1 590 ? -17.949 5.367 47.376 1.00 97.25 590 ASP A C 1
ATOM 4382 O O . ASP A 1 590 ? -18.842 4.531 47.500 1.00 97.25 590 ASP A O 1
ATOM 4386 N N . PHE A 1 591 ? -17.806 6.117 46.277 1.00 96.81 591 PHE A N 1
ATOM 4387 C CA . PHE A 1 591 ? -18.561 5.977 45.016 1.00 96.81 591 PHE A CA 1
ATOM 4388 C C . PHE A 1 591 ? -20.097 6.109 45.090 1.00 96.81 591 PHE A C 1
ATOM 4390 O O . PHE A 1 591 ? -20.791 5.895 44.094 1.00 96.81 591 PHE A O 1
ATOM 4397 N N . GLY A 1 592 ? -20.641 6.504 46.246 1.00 96.62 592 GLY A N 1
ATOM 4398 C CA . GLY A 1 592 ? -22.070 6.755 46.439 1.00 96.62 592 GLY A CA 1
ATOM 4399 C C . GLY A 1 592 ? -22.514 8.178 46.089 1.00 96.62 592 GLY A C 1
ATOM 4400 O O . GLY A 1 592 ? -21.717 9.125 46.096 1.00 96.62 592 GLY A O 1
ATOM 4401 N N . THR A 1 593 ? -23.813 8.354 45.840 1.00 95.62 593 THR A N 1
ATOM 4402 C CA . THR A 1 593 ? -24.389 9.651 45.431 1.00 95.62 593 THR A CA 1
ATOM 4403 C C . THR A 1 593 ? -24.191 10.752 46.471 1.00 95.62 593 THR A C 1
ATOM 4405 O O . THR A 1 593 ? -23.995 11.908 46.102 1.00 95.62 593 THR A O 1
ATOM 4408 N N . ASP A 1 594 ? -24.175 10.408 47.764 1.00 95.69 594 ASP A N 1
ATOM 4409 C CA . ASP A 1 594 ? -23.950 11.354 48.869 1.00 95.69 594 ASP A CA 1
ATOM 4410 C C . ASP A 1 594 ? -22.538 11.963 48.834 1.00 95.69 594 ASP A C 1
ATOM 4412 O O . ASP A 1 594 ? -22.292 13.016 49.422 1.00 95.69 594 ASP A O 1
ATOM 4416 N N . ARG A 1 595 ? -21.605 11.320 48.118 1.00 94.62 595 ARG A N 1
ATOM 4417 C CA . ARG A 1 595 ? -20.247 11.816 47.850 1.00 94.62 595 ARG A CA 1
ATOM 4418 C C . ARG A 1 595 ? -20.100 12.437 46.459 1.00 94.62 595 ARG A C 1
ATOM 4420 O O . ARG A 1 595 ? -18.984 12.656 46.001 1.00 94.62 595 ARG A O 1
ATOM 4427 N N . GLY A 1 596 ? -21.213 12.739 45.793 1.00 93.88 596 GLY A N 1
ATOM 4428 C CA . GLY A 1 596 ? -21.234 13.419 44.500 1.00 93.88 596 GLY A CA 1
ATOM 4429 C C . GLY A 1 596 ? -21.132 12.499 43.284 1.00 93.88 596 GLY A C 1
ATOM 4430 O O . GLY A 1 596 ? -20.995 13.017 42.180 1.00 93.88 596 GLY A O 1
ATOM 4431 N N . TRP A 1 597 ? -21.230 11.177 43.446 1.00 94.81 597 TRP A N 1
ATOM 4432 C CA . TRP A 1 597 ? -21.288 10.199 42.348 1.00 94.81 597 TRP A CA 1
ATOM 4433 C C . TRP A 1 597 ? -22.740 9.951 41.929 1.00 94.81 597 TRP A C 1
ATOM 4435 O O . TRP A 1 597 ? -23.343 8.944 42.285 1.00 94.81 597 TRP A O 1
ATOM 4445 N N . ASN A 1 598 ? -23.342 10.944 41.282 1.00 91.50 598 ASN A N 1
ATOM 4446 C CA . ASN A 1 598 ? -24.785 11.022 41.038 1.00 91.50 598 ASN A CA 1
ATOM 4447 C C . ASN A 1 598 ? -25.167 11.137 39.555 1.00 91.50 598 ASN A C 1
ATOM 4449 O O . ASN A 1 598 ? -26.269 11.591 39.263 1.00 91.50 598 ASN A O 1
ATOM 4453 N N . ASN A 1 599 ? -24.238 10.818 38.657 1.00 90.94 599 ASN A N 1
ATOM 4454 C CA . ASN A 1 599 ? -24.418 10.884 37.212 1.00 90.94 599 ASN A CA 1
ATOM 4455 C C . ASN A 1 599 ? -23.310 10.035 36.566 1.00 90.94 599 ASN A C 1
ATOM 4457 O O . ASN A 1 599 ? -22.128 10.371 36.708 1.00 90.94 599 ASN A O 1
ATOM 4461 N N . GLN A 1 600 ? -23.688 8.909 35.975 1.00 87.88 600 GLN A N 1
ATOM 4462 C CA . GLN A 1 600 ? -22.812 7.934 35.341 1.00 87.88 600 GLN A CA 1
ATOM 4463 C C . GLN A 1 600 ? -22.270 8.462 34.006 1.00 87.88 600 GLN A C 1
ATOM 4465 O O . GLN A 1 600 ? -21.130 8.154 33.667 1.00 87.88 600 GLN A O 1
ATOM 4470 N N . THR A 1 601 ? -23.002 9.348 33.326 1.00 87.44 601 THR A N 1
ATOM 4471 C CA . THR A 1 601 ? -22.530 10.023 32.107 1.00 87.44 601 THR A CA 1
ATOM 4472 C C . THR A 1 601 ? -21.317 10.933 32.383 1.00 87.44 601 THR A C 1
ATOM 4474 O O . THR A 1 601 ? -20.298 10.885 31.698 1.00 87.44 601 THR A O 1
ATOM 4477 N N . GLU A 1 602 ? -21.365 11.766 33.421 1.00 91.06 602 GLU A N 1
ATOM 4478 C CA . GLU A 1 602 ? -20.302 12.712 33.776 1.00 91.06 602 GLU A CA 1
ATOM 4479 C C . GLU A 1 602 ? -19.199 12.060 34.619 1.00 91.06 602 GLU A C 1
ATOM 4481 O O . GLU A 1 602 ? -18.032 12.452 34.523 1.00 91.06 602 GLU A O 1
ATOM 4486 N N . LYS A 1 603 ? -19.572 11.128 35.508 1.00 94.00 603 LYS A N 1
ATOM 4487 C CA . LYS A 1 603 ? -18.665 10.465 36.458 1.00 94.00 603 LYS A CA 1
ATOM 4488 C C . LYS A 1 603 ? -18.865 8.946 36.450 1.00 94.00 603 LYS A C 1
ATOM 4490 O O . LYS A 1 603 ? -19.362 8.396 37.444 1.00 94.00 603 LYS A O 1
ATOM 4495 N N . PRO A 1 604 ? -18.485 8.272 35.353 1.00 92.94 604 PRO A N 1
ATOM 4496 C CA . PRO A 1 604 ? -18.679 6.840 35.222 1.00 92.94 604 PRO A CA 1
ATOM 4497 C C . PRO A 1 604 ? -17.909 6.072 36.295 1.00 92.94 604 PRO A C 1
ATOM 4499 O O . PRO A 1 604 ? -16.804 6.444 36.704 1.00 92.94 604 PRO A O 1
ATOM 4502 N N . ARG A 1 605 ? -18.530 4.987 36.750 1.00 93.12 605 ARG A N 1
ATOM 4503 C CA . ARG A 1 605 ? -17.982 4.000 37.682 1.00 93.12 605 ARG A CA 1
ATOM 4504 C C . ARG A 1 605 ? -18.018 2.644 37.002 1.00 93.12 605 ARG A C 1
ATOM 4506 O O . ARG A 1 605 ? -19.102 2.162 36.684 1.00 93.12 605 ARG A O 1
ATOM 4513 N N . ILE A 1 606 ? -16.851 2.061 36.796 1.00 90.12 606 ILE A N 1
ATOM 4514 C CA . ILE A 1 606 ? -16.666 0.776 36.129 1.00 90.12 606 ILE A CA 1
ATOM 4515 C C . ILE A 1 606 ? -16.088 -0.200 37.152 1.00 90.12 606 ILE A C 1
ATOM 4517 O O . ILE A 1 606 ? -15.349 0.211 38.050 1.00 90.12 606 ILE A O 1
ATOM 4521 N N . VAL A 1 607 ? -16.473 -1.470 37.050 1.00 89.06 607 VAL A N 1
ATOM 4522 C CA . VAL A 1 607 ? -15.988 -2.539 37.924 1.00 89.06 607 VAL A CA 1
ATOM 4523 C C . VAL A 1 607 ? -15.247 -3.560 37.067 1.00 89.06 607 VAL A C 1
ATOM 4525 O O . VAL A 1 607 ? -15.859 -4.128 36.166 1.00 89.06 607 VAL A O 1
ATOM 4528 N N . THR A 1 608 ? -13.948 -3.723 37.307 1.00 89.12 608 THR A N 1
ATOM 4529 C CA . THR A 1 608 ? -13.034 -4.604 36.556 1.00 89.12 608 THR A CA 1
ATOM 4530 C C . THR A 1 608 ? -11.776 -4.848 37.382 1.00 89.12 608 THR A C 1
ATOM 4532 O O . THR A 1 608 ? -11.426 -4.001 38.200 1.00 89.12 608 THR A O 1
ATOM 4535 N N . ASP A 1 609 ? -11.103 -5.976 37.182 1.00 87.94 609 ASP A N 1
ATOM 4536 C CA . ASP A 1 609 ? -9.797 -6.248 37.794 1.00 87.94 609 ASP A CA 1
ATOM 4537 C C . ASP A 1 609 ? -8.735 -5.381 37.111 1.00 87.94 609 ASP A C 1
ATOM 4539 O O . ASP A 1 609 ? -8.486 -5.528 35.914 1.00 87.94 609 ASP A O 1
ATOM 4543 N N . ILE A 1 610 ? -8.159 -4.421 37.832 1.00 89.12 610 ILE A N 1
ATOM 4544 C CA . ILE A 1 610 ? -7.164 -3.507 37.262 1.00 89.12 610 ILE A CA 1
ATOM 4545 C C . ILE A 1 610 ? -5.726 -3.866 37.601 1.00 89.12 610 ILE A C 1
ATOM 4547 O O . ILE A 1 610 ? -4.812 -3.228 37.075 1.00 89.12 610 ILE A O 1
ATOM 4551 N N . ASN A 1 611 ? -5.514 -4.819 38.502 1.00 89.00 611 ASN A N 1
ATOM 4552 C CA . ASN A 1 611 ? -4.188 -5.201 38.973 1.00 89.00 611 ASN A CA 1
ATOM 4553 C C . ASN A 1 611 ? -3.848 -6.676 38.715 1.00 89.00 611 ASN A C 1
ATOM 4555 O O . ASN A 1 611 ? -2.808 -7.144 39.184 1.00 89.00 611 ASN A O 1
ATOM 4559 N N . GLY A 1 612 ? -4.719 -7.389 38.001 1.00 86.00 612 GLY A N 1
ATOM 4560 C CA . GLY A 1 612 ? -4.543 -8.784 37.623 1.00 86.00 612 GLY A CA 1
ATOM 4561 C C . GLY A 1 612 ? -4.569 -9.731 38.821 1.00 86.00 612 GLY A C 1
ATOM 4562 O O . GLY A 1 612 ? -3.971 -10.806 38.766 1.00 86.00 612 GLY A O 1
ATOM 4563 N N . ASP A 1 613 ? -5.182 -9.334 39.942 1.00 86.94 613 ASP A N 1
ATOM 4564 C CA . ASP A 1 613 ? -5.180 -10.128 41.174 1.00 86.94 613 ASP A CA 1
ATOM 4565 C C . ASP A 1 613 ? -6.353 -11.119 41.294 1.00 86.94 613 ASP A C 1
ATOM 4567 O O . ASP A 1 613 ? -6.483 -11.815 42.318 1.00 86.94 613 ASP A O 1
ATOM 4571 N N . GLY A 1 614 ? -7.176 -11.188 40.245 1.00 85.94 614 GLY A N 1
ATOM 4572 C CA . GLY A 1 614 ? -8.364 -12.019 40.115 1.00 85.94 614 GLY A CA 1
ATOM 4573 C C . GLY A 1 614 ? -9.605 -11.425 40.779 1.00 85.94 614 GLY A C 1
ATOM 4574 O O . GLY A 1 614 ? -10.642 -12.085 40.801 1.00 85.94 614 GLY A O 1
ATOM 4575 N N . ARG A 1 615 ? -9.530 -10.218 41.356 1.00 91.56 615 ARG A N 1
ATOM 4576 C CA . ARG A 1 615 ? -10.664 -9.541 41.999 1.00 91.56 615 ARG A CA 1
ATOM 4577 C C . ARG A 1 615 ? -11.004 -8.273 41.253 1.00 91.56 615 ARG A C 1
ATOM 4579 O O . ARG A 1 615 ? -10.160 -7.429 40.996 1.00 91.56 615 ARG A O 1
ATOM 4586 N N . ALA A 1 616 ? -12.287 -8.085 40.992 1.00 92.44 616 ALA A N 1
ATOM 4587 C CA . ALA A 1 616 ? -12.740 -6.864 40.368 1.00 92.44 616 ALA A CA 1
ATOM 4588 C C . ALA A 1 616 ? -12.652 -5.665 41.329 1.00 92.44 616 ALA A C 1
ATOM 4590 O O . ALA A 1 616 ? -13.183 -5.672 42.445 1.00 92.44 616 ALA A O 1
ATOM 4591 N N . ASP A 1 617 ? -12.038 -4.597 40.840 1.00 94.56 617 ASP A N 1
ATOM 4592 C CA . ASP A 1 617 ? -11.856 -3.311 41.496 1.00 94.56 617 ASP A CA 1
ATOM 4593 C C . ASP A 1 617 ? -12.901 -2.298 41.020 1.00 94.56 617 ASP A C 1
ATOM 4595 O O . ASP A 1 617 ? -13.572 -2.491 40.009 1.00 94.56 617 ASP A O 1
ATOM 4599 N N . ILE A 1 618 ? -13.037 -1.171 41.722 1.00 96.12 618 ILE A N 1
ATOM 4600 C CA . ILE A 1 618 ? -13.855 -0.045 41.246 1.00 96.12 618 ILE A CA 1
ATOM 4601 C C . ILE A 1 618 ? -12.948 1.038 40.681 1.00 96.12 618 ILE A C 1
ATOM 4603 O O . ILE A 1 618 ? -12.159 1.620 41.426 1.00 96.12 618 ILE A O 1
ATOM 4607 N N . VAL A 1 619 ? -13.167 1.411 39.422 1.00 96.50 619 VAL A N 1
ATOM 4608 C CA . VAL A 1 619 ? -12.597 2.608 38.798 1.00 96.50 619 VAL A CA 1
ATOM 4609 C C . VAL A 1 619 ? -13.687 3.660 38.639 1.00 96.50 619 VAL A C 1
ATOM 4611 O O . VAL A 1 619 ? -14.645 3.487 37.889 1.00 96.50 619 VAL A O 1
ATOM 4614 N N . GLY A 1 620 ? -13.551 4.776 39.346 1.00 96.38 620 GLY A N 1
ATOM 4615 C CA . GLY A 1 620 ? -14.440 5.924 39.217 1.00 96.38 620 GLY A CA 1
ATOM 4616 C C . GLY A 1 620 ? -13.740 7.113 38.575 1.00 96.38 620 GLY A C 1
ATOM 4617 O O . GLY A 1 620 ? -12.803 7.676 39.145 1.00 96.38 620 GLY A O 1
ATOM 4618 N N . PHE A 1 621 ? -14.257 7.579 37.444 1.00 96.69 621 PHE A N 1
ATOM 4619 C CA . PHE A 1 621 ? -13.815 8.809 36.792 1.00 96.69 621 PHE A CA 1
ATOM 4620 C C . PHE A 1 621 ? -14.505 10.001 37.456 1.00 96.69 621 PHE A C 1
ATOM 4622 O O . PHE A 1 621 ? -15.604 10.406 37.099 1.00 96.69 621 PHE A O 1
ATOM 4629 N N . GLY A 1 622 ? -13.894 10.532 38.509 1.00 96.38 622 GLY A N 1
ATOM 4630 C CA . GLY A 1 622 ? -14.493 11.567 39.341 1.00 96.38 622 GLY A CA 1
ATOM 4631 C C . GLY A 1 622 ? -14.380 12.976 38.758 1.00 96.38 622 GLY A C 1
ATOM 4632 O O . GLY A 1 622 ? -13.906 13.217 37.648 1.00 96.38 622 GLY A O 1
ATOM 4633 N N . ALA A 1 623 ? -14.779 13.959 39.571 1.00 95.62 623 ALA A N 1
ATOM 4634 C CA . ALA A 1 623 ? -14.669 15.362 39.187 1.00 95.62 623 ALA A CA 1
ATOM 4635 C C . ALA A 1 623 ? -13.205 15.811 39.033 1.00 95.62 623 ALA A C 1
ATOM 4637 O O . ALA A 1 623 ? -12.866 16.447 38.044 1.00 95.62 623 ALA A O 1
ATOM 4638 N N . ALA A 1 624 ? -12.345 15.488 40.006 1.00 95.31 624 ALA A N 1
ATOM 4639 C CA . ALA A 1 624 ? -10.970 15.995 40.089 1.00 95.31 624 ALA A CA 1
ATOM 4640 C C . ALA A 1 624 ? -9.883 14.985 39.675 1.00 95.31 624 ALA A C 1
ATOM 4642 O O . ALA A 1 624 ? -8.714 15.355 39.597 1.00 95.31 624 ALA A O 1
ATOM 4643 N N . GLY A 1 625 ? -10.247 13.725 39.444 1.00 96.25 625 GLY A N 1
ATOM 4644 C CA . GLY A 1 625 ? -9.311 12.658 39.106 1.00 96.25 625 GLY A CA 1
ATOM 4645 C C . GLY A 1 625 ? -10.025 11.335 38.866 1.00 96.25 625 GLY A C 1
ATOM 4646 O O . GLY A 1 625 ? -11.230 11.228 39.100 1.00 96.25 625 GLY A O 1
ATOM 4647 N N . THR A 1 626 ? -9.267 10.347 38.414 1.00 97.75 626 THR A N 1
ATOM 4648 C CA . THR A 1 626 ? -9.677 8.946 38.347 1.00 97.75 626 THR A CA 1
ATOM 4649 C C . THR A 1 626 ? -9.279 8.267 39.651 1.00 97.75 626 THR A C 1
ATOM 4651 O O . THR A 1 626 ? -8.135 8.387 40.099 1.00 97.75 626 THR A O 1
ATOM 4654 N N . TYR A 1 627 ? -10.238 7.602 40.284 1.00 98.12 627 TYR A N 1
ATOM 4655 C CA . TYR A 1 627 ? -10.091 7.004 41.601 1.00 98.12 627 TYR A CA 1
ATOM 4656 C C . TYR A 1 627 ? -10.302 5.502 41.547 1.00 98.12 627 TYR A C 1
ATOM 4658 O O . TYR A 1 627 ? -11.191 5.031 40.844 1.00 98.12 627 TYR A O 1
ATOM 4666 N N . VAL A 1 628 ? -9.534 4.780 42.351 1.00 98.38 628 VAL A N 1
ATOM 4667 C CA . VAL A 1 628 ? -9.551 3.321 42.410 1.00 98.38 628 VAL A CA 1
ATOM 4668 C C . VAL A 1 628 ? -9.868 2.859 43.826 1.00 98.38 628 VAL A C 1
ATOM 4670 O O . VAL A 1 628 ? -9.288 3.361 44.791 1.00 98.38 628 VAL A O 1
ATOM 4673 N N . GLY A 1 629 ? -10.778 1.898 43.959 1.00 98.06 629 GLY A N 1
ATOM 4674 C CA . GLY A 1 629 ? -10.948 1.102 45.173 1.00 98.06 629 GLY A CA 1
ATOM 4675 C C . GLY A 1 629 ? -10.611 -0.353 44.880 1.00 98.06 629 GLY A C 1
ATOM 4676 O O . GLY A 1 629 ? -11.375 -0.987 44.159 1.00 98.06 629 GLY A O 1
ATOM 4677 N N . LEU A 1 630 ? -9.506 -0.856 45.443 1.00 97.44 630 LEU A N 1
ATOM 4678 C CA . LEU A 1 630 ? -9.036 -2.219 45.172 1.00 97.44 630 LEU A CA 1
ATOM 4679 C C . LEU A 1 630 ? -9.883 -3.277 45.894 1.00 97.44 630 LEU A C 1
ATOM 4681 O O . LEU A 1 630 ? -10.069 -3.177 47.115 1.00 97.44 630 LEU A O 1
ATOM 4685 N N . GLY A 1 631 ? -10.365 -4.278 45.167 1.00 96.75 631 GLY A N 1
ATOM 4686 C CA . GLY A 1 631 ? -11.144 -5.412 45.641 1.00 96.75 631 GLY A CA 1
ATOM 4687 C C . GLY A 1 631 ? -10.393 -6.220 46.693 1.00 96.75 631 GLY A C 1
ATOM 4688 O O . GLY A 1 631 ? -9.170 -6.370 46.676 1.00 96.75 631 GLY A O 1
ATOM 4689 N N . GLN A 1 632 ? -11.128 -6.705 47.686 1.00 97.06 632 GLN A N 1
ATOM 4690 C CA . GLN A 1 632 ? -10.591 -7.496 48.787 1.00 97.06 632 GLN A CA 1
ATOM 4691 C C . GLN A 1 632 ? -11.295 -8.845 48.829 1.00 97.06 632 GLN A C 1
ATOM 4693 O O . GLN A 1 632 ? -12.492 -8.931 48.577 1.00 97.06 632 GLN A O 1
ATOM 4698 N N . ALA A 1 633 ? -10.579 -9.887 49.252 1.00 95.75 633 ALA A N 1
ATOM 4699 C CA . ALA A 1 633 ? -11.096 -11.259 49.313 1.00 95.75 633 ALA A CA 1
ATOM 4700 C C . ALA A 1 633 ? -12.347 -11.441 50.196 1.00 95.75 633 ALA A C 1
ATOM 4702 O O . ALA A 1 633 ? -13.007 -12.473 50.148 1.00 95.75 633 ALA A O 1
ATOM 4703 N N . ASP A 1 634 ? -12.687 -10.465 51.041 1.00 95.44 634 ASP A N 1
ATOM 4704 C CA . ASP A 1 634 ? -13.926 -10.501 51.810 1.00 95.44 634 ASP A CA 1
ATOM 4705 C C . ASP A 1 634 ? -15.117 -9.874 51.067 1.00 95.44 634 ASP A C 1
ATOM 4707 O O . ASP A 1 634 ? -16.223 -9.919 51.600 1.00 95.44 634 ASP A O 1
ATOM 4711 N N . GLY A 1 635 ? -14.933 -9.279 49.883 1.00 95.12 635 GLY A N 1
ATOM 4712 C CA . GLY A 1 635 ? -15.926 -8.521 49.112 1.00 95.12 635 GLY A CA 1
ATOM 4713 C C . GLY A 1 635 ? -16.074 -7.055 49.539 1.00 95.12 635 GLY A C 1
ATOM 4714 O O . GLY A 1 635 ? -17.152 -6.472 49.388 1.00 95.12 635 GLY A O 1
ATOM 4715 N N . THR A 1 636 ? -15.079 -6.489 50.225 1.00 98.19 636 THR A N 1
ATOM 4716 C CA . THR A 1 636 ? -14.955 -5.043 50.485 1.00 98.19 636 THR A CA 1
ATOM 4717 C C . THR A 1 636 ? -13.922 -4.404 49.556 1.00 98.19 636 THR A C 1
ATOM 4719 O O . THR A 1 636 ? -13.317 -5.090 48.740 1.00 98.19 636 THR A O 1
ATOM 4722 N N . PHE A 1 637 ? -13.733 -3.085 49.662 1.00 98.12 637 PHE A N 1
ATOM 4723 C CA . PHE A 1 637 ? -12.732 -2.357 48.879 1.00 98.12 637 PHE A CA 1
ATOM 4724 C C . PHE A 1 637 ? -11.751 -1.625 49.795 1.00 98.12 637 PHE A C 1
ATOM 4726 O O . PHE A 1 637 ? -12.143 -1.073 50.831 1.00 98.12 637 PHE A O 1
ATOM 4733 N N . ALA A 1 638 ? -10.481 -1.593 49.396 1.00 97.25 638 ALA A N 1
ATOM 4734 C CA . ALA A 1 638 ? -9.424 -0.839 50.055 1.00 97.25 638 ALA A CA 1
ATOM 4735 C C . ALA A 1 638 ? -9.729 0.675 50.091 1.00 97.25 638 ALA A C 1
ATOM 4737 O O . ALA A 1 638 ? -10.583 1.167 49.344 1.00 97.25 638 ALA A O 1
ATOM 4738 N N . PRO A 1 639 ? -9.030 1.449 50.947 1.00 95.75 639 PRO A N 1
ATOM 4739 C CA . PRO A 1 639 ? -9.107 2.905 50.913 1.00 95.75 639 PRO A CA 1
ATOM 4740 C C . PRO A 1 639 ? -8.849 3.469 49.511 1.00 95.75 639 PRO A C 1
ATOM 4742 O O . PRO A 1 639 ? -7.961 3.005 48.802 1.00 95.75 639 PRO A O 1
ATOM 4745 N N . LEU A 1 640 ? -9.615 4.499 49.151 1.00 95.69 640 LEU A N 1
ATOM 4746 C CA . LEU A 1 640 ? -9.602 5.106 47.823 1.00 95.69 640 LEU A CA 1
ATOM 4747 C C . LEU A 1 640 ? -8.213 5.637 47.429 1.00 95.69 640 LEU A C 1
ATOM 4749 O O . LEU A 1 640 ? -7.629 6.459 48.141 1.00 95.69 640 LEU A O 1
ATOM 4753 N N . ILE A 1 641 ? -7.736 5.233 46.255 1.00 97.25 641 ILE A N 1
ATOM 4754 C CA . ILE A 1 641 ? -6.505 5.710 45.621 1.00 97.25 641 ILE A CA 1
ATOM 4755 C C . ILE A 1 641 ? -6.877 6.783 44.592 1.00 97.25 641 ILE A C 1
ATOM 4757 O O . ILE A 1 641 ? -7.796 6.593 43.799 1.00 97.25 641 ILE A O 1
ATOM 4761 N N . LEU A 1 642 ? -6.173 7.920 44.583 1.00 97.12 642 LEU A N 1
ATOM 4762 C CA . LEU A 1 642 ? -6.181 8.828 43.431 1.00 97.12 642 LEU A CA 1
ATOM 4763 C C . LEU A 1 642 ? -5.194 8.269 42.402 1.00 97.12 642 LEU A C 1
ATOM 4765 O O . LEU A 1 642 ? -3.993 8.498 42.523 1.00 97.12 642 LEU A O 1
ATOM 4769 N N . ALA A 1 643 ? -5.706 7.516 41.434 1.00 97.00 643 ALA A N 1
ATOM 4770 C CA . ALA A 1 643 ? -4.898 6.758 40.484 1.00 97.00 643 ALA A CA 1
ATOM 4771 C C . ALA A 1 643 ? -4.233 7.660 39.433 1.00 97.00 643 ALA A C 1
ATOM 4773 O O . ALA A 1 643 ? -3.072 7.468 39.085 1.00 97.00 643 ALA A O 1
ATOM 4774 N N . THR A 1 644 ? -4.952 8.681 38.953 1.00 97.06 644 THR A N 1
ATOM 4775 C CA . THR A 1 644 ? -4.425 9.736 38.073 1.00 97.06 644 THR A CA 1
ATOM 4776 C C . THR A 1 644 ? -5.318 10.978 38.129 1.00 97.06 644 THR A C 1
ATOM 4778 O O . THR A 1 644 ? -6.514 10.886 38.405 1.00 97.06 644 THR A O 1
ATOM 4781 N N . SER A 1 645 ? -4.773 12.167 37.862 1.00 95.81 645 SER A N 1
ATOM 4782 C CA . SER A 1 645 ? -5.575 13.394 37.694 1.00 95.81 645 SER A CA 1
ATOM 4783 C C . SER A 1 645 ? -6.235 13.500 36.308 1.00 95.81 645 SER A C 1
ATOM 4785 O O . SER A 1 645 ? -7.121 14.336 36.107 1.00 95.81 645 SER A O 1
ATOM 4787 N N . SER A 1 646 ? -5.828 12.646 35.364 1.00 95.75 646 SER A N 1
ATOM 4788 C CA . SER A 1 646 ? -6.350 12.590 33.992 1.00 95.75 646 SER A CA 1
ATOM 4789 C C . SER A 1 646 ? -7.700 11.860 33.909 1.00 95.75 646 SER A C 1
ATOM 4791 O O . SER A 1 646 ? -8.182 11.327 34.911 1.00 95.75 646 SER A O 1
ATOM 4793 N N . PHE A 1 647 ? -8.329 11.879 32.725 1.00 96.00 647 PHE A N 1
ATOM 4794 C CA . PHE A 1 647 ? -9.631 11.248 32.412 1.00 96.00 647 PHE A CA 1
ATOM 4795 C C . PHE A 1 647 ? -10.825 11.690 33.280 1.00 96.00 647 PHE A C 1
ATOM 4797 O O . PHE A 1 647 ? -11.922 11.132 33.209 1.00 96.00 647 PHE A O 1
ATOM 4804 N N . SER A 1 648 ? -10.627 12.735 34.079 1.00 96.38 648 SER A N 1
ATOM 4805 C CA . SER A 1 648 ? -11.625 13.300 34.976 1.00 96.38 648 SER A CA 1
ATOM 4806 C C . SER A 1 648 ? -12.440 14.401 34.308 1.00 96.38 648 SER A C 1
ATOM 4808 O O . SER A 1 648 ? -11.991 15.058 33.362 1.00 96.38 648 SER A O 1
ATOM 4810 N N . ARG A 1 649 ? -13.625 14.672 34.862 1.00 95.38 649 ARG A N 1
ATOM 4811 C CA . ARG A 1 649 ? -14.520 15.732 34.374 1.00 95.38 649 ARG A CA 1
ATOM 4812 C C . ARG A 1 649 ? -13.819 17.090 34.289 1.00 95.38 649 ARG A C 1
ATOM 4814 O O . ARG A 1 649 ? -13.925 17.779 33.279 1.00 95.38 649 ARG A O 1
ATOM 4821 N N . ASN A 1 650 ? -13.069 17.476 35.325 1.00 95.12 650 ASN A N 1
ATOM 4822 C CA . ASN A 1 650 ? -12.358 18.759 35.357 1.00 95.12 650 ASN A CA 1
ATOM 4823 C C . ASN A 1 650 ? -11.128 18.789 34.435 1.00 95.12 650 ASN A C 1
ATOM 4825 O O . ASN A 1 650 ? -10.648 19.875 34.118 1.00 95.12 650 ASN A O 1
ATOM 4829 N N . ALA A 1 651 ? -10.631 17.630 33.995 1.00 94.81 651 ALA A N 1
ATOM 4830 C CA . ALA A 1 651 ? -9.589 17.518 32.976 1.00 94.81 651 ALA A CA 1
ATOM 4831 C C . ALA A 1 651 ? -10.146 17.569 31.536 1.00 94.81 651 ALA A C 1
ATOM 4833 O O . ALA A 1 651 ? -9.392 17.359 30.591 1.00 94.81 651 ALA A O 1
ATOM 4834 N N . GLY A 1 652 ? -11.445 17.848 31.361 1.00 93.81 652 GLY A N 1
ATOM 4835 C CA . GLY A 1 652 ? -12.100 18.001 30.057 1.00 93.81 652 GLY A CA 1
ATOM 4836 C C . GLY A 1 652 ? -12.908 16.786 29.595 1.00 93.81 652 GLY A C 1
ATOM 4837 O O . GLY A 1 652 ? -13.598 16.879 28.588 1.00 93.81 652 GLY A O 1
ATOM 4838 N N . TRP A 1 653 ? -12.885 15.682 30.345 1.00 95.19 653 TRP A N 1
ATOM 4839 C CA . TRP A 1 653 ? -13.601 14.440 30.031 1.00 95.19 653 TRP A CA 1
ATOM 4840 C C . TRP A 1 653 ? -15.007 14.479 30.633 1.00 95.19 653 TRP A C 1
ATOM 4842 O O . TRP A 1 653 ? -15.312 13.791 31.609 1.00 95.19 653 TRP A O 1
ATOM 4852 N N . SER A 1 654 ? -15.828 15.407 30.144 1.00 93.31 654 SER A N 1
ATOM 4853 C CA . SER A 1 654 ? -17.040 15.834 30.850 1.00 93.31 654 SER A CA 1
ATOM 4854 C C . SER A 1 654 ? -18.248 14.918 30.695 1.00 93.31 654 SER A C 1
ATOM 4856 O O . SER A 1 654 ? -19.195 15.071 31.457 1.00 93.31 654 SER A O 1
ATOM 4858 N N . ASP A 1 655 ? -18.233 14.030 29.708 1.00 92.88 655 ASP A N 1
ATOM 4859 C CA . ASP A 1 655 ? -19.406 13.301 29.230 1.00 92.88 655 ASP A CA 1
ATOM 4860 C C . ASP A 1 655 ? -18.940 11.976 28.612 1.00 92.88 655 ASP A C 1
ATOM 4862 O O . ASP A 1 655 ? -17.986 11.979 27.839 1.00 92.88 655 ASP A O 1
ATOM 4866 N N . GLN A 1 656 ? -19.542 10.853 28.999 1.00 89.12 656 GLN A N 1
ATOM 4867 C CA . GLN A 1 656 ? -19.135 9.511 28.582 1.00 89.12 656 GLN A CA 1
ATOM 4868 C C . GLN A 1 656 ? -19.606 9.141 27.167 1.00 89.12 656 GLN A C 1
ATOM 4870 O O . GLN A 1 656 ? -18.960 8.304 26.536 1.00 89.12 656 GLN A O 1
ATOM 4875 N N . ASP A 1 657 ? -20.650 9.783 26.638 1.00 87.06 657 ASP A N 1
ATOM 4876 C CA . ASP A 1 657 ? -21.071 9.626 25.241 1.00 87.06 657 ASP A CA 1
ATOM 4877 C C . ASP A 1 657 ? -20.104 10.388 24.317 1.00 87.06 657 ASP A C 1
ATOM 4879 O O . ASP A 1 657 ? -19.666 9.875 23.288 1.00 87.06 657 ASP A O 1
ATOM 4883 N N . VAL A 1 658 ? -19.676 11.590 24.717 1.00 90.62 658 VAL A N 1
ATOM 4884 C CA . VAL A 1 658 ? -18.760 12.432 23.920 1.00 90.62 658 VAL A CA 1
ATOM 4885 C C . VAL A 1 658 ? -17.286 12.040 24.099 1.00 90.62 658 VAL A C 1
ATOM 4887 O O . VAL A 1 658 ? -16.573 11.825 23.118 1.00 90.62 658 VAL A O 1
ATOM 4890 N N . TYR A 1 659 ? -16.826 11.948 25.349 1.00 92.12 659 TYR A N 1
ATOM 4891 C CA . TYR A 1 659 ? -15.447 11.655 25.763 1.00 92.12 659 TYR A CA 1
ATOM 4892 C C . TYR A 1 659 ? -15.367 10.292 26.449 1.00 92.12 659 TYR A C 1
ATOM 4894 O O . TYR A 1 659 ? -15.035 10.170 27.634 1.00 92.12 659 TYR A O 1
ATOM 4902 N N . THR A 1 660 ? -15.716 9.258 25.697 1.00 90.38 660 THR A N 1
ATOM 4903 C CA . THR A 1 660 ? -15.805 7.890 26.200 1.00 90.38 660 THR A CA 1
ATOM 4904 C C . THR A 1 660 ? -14.478 7.412 26.753 1.00 90.38 660 THR A C 1
ATOM 4906 O O . THR A 1 660 ? -13.428 7.583 26.129 1.00 90.38 660 THR A O 1
ATOM 4909 N N . ARG A 1 661 ? -14.556 6.799 27.931 1.00 90.88 661 ARG A N 1
ATOM 4910 C CA . ARG A 1 661 ? -13.447 6.137 28.617 1.00 90.88 661 ARG A CA 1
ATOM 4911 C C . ARG A 1 661 ? -13.754 4.658 28.743 1.00 90.88 661 ARG A C 1
ATOM 4913 O O . ARG A 1 661 ? -14.836 4.299 29.205 1.00 90.88 661 ARG A O 1
ATOM 4920 N N . VAL A 1 662 ? -12.811 3.831 28.340 1.00 87.94 662 VAL A N 1
ATOM 4921 C CA . VAL A 1 662 ? -12.898 2.375 28.363 1.00 87.94 662 VAL A CA 1
ATOM 4922 C C . VAL A 1 662 ? -11.711 1.842 29.151 1.00 87.94 662 VAL A C 1
ATOM 4924 O O . VAL A 1 662 ? -10.678 2.505 29.267 1.00 87.94 662 VAL A O 1
ATOM 4927 N N . LEU A 1 663 ? -11.904 0.670 29.739 1.00 87.38 663 LEU A N 1
ATOM 4928 C CA . LEU A 1 663 ? -10.905 -0.042 30.509 1.00 87.38 663 LEU A CA 1
ATOM 4929 C C . LEU A 1 663 ? -10.615 -1.365 29.806 1.00 87.38 663 LEU A C 1
ATOM 4931 O O . LEU A 1 663 ? -11.536 -2.154 29.618 1.00 87.38 663 LEU A O 1
ATOM 4935 N N . THR A 1 664 ? -9.376 -1.564 29.367 1.00 87.69 664 THR A N 1
ATOM 4936 C CA . THR A 1 664 ? -8.925 -2.778 28.669 1.00 87.69 664 THR A CA 1
ATOM 4937 C C . THR A 1 664 ? -7.407 -2.886 28.751 1.00 87.69 664 THR A C 1
ATOM 4939 O O . THR A 1 664 ? -6.746 -1.861 28.864 1.00 87.69 664 THR A O 1
ATOM 4942 N N . ASP A 1 665 ? -6.854 -4.092 28.689 1.00 85.69 665 ASP A N 1
ATOM 4943 C CA . ASP A 1 665 ? -5.410 -4.325 28.592 1.00 85.69 665 ASP A CA 1
ATOM 4944 C C . ASP A 1 665 ? -4.989 -4.116 27.130 1.00 85.69 665 ASP A C 1
ATOM 4946 O O . ASP A 1 665 ? -5.544 -4.726 26.215 1.00 85.69 665 ASP A O 1
ATOM 4950 N N . LEU A 1 666 ? -4.073 -3.178 26.901 1.00 88.00 666 LEU A N 1
ATOM 4951 C CA . LEU A 1 666 ? -3.559 -2.795 25.588 1.00 88.00 666 LEU A CA 1
ATOM 4952 C C . LEU A 1 666 ? -2.190 -3.395 25.284 1.00 88.00 666 LEU A C 1
ATOM 4954 O O . LEU A 1 666 ? -1.692 -3.204 24.169 1.00 88.00 666 LEU A O 1
ATOM 4958 N N . ASN A 1 667 ? -1.531 -4.009 26.264 1.00 87.50 667 ASN A N 1
ATOM 4959 C CA . ASN A 1 667 ? -0.154 -4.480 26.146 1.00 87.50 667 ASN A CA 1
ATOM 4960 C C . ASN A 1 667 ? 0.035 -5.960 26.526 1.00 87.50 667 ASN A C 1
ATOM 4962 O O . ASN A 1 667 ? 1.145 -6.479 26.384 1.00 87.50 667 ASN A O 1
ATOM 4966 N N . GLY A 1 668 ? -1.032 -6.642 26.937 1.00 85.62 668 GLY A N 1
ATOM 4967 C CA . GLY A 1 668 ? -1.038 -8.054 27.299 1.00 85.62 668 GLY A CA 1
ATOM 4968 C C . GLY A 1 668 ? -0.310 -8.344 28.611 1.00 85.62 668 GLY A C 1
ATOM 4969 O O . GLY A 1 668 ? 0.176 -9.463 28.790 1.00 85.62 668 GLY A O 1
ATOM 4970 N N . ASP A 1 669 ? -0.145 -7.351 29.491 1.00 84.50 669 ASP A N 1
ATOM 4971 C CA . ASP A 1 669 ? 0.541 -7.525 30.774 1.00 84.50 669 ASP A CA 1
ATOM 4972 C C . ASP A 1 669 ? -0.381 -7.980 31.919 1.00 84.50 669 ASP A C 1
ATOM 4974 O O . ASP A 1 669 ? 0.102 -8.240 33.027 1.00 84.50 669 ASP A O 1
ATOM 4978 N N . GLY A 1 670 ? -1.679 -8.136 31.637 1.00 82.56 670 GLY A N 1
ATOM 4979 C CA . GLY A 1 670 ? -2.700 -8.583 32.582 1.00 82.56 670 GLY A CA 1
ATOM 4980 C C . GLY A 1 670 ? -3.201 -7.486 33.520 1.00 82.56 670 GLY A C 1
ATOM 4981 O O . GLY A 1 670 ? -4.038 -7.762 34.380 1.00 82.56 670 GLY A O 1
ATOM 4982 N N . ASN A 1 671 ? -2.709 -6.251 33.388 1.00 88.06 671 ASN A N 1
ATOM 4983 C CA . ASN A 1 671 ? -3.270 -5.094 34.067 1.00 88.06 671 ASN A CA 1
ATOM 4984 C C . ASN A 1 671 ? -4.205 -4.349 33.120 1.00 88.06 671 ASN A C 1
ATOM 4986 O O . ASN A 1 671 ? -3.925 -4.128 31.946 1.00 88.06 671 ASN A O 1
ATOM 4990 N N . THR A 1 672 ? -5.324 -3.885 33.659 1.00 89.06 672 THR A N 1
ATOM 4991 C CA . THR A 1 672 ? -6.250 -3.080 32.868 1.00 89.06 672 THR A CA 1
ATOM 4992 C C . THR A 1 672 ? -5.712 -1.660 32.684 1.00 89.06 672 THR A C 1
ATOM 4994 O O . THR A 1 672 ? -5.389 -0.979 33.661 1.00 89.06 672 THR A O 1
ATOM 4997 N N . ASP A 1 673 ? -5.726 -1.165 31.447 1.00 91.62 673 ASP A N 1
ATOM 4998 C CA . ASP A 1 673 ? -5.356 0.203 31.085 1.00 91.62 673 ASP A CA 1
ATOM 4999 C C . ASP A 1 673 ? -6.583 1.103 30.922 1.00 91.62 673 ASP A C 1
ATOM 5001 O O . ASP A 1 673 ? -7.718 0.642 30.796 1.00 91.62 673 ASP A O 1
ATOM 5005 N N . ILE A 1 674 ? -6.363 2.420 30.868 1.00 94.19 674 ILE A N 1
ATOM 5006 C CA . ILE A 1 674 ? -7.397 3.375 30.450 1.00 94.19 674 ILE A CA 1
ATOM 5007 C C . ILE A 1 674 ? -7.185 3.740 28.987 1.00 94.19 674 ILE A C 1
ATOM 5009 O O . ILE A 1 674 ? -6.125 4.255 28.629 1.00 94.19 674 ILE A O 1
ATOM 5013 N N . VAL A 1 675 ? -8.237 3.611 28.180 1.00 94.50 675 VAL A N 1
ATOM 5014 C CA . VAL A 1 675 ? -8.345 4.247 26.862 1.00 94.50 675 VAL A CA 1
ATOM 5015 C C . VAL A 1 675 ? -9.408 5.332 26.916 1.00 94.50 675 VAL A C 1
ATOM 5017 O O . VAL A 1 675 ? -10.489 5.131 27.464 1.00 94.50 675 VAL A O 1
ATOM 5020 N N . GLY A 1 676 ? -9.141 6.491 26.325 1.00 94.06 676 GLY A N 1
ATOM 5021 C CA . GLY A 1 676 ? -10.139 7.543 26.196 1.00 94.06 676 GLY A CA 1
ATOM 5022 C C . GLY A 1 676 ? -10.106 8.242 24.846 1.00 94.06 676 GLY A C 1
ATOM 5023 O O . GLY A 1 676 ? -9.046 8.620 24.349 1.00 94.06 676 GLY A O 1
ATOM 5024 N N . PHE A 1 677 ? -11.283 8.491 24.282 1.00 95.69 677 PHE A N 1
ATOM 5025 C CA . PHE A 1 677 ? -11.441 9.252 23.044 1.00 95.69 677 PHE A CA 1
ATOM 5026 C C . PHE A 1 677 ? -11.560 10.748 23.353 1.00 95.69 677 PHE A C 1
ATOM 5028 O O . PHE A 1 677 ? -12.579 11.228 23.844 1.00 95.69 677 PHE A O 1
ATOM 5035 N N . GLY A 1 678 ? -10.477 11.486 23.113 1.00 95.56 678 GLY A N 1
ATOM 5036 C CA . GLY A 1 678 ? -10.384 12.920 23.368 1.00 95.56 678 GLY A CA 1
ATOM 5037 C C . GLY A 1 678 ? -10.717 13.776 22.143 1.00 95.56 678 GLY A C 1
ATOM 5038 O O . GLY A 1 678 ? -11.112 13.295 21.084 1.00 95.56 678 GLY A O 1
ATOM 5039 N N . ALA A 1 679 ? -10.497 15.089 22.254 1.00 94.19 679 ALA A N 1
ATOM 5040 C CA . ALA A 1 679 ? -10.736 16.004 21.135 1.00 94.19 679 ALA A CA 1
ATOM 5041 C C . ALA A 1 679 ? -9.779 15.761 19.951 1.00 94.19 679 ALA A C 1
ATOM 5043 O O . ALA A 1 679 ? -10.210 15.756 18.801 1.00 94.19 679 ALA A O 1
ATOM 5044 N N . ALA A 1 680 ? -8.488 15.551 20.231 1.00 93.88 680 ALA A N 1
ATOM 5045 C CA . ALA A 1 680 ? -7.440 15.438 19.212 1.00 93.88 680 ALA A CA 1
ATOM 5046 C C . ALA A 1 680 ? -7.166 14.003 18.724 1.00 93.88 680 ALA A C 1
ATOM 5048 O O . ALA A 1 680 ? -6.405 13.833 17.778 1.00 93.88 680 ALA A O 1
ATOM 5049 N N . GLY A 1 681 ? -7.740 12.987 19.369 1.00 95.56 681 GLY A N 1
ATOM 5050 C CA . GLY A 1 681 ? -7.485 11.587 19.048 1.00 95.56 681 GLY A CA 1
ATOM 5051 C C . GLY A 1 681 ? -7.786 10.660 20.221 1.00 95.56 681 GLY A C 1
ATOM 5052 O O . GLY A 1 681 ? -8.470 11.049 21.172 1.00 95.56 681 GLY A O 1
ATOM 5053 N N . THR A 1 682 ? -7.237 9.453 20.170 1.00 97.06 682 THR A N 1
ATOM 5054 C CA . THR A 1 682 ? -7.350 8.443 21.226 1.00 97.06 682 THR A CA 1
ATOM 5055 C C . THR A 1 682 ? -6.152 8.531 22.160 1.00 97.06 682 THR A C 1
ATOM 5057 O O . THR A 1 682 ? -5.007 8.607 21.715 1.00 97.06 682 THR A O 1
ATOM 5060 N N . TYR A 1 683 ? -6.409 8.512 23.461 1.00 97.56 683 TYR A N 1
ATOM 5061 C CA . TYR A 1 683 ? -5.405 8.569 24.513 1.00 97.56 683 TYR A CA 1
ATOM 5062 C C . TYR A 1 683 ? -5.389 7.274 25.311 1.00 97.56 683 TYR A C 1
ATOM 5064 O O . TYR A 1 683 ? -6.442 6.684 25.533 1.00 97.56 683 TYR A O 1
ATOM 5072 N N . SER A 1 684 ? -4.215 6.887 25.795 1.00 97.06 684 SER A N 1
ATOM 5073 C CA . SER A 1 684 ? -4.035 5.748 26.689 1.00 97.06 684 SER A CA 1
ATOM 5074 C C . SER A 1 684 ? -3.287 6.143 27.963 1.00 97.06 684 SER A C 1
ATOM 5076 O O . SER A 1 684 ? -2.545 7.135 27.995 1.00 97.06 684 SER A O 1
ATOM 5078 N N . ALA A 1 685 ? -3.500 5.381 29.030 1.00 97.81 685 ALA A N 1
ATOM 5079 C CA . ALA A 1 685 ? -2.652 5.359 30.213 1.00 97.81 685 ALA A CA 1
ATOM 5080 C C . ALA A 1 685 ? -2.560 3.922 30.723 1.00 97.81 685 ALA A C 1
ATOM 5082 O O . ALA A 1 685 ? -3.567 3.370 31.167 1.00 97.81 685 ALA A O 1
ATOM 5083 N N . LEU A 1 686 ? -1.357 3.350 30.645 1.00 96.19 686 LEU A N 1
ATOM 5084 C CA . LEU A 1 686 ? -1.124 1.955 31.003 1.00 96.19 686 LEU A CA 1
ATOM 5085 C C . LEU A 1 686 ? -1.212 1.737 32.520 1.00 96.19 686 LEU A C 1
ATOM 5087 O O . LEU A 1 686 ? -0.789 2.610 33.286 1.00 96.19 686 LEU A O 1
ATOM 5091 N N . GLY A 1 687 ? -1.754 0.606 32.953 1.00 96.06 687 GLY A N 1
ATOM 5092 C CA . GLY A 1 687 ? -1.822 0.184 34.345 1.00 96.06 687 GLY A CA 1
ATOM 5093 C C . GLY A 1 687 ? -0.435 -0.130 34.910 1.00 96.06 687 GLY A C 1
ATOM 5094 O O . GLY A 1 687 ? 0.463 -0.579 34.208 1.00 96.06 687 GLY A O 1
ATOM 5095 N N . ASN A 1 688 ? -0.230 0.141 36.201 1.00 95.31 688 ASN A N 1
ATOM 5096 C CA . ASN A 1 688 ? 1.004 -0.235 36.908 1.00 95.31 688 ASN A CA 1
ATOM 5097 C C . ASN A 1 688 ? 0.845 -1.511 37.761 1.00 95.31 688 ASN A C 1
ATOM 5099 O O . ASN A 1 688 ? 1.780 -1.885 38.469 1.00 95.31 688 ASN A O 1
ATOM 5103 N N . GLY A 1 689 ? -0.345 -2.122 37.779 1.00 92.75 689 GLY A N 1
ATOM 5104 C CA . GLY A 1 689 ? -0.665 -3.280 38.625 1.00 92.75 689 GLY A CA 1
ATOM 5105 C C . GLY A 1 689 ? -0.795 -2.988 40.125 1.00 92.75 689 GLY A C 1
ATOM 5106 O O . GLY A 1 689 ? -0.906 -3.895 40.941 1.00 92.75 689 GLY A O 1
ATOM 5107 N N . ASP A 1 690 ? -0.780 -1.720 40.538 1.00 94.44 690 ASP A N 1
ATOM 5108 C CA . ASP A 1 690 ? -0.924 -1.307 41.944 1.00 94.44 690 ASP A CA 1
ATOM 5109 C C . ASP A 1 690 ? -2.150 -0.410 42.190 1.00 94.44 690 ASP A C 1
ATOM 5111 O O . ASP A 1 690 ? -2.299 0.205 43.250 1.00 94.44 690 ASP A O 1
ATOM 5115 N N . GLY A 1 691 ? -3.031 -0.323 41.194 1.00 93.56 691 GLY A N 1
ATOM 5116 C CA . GLY A 1 691 ? -4.179 0.573 41.183 1.00 93.56 691 GLY A CA 1
ATOM 5117 C C . GLY A 1 691 ? -3.881 2.001 40.724 1.00 93.56 691 GLY A C 1
ATOM 5118 O O . GLY A 1 691 ? -4.746 2.873 40.840 1.00 93.56 691 GLY A O 1
ATOM 5119 N N . THR A 1 692 ? -2.676 2.267 40.213 1.00 97.00 692 THR A N 1
ATOM 5120 C CA . THR A 1 692 ? -2.304 3.527 39.556 1.00 97.00 692 THR A CA 1
ATOM 5121 C C . THR A 1 692 ? -2.027 3.336 38.063 1.00 97.00 692 THR A C 1
ATOM 5123 O O . THR A 1 692 ? -1.868 2.214 37.588 1.00 97.00 692 THR A O 1
ATOM 5126 N N . PHE A 1 693 ? -1.961 4.450 37.324 1.00 96.81 693 PHE A N 1
ATOM 5127 C CA . PHE A 1 693 ? -1.718 4.458 35.879 1.00 96.81 693 PHE A CA 1
ATOM 5128 C C . PHE A 1 693 ? -0.497 5.306 35.519 1.00 96.81 693 PHE A C 1
ATOM 5130 O O . PHE A 1 693 ? -0.145 6.266 36.215 1.00 96.81 693 PHE A O 1
ATOM 5137 N N . GLN A 1 694 ? 0.123 4.985 34.391 1.00 96.44 694 GLN A N 1
ATOM 5138 C CA . GLN A 1 694 ? 1.152 5.795 33.755 1.00 96.44 694 GLN A CA 1
ATOM 5139 C C . GLN A 1 694 ? 0.591 7.145 33.264 1.00 96.44 694 GLN A C 1
ATOM 5141 O O . GLN A 1 694 ? -0.605 7.443 33.333 1.00 96.44 694 GLN A O 1
ATOM 5146 N N . GLY A 1 695 ? 1.484 8.016 32.791 1.00 93.56 695 GLY A N 1
ATOM 5147 C CA . GLY A 1 695 ? 1.098 9.319 32.250 1.00 93.56 695 GLY A CA 1
ATOM 5148 C C . GLY A 1 695 ? 0.245 9.199 30.984 1.00 93.56 695 GLY A C 1
ATOM 5149 O O . GLY A 1 695 ? 0.462 8.313 30.165 1.00 93.56 695 GLY A O 1
ATOM 5150 N N . LEU A 1 696 ? -0.688 10.139 30.810 1.00 93.88 696 LEU A N 1
ATOM 5151 C CA . LEU A 1 696 ? -1.543 10.231 29.626 1.00 93.88 696 LEU A CA 1
ATOM 5152 C C . LEU A 1 696 ? -0.698 10.354 28.343 1.00 93.88 696 LEU A C 1
ATOM 5154 O O . LEU A 1 696 ? 0.071 11.310 28.197 1.00 93.88 696 LEU A O 1
ATOM 5158 N N . LYS A 1 697 ? -0.885 9.430 27.400 1.00 95.31 697 LYS A N 1
ATOM 5159 C CA . LYS A 1 697 ? -0.203 9.380 26.098 1.00 95.31 697 LYS A CA 1
ATOM 5160 C C . LYS A 1 697 ? -1.229 9.507 24.974 1.00 95.31 697 LYS A C 1
ATOM 5162 O O . LYS A 1 697 ? -2.311 8.939 25.066 1.00 95.31 697 LYS A O 1
ATOM 5167 N N . LEU A 1 698 ? -0.908 10.248 23.909 1.00 96.19 698 LEU A N 1
ATOM 5168 C CA . LEU A 1 698 ? -1.693 10.196 22.670 1.00 96.19 698 LEU A CA 1
ATOM 5169 C C . LEU A 1 698 ? -1.354 8.879 21.958 1.00 96.19 698 LEU A C 1
ATOM 5171 O O . LEU A 1 698 ? -0.235 8.719 21.475 1.00 96.19 698 LEU A O 1
ATOM 5175 N N . ALA A 1 699 ? -2.296 7.941 21.944 1.00 95.38 699 ALA A N 1
ATOM 5176 C CA . ALA A 1 699 ? -2.123 6.597 21.399 1.00 95.38 699 ALA A CA 1
ATOM 5177 C C . ALA A 1 699 ? -2.258 6.571 19.867 1.00 95.38 699 ALA A C 1
ATOM 5179 O O . ALA A 1 699 ? -1.536 5.844 19.193 1.00 95.38 699 ALA A O 1
ATOM 5180 N N . THR A 1 700 ? -3.161 7.391 19.320 1.00 94.75 700 THR A N 1
ATOM 5181 C CA . THR A 1 700 ? -3.316 7.667 17.881 1.00 94.75 700 THR A CA 1
ATOM 5182 C C . THR A 1 700 ? -4.054 8.997 17.698 1.00 94.75 700 THR A C 1
ATOM 5184 O O . THR A 1 700 ? -4.886 9.367 18.528 1.00 94.75 700 THR A O 1
ATOM 5187 N N . SER A 1 701 ? -3.791 9.738 16.617 1.00 94.56 701 SER A N 1
ATOM 5188 C CA . SER A 1 701 ? -4.532 10.971 16.274 1.00 94.56 701 SER A CA 1
ATOM 5189 C C . SER A 1 701 ? -5.938 10.706 15.709 1.00 94.56 701 SER A C 1
ATOM 5191 O O . SER A 1 701 ? -6.632 11.631 15.294 1.00 94.56 701 SER A O 1
ATOM 5193 N N . SER A 1 702 ? -6.362 9.442 15.687 1.00 92.75 702 SER A N 1
ATOM 5194 C CA . SER A 1 702 ? -7.638 8.975 15.137 1.00 92.75 702 SER A CA 1
ATOM 5195 C C . SER A 1 702 ? -8.748 8.904 16.196 1.00 92.75 702 SER A C 1
ATOM 5197 O O . SER A 1 702 ? -8.481 8.981 17.397 1.00 92.75 702 SER A O 1
ATOM 5199 N N . PHE A 1 703 ? -10.002 8.758 15.749 1.00 94.62 703 PHE A N 1
ATOM 5200 C CA . PHE A 1 703 ? -11.217 8.617 16.580 1.00 94.62 703 PHE A CA 1
ATOM 5201 C C . PHE A 1 703 ? -11.560 9.787 17.521 1.00 94.62 703 PHE A C 1
ATOM 5203 O O . PHE A 1 703 ? -12.464 9.678 18.354 1.00 94.62 703 PHE A O 1
ATOM 5210 N N . GLY A 1 704 ? -10.865 10.919 17.383 1.00 94.94 704 GLY A N 1
ATOM 5211 C CA . GLY A 1 704 ? -11.138 12.133 18.147 1.00 94.94 704 GLY A CA 1
ATOM 5212 C C . GLY A 1 704 ? -12.267 12.983 17.560 1.00 94.94 704 GLY A C 1
ATOM 5213 O O . GLY A 1 704 ? -12.572 12.923 16.365 1.00 94.94 704 GLY A O 1
ATOM 5214 N N . ILE A 1 705 ? -12.851 13.846 18.392 1.00 94.75 705 ILE A N 1
ATOM 5215 C CA . ILE A 1 705 ? -13.965 14.736 18.009 1.00 94.75 705 ILE A CA 1
ATOM 5216 C C . ILE A 1 705 ? -13.587 15.652 16.841 1.00 94.75 705 ILE A C 1
ATOM 5218 O O . ILE A 1 705 ? -14.393 15.864 15.936 1.00 94.75 705 ILE A O 1
ATOM 5222 N N . ASN A 1 706 ? -12.352 16.162 16.819 1.00 92.75 706 ASN A N 1
ATOM 5223 C CA . ASN A 1 706 ? -11.871 17.033 15.744 1.00 92.75 706 ASN A CA 1
ATOM 5224 C C . ASN A 1 706 ? -11.844 16.324 14.379 1.00 92.75 706 ASN A C 1
ATOM 5226 O O . ASN A 1 706 ? -11.902 16.990 13.351 1.00 92.75 706 ASN A O 1
ATOM 5230 N N . ALA A 1 707 ? -11.790 14.988 14.372 1.00 89.19 707 ALA A N 1
ATOM 5231 C CA . ALA A 1 707 ? -11.875 14.151 13.179 1.00 89.19 707 ALA A CA 1
ATOM 5232 C C . ALA A 1 707 ? -13.319 13.699 12.859 1.00 89.19 707 ALA A C 1
ATOM 5234 O O . ALA A 1 707 ? -13.521 12.839 12.007 1.00 89.19 707 ALA A O 1
ATOM 5235 N N . GLY A 1 708 ? -14.333 14.260 13.532 1.00 92.12 708 GLY A N 1
ATOM 5236 C CA . GLY A 1 708 ? -15.756 14.010 13.264 1.00 92.12 708 GLY A CA 1
ATOM 5237 C C . GLY A 1 708 ? -16.418 12.931 14.130 1.00 92.12 708 GLY A C 1
ATOM 5238 O O . GLY A 1 708 ? -17.612 12.682 13.967 1.00 92.12 708 GLY A O 1
ATOM 5239 N N . TRP A 1 709 ? -15.691 12.324 15.072 1.00 95.25 709 TRP A N 1
ATOM 5240 C CA . TRP A 1 709 ? -16.195 11.283 15.979 1.00 95.25 709 TRP A CA 1
ATOM 5241 C C . TRP A 1 709 ? -16.910 11.904 17.181 1.00 95.25 709 TRP A C 1
ATOM 5243 O O . TRP A 1 709 ? -16.369 11.985 18.282 1.00 95.25 709 TRP A O 1
ATOM 5253 N N . ALA A 1 710 ? -18.110 12.429 16.934 1.00 93.12 710 ALA A N 1
ATOM 5254 C CA . ALA A 1 710 ? -18.778 13.336 17.864 1.00 93.12 710 ALA A CA 1
ATOM 5255 C C . ALA A 1 710 ? -19.242 12.680 19.175 1.00 93.12 710 ALA A C 1
ATOM 5257 O O . ALA A 1 710 ? -19.215 13.352 20.204 1.00 93.12 710 ALA A O 1
ATOM 5258 N N . ASN A 1 711 ? -19.699 11.422 19.131 1.00 92.44 711 ASN A N 1
ATOM 5259 C CA . ASN A 1 711 ? -20.218 10.699 20.293 1.00 92.44 711 ASN A CA 1
ATOM 5260 C C . ASN A 1 711 ? -20.373 9.182 20.052 1.00 92.44 711 ASN A C 1
ATOM 5262 O O . ASN A 1 711 ? -20.253 8.743 18.907 1.00 92.44 711 ASN A O 1
ATOM 5266 N N . GLN A 1 712 ? -20.638 8.387 21.096 1.00 88.31 712 GLN A N 1
ATOM 5267 C CA . GLN A 1 712 ? -20.816 6.931 20.997 1.00 88.31 712 GLN A CA 1
ATOM 5268 C C . GLN A 1 712 ? -22.144 6.516 20.403 1.00 88.31 712 GLN A C 1
ATOM 5270 O O . GLN A 1 712 ? -22.175 5.496 19.715 1.00 88.31 712 GLN A O 1
ATOM 5275 N N . ASP A 1 713 ? -23.211 7.287 20.598 1.00 88.19 713 ASP A N 1
ATOM 5276 C CA . ASP A 1 713 ? -24.499 6.935 20.004 1.00 88.19 713 ASP A CA 1
ATOM 5277 C C . ASP A 1 713 ? -24.406 6.904 18.466 1.00 88.19 713 ASP A C 1
ATOM 5279 O O . ASP A 1 713 ? -24.691 5.890 17.825 1.00 88.19 713 ASP A O 1
ATOM 5283 N N . ASN A 1 714 ? -23.914 7.978 17.838 1.00 90.25 714 ASN A N 1
ATOM 5284 C CA . ASN A 1 714 ? -23.790 8.023 16.378 1.00 90.25 714 ASN A CA 1
ATOM 5285 C C . ASN A 1 714 ? -22.550 7.275 15.874 1.00 90.25 714 ASN A C 1
ATOM 5287 O O . ASN A 1 714 ? -22.640 6.568 14.865 1.00 90.25 714 ASN A O 1
ATOM 5291 N N . TYR A 1 715 ? -21.411 7.466 16.547 1.00 94.25 715 TYR A N 1
ATOM 5292 C CA . TYR A 1 715 ? -20.080 7.064 16.089 1.00 94.25 715 TYR A CA 1
ATOM 5293 C C . TYR A 1 715 ? -19.396 6.143 17.096 1.00 94.25 715 TYR A C 1
ATOM 5295 O O . TYR A 1 715 ? -18.327 6.449 17.628 1.00 94.25 715 TYR A O 1
ATOM 5303 N N . ALA A 1 716 ? -20.048 5.017 17.372 1.00 91.69 716 ALA A N 1
ATOM 5304 C CA . ALA A 1 716 ? -19.552 4.046 18.325 1.00 91.69 716 ALA A CA 1
ATOM 5305 C C . ALA A 1 716 ? -18.124 3.593 18.005 1.00 91.69 716 ALA A C 1
ATOM 5307 O O . ALA A 1 716 ? -17.790 3.305 16.859 1.00 91.69 716 ALA A O 1
ATOM 5308 N N . ARG A 1 717 ? -17.303 3.523 19.045 1.00 92.75 717 ARG A N 1
ATOM 5309 C CA . ARG A 1 717 ? -15.932 3.020 19.051 1.00 92.75 717 ARG A CA 1
ATOM 5310 C C . ARG A 1 717 ? -15.877 1.888 20.061 1.00 92.75 717 ARG A C 1
ATOM 5312 O O . ARG A 1 717 ? -16.126 2.121 21.245 1.00 92.75 717 ARG A O 1
ATOM 5319 N N . LEU A 1 718 ? -15.653 0.684 19.563 1.00 88.75 718 LEU A N 1
ATOM 5320 C CA . LEU A 1 718 ? -15.608 -0.559 20.318 1.00 88.75 718 LEU A CA 1
ATOM 5321 C C . LEU A 1 718 ? -14.196 -1.140 20.251 1.00 88.75 718 LEU A C 1
ATOM 5323 O O . LEU A 1 718 ? -13.373 -0.677 19.462 1.00 88.75 718 LEU A O 1
ATOM 5327 N N . PHE A 1 719 ? -13.936 -2.129 21.097 1.00 85.62 719 PHE A N 1
ATOM 5328 C CA . PHE A 1 719 ? -12.638 -2.772 21.219 1.00 85.62 719 PHE A CA 1
ATOM 5329 C C . PHE A 1 719 ? -12.801 -4.275 21.075 1.00 85.62 719 PHE A C 1
ATOM 5331 O O . PHE A 1 719 ? -13.695 -4.841 21.704 1.00 85.62 719 PHE A O 1
ATOM 5338 N N . ALA A 1 720 ? -11.962 -4.883 20.248 1.00 85.31 720 ALA A N 1
ATOM 5339 C CA . ALA A 1 720 ? -11.858 -6.326 20.089 1.00 85.31 720 ALA A CA 1
ATOM 5340 C C . ALA A 1 720 ? -10.598 -6.662 19.288 1.00 85.31 720 ALA A C 1
ATOM 5342 O O . ALA A 1 720 ? -10.081 -5.789 18.600 1.00 85.31 720 ALA A O 1
ATOM 5343 N N . ASP A 1 721 ? -10.150 -7.907 19.359 1.00 85.56 721 ASP A N 1
ATOM 5344 C CA . ASP A 1 721 ? -9.153 -8.456 18.441 1.00 85.56 721 ASP A CA 1
ATOM 5345 C C . ASP A 1 721 ? -9.860 -8.856 17.135 1.00 85.56 721 ASP A C 1
ATOM 5347 O O . ASP A 1 721 ? -10.695 -9.767 17.137 1.00 85.56 721 ASP A O 1
ATOM 5351 N N . VAL A 1 722 ? -9.616 -8.130 16.041 1.00 85.81 722 VAL A N 1
ATOM 5352 C CA . VAL A 1 722 ? -10.255 -8.402 14.740 1.00 85.81 722 VAL A CA 1
ATOM 5353 C C . VAL A 1 722 ? -9.311 -9.039 13.727 1.00 85.81 722 VAL A C 1
ATOM 5355 O O . VAL A 1 722 ? -9.790 -9.551 12.715 1.00 85.81 722 VAL A O 1
ATOM 5358 N N . ASP A 1 723 ? -8.003 -9.048 13.979 1.00 82.12 723 ASP A N 1
ATOM 5359 C CA . ASP A 1 723 ? -7.011 -9.691 13.109 1.00 82.12 723 ASP A CA 1
ATOM 5360 C C . ASP A 1 723 ? -6.481 -11.031 13.649 1.00 82.12 723 ASP A C 1
ATOM 5362 O O . ASP A 1 723 ? -5.924 -11.829 12.889 1.00 82.12 723 ASP A O 1
ATOM 5366 N N . GLY A 1 724 ? -6.780 -11.355 14.905 1.00 80.88 724 GLY A N 1
ATOM 5367 C CA . GLY A 1 724 ? -6.431 -12.601 15.579 1.00 80.88 724 GLY A CA 1
ATOM 5368 C C . GLY A 1 724 ? -5.011 -12.608 16.135 1.00 80.88 724 GLY A C 1
ATOM 5369 O O . GLY A 1 724 ? -4.453 -13.691 16.352 1.00 80.88 724 GLY A O 1
ATOM 5370 N N . ASP A 1 725 ? -4.391 -11.440 16.317 1.00 75.12 725 ASP A N 1
ATOM 5371 C CA . ASP A 1 725 ? -3.022 -11.318 16.815 1.00 75.12 725 ASP A CA 1
ATOM 5372 C C . ASP A 1 725 ? -2.918 -11.349 18.357 1.00 75.12 725 ASP A C 1
ATOM 5374 O O . ASP A 1 725 ? -1.811 -11.363 18.917 1.00 75.12 725 ASP A O 1
ATOM 5378 N N . GLY A 1 726 ? -4.061 -11.431 19.043 1.00 79.00 726 GLY A N 1
ATOM 5379 C CA . GLY A 1 726 ? -4.194 -11.457 20.495 1.00 79.00 726 GLY A CA 1
ATOM 5380 C C . GLY A 1 726 ? -4.119 -10.080 21.150 1.00 79.00 726 GLY A C 1
ATOM 5381 O O . GLY A 1 726 ? -4.048 -10.003 22.380 1.00 79.00 726 GLY A O 1
ATOM 5382 N N . LYS A 1 727 ? -4.091 -8.996 20.373 1.00 83.31 727 LYS A N 1
ATOM 5383 C CA . LYS A 1 727 ? -4.078 -7.619 20.860 1.00 83.31 727 LYS A CA 1
ATOM 5384 C C . LYS A 1 727 ? -5.427 -6.966 20.612 1.00 83.31 727 LYS A C 1
ATOM 5386 O O . LYS A 1 727 ? -6.219 -7.349 19.765 1.00 83.31 727 LYS A O 1
ATOM 5391 N N . VAL A 1 728 ? -5.702 -5.950 21.416 1.00 84.50 728 VAL A N 1
ATOM 5392 C CA . VAL A 1 728 ? -6.966 -5.229 21.331 1.00 84.50 728 VAL A CA 1
ATOM 5393 C C . VAL A 1 728 ? -6.882 -4.145 20.257 1.00 84.50 728 VAL A C 1
ATOM 5395 O O . VAL A 1 728 ? -6.073 -3.219 20.371 1.00 84.50 728 VAL A O 1
ATOM 5398 N N . ASP A 1 729 ? -7.792 -4.197 19.286 1.00 88.06 729 ASP A N 1
ATOM 5399 C CA . ASP A 1 729 ? -7.969 -3.182 18.248 1.00 88.06 729 ASP A CA 1
ATOM 5400 C C . ASP A 1 729 ? -9.093 -2.206 18.592 1.00 88.06 729 ASP A C 1
ATOM 5402 O O . ASP A 1 729 ? -9.966 -2.480 19.418 1.00 88.06 729 ASP A O 1
ATOM 5406 N N . ILE A 1 730 ? -9.110 -1.051 17.920 1.00 91.81 730 ILE A N 1
ATOM 5407 C CA . ILE A 1 730 ? -10.257 -0.136 17.939 1.00 91.81 730 ILE A CA 1
ATOM 5408 C C . ILE A 1 730 ? -11.071 -0.333 16.667 1.00 91.81 730 ILE A C 1
ATOM 5410 O O . ILE A 1 730 ? -10.584 -0.063 15.571 1.00 91.81 730 ILE A O 1
ATOM 5414 N N . VAL A 1 731 ? -12.352 -0.659 16.822 1.00 93.75 731 VAL A N 1
ATOM 5415 C CA . VAL A 1 731 ? -13.336 -0.706 15.738 1.00 93.75 731 VAL A CA 1
ATOM 5416 C C . VAL A 1 731 ? -14.301 0.467 15.882 1.00 93.75 731 VAL A C 1
ATOM 5418 O O . VAL A 1 731 ? -15.117 0.518 16.803 1.00 93.75 731 VAL A O 1
ATOM 5421 N N . GLY A 1 732 ? -14.224 1.436 14.972 1.00 94.75 732 GLY A N 1
ATOM 5422 C CA . GLY A 1 732 ? -15.080 2.620 14.983 1.00 94.75 732 GLY A CA 1
ATOM 5423 C C . GLY A 1 732 ? -16.065 2.670 13.821 1.00 94.75 732 GLY A C 1
ATOM 5424 O O . GLY A 1 732 ? -15.691 2.585 12.656 1.00 94.75 732 GLY A O 1
ATOM 5425 N N . PHE A 1 733 ? -17.333 2.923 14.118 1.00 95.81 733 PHE A N 1
ATOM 5426 C CA . PHE A 1 733 ? -18.396 3.108 13.133 1.00 95.81 733 PHE A CA 1
ATOM 5427 C C . PHE A 1 733 ? -18.512 4.583 12.730 1.00 95.81 733 PHE A C 1
ATOM 5429 O O . PHE A 1 733 ? -19.191 5.380 13.376 1.00 95.81 733 PHE A O 1
ATOM 5436 N N . GLY A 1 734 ? -17.818 4.960 11.659 1.00 95.12 734 GLY A N 1
ATOM 5437 C CA . GLY A 1 734 ? -17.729 6.328 11.160 1.00 95.12 734 GLY A CA 1
ATOM 5438 C C . GLY A 1 734 ? -18.920 6.768 10.299 1.00 95.12 734 GLY A C 1
ATOM 5439 O O . GLY A 1 734 ? -19.974 6.132 10.220 1.00 95.12 734 GLY A O 1
ATOM 5440 N N . ALA A 1 735 ? -18.755 7.900 9.609 1.00 93.25 735 ALA A N 1
ATOM 5441 C CA . ALA A 1 735 ? -19.779 8.402 8.693 1.00 93.25 735 ALA A CA 1
ATOM 5442 C C . ALA A 1 735 ? -19.914 7.527 7.435 1.00 93.25 735 ALA A C 1
ATOM 5444 O O . ALA A 1 735 ? -21.030 7.157 7.070 1.00 93.25 735 ALA A O 1
ATOM 5445 N N . ALA A 1 736 ? -18.790 7.197 6.793 1.00 89.44 736 ALA A N 1
ATOM 5446 C CA . ALA A 1 736 ? -18.755 6.465 5.525 1.00 89.44 736 ALA A CA 1
ATOM 5447 C C . ALA A 1 736 ? -18.771 4.934 5.680 1.00 89.44 736 ALA A C 1
ATOM 5449 O O . ALA A 1 736 ? -19.170 4.249 4.748 1.00 89.44 736 ALA A O 1
ATOM 5450 N N . GLY A 1 737 ? -18.383 4.402 6.839 1.00 91.38 737 GLY A N 1
ATOM 5451 C CA . GLY A 1 737 ? -18.260 2.963 7.062 1.00 91.38 737 GLY A CA 1
ATOM 5452 C C . GLY A 1 737 ? -17.686 2.635 8.438 1.00 91.38 737 GLY A C 1
ATOM 5453 O O . GLY A 1 737 ? -17.621 3.512 9.303 1.00 91.38 737 GLY A O 1
ATOM 5454 N N . THR A 1 738 ? -17.253 1.394 8.627 1.00 93.12 738 THR A N 1
ATOM 5455 C CA . THR A 1 738 ? -16.483 0.944 9.788 1.00 93.12 738 THR A CA 1
ATOM 5456 C C . THR A 1 738 ? -14.992 1.089 9.521 1.00 93.12 738 THR A C 1
ATOM 5458 O O . THR A 1 738 ? -14.504 0.691 8.466 1.00 93.12 738 THR A O 1
ATOM 5461 N N . TYR A 1 739 ? -14.270 1.618 10.497 1.00 91.69 739 TYR A N 1
ATOM 5462 C CA . TYR A 1 739 ? -12.832 1.820 10.476 1.00 91.69 739 TYR A CA 1
ATOM 5463 C C . TYR A 1 739 ? -12.160 1.021 11.589 1.00 91.69 739 TYR A C 1
ATOM 5465 O O . TYR A 1 739 ? -12.761 0.830 12.647 1.00 91.69 739 TYR A O 1
ATOM 5473 N N . VAL A 1 740 ? -10.915 0.615 11.367 1.00 91.31 740 VAL A N 1
ATOM 5474 C CA . VAL A 1 740 ? -10.096 -0.125 12.332 1.00 91.31 740 VAL A CA 1
ATOM 5475 C C . VAL A 1 740 ? -8.801 0.639 12.595 1.00 91.31 740 VAL A C 1
ATOM 5477 O O . VAL A 1 740 ? -8.255 1.276 11.692 1.00 91.31 740 VAL A O 1
ATOM 5480 N N . ALA A 1 741 ? -8.325 0.618 13.835 1.00 91.19 741 ALA A N 1
ATOM 5481 C CA . ALA A 1 741 ? -6.924 0.877 14.143 1.00 91.19 741 ALA A CA 1
ATOM 5482 C C . ALA A 1 741 ? -6.392 -0.278 14.990 1.00 91.19 741 ALA A C 1
ATOM 5484 O O . ALA A 1 741 ? -6.887 -0.497 16.098 1.00 91.19 741 ALA A O 1
ATOM 5485 N N . PHE A 1 742 ? -5.395 -0.978 14.461 1.00 87.50 742 PHE A N 1
ATOM 5486 C CA . PHE A 1 742 ? -4.852 -2.196 15.042 1.00 87.50 742 PHE A CA 1
ATOM 5487 C C . PHE A 1 742 ? -3.989 -1.905 16.267 1.00 87.50 742 PHE A C 1
ATOM 5489 O O . PHE A 1 742 ? -3.212 -0.937 16.277 1.00 87.50 742 PHE A O 1
ATOM 5496 N N . GLY A 1 743 ? -4.130 -2.723 17.302 1.00 89.75 743 GLY A N 1
ATOM 5497 C CA . GLY A 1 743 ? -3.352 -2.657 18.528 1.00 89.75 743 GLY A CA 1
ATOM 5498 C C . GLY A 1 743 ? -1.889 -3.007 18.277 1.00 89.75 743 GLY A C 1
ATOM 5499 O O . GLY A 1 743 ? -1.556 -3.979 17.613 1.00 89.75 743 GLY A O 1
ATOM 5500 N N . LYS A 1 744 ? -0.957 -2.223 18.828 1.00 89.38 744 LYS A N 1
ATOM 5501 C CA . LYS A 1 744 ? 0.484 -2.527 18.711 1.00 89.38 744 LYS A CA 1
ATOM 5502 C C . LYS A 1 744 ? 1.051 -3.296 19.900 1.00 89.38 744 LYS A C 1
ATOM 5504 O O . LYS A 1 744 ? 2.191 -3.749 19.836 1.00 89.38 744 LYS A O 1
ATOM 5509 N N . GLY A 1 745 ? 0.281 -3.444 20.979 1.00 88.56 745 GLY A N 1
ATOM 5510 C CA . GLY A 1 745 ? 0.725 -4.129 22.199 1.00 88.56 745 GLY A CA 1
ATOM 5511 C C . GLY A 1 745 ? 1.607 -3.265 23.104 1.00 88.56 745 GLY A C 1
ATOM 5512 O O . GLY A 1 745 ? 2.250 -3.770 24.014 1.00 88.56 745 GLY A O 1
ATOM 5513 N N . ASP A 1 746 ? 1.693 -1.960 22.844 1.00 89.88 746 ASP A N 1
ATOM 5514 C CA . ASP A 1 746 ? 2.511 -1.005 23.605 1.00 89.88 746 ASP A CA 1
ATOM 5515 C C . ASP A 1 746 ? 1.692 0.204 24.108 1.00 89.88 746 ASP A C 1
ATOM 5517 O O . ASP A 1 746 ? 2.233 1.277 24.420 1.00 89.88 746 ASP A O 1
ATOM 5521 N N . GLY A 1 747 ? 0.363 0.057 24.127 1.00 90.31 747 GLY A N 1
ATOM 5522 C CA . GLY A 1 747 ? -0.578 1.136 24.415 1.00 90.31 747 GLY A CA 1
ATOM 5523 C C . GLY A 1 747 ? -0.802 2.120 23.264 1.00 90.31 747 GLY A C 1
ATOM 5524 O O . GLY A 1 747 ? -1.373 3.190 23.499 1.00 90.31 747 GLY A O 1
ATOM 5525 N N . THR A 1 748 ? -0.323 1.825 22.050 1.00 94.12 748 THR A N 1
ATOM 5526 C CA . THR A 1 748 ? -0.586 2.610 20.831 1.00 94.12 748 THR A CA 1
ATOM 5527 C C . THR A 1 748 ? -1.256 1.785 19.739 1.00 94.12 748 THR A C 1
ATOM 5529 O O . THR A 1 748 ? -1.315 0.560 19.816 1.00 94.12 748 THR A O 1
ATOM 5532 N N . PHE A 1 749 ? -1.765 2.481 18.719 1.00 90.38 749 PHE A N 1
ATOM 5533 C CA . PHE A 1 749 ? -2.509 1.878 17.614 1.00 90.38 749 PHE A CA 1
ATOM 5534 C C . PHE A 1 749 ? -1.897 2.248 16.257 1.00 90.38 749 PHE A C 1
ATOM 5536 O O . PHE A 1 749 ? -1.108 3.200 16.138 1.00 90.38 749 PHE A O 1
ATOM 5543 N N . SER A 1 750 ? -2.241 1.497 15.213 1.00 85.31 750 SER A N 1
ATOM 5544 C CA . SER A 1 750 ? -1.968 1.867 13.823 1.00 85.31 750 SER A CA 1
ATOM 5545 C C . SER A 1 750 ? -2.696 3.171 13.432 1.00 85.31 750 SER A C 1
ATOM 5547 O O . SER A 1 750 ? -3.561 3.680 14.161 1.00 85.31 750 SER A O 1
ATOM 5549 N N . PRO A 1 751 ? -2.349 3.773 12.282 1.00 80.69 751 PRO A N 1
ATOM 5550 C CA . PRO A 1 751 ? -3.236 4.720 11.616 1.00 80.69 751 PRO A CA 1
ATOM 5551 C C . PRO A 1 751 ? -4.609 4.098 11.320 1.00 80.69 751 PRO A C 1
ATOM 5553 O O . PRO A 1 751 ? -4.738 2.881 11.222 1.00 80.69 751 PRO A O 1
ATOM 5556 N N . LEU A 1 752 ? -5.620 4.957 11.181 1.00 82.94 752 LEU A N 1
ATOM 5557 C CA . LEU A 1 752 ? -6.995 4.563 10.880 1.00 82.94 752 LEU A CA 1
ATOM 5558 C C . LEU A 1 752 ? -7.115 3.990 9.462 1.00 82.94 752 LEU A C 1
ATOM 5560 O O . LEU A 1 752 ? -6.740 4.665 8.502 1.00 82.94 752 LEU A O 1
ATOM 5564 N N . GLU A 1 753 ? -7.726 2.818 9.325 1.00 83.12 753 GLU A N 1
ATOM 5565 C CA . GLU A 1 753 ? -7.991 2.170 8.036 1.00 83.12 753 GLU A CA 1
ATOM 5566 C C . GLU A 1 753 ? -9.489 1.919 7.847 1.00 83.12 753 GLU A C 1
ATOM 5568 O O . GLU A 1 753 ? -10.217 1.677 8.811 1.00 83.12 753 GLU A O 1
ATOM 5573 N N . LEU A 1 754 ? -9.988 2.028 6.611 1.00 82.94 754 LEU A N 1
ATOM 5574 C CA . LEU A 1 754 ? -11.384 1.710 6.308 1.00 82.94 754 LEU A CA 1
ATOM 5575 C C . LEU A 1 754 ? -11.539 0.187 6.258 1.00 82.94 754 LEU A C 1
ATOM 5577 O O . LEU A 1 754 ? -11.092 -0.451 5.312 1.00 82.94 754 LEU A O 1
ATOM 5581 N N . GLY A 1 755 ? -12.203 -0.377 7.264 1.00 81.56 755 GLY A N 1
ATOM 5582 C CA . GLY A 1 755 ? -12.451 -1.811 7.359 1.00 81.56 755 GLY A CA 1
ATOM 5583 C C . GLY A 1 755 ? -13.532 -2.293 6.391 1.00 81.56 755 GLY A C 1
ATOM 5584 O O . GLY A 1 755 ? -13.386 -3.313 5.726 1.00 81.56 755 GLY A O 1
ATOM 5585 N N . THR A 1 756 ? -14.641 -1.552 6.311 1.00 83.38 756 THR A N 1
ATOM 5586 C CA . THR A 1 756 ? -15.746 -1.810 5.377 1.00 83.38 756 THR A CA 1
ATOM 5587 C C . THR A 1 756 ? -16.610 -0.560 5.208 1.00 83.38 756 THR A C 1
ATOM 5589 O O . THR A 1 756 ? -16.828 0.182 6.160 1.00 83.38 756 THR A O 1
ATOM 5592 N N . GLU A 1 757 ? -17.193 -0.331 4.030 1.00 86.69 757 GLU A N 1
ATOM 5593 C CA . GLU A 1 757 ? -18.148 0.773 3.777 1.00 86.69 757 GLU A CA 1
ATOM 5594 C C . GLU A 1 757 ? -19.527 0.566 4.447 1.00 86.69 757 GLU A C 1
ATOM 5596 O O . GLU A 1 757 ? -20.486 1.313 4.232 1.00 86.69 757 GLU A O 1
ATOM 5601 N N . ARG A 1 758 ? -19.684 -0.506 5.229 1.00 90.25 758 ARG A N 1
ATOM 5602 C CA . ARG A 1 758 ? -20.938 -0.882 5.895 1.00 90.25 758 ARG A CA 1
ATOM 5603 C C . ARG A 1 758 ? -21.001 -0.323 7.316 1.00 90.25 758 ARG A C 1
ATOM 5605 O O . ARG A 1 758 ? -20.039 0.241 7.814 1.00 90.25 758 ARG A O 1
ATOM 5612 N N . PHE A 1 759 ? -22.176 -0.418 7.943 1.00 94.25 759 PHE A N 1
ATOM 5613 C CA . PHE A 1 759 ? -22.448 0.017 9.328 1.00 94.25 759 PHE A CA 1
ATOM 5614 C C . PHE A 1 759 ? -22.175 1.496 9.673 1.00 94.25 759 PHE A C 1
ATOM 5616 O O . PHE A 1 759 ? -22.369 1.907 10.821 1.00 94.25 759 PHE A O 1
ATOM 5623 N N . GLY A 1 760 ? -21.788 2.312 8.689 1.00 94.38 760 GLY A N 1
ATOM 5624 C CA . GLY A 1 760 ? -21.585 3.746 8.841 1.00 94.38 760 GLY A CA 1
ATOM 5625 C C . GLY A 1 760 ? -22.890 4.543 8.867 1.00 94.38 760 GLY A C 1
ATOM 5626 O O . GLY A 1 760 ? -23.931 4.124 8.345 1.00 94.38 760 GLY A O 1
ATOM 5627 N N . LYS A 1 761 ? -22.827 5.747 9.438 1.00 94.12 761 LYS A N 1
ATOM 5628 C CA . LYS A 1 761 ? -23.984 6.646 9.587 1.00 94.12 761 LYS A CA 1
ATOM 5629 C C . LYS A 1 761 ? -24.684 6.963 8.264 1.00 94.12 761 LYS A C 1
ATOM 5631 O O . LYS A 1 761 ? -25.913 6.976 8.212 1.00 94.12 761 LYS A O 1
ATOM 5636 N N . ASN A 1 762 ? -23.925 7.179 7.189 1.00 92.75 762 ASN A N 1
ATOM 5637 C CA . ASN A 1 762 ? -24.468 7.497 5.863 1.00 92.75 762 ASN A CA 1
ATOM 5638 C C . ASN A 1 762 ? -25.272 6.332 5.263 1.00 92.75 762 ASN A C 1
ATOM 5640 O O . ASN A 1 762 ? -26.158 6.561 4.444 1.00 92.75 762 ASN A O 1
ATOM 5644 N N . ALA A 1 763 ? -25.013 5.100 5.710 1.00 89.25 763 ALA A N 1
ATOM 5645 C CA . ALA A 1 763 ? -25.763 3.906 5.331 1.00 89.25 763 ALA A CA 1
ATOM 5646 C C . ALA A 1 763 ? -27.005 3.658 6.219 1.00 89.25 763 ALA A C 1
ATOM 5648 O O . ALA A 1 763 ? -27.633 2.606 6.114 1.00 89.25 763 ALA A O 1
ATOM 5649 N N . GLY A 1 764 ? -27.380 4.610 7.085 1.00 91.56 764 GLY A N 1
ATOM 5650 C CA . GLY A 1 764 ? -28.589 4.549 7.917 1.00 91.56 764 GLY A CA 1
ATOM 5651 C C . GLY A 1 764 ? -28.383 4.010 9.336 1.00 91.56 764 GLY A C 1
ATOM 5652 O O . GLY A 1 764 ? -29.362 3.838 10.061 1.00 91.56 764 GLY A O 1
ATOM 5653 N N . TRP A 1 765 ? -27.136 3.775 9.749 1.00 94.62 765 TRP A N 1
ATOM 5654 C CA . TRP A 1 765 ? -26.769 3.322 11.095 1.00 94.62 765 TRP A CA 1
ATOM 5655 C C . TRP A 1 765 ? -26.497 4.522 11.999 1.00 94.62 765 TRP A C 1
ATOM 5657 O O . TRP A 1 765 ? -25.357 4.944 12.190 1.00 94.62 765 TRP A O 1
ATOM 5667 N N . THR A 1 766 ? -27.566 5.157 12.469 1.00 92.31 766 THR A N 1
ATOM 5668 C CA . THR A 1 766 ? -27.490 6.513 13.028 1.00 92.31 766 THR A CA 1
ATOM 5669 C C . THR A 1 766 ? -27.384 6.580 14.545 1.00 92.31 766 THR A C 1
ATOM 5671 O O . THR A 1 766 ? -27.165 7.669 15.056 1.00 92.31 766 THR A O 1
ATOM 5674 N N . SER A 1 767 ? -27.601 5.479 15.265 1.00 92.31 767 SER A N 1
ATOM 5675 C CA . SER A 1 767 ? -27.685 5.500 16.730 1.00 92.31 767 SER A CA 1
ATOM 5676 C C . SER A 1 767 ? -27.474 4.104 17.322 1.00 92.31 767 SER A C 1
ATOM 5678 O O . SER A 1 767 ? -27.984 3.130 16.760 1.00 92.31 767 SER A O 1
ATOM 5680 N N . GLN A 1 768 ? -26.761 4.004 18.444 1.00 89.56 768 GLN A N 1
ATOM 5681 C CA . GLN A 1 768 ? -26.633 2.777 19.232 1.00 89.56 768 GLN A CA 1
ATOM 5682 C C . GLN A 1 768 ? -27.951 2.420 19.931 1.00 89.56 768 GLN A C 1
ATOM 5684 O O . GLN A 1 768 ? -28.266 1.243 20.069 1.00 89.56 768 GLN A O 1
ATOM 5689 N N . GLU A 1 769 ? -28.803 3.402 20.224 1.00 87.62 769 GLU A N 1
ATOM 5690 C CA . GLU A 1 769 ? -30.136 3.141 20.775 1.00 87.62 769 GLU A CA 1
ATOM 5691 C C . GLU A 1 769 ? -31.072 2.430 19.795 1.00 87.62 769 GLU A C 1
ATOM 5693 O O . GLU A 1 769 ? -31.805 1.509 20.154 1.00 87.62 769 GLU A O 1
ATOM 5698 N N . THR A 1 770 ? -31.088 2.849 18.530 1.00 90.75 770 THR A N 1
ATOM 5699 C CA . THR A 1 770 ? -32.091 2.357 17.562 1.00 90.75 770 THR A CA 1
ATOM 5700 C C . THR A 1 770 ? -31.536 1.369 16.543 1.00 90.75 770 THR A C 1
ATOM 5702 O O . THR A 1 770 ? -32.258 0.455 16.126 1.00 90.75 770 THR A O 1
ATOM 5705 N N . THR A 1 771 ? -30.265 1.522 16.170 1.00 93.50 771 THR A N 1
ATOM 5706 C CA . THR A 1 771 ? -29.531 0.673 15.220 1.00 93.50 771 THR A CA 1
ATOM 5707 C C . THR A 1 771 ? -28.210 0.181 15.829 1.00 93.50 771 THR A C 1
ATOM 5709 O O . THR A 1 771 ? -27.136 0.561 15.350 1.00 93.50 771 THR A O 1
ATOM 5712 N N . PRO A 1 772 ? -28.276 -0.614 16.910 1.00 93.25 772 PRO A N 1
ATOM 5713 C CA . PRO A 1 772 ? -27.102 -1.000 17.674 1.00 93.25 772 PRO A CA 1
ATOM 5714 C C . PRO A 1 772 ? -26.130 -1.850 16.861 1.00 93.25 772 PRO A C 1
ATOM 5716 O O . PRO A 1 772 ? -26.553 -2.652 16.023 1.00 93.25 772 PRO A O 1
ATOM 5719 N N . ARG A 1 773 ? -24.837 -1.669 17.119 1.00 94.00 773 ARG A N 1
ATOM 5720 C CA . ARG A 1 773 ? -23.718 -2.362 16.468 1.00 94.00 773 ARG A CA 1
ATOM 5721 C C . ARG A 1 773 ? -22.766 -2.890 17.526 1.00 94.00 773 ARG A C 1
ATOM 5723 O O . ARG A 1 773 ? -22.448 -2.163 18.466 1.00 94.00 773 ARG A O 1
ATOM 5730 N N . PHE A 1 774 ? -22.303 -4.109 17.313 1.00 88.75 774 PHE A N 1
ATOM 5731 C CA . PHE A 1 774 ? -21.481 -4.886 18.223 1.00 88.75 774 PHE A CA 1
ATOM 5732 C C . PHE A 1 774 ? -20.313 -5.514 17.471 1.00 88.75 774 PHE A C 1
ATOM 5734 O O . PHE A 1 774 ? -20.391 -5.711 16.255 1.00 88.75 774 PHE A O 1
ATOM 5741 N N . VAL A 1 775 ? -19.246 -5.804 18.212 1.00 88.94 775 VAL A N 1
ATOM 5742 C CA . VAL A 1 775 ? -18.049 -6.481 17.714 1.00 88.94 775 VAL A CA 1
ATOM 5743 C C . VAL A 1 775 ? -17.802 -7.682 18.623 1.00 88.94 775 VAL A C 1
ATOM 5745 O O . VAL A 1 775 ? -17.584 -7.490 19.816 1.00 88.94 775 VAL A O 1
ATOM 5748 N N . THR A 1 776 ? -17.966 -8.894 18.096 1.00 86.44 776 THR A N 1
ATOM 5749 C CA . THR A 1 776 ? -17.957 -10.155 18.857 1.00 86.44 776 THR A CA 1
ATOM 5750 C C . THR A 1 776 ? -17.689 -11.331 17.919 1.00 86.44 776 THR A C 1
ATOM 5752 O O . THR A 1 776 ? -18.095 -11.277 16.760 1.00 86.44 776 THR A O 1
ATOM 5755 N N . ASP A 1 777 ? -17.032 -12.387 18.391 1.00 85.06 777 ASP A N 1
ATOM 5756 C CA . ASP A 1 777 ? -16.809 -13.595 17.590 1.00 85.06 777 ASP A CA 1
ATOM 5757 C C . ASP A 1 777 ? -18.109 -14.416 17.499 1.00 85.06 777 ASP A C 1
ATOM 5759 O O . ASP A 1 777 ? -18.580 -15.001 18.478 1.00 85.06 777 ASP A O 1
ATOM 5763 N N . VAL A 1 778 ? -18.736 -14.440 16.318 1.00 84.75 778 VAL A N 1
ATOM 5764 C CA . VAL A 1 778 ? -19.989 -15.193 16.108 1.00 84.75 778 VAL A CA 1
ATOM 5765 C C . VAL A 1 778 ? -19.749 -16.569 15.494 1.00 84.75 778 VAL A C 1
ATOM 5767 O O . VAL A 1 778 ? -20.703 -17.320 15.244 1.00 84.75 778 VAL A O 1
ATOM 5770 N N . ASN A 1 779 ? -18.501 -16.882 15.152 1.00 84.62 779 ASN A N 1
ATOM 5771 C CA . ASN A 1 779 ? -18.162 -18.041 14.344 1.00 84.62 779 ASN A CA 1
ATOM 5772 C C . ASN A 1 779 ? -17.171 -18.999 15.043 1.00 84.62 779 ASN A C 1
ATOM 5774 O O . ASN A 1 779 ? -17.128 -20.180 14.684 1.00 84.62 779 ASN A O 1
ATOM 5778 N N . GLY A 1 780 ? -16.517 -18.541 16.111 1.00 80.69 780 GLY A N 1
ATOM 5779 C CA . GLY A 1 780 ? -15.605 -19.292 16.966 1.00 80.69 780 GLY A CA 1
ATOM 5780 C C . GLY A 1 780 ? -14.183 -19.385 16.410 1.00 80.69 780 GLY A C 1
ATOM 5781 O O . GLY A 1 780 ? -13.484 -20.358 16.709 1.00 80.69 780 GLY A O 1
ATOM 5782 N N . ASP A 1 781 ? -13.765 -18.456 15.547 1.00 80.75 781 ASP A N 1
ATOM 5783 C CA . ASP A 1 781 ? -12.425 -18.438 14.948 1.00 80.75 781 ASP A CA 1
ATOM 5784 C C . ASP A 1 781 ? -11.409 -17.573 15.705 1.00 80.75 781 ASP A C 1
ATOM 5786 O O . ASP A 1 781 ? -10.251 -17.482 15.280 1.00 80.75 781 ASP A O 1
ATOM 5790 N N . GLY A 1 782 ? -11.820 -16.987 16.830 1.00 78.94 782 GLY A N 1
ATOM 5791 C CA . GLY A 1 782 ? -10.994 -16.146 17.682 1.00 78.94 782 GLY A CA 1
ATOM 5792 C C . GLY A 1 782 ? -10.834 -14.714 17.179 1.00 78.94 782 GLY A C 1
ATOM 5793 O O . GLY A 1 782 ? -10.105 -13.960 17.815 1.00 78.94 782 GLY A O 1
ATOM 5794 N N . ARG A 1 783 ? -11.488 -14.328 16.075 1.00 85.38 783 ARG A N 1
ATOM 5795 C CA . ARG A 1 783 ? -11.520 -12.949 15.575 1.00 85.38 783 ARG A CA 1
ATOM 5796 C C . ARG A 1 783 ? -12.916 -12.380 15.746 1.00 85.38 783 ARG A C 1
ATOM 5798 O O . ARG A 1 783 ? -13.921 -13.025 15.461 1.00 85.38 783 ARG A O 1
ATOM 5805 N N . ALA A 1 784 ? -12.997 -11.143 16.208 1.00 87.31 784 ALA A N 1
ATOM 5806 C CA . ALA A 1 784 ? -14.285 -10.531 16.454 1.00 87.31 784 ALA A CA 1
ATOM 5807 C C . ALA A 1 784 ? -14.930 -10.008 15.160 1.00 87.31 784 ALA A C 1
ATOM 5809 O O . ALA A 1 784 ? -14.383 -9.180 14.431 1.00 87.31 784 ALA A O 1
ATOM 5810 N N . ASP A 1 785 ? -16.155 -10.455 14.917 1.00 88.25 785 ASP A N 1
ATOM 5811 C CA . ASP A 1 785 ? -16.982 -10.092 13.775 1.00 88.25 785 ASP A CA 1
ATOM 5812 C C . ASP A 1 785 ? -17.844 -8.860 14.078 1.00 88.25 785 ASP A C 1
ATOM 5814 O O . ASP A 1 785 ? -18.064 -8.496 15.233 1.00 88.25 785 ASP A O 1
ATOM 5818 N N . ILE A 1 786 ? -18.416 -8.225 13.051 1.00 92.38 786 ILE A N 1
ATOM 5819 C CA . ILE A 1 786 ? -19.362 -7.116 13.245 1.00 92.38 786 ILE A CA 1
ATOM 5820 C C . ILE A 1 786 ? -20.792 -7.606 13.077 1.00 92.38 786 ILE A C 1
ATOM 5822 O O . ILE A 1 786 ? -21.192 -7.988 11.975 1.00 92.38 786 ILE A O 1
ATOM 5826 N N . ILE A 1 787 ? -21.612 -7.428 14.113 1.00 93.06 787 ILE A N 1
ATOM 5827 C CA . ILE A 1 787 ? -23.067 -7.587 14.041 1.00 93.06 787 ILE A CA 1
ATOM 5828 C C . ILE A 1 787 ? -23.790 -6.270 14.314 1.00 93.06 787 ILE A C 1
ATOM 5830 O O . ILE A 1 787 ? -23.567 -5.594 15.314 1.00 93.06 787 ILE A O 1
ATOM 5834 N N . GLY A 1 788 ? -24.711 -5.902 13.425 1.00 94.38 788 GLY A N 1
ATOM 5835 C CA . GLY A 1 788 ? -25.556 -4.724 13.574 1.00 94.38 788 GLY A CA 1
ATOM 5836 C C . GLY A 1 788 ? -27.038 -5.053 13.451 1.00 94.38 788 GLY A C 1
ATOM 5837 O O . GLY A 1 788 ? -27.465 -5.754 12.534 1.00 94.38 788 GLY A O 1
ATOM 5838 N N . PHE A 1 789 ? -27.863 -4.482 14.324 1.00 95.44 789 PHE A N 1
ATOM 5839 C CA . PHE A 1 789 ? -29.317 -4.595 14.260 1.00 95.44 789 PHE A CA 1
ATOM 5840 C C . PHE A 1 789 ? -29.934 -3.394 13.541 1.00 95.44 789 PHE A C 1
ATOM 5842 O O . PHE A 1 789 ? -30.210 -2.354 14.133 1.00 95.44 789 PHE A O 1
ATOM 5849 N N . GLY A 1 790 ? -30.165 -3.550 12.241 1.00 94.00 790 GLY A N 1
ATOM 5850 C CA . GLY A 1 790 ? -30.687 -2.506 11.369 1.00 94.00 790 GLY A CA 1
ATOM 5851 C C . GLY A 1 790 ? -32.208 -2.333 11.427 1.00 94.00 790 GLY A C 1
ATOM 5852 O O . GLY A 1 790 ? -32.921 -2.818 12.314 1.00 94.00 790 GLY A O 1
ATOM 5853 N N . SER A 1 791 ? -32.741 -1.632 10.426 1.00 92.69 791 SER A N 1
ATOM 5854 C CA . SER A 1 791 ? -34.176 -1.348 10.321 1.00 92.69 791 SER A CA 1
ATOM 5855 C C . SER A 1 791 ? -35.022 -2.601 10.068 1.00 92.69 791 SER A C 1
ATOM 5857 O O . SER A 1 791 ? -36.135 -2.696 10.579 1.00 92.69 791 SER A O 1
ATOM 5859 N N . ASP A 1 792 ? -34.511 -3.575 9.320 1.00 93.06 792 ASP A N 1
ATOM 5860 C CA . ASP A 1 792 ? -35.267 -4.719 8.796 1.00 93.06 792 ASP A CA 1
ATOM 5861 C C . ASP A 1 792 ? -34.594 -6.086 9.044 1.00 93.06 792 ASP A C 1
ATOM 5863 O O . ASP A 1 792 ? -35.007 -7.095 8.469 1.00 93.06 792 ASP A O 1
ATOM 5867 N N . GLY A 1 793 ? -33.561 -6.131 9.888 1.00 93.75 793 GLY A N 1
ATOM 5868 C CA . GLY A 1 793 ? -32.921 -7.366 10.333 1.00 93.75 793 GLY A CA 1
ATOM 5869 C C . GLY A 1 793 ? -31.641 -7.133 11.136 1.00 93.75 793 GLY A C 1
ATOM 5870 O O . GLY A 1 793 ? -31.227 -5.993 11.338 1.00 93.75 793 GLY A O 1
ATOM 5871 N N . ALA A 1 794 ? -31.025 -8.227 11.573 1.00 93.94 794 ALA A N 1
ATOM 5872 C CA . ALA A 1 794 ? -29.632 -8.288 11.992 1.00 93.94 794 ALA A CA 1
ATOM 5873 C C . ALA A 1 794 ? -28.743 -8.554 10.767 1.00 93.94 794 ALA A C 1
ATOM 5875 O O . ALA A 1 794 ? -29.053 -9.420 9.942 1.00 93.94 794 ALA A O 1
ATOM 5876 N N . TYR A 1 795 ? -27.658 -7.801 10.662 1.00 93.94 795 TYR A N 1
ATOM 5877 C CA . TYR A 1 795 ? -26.656 -7.868 9.607 1.00 93.94 795 TYR A CA 1
ATOM 5878 C C . TYR A 1 795 ? -25.311 -8.235 10.213 1.00 93.94 795 TYR A C 1
ATOM 5880 O O . TYR A 1 795 ? -24.998 -7.773 11.305 1.00 93.94 795 TYR A O 1
ATOM 5888 N N . LEU A 1 796 ? -24.535 -9.031 9.491 1.00 92.06 796 LEU A N 1
ATOM 5889 C CA . LEU A 1 796 ? -23.249 -9.550 9.930 1.00 92.06 796 LEU A CA 1
ATOM 5890 C C . LEU A 1 796 ? -22.194 -9.313 8.849 1.00 92.06 796 LEU A C 1
ATOM 5892 O O . LEU A 1 796 ? -22.496 -9.460 7.663 1.00 92.06 796 LEU A O 1
ATOM 5896 N N . VAL A 1 797 ? -20.973 -8.984 9.257 1.00 90.00 797 VAL A N 1
ATOM 5897 C CA . VAL A 1 797 ? -19.764 -9.128 8.442 1.00 90.00 797 VAL A CA 1
ATOM 5898 C C . VAL A 1 797 ? -18.722 -9.877 9.264 1.00 90.00 797 VAL A C 1
ATOM 5900 O O . VAL A 1 797 ? -18.481 -9.494 10.405 1.00 90.00 797 VAL A O 1
ATOM 5903 N N . LEU A 1 798 ? -18.113 -10.906 8.671 1.00 88.19 798 LEU A N 1
ATOM 5904 C CA . LEU A 1 798 ? -17.045 -11.670 9.315 1.00 88.19 798 LEU A CA 1
ATOM 5905 C C . LEU A 1 798 ? -15.689 -10.965 9.204 1.00 88.19 798 LEU A C 1
ATOM 5907 O O . LEU A 1 798 ? -15.425 -10.322 8.181 1.00 88.19 798 LEU A O 1
ATOM 5911 N N . ALA A 1 799 ? -14.837 -11.116 10.211 1.00 86.56 799 ALA A N 1
ATOM 5912 C CA . ALA A 1 799 ? -13.439 -10.708 10.159 1.00 86.56 799 ALA A CA 1
ATOM 5913 C C . ALA A 1 799 ? -12.642 -11.622 9.211 1.00 86.56 799 ALA A C 1
ATOM 5915 O O . ALA A 1 799 ? -12.663 -12.855 9.310 1.00 86.56 799 ALA A O 1
ATOM 5916 N N . ASN A 1 800 ? -11.933 -11.023 8.255 1.00 80.06 800 ASN A N 1
ATOM 5917 C CA . ASN A 1 800 ? -11.089 -11.779 7.333 1.00 80.06 800 ASN A CA 1
ATOM 5918 C C . ASN A 1 800 ? -9.831 -12.278 8.055 1.00 80.06 800 ASN A C 1
ATOM 5920 O O . ASN A 1 800 ? -9.368 -11.678 9.018 1.00 80.06 800 ASN A O 1
ATOM 5924 N N . ALA A 1 801 ? -9.244 -13.372 7.568 1.00 63.56 801 ALA A N 1
ATOM 5925 C CA . ALA A 1 801 ? -7.898 -13.753 7.976 1.00 63.56 801 ALA A CA 1
ATOM 5926 C C . ALA A 1 801 ? -6.906 -12.776 7.322 1.00 63.56 801 ALA A C 1
ATOM 5928 O O . ALA A 1 801 ? -6.614 -12.902 6.132 1.00 63.56 801 ALA A O 1
ATOM 5929 N N . GLY A 1 802 ? -6.448 -11.766 8.058 1.00 50.41 802 GLY A N 1
ATOM 5930 C CA . GLY A 1 802 ? -5.548 -10.753 7.519 1.00 50.41 802 GLY A CA 1
ATOM 5931 C C . GLY A 1 802 ? -5.037 -9.796 8.587 1.00 50.41 802 GLY A C 1
ATOM 5932 O O . GLY A 1 802 ? -5.697 -8.810 8.880 1.00 50.41 802 GLY A O 1
ATOM 5933 N N . GLY A 1 803 ? -3.850 -10.087 9.116 1.00 38.91 803 GLY A N 1
ATOM 5934 C CA . GLY A 1 803 ? -3.062 -9.175 9.943 1.00 38.91 803 GLY A CA 1
ATOM 5935 C C . GLY A 1 803 ? -1.968 -9.924 10.704 1.00 38.91 803 GLY A C 1
ATOM 5936 O O . GLY A 1 803 ? -2.251 -10.830 11.474 1.00 38.91 803 GLY A O 1
ATOM 5937 N N . GLN A 1 804 ? -0.702 -9.618 10.397 1.00 35.38 804 GLN A N 1
ATOM 5938 C CA . GLN A 1 804 ? 0.478 -9.751 11.273 1.00 35.38 804 GLN A CA 1
ATOM 5939 C C . GLN A 1 804 ? 0.484 -10.908 12.308 1.00 35.38 804 GLN A C 1
ATOM 5941 O O . GLN A 1 804 ? 0.721 -10.695 13.494 1.00 35.38 804 GLN A O 1
ATOM 5946 N N . GLY A 1 805 ? 0.330 -12.165 11.881 1.00 28.25 805 GLY A N 1
ATOM 5947 C CA . GLY A 1 805 ? 0.345 -13.300 12.809 1.00 28.25 805 GLY A CA 1
ATOM 5948 C C . GLY A 1 805 ? 0.921 -14.569 12.202 1.00 28.25 805 GLY A C 1
ATOM 5949 O O . GLY A 1 805 ? 0.306 -15.205 11.352 1.00 28.25 805 GLY A O 1
ATOM 5950 N N . ASN A 1 806 ? 2.106 -14.972 12.671 1.00 25.22 806 ASN A N 1
ATOM 5951 C CA . ASN A 1 806 ? 2.607 -16.337 12.506 1.00 25.22 806 ASN A CA 1
ATOM 5952 C C . ASN A 1 806 ? 1.516 -17.351 12.879 1.00 25.22 806 ASN A C 1
ATOM 5954 O O . ASN A 1 806 ? 0.715 -17.078 13.770 1.00 25.22 806 ASN A O 1
ATOM 5958 N N . ALA A 1 807 ? 1.555 -18.524 12.230 1.00 22.66 807 ALA A N 1
ATOM 5959 C CA . ALA A 1 807 ? 0.712 -19.688 12.512 1.00 22.66 807 ALA A CA 1
ATOM 5960 C C . ALA A 1 807 ? 0.285 -19.751 13.987 1.00 22.66 807 ALA A C 1
ATOM 5962 O O . ALA A 1 807 ? 1.162 -19.566 14.841 1.00 22.66 807 ALA A O 1
ATOM 5963 N N . PRO A 1 808 ? -1.003 -20.039 14.280 1.00 24.62 808 PRO A N 1
ATOM 5964 C CA . PRO A 1 808 ? -1.547 -19.992 15.626 1.00 24.62 808 PRO A CA 1
ATOM 5965 C C . PRO A 1 808 ? -0.566 -20.661 16.571 1.00 24.62 808 PRO A C 1
ATOM 5967 O O . PRO A 1 808 ? -0.318 -21.872 16.504 1.00 24.62 808 PRO A O 1
ATOM 5970 N N . ARG A 1 809 ? 0.042 -19.854 17.442 1.00 22.86 809 ARG A N 1
ATOM 5971 C CA . ARG A 1 809 ? 0.634 -20.400 18.646 1.00 22.86 809 ARG A CA 1
ATOM 5972 C C . ARG A 1 809 ? -0.551 -20.875 19.458 1.00 22.86 809 ARG A C 1
ATOM 5974 O O . ARG A 1 809 ? -1.097 -20.140 20.267 1.00 22.86 809 ARG A O 1
ATOM 5981 N N . TYR A 1 810 ? -0.926 -22.132 19.233 1.00 24.62 810 TYR A N 1
ATOM 5982 C CA . TYR A 1 810 ? -1.478 -22.942 20.295 1.00 24.62 810 TYR A CA 1
ATOM 5983 C C . TYR A 1 810 ? -0.579 -22.686 21.500 1.00 24.62 810 TYR A C 1
ATOM 5985 O O . TYR A 1 810 ? 0.595 -23.076 21.497 1.00 24.62 810 TYR A O 1
ATOM 5993 N N . PHE A 1 811 ? -1.097 -21.980 22.504 1.00 22.55 811 PHE A N 1
ATOM 5994 C CA . PHE A 1 811 ? -0.577 -22.146 23.845 1.00 22.55 811 PHE A CA 1
ATOM 5995 C C . PHE A 1 811 ? -0.603 -23.654 24.075 1.00 22.55 811 PHE A C 1
ATOM 5997 O O . PHE A 1 811 ? -1.652 -24.295 24.002 1.00 22.55 811 PHE A O 1
ATOM 6004 N N . SER A 1 812 ? 0.594 -24.229 24.142 1.00 20.19 812 SER A N 1
ATOM 6005 C CA . SER A 1 812 ? 0.821 -25.664 24.172 1.00 20.19 812 SER A CA 1
ATOM 6006 C C . SER A 1 812 ? -0.099 -26.326 25.189 1.00 20.19 812 SER A C 1
ATOM 6008 O O . SER A 1 812 ? -0.206 -25.843 26.315 1.00 20.19 812 SER A O 1
ATOM 6010 N N . GLU A 1 813 ? -0.712 -27.435 24.771 1.00 22.50 813 GLU A N 1
ATOM 6011 C CA . GLU A 1 813 ? -1.437 -28.408 25.588 1.00 22.50 813 GLU A CA 1
ATOM 6012 C C . GLU A 1 813 ? -0.890 -28.469 27.022 1.00 22.50 813 GLU A C 1
ATOM 6014 O O . GLU A 1 813 ? 0.192 -29.007 27.270 1.00 22.50 813 GLU A O 1
ATOM 6019 N N . GLY A 1 814 ? -1.614 -27.866 27.968 1.00 20.31 814 GLY A N 1
ATOM 6020 C CA . GLY A 1 814 ? -1.071 -27.712 29.311 1.00 20.31 814 GLY A CA 1
ATOM 6021 C C . GLY A 1 814 ? -1.948 -27.075 30.380 1.00 20.31 814 GLY A C 1
ATOM 6022 O O . GLY A 1 814 ? -1.439 -26.931 31.474 1.00 20.31 814 GLY A O 1
ATOM 6023 N N . TYR A 1 815 ? -3.219 -26.732 30.144 1.00 21.33 815 TYR A N 1
ATOM 6024 C CA . TYR A 1 815 ? -4.161 -26.364 31.218 1.00 21.33 815 TYR A CA 1
ATOM 6025 C C . TYR A 1 815 ? -5.577 -26.843 30.861 1.00 21.33 815 TYR A C 1
ATOM 6027 O O . TYR A 1 815 ? -6.453 -26.091 30.454 1.00 21.33 815 TYR A O 1
ATOM 6035 N N . LEU A 1 816 ? -5.794 -28.155 30.984 1.00 26.97 816 LEU A N 1
ATOM 6036 C CA . LEU A 1 816 ? -7.123 -28.770 30.971 1.00 26.97 816 LEU A CA 1
ATOM 6037 C C . LEU A 1 816 ? -7.536 -29.092 32.411 1.00 26.97 816 LEU A C 1
ATOM 6039 O O . LEU A 1 816 ? -7.437 -30.237 32.843 1.00 26.97 816 LEU A O 1
ATOM 6043 N N . SER A 1 817 ? -7.988 -28.074 33.146 1.00 22.34 817 SER A N 1
ATOM 6044 C CA . SER A 1 817 ? -8.999 -28.207 34.207 1.00 22.34 817 SER A CA 1
ATOM 6045 C C . SER A 1 817 ? -9.424 -26.821 34.713 1.00 22.34 817 SER A C 1
ATOM 6047 O O . SER A 1 817 ? -8.866 -26.328 35.685 1.00 22.34 817 SER A O 1
ATOM 6049 N N . GLY A 1 818 ? -10.424 -26.233 34.051 1.00 23.75 818 GLY A N 1
ATOM 6050 C CA . GLY A 1 818 ? -11.263 -25.150 34.577 1.00 23.75 818 GLY A CA 1
ATOM 6051 C C . GLY A 1 818 ? -10.636 -23.757 34.658 1.00 23.75 818 GLY A C 1
ATOM 6052 O O . GLY A 1 818 ? -10.116 -23.415 35.705 1.00 23.75 818 GLY A O 1
ATOM 6053 N N . ASP A 1 819 ? -10.766 -22.952 33.599 1.00 24.84 819 ASP A N 1
ATOM 6054 C CA . ASP A 1 819 ? -11.341 -21.593 33.647 1.00 24.84 819 ASP A CA 1
ATOM 6055 C C . ASP A 1 819 ? -11.571 -21.059 32.212 1.00 24.84 819 ASP A C 1
ATOM 6057 O O . ASP A 1 819 ? -11.008 -21.582 31.250 1.00 24.84 819 ASP A O 1
ATOM 6061 N N . ARG A 1 820 ? -12.482 -20.098 32.062 1.00 28.36 820 ARG A N 1
ATOM 6062 C CA . ARG A 1 820 ? -13.238 -19.724 30.850 1.00 28.36 820 ARG A CA 1
ATOM 6063 C C . ARG A 1 820 ? -12.541 -18.693 29.928 1.00 28.36 820 ARG A C 1
ATOM 6065 O O . ARG A 1 820 ? -12.107 -17.650 30.388 1.00 28.36 820 ARG A O 1
ATOM 6072 N N . ARG A 1 821 ? -12.470 -19.028 28.626 1.00 27.77 821 ARG A N 1
ATOM 6073 C CA . ARG A 1 821 ? -12.929 -18.321 27.391 1.00 27.77 821 ARG A CA 1
ATOM 6074 C C . ARG A 1 821 ? -12.845 -16.777 27.314 1.00 27.77 821 ARG A C 1
ATOM 6076 O O . ARG A 1 821 ? -13.369 -16.063 28.154 1.00 27.77 821 ARG A O 1
ATOM 6083 N N . LEU A 1 822 ? -12.297 -16.301 26.190 1.00 24.50 822 LEU A N 1
ATOM 6084 C CA . LEU A 1 822 ? -12.038 -14.910 25.770 1.00 24.50 822 LEU A CA 1
ATOM 6085 C C . LEU A 1 822 ? -13.280 -14.112 25.279 1.00 24.50 822 LEU A C 1
ATOM 6087 O O . LEU A 1 822 ? -13.143 -13.205 24.467 1.00 24.50 822 LEU A O 1
ATOM 6091 N N . GLU A 1 823 ? -14.496 -14.400 25.753 1.00 28.95 823 GLU A N 1
ATOM 6092 C CA . GLU A 1 823 ? -15.739 -13.858 25.150 1.00 28.95 823 GLU A CA 1
ATOM 6093 C C . GLU A 1 823 ? -16.459 -12.742 25.936 1.00 28.95 823 GLU A C 1
ATOM 6095 O O . GLU A 1 823 ? -17.616 -12.425 25.659 1.00 28.95 823 GLU A O 1
ATOM 6100 N N . ASP A 1 824 ? -15.795 -12.057 26.867 1.00 27.41 824 ASP A N 1
ATOM 6101 C CA . ASP A 1 824 ? -16.436 -10.983 27.642 1.00 27.41 824 ASP A CA 1
ATOM 6102 C C . ASP A 1 824 ? -16.483 -9.631 26.890 1.00 27.41 824 ASP A C 1
ATOM 6104 O O . ASP A 1 824 ? -15.993 -8.603 27.356 1.00 27.41 824 ASP A O 1
ATOM 6108 N N . THR A 1 825 ? -17.152 -9.603 25.730 1.00 26.25 825 THR A N 1
ATOM 6109 C CA . THR A 1 825 ? -17.736 -8.382 25.142 1.00 26.25 825 THR A CA 1
ATOM 6110 C C . THR A 1 825 ? -19.247 -8.372 25.364 1.00 26.25 825 THR A C 1
ATOM 6112 O O . THR A 1 825 ? -20.048 -8.411 24.430 1.00 26.25 825 THR A O 1
ATOM 6115 N N . ILE A 1 826 ? -19.679 -8.240 26.625 1.00 28.89 826 ILE A N 1
ATOM 6116 C CA . ILE A 1 826 ? -21.037 -7.749 26.877 1.00 28.89 826 ILE A CA 1
ATOM 6117 C C . ILE A 1 826 ? -21.042 -6.271 26.501 1.00 28.89 826 ILE A C 1
ATOM 6119 O O . ILE A 1 826 ? -20.749 -5.382 27.300 1.00 28.89 826 ILE A O 1
ATOM 6123 N N . SER A 1 827 ? -21.407 -5.992 25.257 1.00 29.06 827 SER A N 1
ATOM 6124 C CA . SER A 1 827 ? -21.805 -4.652 24.877 1.00 29.06 827 SER A CA 1
ATOM 6125 C C . SER A 1 827 ? -23.199 -4.393 25.448 1.00 29.06 827 SER A C 1
ATOM 6127 O O . SER A 1 827 ? -24.244 -4.697 24.864 1.00 29.06 827 SER A O 1
ATOM 6129 N N . VAL A 1 828 ? -23.177 -3.899 26.683 1.00 28.75 828 VAL A N 1
ATOM 6130 C CA . VAL A 1 828 ? -24.284 -3.200 27.320 1.00 28.75 828 VAL A CA 1
ATOM 6131 C C . VAL A 1 828 ? -24.330 -1.803 26.712 1.00 28.75 828 VAL A C 1
ATOM 6133 O O . VAL A 1 828 ? -23.285 -1.181 26.518 1.00 28.75 828 VAL A O 1
ATOM 6136 N N . ASP A 1 829 ? -25.543 -1.346 26.400 1.00 31.86 829 ASP A N 1
ATOM 6137 C CA . ASP A 1 829 ? -25.952 0.062 26.420 1.00 31.86 829 ASP A CA 1
ATOM 6138 C C . ASP A 1 829 ? -24.897 0.954 27.116 1.00 31.86 829 ASP A C 1
ATOM 6140 O O . ASP A 1 829 ? -24.664 0.840 28.322 1.00 31.86 829 ASP A O 1
ATOM 6144 N N . ILE A 1 830 ? -24.166 1.746 26.321 1.00 34.03 830 ILE A N 1
ATOM 6145 C CA . ILE A 1 830 ? -22.950 2.461 26.754 1.00 34.03 830 ILE A CA 1
ATOM 6146 C C . ILE A 1 830 ? -23.293 3.614 27.712 1.00 34.03 830 ILE A C 1
ATOM 6148 O O . ILE A 1 830 ? -22.411 4.075 28.445 1.00 34.03 830 ILE A O 1
ATOM 6152 N N . ASP A 1 831 ? -24.571 3.991 27.817 1.00 30.12 831 ASP A N 1
ATOM 6153 C CA . ASP A 1 831 ? -25.043 4.892 28.869 1.00 30.12 831 ASP A CA 1
ATOM 6154 C C . ASP A 1 831 ? -24.982 4.196 30.253 1.00 30.12 831 ASP A C 1
ATOM 6156 O O . ASP A 1 831 ? -24.886 4.851 31.292 1.00 30.12 831 ASP A O 1
ATOM 6160 N N . HIS A 1 832 ? -24.894 2.856 30.285 1.00 35.53 832 HIS A N 1
ATOM 6161 C CA . HIS A 1 832 ? -24.927 2.014 31.486 1.00 35.53 832 HIS A CA 1
ATOM 6162 C C . HIS A 1 832 ? -23.868 0.901 31.504 1.00 35.53 832 HIS A C 1
ATOM 6164 O O . HIS A 1 832 ? -24.168 -0.260 31.790 1.00 35.53 832 HIS A O 1
ATOM 6170 N N . ALA A 1 833 ? -22.606 1.278 31.271 1.00 25.70 833 ALA A N 1
ATOM 6171 C CA . ALA A 1 833 ? -21.451 0.379 31.299 1.00 25.70 833 ALA A CA 1
ATOM 6172 C C . ALA A 1 833 ? -21.394 -0.517 32.556 1.00 25.70 833 ALA A C 1
ATOM 6174 O O . ALA A 1 833 ? -21.274 -0.041 33.692 1.00 25.70 833 ALA A O 1
ATOM 6175 N N . GLY A 1 834 ? -21.404 -1.828 32.326 1.00 26.08 834 GLY A N 1
ATOM 6176 C CA . GLY A 1 834 ? -21.089 -2.855 33.303 1.00 26.08 834 GLY A CA 1
ATOM 6177 C C . GLY A 1 834 ? -20.426 -4.042 32.611 1.00 26.08 834 GLY A C 1
ATOM 6178 O O . GLY A 1 834 ? -21.068 -4.688 31.792 1.00 26.08 834 GLY A O 1
ATOM 6179 N N . ILE A 1 835 ? -19.197 -4.338 33.052 1.00 28.94 835 ILE A N 1
ATOM 6180 C CA . ILE A 1 835 ? -18.378 -5.542 32.813 1.00 28.94 835 ILE A CA 1
ATOM 6181 C C . ILE A 1 835 ? -17.473 -5.505 31.573 1.00 28.94 835 ILE A C 1
ATOM 6183 O O . ILE A 1 835 ? -17.912 -5.711 30.451 1.00 28.94 835 ILE A O 1
ATOM 6187 N N . VAL A 1 836 ? -16.177 -5.324 31.842 1.00 26.56 836 VAL A N 1
ATOM 6188 C CA . VAL A 1 836 ? -15.073 -5.978 31.128 1.00 26.56 836 VAL A CA 1
ATOM 6189 C C . VAL A 1 836 ? -14.471 -6.933 32.161 1.00 26.56 836 VAL A C 1
ATOM 6191 O O . VAL A 1 836 ? -14.222 -6.519 33.294 1.00 26.56 836 VAL A O 1
ATOM 6194 N N . ARG A 1 837 ? -14.316 -8.213 31.833 1.00 29.91 837 ARG A N 1
ATOM 6195 C CA . ARG A 1 837 ? -13.536 -9.177 32.621 1.00 29.91 837 ARG A CA 1
ATOM 6196 C C . ARG A 1 837 ? -12.369 -9.621 31.748 1.00 29.91 837 ARG A C 1
ATOM 6198 O O . ARG A 1 837 ? -12.553 -9.841 30.556 1.00 29.91 837 ARG A O 1
ATOM 6205 N N . GLN A 1 838 ? -11.180 -9.717 32.338 1.00 29.73 838 GLN A N 1
ATOM 6206 C CA . GLN A 1 838 ? -9.994 -10.257 31.675 1.00 29.73 838 GLN A CA 1
ATOM 6207 C C . GLN A 1 838 ? -9.698 -11.680 32.176 1.00 29.73 838 GLN A C 1
ATOM 6209 O O . GLN A 1 838 ? -9.900 -11.941 33.366 1.00 29.73 838 GLN A O 1
ATOM 6214 N N . PRO A 1 839 ? -9.220 -12.597 31.312 1.00 27.16 839 PRO A N 1
ATOM 6215 C CA . PRO A 1 839 ? -8.788 -13.937 31.711 1.00 27.16 839 PRO A CA 1
ATOM 6216 C C . PRO A 1 839 ? -7.482 -13.886 32.523 1.00 27.16 839 PRO A C 1
ATOM 6218 O O . PRO A 1 839 ? -6.505 -13.276 32.097 1.00 27.16 839 PRO A O 1
ATOM 6221 N N . GLY A 1 840 ? -7.450 -14.542 33.687 1.00 27.41 840 GLY A N 1
ATOM 6222 C CA . GLY A 1 840 ? -6.295 -14.545 34.593 1.00 27.41 840 GLY A CA 1
ATOM 6223 C C . GLY A 1 840 ? -5.173 -15.516 34.193 1.00 27.41 840 GLY A C 1
ATOM 6224 O O . GLY A 1 840 ? -5.422 -16.601 33.668 1.00 27.41 840 GLY A O 1
ATOM 6225 N N . SER A 1 841 ? -3.925 -15.153 34.509 1.00 25.89 841 SER A N 1
ATOM 6226 C CA . SER A 1 841 ? -2.736 -16.011 34.391 1.00 25.89 841 SER A CA 1
ATOM 6227 C C . SER A 1 841 ? -2.145 -16.319 35.770 1.00 25.89 841 SER A C 1
ATOM 6229 O O . SER A 1 841 ? -1.759 -15.393 36.481 1.00 25.89 841 SER A O 1
ATOM 6231 N N . ASP A 1 842 ? -1.994 -17.596 36.132 1.00 29.08 842 ASP A N 1
ATOM 6232 C CA . ASP A 1 842 ? -1.238 -17.993 37.327 1.00 29.08 842 ASP A CA 1
ATOM 6233 C C . ASP A 1 842 ? -0.336 -19.202 37.005 1.00 29.08 842 ASP A C 1
ATOM 6235 O O . ASP A 1 842 ? -0.813 -20.316 36.789 1.00 29.08 842 ASP A O 1
ATOM 6239 N N . ASP A 1 843 ? 0.987 -18.985 36.986 1.00 23.31 843 ASP A N 1
ATOM 6240 C CA . ASP A 1 843 ? 1.994 -20.048 37.088 1.00 23.31 843 ASP A CA 1
ATOM 6241 C C . ASP A 1 843 ? 2.951 -19.730 38.247 1.00 23.31 843 ASP A C 1
ATOM 6243 O O . ASP A 1 843 ? 3.847 -18.883 38.169 1.00 23.31 843 ASP A O 1
ATOM 6247 N N . ARG A 1 844 ? 2.759 -20.437 39.365 1.00 28.33 844 ARG A N 1
ATOM 6248 C CA . ARG A 1 844 ? 3.787 -20.618 40.392 1.00 28.33 844 ARG A CA 1
ATOM 6249 C C . ARG A 1 844 ? 4.085 -22.098 40.551 1.00 28.33 844 ARG A C 1
ATOM 6251 O O . ARG A 1 844 ? 3.456 -22.807 41.334 1.00 28.33 844 ARG A O 1
ATOM 6258 N N . ALA A 1 845 ? 5.139 -22.517 39.860 1.00 25.55 845 ALA A N 1
ATOM 6259 C CA . ALA A 1 845 ? 5.820 -23.788 40.028 1.00 25.55 845 ALA A CA 1
ATOM 6260 C C . ALA A 1 845 ? 6.024 -24.173 41.509 1.00 25.55 845 ALA A C 1
ATOM 6262 O O . ALA A 1 845 ? 6.828 -23.578 42.233 1.00 25.55 845 ALA A O 1
ATOM 6263 N N . VAL A 1 846 ? 5.368 -25.257 41.932 1.00 26.11 846 VAL A N 1
ATOM 6264 C CA . VAL A 1 846 ? 5.766 -26.055 43.098 1.00 26.11 846 VAL A CA 1
ATOM 6265 C C . VAL A 1 846 ? 5.845 -27.514 42.658 1.00 26.11 846 VAL A C 1
ATOM 6267 O O . VAL A 1 846 ? 4.850 -28.132 42.295 1.00 26.11 846 VAL A O 1
ATOM 6270 N N . GLY A 1 847 ? 7.065 -28.053 42.652 1.00 26.55 847 GLY A N 1
ATOM 6271 C CA . GLY A 1 847 ? 7.355 -29.403 42.180 1.00 26.55 847 GLY A CA 1
ATOM 6272 C C . GLY A 1 847 ? 6.785 -30.522 43.057 1.00 26.55 847 GLY A C 1
ATOM 6273 O O . GLY A 1 847 ? 6.742 -30.424 44.283 1.00 26.55 847 GLY A O 1
ATOM 6274 N N . GLY A 1 848 ? 6.445 -31.639 42.411 1.00 24.14 848 GLY A N 1
ATOM 6275 C CA . GLY A 1 848 ? 6.125 -32.909 43.059 1.00 24.14 848 GLY A CA 1
ATOM 6276 C C . GLY A 1 848 ? 5.878 -34.023 42.039 1.00 24.14 848 GLY A C 1
ATOM 6277 O O . GLY A 1 848 ? 4.951 -33.951 41.248 1.00 24.14 848 GLY A O 1
ATOM 6278 N N . SER A 1 849 ? 6.733 -35.046 42.049 1.00 28.69 849 SER A N 1
ATOM 6279 C CA . SER A 1 849 ? 6.663 -36.260 41.220 1.00 28.69 849 SER A CA 1
ATOM 6280 C C . SER A 1 849 ? 5.562 -37.239 41.652 1.00 28.69 849 SER A C 1
ATOM 6282 O O . SER A 1 849 ? 5.348 -37.333 42.858 1.00 28.69 849 SER A O 1
ATOM 6284 N N . LEU A 1 850 ? 5.034 -38.062 40.725 1.00 26.84 850 LEU A N 1
ATOM 6285 C CA . LEU A 1 850 ? 4.625 -39.494 40.856 1.00 26.84 850 LEU A CA 1
ATOM 6286 C C . LEU A 1 850 ? 3.821 -39.892 39.589 1.00 26.84 850 LEU A C 1
ATOM 6288 O O . LEU A 1 850 ? 2.810 -39.269 39.306 1.00 26.84 850 LEU A O 1
ATOM 6292 N N . GLN A 1 851 ? 4.344 -40.672 38.634 1.00 27.45 851 GLN A N 1
ATOM 6293 C CA . GLN A 1 851 ? 4.305 -42.148 38.485 1.00 27.45 851 GLN A CA 1
ATOM 6294 C C . GLN A 1 851 ? 2.932 -42.862 38.633 1.00 27.45 851 GLN A C 1
ATOM 6296 O O . GLN A 1 851 ? 2.354 -42.888 39.713 1.00 27.45 851 GLN A O 1
ATOM 6301 N N . ASP A 1 852 ? 2.565 -43.544 37.527 1.00 28.48 852 ASP A N 1
ATOM 6302 C CA . ASP A 1 852 ? 1.823 -44.818 37.354 1.00 28.48 852 ASP A CA 1
ATOM 6303 C C . ASP A 1 852 ? 0.291 -44.895 37.053 1.00 28.48 852 ASP A C 1
ATOM 6305 O O . ASP A 1 852 ? -0.530 -44.983 37.959 1.00 28.48 852 ASP A O 1
ATOM 6309 N N . LEU A 1 853 ? -0.003 -45.124 35.745 1.00 26.77 853 LEU A N 1
ATOM 6310 C CA . LEU A 1 853 ? -0.857 -46.187 35.118 1.00 26.77 853 LEU A CA 1
ATOM 6311 C C . LEU A 1 853 ? -2.433 -46.100 35.184 1.00 26.77 853 LEU A C 1
ATOM 6313 O O . LEU A 1 853 ? -2.965 -45.333 35.972 1.00 26.77 853 LEU A O 1
ATOM 6317 N N . PRO A 1 854 ? -3.234 -46.916 34.427 1.00 34.31 854 PRO A N 1
ATOM 6318 C CA . PRO A 1 854 ? -3.534 -46.833 32.974 1.00 34.31 854 PRO A CA 1
ATOM 6319 C C . PRO A 1 854 ? -5.016 -47.154 32.542 1.00 34.31 854 PRO A C 1
ATOM 6321 O O . PRO A 1 854 ? -5.709 -47.935 33.185 1.00 34.31 854 PRO A O 1
ATOM 6324 N N . GLY A 1 855 ? -5.427 -46.716 31.337 1.00 24.55 855 GLY A N 1
ATOM 6325 C CA . GLY A 1 855 ? -6.245 -47.494 30.370 1.00 24.55 855 GLY A CA 1
ATOM 6326 C C . GLY A 1 855 ? -7.798 -47.474 30.378 1.00 24.55 855 GLY A C 1
ATOM 6327 O O . GLY A 1 855 ? -8.427 -47.511 31.428 1.00 24.55 855 GLY A O 1
ATOM 6328 N N . VAL A 1 856 ? -8.346 -47.626 29.147 1.00 24.89 856 VAL A N 1
ATOM 6329 C CA . VAL A 1 856 ? -9.519 -48.452 28.714 1.00 24.89 856 VAL A CA 1
ATOM 6330 C C . VAL A 1 856 ? -10.798 -47.728 28.187 1.00 24.89 856 VAL A C 1
ATOM 6332 O O . VAL A 1 856 ? -11.572 -47.201 28.972 1.00 24.89 856 VAL A O 1
ATOM 6335 N N . LEU A 1 857 ? -11.012 -47.895 26.856 1.00 25.56 857 LEU A N 1
ATOM 6336 C CA . LEU A 1 857 ? -12.246 -48.088 26.022 1.00 25.56 857 LEU A CA 1
ATOM 6337 C C . LEU A 1 857 ? -13.290 -46.945 25.922 1.00 25.56 857 LEU A C 1
ATOM 6339 O O . LEU A 1 857 ? -13.725 -46.424 26.935 1.00 25.56 857 LEU A O 1
ATOM 6343 N N . ALA A 1 858 ? -13.644 -46.411 24.740 1.00 26.11 858 ALA A N 1
ATOM 6344 C CA . ALA A 1 858 ? -14.363 -46.970 23.569 1.00 26.11 858 ALA A CA 1
ATOM 6345 C C . ALA A 1 858 ? -15.851 -47.308 23.826 1.00 26.11 858 ALA A C 1
ATOM 6347 O O . ALA A 1 858 ? -16.114 -48.232 24.587 1.00 26.11 858 ALA A O 1
ATOM 6348 N N . ASP A 1 859 ? -16.774 -46.583 23.160 1.00 25.58 859 ASP A N 1
ATOM 6349 C CA . ASP A 1 859 ? -18.025 -47.105 22.555 1.00 25.58 859 ASP A CA 1
ATOM 6350 C C . ASP A 1 859 ? -18.800 -46.029 21.737 1.00 25.58 859 ASP A C 1
ATOM 6352 O O . ASP A 1 859 ? -19.232 -45.008 22.266 1.00 25.58 859 ASP A O 1
ATOM 6356 N N . ASP A 1 860 ? -18.870 -46.252 20.418 1.00 26.28 860 ASP A N 1
ATOM 6357 C CA . ASP A 1 860 ? -20.033 -46.425 19.517 1.00 26.28 860 ASP A CA 1
ATOM 6358 C C . ASP A 1 860 ? -21.370 -45.618 19.584 1.00 26.28 860 ASP A C 1
ATOM 6360 O O . ASP A 1 860 ? -22.100 -45.645 20.569 1.00 26.28 860 ASP A O 1
ATOM 6364 N N . TRP A 1 861 ? -21.756 -45.139 18.373 1.00 26.39 861 TRP A N 1
ATOM 6365 C CA . TRP A 1 861 ? -23.092 -45.104 17.696 1.00 26.39 861 TRP A CA 1
ATOM 6366 C C . TRP A 1 861 ? -24.236 -44.201 18.249 1.00 26.39 861 TRP A C 1
ATOM 6368 O O . TRP A 1 861 ? -24.479 -44.147 19.443 1.00 26.39 861 TRP A O 1
ATOM 6378 N N . PHE A 1 862 ? -25.035 -43.454 17.459 1.00 27.64 862 PHE A N 1
ATOM 6379 C CA . PHE A 1 862 ? -25.904 -43.826 16.319 1.00 27.64 862 PHE A CA 1
ATOM 6380 C C . PHE A 1 862 ? -26.202 -42.643 15.369 1.00 27.64 862 PHE A C 1
ATOM 6382 O O . PHE A 1 862 ? -26.309 -41.501 15.806 1.00 27.64 862 PHE A O 1
ATOM 6389 N N . GLY A 1 863 ? -26.439 -42.949 14.087 1.00 23.78 863 GLY A N 1
ATOM 6390 C CA . GLY A 1 863 ? -27.119 -42.068 13.131 1.00 23.78 863 GLY A CA 1
ATOM 6391 C C . GLY A 1 863 ? -28.582 -42.469 12.883 1.00 23.78 863 GLY A C 1
ATOM 6392 O O . GLY A 1 863 ? -28.980 -43.585 13.215 1.00 23.78 863 GLY A O 1
ATOM 6393 N N . ASP A 1 864 ? -29.337 -41.554 12.263 1.00 28.78 864 ASP A N 1
ATOM 6394 C CA . ASP A 1 864 ? -30.111 -41.728 11.012 1.00 28.78 864 ASP A CA 1
ATOM 6395 C C . ASP A 1 864 ? -31.524 -41.078 10.978 1.00 28.78 864 ASP A C 1
ATOM 6397 O O . ASP A 1 864 ? -32.313 -41.154 11.916 1.00 28.78 864 ASP A O 1
ATOM 6401 N N . ALA A 1 865 ? -31.803 -40.513 9.796 1.00 27.12 865 ALA A N 1
ATOM 6402 C CA . ALA A 1 865 ? -33.053 -40.437 9.026 1.00 27.12 865 ALA A CA 1
ATOM 6403 C C . ALA A 1 865 ? -34.296 -39.565 9.376 1.00 27.12 865 ALA A C 1
ATOM 6405 O O . ALA A 1 865 ? -35.096 -39.856 10.257 1.00 27.12 865 ALA A O 1
ATOM 6406 N N . VAL A 1 866 ? -34.540 -38.619 8.445 1.00 30.31 866 VAL A N 1
ATOM 6407 C CA . VAL A 1 866 ? -35.733 -38.381 7.577 1.00 30.31 866 VAL A CA 1
ATOM 6408 C C . VAL A 1 866 ? -37.151 -38.260 8.178 1.00 30.31 866 VAL A C 1
ATOM 6410 O O . VAL A 1 866 ? -37.709 -39.202 8.731 1.00 30.31 866 VAL A O 1
ATOM 6413 N N . GLY A 1 867 ? -37.851 -37.173 7.806 1.00 25.97 867 GLY A N 1
ATOM 6414 C CA . GLY A 1 867 ? -39.322 -37.126 7.793 1.00 25.97 867 GLY A CA 1
ATOM 6415 C C . GLY A 1 867 ? -39.915 -35.847 7.189 1.00 25.97 867 GLY A C 1
ATOM 6416 O O . GLY A 1 867 ? -39.974 -34.816 7.846 1.00 25.97 867 GLY A O 1
ATOM 6417 N N . GLY A 1 868 ? -40.381 -35.913 5.936 1.00 25.89 868 GLY A N 1
ATOM 6418 C CA . GLY A 1 868 ? -41.131 -34.839 5.274 1.00 25.89 868 GLY A CA 1
ATOM 6419 C C . GLY A 1 868 ? -42.625 -34.805 5.629 1.00 25.89 868 GLY A C 1
ATOM 6420 O O . GLY A 1 868 ? -43.190 -35.788 6.102 1.00 25.89 868 GLY A O 1
ATOM 6421 N N . GLY A 1 869 ? -43.291 -33.688 5.316 1.00 26.14 869 GLY A N 1
ATOM 6422 C CA . GLY A 1 869 ? -44.749 -33.569 5.408 1.00 26.14 869 GLY A CA 1
ATOM 6423 C C . GLY A 1 869 ? -45.297 -32.230 4.904 1.00 26.14 869 GLY A C 1
ATOM 6424 O O . GLY A 1 869 ? -45.169 -31.210 5.566 1.00 26.14 869 GLY A O 1
ATOM 6425 N N . ARG A 1 870 ? -45.936 -32.254 3.726 1.00 29.75 870 ARG A N 1
ATOM 6426 C CA . ARG A 1 870 ? -46.752 -31.175 3.135 1.00 29.75 870 ARG A CA 1
ATOM 6427 C C . ARG A 1 870 ? -48.160 -31.143 3.741 1.00 29.75 870 ARG A C 1
ATOM 6429 O O . ARG A 1 870 ? -48.764 -32.202 3.795 1.00 29.75 870 ARG A O 1
ATOM 6436 N N . PHE A 1 871 ? -48.719 -29.950 3.971 1.00 30.39 871 PHE A N 1
ATOM 6437 C CA . PHE A 1 871 ? -50.138 -29.534 3.830 1.00 30.39 871 PHE A CA 1
ATOM 6438 C C . PHE A 1 871 ? -50.120 -27.982 3.814 1.00 30.39 871 PHE A C 1
ATOM 6440 O O . PHE A 1 871 ? -49.301 -27.400 4.507 1.00 30.39 871 PHE A O 1
ATOM 6447 N N . GLY A 1 872 ? -50.883 -27.184 3.064 1.00 26.03 872 GLY A N 1
ATOM 6448 C CA . GLY A 1 872 ? -52.113 -27.383 2.308 1.00 26.03 872 GLY A CA 1
ATOM 6449 C C . GLY A 1 872 ? -53.077 -26.217 2.601 1.00 26.03 872 GLY A C 1
ATOM 6450 O O . GLY A 1 872 ? -53.791 -26.294 3.584 1.00 26.03 872 GLY A O 1
ATOM 6451 N N . GLY A 1 873 ? -53.068 -25.179 1.747 1.00 25.73 873 GLY A N 1
ATOM 6452 C CA . GLY A 1 873 ? -54.179 -24.276 1.366 1.00 25.73 873 GLY A CA 1
ATOM 6453 C C . GLY A 1 873 ? -55.000 -23.492 2.412 1.00 25.73 873 GLY A C 1
ATOM 6454 O O . GLY A 1 873 ? -55.618 -24.080 3.286 1.00 25.73 873 GLY A O 1
ATOM 6455 N N . ALA A 1 874 ? -55.157 -22.176 2.192 1.00 27.34 874 ALA A N 1
ATOM 6456 C CA . ALA A 1 874 ? -56.452 -21.511 1.925 1.00 27.34 874 ALA A CA 1
ATOM 6457 C C . ALA A 1 874 ? -56.336 -19.969 1.969 1.00 27.34 874 ALA A C 1
ATOM 6459 O O . ALA A 1 874 ? -55.939 -19.396 2.977 1.00 27.34 874 ALA A O 1
ATOM 6460 N N . ALA A 1 875 ? -56.762 -19.310 0.886 1.00 28.81 875 ALA A N 1
ATOM 6461 C CA . ALA A 1 875 ? -57.255 -17.927 0.887 1.00 28.81 875 ALA A CA 1
ATOM 6462 C C . ALA A 1 875 ? -58.773 -17.931 1.175 1.00 28.81 875 ALA A C 1
ATOM 6464 O O . ALA A 1 875 ? -59.429 -18.949 0.922 1.00 28.81 875 ALA A O 1
ATOM 6465 N N . PRO A 1 876 ? -59.344 -16.841 1.718 1.00 41.94 876 PRO A N 1
ATOM 6466 C CA . PRO A 1 876 ? -59.964 -15.769 0.907 1.00 41.94 876 PRO A CA 1
ATOM 6467 C C . PRO A 1 876 ? -59.669 -14.371 1.520 1.00 41.94 876 PRO A C 1
ATOM 6469 O O . PRO A 1 876 ? -59.157 -14.293 2.625 1.00 41.94 876 PRO A O 1
ATOM 6472 N N . GLY A 1 877 ? -59.911 -13.188 0.952 1.00 27.81 877 GLY A N 1
ATOM 6473 C CA . GLY A 1 877 ? -60.727 -12.706 -0.157 1.00 27.81 877 GLY A CA 1
ATOM 6474 C C . GLY A 1 877 ? -61.306 -11.326 0.233 1.00 27.81 877 GLY A C 1
ATOM 6475 O O . GLY A 1 877 ? -62.044 -11.244 1.206 1.00 27.81 877 GLY A O 1
ATOM 6476 N N . ASN A 1 878 ? -61.001 -10.304 -0.578 1.00 29.17 878 ASN A N 1
ATOM 6477 C CA . ASN A 1 878 ? -61.786 -9.095 -0.912 1.00 29.17 878 ASN A CA 1
ATOM 6478 C C . ASN A 1 878 ? -61.974 -7.940 0.103 1.00 29.17 878 ASN A C 1
ATOM 6480 O O . ASN A 1 878 ? -62.413 -8.139 1.230 1.00 29.17 878 ASN A O 1
ATOM 6484 N N . GLY A 1 879 ? -61.822 -6.700 -0.399 1.00 26.69 879 GLY A N 1
ATOM 6485 C CA . GLY A 1 879 ? -62.440 -5.497 0.183 1.00 26.69 879 GLY A CA 1
ATOM 6486 C C . GLY A 1 879 ? -61.801 -4.159 -0.215 1.00 26.69 879 GLY A C 1
ATOM 6487 O O . GLY A 1 879 ? -60.966 -3.642 0.514 1.00 26.69 879 GLY A O 1
ATOM 6488 N N . GLU A 1 880 ? -62.212 -3.598 -1.356 1.00 33.09 880 GLU A N 1
ATOM 6489 C CA . GLU A 1 880 ? -61.922 -2.230 -1.824 1.00 33.09 880 GLU A CA 1
ATOM 6490 C C . GLU A 1 880 ? -62.441 -1.131 -0.870 1.00 33.09 880 GLU A C 1
ATOM 6492 O O . GLU A 1 880 ? -63.485 -1.321 -0.258 1.00 33.09 880 GLU A O 1
ATOM 6497 N N . THR A 1 881 ? -61.814 0.059 -0.867 1.00 28.92 881 THR A N 1
ATOM 6498 C CA . THR A 1 881 ? -62.509 1.346 -1.120 1.00 28.92 881 THR A CA 1
ATOM 6499 C C . THR A 1 881 ? -61.526 2.476 -1.464 1.00 28.92 881 THR A C 1
ATOM 6501 O O . THR A 1 881 ? -60.490 2.649 -0.832 1.00 28.92 881 THR A O 1
ATOM 6504 N N . THR A 1 882 ? -61.908 3.243 -2.481 1.00 29.77 882 THR A N 1
ATOM 6505 C CA . THR A 1 882 ? -61.292 4.437 -3.082 1.00 29.77 882 THR A CA 1
ATOM 6506 C C . THR A 1 882 ? -61.693 5.768 -2.414 1.00 29.77 882 THR A C 1
ATOM 6508 O O . THR A 1 882 ? -62.672 5.812 -1.673 1.00 29.77 882 THR A O 1
ATOM 6511 N N . THR A 1 883 ? -61.051 6.860 -2.877 1.00 29.09 883 THR A N 1
ATOM 6512 C CA . THR A 1 883 ? -61.354 8.321 -2.773 1.00 29.09 883 THR A CA 1
ATOM 6513 C C . THR A 1 883 ? -60.602 9.073 -1.661 1.00 29.09 883 THR A C 1
ATOM 6515 O O . THR A 1 883 ? -60.468 8.564 -0.563 1.00 29.09 883 THR A O 1
ATOM 6518 N N . GLY A 1 884 ? -60.053 10.280 -1.844 1.00 26.28 884 GLY A N 1
ATOM 6519 C CA . GLY A 1 884 ? -60.049 11.227 -2.960 1.00 26.28 884 GLY A CA 1
ATOM 6520 C C . GLY A 1 884 ? -59.213 12.478 -2.611 1.00 26.28 884 GLY A C 1
ATOM 6521 O O . GLY A 1 884 ? -58.960 12.768 -1.445 1.00 26.28 884 GLY A O 1
ATOM 6522 N N . LEU A 1 885 ? -58.778 13.179 -3.660 1.00 31.23 885 LEU A N 1
ATOM 6523 C CA . LEU A 1 885 ? -58.036 14.450 -3.715 1.00 31.23 885 LEU A CA 1
ATOM 6524 C C . LEU A 1 885 ? -58.625 15.591 -2.866 1.00 31.23 885 LEU A C 1
ATOM 6526 O O . LEU A 1 885 ? -59.829 15.791 -2.968 1.00 31.23 885 LEU A O 1
ATOM 6530 N N . VAL A 1 886 ? -57.772 16.425 -2.236 1.00 29.39 886 VAL A N 1
ATOM 6531 C CA . VAL A 1 886 ? -57.879 17.910 -2.152 1.00 29.39 886 VAL A CA 1
ATOM 6532 C C . VAL A 1 886 ? -56.496 18.521 -1.806 1.00 29.39 886 VAL A C 1
ATOM 6534 O O . VAL A 1 886 ? -55.960 18.264 -0.735 1.00 29.39 886 VAL A O 1
ATOM 6537 N N . GLY A 1 887 ? -55.938 19.369 -2.680 1.00 25.22 887 GLY A N 1
ATOM 6538 C CA . GLY A 1 887 ? -55.174 20.576 -2.283 1.00 25.22 887 GLY A CA 1
ATOM 6539 C C . GLY A 1 887 ? -56.066 21.817 -2.511 1.00 25.22 887 GLY A C 1
ATOM 6540 O O . GLY A 1 887 ? -57.185 21.610 -2.991 1.00 25.22 887 GLY A O 1
ATOM 6541 N N . PRO A 1 888 ? -55.648 23.088 -2.296 1.00 49.75 888 PRO A N 1
ATOM 6542 C CA . PRO A 1 888 ? -54.285 23.604 -2.083 1.00 49.75 888 PRO A CA 1
ATOM 6543 C C . PRO A 1 888 ? -54.212 24.787 -1.060 1.00 49.75 888 PRO A C 1
ATOM 6545 O O . PRO A 1 888 ? -55.152 24.997 -0.297 1.00 49.75 888 PRO A O 1
ATOM 6548 N N . ALA A 1 889 ? -53.138 25.597 -1.166 1.00 27.48 889 ALA A N 1
ATOM 6549 C CA . ALA A 1 889 ? -52.938 26.982 -0.677 1.00 27.48 889 ALA A CA 1
ATOM 6550 C C . ALA A 1 889 ? -52.424 27.147 0.771 1.00 27.48 889 ALA A C 1
ATOM 6552 O O . ALA A 1 889 ? -52.825 26.411 1.658 1.00 27.48 889 ALA A O 1
ATOM 6553 N N . ASP A 1 890 ? -51.606 28.131 1.153 1.00 28.69 890 ASP A N 1
ATOM 6554 C CA . ASP A 1 890 ? -50.751 29.154 0.525 1.00 28.69 890 ASP A CA 1
ATOM 6555 C C . ASP A 1 890 ? -50.097 29.915 1.714 1.00 28.69 890 ASP A C 1
ATOM 6557 O O . ASP A 1 890 ? -50.652 29.925 2.814 1.00 28.69 890 ASP A O 1
ATOM 6561 N N . MET A 1 891 ? -48.990 30.623 1.468 1.00 23.81 891 MET A N 1
ATOM 6562 C CA . MET A 1 891 ? -48.550 31.828 2.195 1.00 23.81 891 MET A CA 1
ATOM 6563 C C . MET A 1 891 ? -48.141 31.750 3.691 1.00 23.81 891 MET A C 1
ATOM 6565 O O . MET A 1 891 ? -48.986 31.755 4.584 1.00 23.81 891 MET A O 1
ATOM 6569 N N . ARG A 1 892 ? -46.837 31.961 3.973 1.00 27.50 892 ARG A N 1
ATOM 6570 C CA . ARG A 1 892 ? -46.283 33.206 4.590 1.00 27.50 892 ARG A CA 1
ATOM 6571 C C . ARG A 1 892 ? -44.835 33.045 5.084 1.00 27.50 892 ARG A C 1
ATOM 6573 O O . ARG A 1 892 ? -44.569 32.284 6.006 1.00 27.50 892 ARG A O 1
ATOM 6580 N N . GLN A 1 893 ? -43.938 33.875 4.544 1.00 30.53 893 GLN A N 1
ATOM 6581 C CA . GLN A 1 893 ? -42.798 34.421 5.297 1.00 30.53 893 GLN A CA 1
ATOM 6582 C C . GLN A 1 893 ? -43.291 35.482 6.300 1.00 30.53 893 GLN A C 1
ATOM 6584 O O . GLN A 1 893 ? -44.396 36.016 6.133 1.00 30.53 893 GLN A O 1
ATOM 6589 N N . PRO A 1 894 ? -42.471 35.839 7.304 1.00 40.38 894 PRO A N 1
ATOM 6590 C CA . PRO A 1 894 ? -41.930 37.207 7.277 1.00 40.38 894 PRO A CA 1
ATOM 6591 C C . PRO A 1 894 ? -40.480 37.381 7.797 1.00 40.38 894 PRO A C 1
ATOM 6593 O O . PRO A 1 894 ? -40.105 36.802 8.809 1.00 40.38 894 PRO A O 1
ATOM 6596 N N . ASN A 1 895 ? -39.736 38.249 7.088 1.00 28.09 895 ASN A N 1
ATOM 6597 C CA . ASN A 1 895 ? -38.892 39.401 7.503 1.00 28.09 895 ASN A CA 1
ATOM 6598 C C . ASN A 1 895 ? -38.067 39.304 8.814 1.00 28.09 895 ASN A C 1
ATOM 6600 O O . ASN A 1 895 ? -38.637 39.103 9.879 1.00 28.09 895 ASN A O 1
ATOM 6604 N N . ALA A 1 896 ? -36.728 39.416 8.826 1.00 30.88 896 ALA A N 1
ATOM 6605 C CA . ALA A 1 896 ? -35.823 40.542 8.480 1.00 30.88 896 ALA A CA 1
ATOM 6606 C C . ALA A 1 896 ? -35.811 41.723 9.480 1.00 30.88 896 ALA A C 1
ATOM 6608 O O . ALA A 1 896 ? -36.813 42.426 9.532 1.00 30.88 896 ALA A O 1
ATOM 6609 N N . VAL A 1 897 ? -34.665 41.958 10.162 1.00 29.62 897 VAL A N 1
ATOM 6610 C CA . VAL A 1 897 ? -34.022 43.240 10.614 1.00 29.62 897 VAL A CA 1
ATOM 6611 C C . VAL A 1 897 ? -32.570 42.865 11.034 1.00 29.62 897 VAL A C 1
ATOM 6613 O O . VAL A 1 897 ? -32.444 41.918 11.804 1.00 29.62 897 VAL A O 1
ATOM 6616 N N . GLY A 1 898 ? -31.452 43.346 10.456 1.00 26.89 898 GLY A N 1
ATOM 6617 C CA . GLY A 1 898 ? -30.823 44.696 10.489 1.00 26.89 898 GLY A CA 1
ATOM 6618 C C . GLY A 1 898 ? -29.802 44.767 11.654 1.00 26.89 898 GLY A C 1
ATOM 6619 O O . GLY A 1 898 ? -30.076 44.187 12.696 1.00 26.89 898 GLY A O 1
ATOM 6620 N N . ASP A 1 899 ? -28.626 45.406 11.659 1.00 30.41 899 ASP A N 1
ATOM 6621 C CA . ASP A 1 899 ? -27.793 46.212 10.748 1.00 30.41 899 ASP A CA 1
ATOM 6622 C C . ASP A 1 899 ? -26.429 46.456 11.464 1.00 30.41 899 ASP A C 1
ATOM 6624 O O . ASP A 1 899 ? -26.377 46.406 12.694 1.00 30.41 899 ASP A O 1
ATOM 6628 N N . GLY A 1 900 ? -25.376 46.832 10.712 1.00 26.45 900 GLY A N 1
ATOM 6629 C CA . GLY A 1 900 ? -24.254 47.696 11.166 1.00 26.45 900 GLY A CA 1
ATOM 6630 C C . GLY A 1 900 ? -22.884 47.009 11.348 1.00 26.45 900 GLY A C 1
ATOM 6631 O O . GLY A 1 900 ? -22.689 46.307 12.331 1.00 26.45 900 GLY A O 1
ATOM 6632 N N . LEU A 1 901 ? -21.952 47.018 10.381 1.00 26.92 901 LEU A N 1
ATOM 6633 C CA . LEU A 1 901 ? -21.058 48.091 9.869 1.00 26.92 901 LEU A CA 1
ATOM 6634 C C . LEU A 1 901 ? -19.961 48.570 10.840 1.00 26.92 901 LEU A C 1
ATOM 6636 O O . LEU A 1 901 ? -20.294 49.115 11.887 1.00 26.92 901 LEU A O 1
ATOM 6640 N N . ASP A 1 902 ? -18.698 48.403 10.394 1.00 30.22 902 ASP A N 1
ATOM 6641 C CA . ASP A 1 902 ? -17.504 49.291 10.480 1.00 30.22 902 ASP A CA 1
ATOM 6642 C C . ASP A 1 902 ? -16.195 48.495 10.760 1.00 30.22 902 ASP A C 1
ATOM 6644 O O . ASP A 1 902 ? -16.191 47.659 11.652 1.00 30.22 902 ASP A O 1
ATOM 6648 N N . GLN A 1 903 ? -15.018 48.636 10.119 1.00 29.06 903 GLN A N 1
ATOM 6649 C CA . GLN A 1 903 ? -14.465 49.478 9.043 1.00 29.06 903 GLN A CA 1
ATOM 6650 C C . GLN A 1 903 ? -13.235 48.789 8.389 1.00 29.06 903 GLN A C 1
ATOM 6652 O O . GLN A 1 903 ? -12.471 48.094 9.055 1.00 29.06 903 GLN A O 1
ATOM 6657 N N . LEU A 1 904 ? -13.045 49.050 7.089 1.00 26.56 904 LEU A N 1
ATOM 6658 C CA . LEU A 1 904 ? -11.824 48.909 6.253 1.00 26.56 904 LEU A CA 1
ATOM 6659 C C . LEU A 1 904 ? -10.763 49.988 6.637 1.00 26.56 904 LEU A C 1
ATOM 6661 O O . LEU A 1 904 ? -11.136 50.843 7.443 1.00 26.56 904 LEU A O 1
ATOM 6665 N N . PRO A 1 905 ? -9.502 50.072 6.107 1.00 39.44 905 PRO A N 1
ATOM 6666 C CA . PRO A 1 905 ? -9.018 49.738 4.740 1.00 39.44 905 PRO A CA 1
ATOM 6667 C C . PRO A 1 905 ? -7.593 49.106 4.666 1.00 39.44 905 PRO A C 1
ATOM 6669 O O . PRO A 1 905 ? -6.923 48.962 5.678 1.00 39.44 905 PRO A O 1
ATOM 6672 N N . GLY A 1 906 ? -7.024 48.687 3.527 1.00 26.64 906 GLY A N 1
ATOM 6673 C CA . GLY A 1 906 ? -7.329 48.893 2.107 1.00 26.64 906 GLY A CA 1
ATOM 6674 C C . GLY A 1 906 ? -6.580 47.883 1.201 1.00 26.64 906 GLY A C 1
ATOM 6675 O O . GLY A 1 906 ? -5.687 47.194 1.683 1.00 26.64 906 GLY A O 1
ATOM 6676 N N . VAL A 1 907 ? -7.054 47.638 -0.035 1.00 27.12 907 VAL A N 1
ATOM 6677 C CA . VAL A 1 907 ? -6.722 48.357 -1.307 1.00 27.12 907 VAL A CA 1
ATOM 6678 C C . VAL A 1 907 ? -5.486 47.691 -1.964 1.00 27.12 907 VAL A C 1
ATOM 6680 O O . VAL A 1 907 ? -4.424 47.708 -1.358 1.00 27.12 907 VAL A O 1
ATOM 6683 N N . LEU A 1 908 ? -5.547 46.985 -3.113 1.00 28.72 908 LEU A N 1
ATOM 6684 C CA . LEU A 1 908 ? -5.961 47.342 -4.499 1.00 28.72 908 LEU A CA 1
ATOM 6685 C C . LEU A 1 908 ? -6.425 46.068 -5.275 1.00 28.72 908 LEU A C 1
ATOM 6687 O O . LEU A 1 908 ? -5.740 45.056 -5.170 1.00 28.72 908 LEU A O 1
ATOM 6691 N N . ALA A 1 909 ? -7.642 46.025 -5.851 1.00 25.84 909 ALA A N 1
ATOM 6692 C CA . ALA A 1 909 ? -8.059 46.313 -7.256 1.00 25.84 909 ALA A CA 1
ATOM 6693 C C . ALA A 1 909 ? -7.755 45.165 -8.267 1.00 25.84 909 ALA A C 1
ATOM 6695 O O . ALA A 1 909 ? -6.586 44.822 -8.426 1.00 25.84 909 ALA A O 1
ATOM 6696 N N . ASP A 1 910 ? -8.741 44.421 -8.813 1.00 27.09 910 ASP A N 1
ATOM 6697 C CA . ASP A 1 910 ? -9.778 44.736 -9.855 1.00 27.09 910 ASP A CA 1
ATOM 6698 C C . ASP A 1 910 ? -9.148 45.049 -11.237 1.00 27.09 910 ASP A C 1
ATOM 6700 O O . ASP A 1 910 ? -8.140 45.748 -11.289 1.00 27.09 910 ASP A O 1
ATOM 6704 N N . ASP A 1 911 ? -9.625 44.653 -12.428 1.00 28.73 911 ASP A N 1
ATOM 6705 C CA . ASP A 1 911 ? -10.885 44.068 -12.939 1.00 28.73 911 ASP A CA 1
ATOM 6706 C C . ASP A 1 911 ? -10.656 43.725 -14.456 1.00 28.73 911 ASP A C 1
ATOM 6708 O O . ASP A 1 911 ? -9.870 44.408 -15.111 1.00 28.73 911 ASP A O 1
ATOM 6712 N N . TRP A 1 912 ? -11.151 42.608 -15.025 1.00 28.16 912 TRP A N 1
ATOM 6713 C CA . TRP A 1 912 ? -12.393 42.444 -15.838 1.00 28.16 912 TRP A CA 1
ATOM 6714 C C . TRP A 1 912 ? -12.265 42.552 -17.383 1.00 28.16 912 TRP A C 1
ATOM 6716 O O . TRP A 1 912 ? -11.804 43.555 -17.910 1.00 28.16 912 TRP A O 1
ATOM 6726 N N . PHE A 1 913 ? -12.727 41.507 -18.098 1.00 27.16 913 PHE A N 1
ATOM 6727 C CA . PHE A 1 913 ? -13.684 41.442 -19.246 1.00 27.16 913 PHE A CA 1
ATOM 6728 C C . PHE A 1 913 ? -13.873 39.927 -19.547 1.00 27.16 913 PHE A C 1
ATOM 6730 O O . PHE A 1 913 ? -12.880 39.218 -19.608 1.00 27.16 913 PHE A O 1
ATOM 6737 N N . GLY A 1 914 ? -15.032 39.270 -19.680 1.00 23.92 914 GLY A N 1
ATOM 6738 C CA . GLY A 1 914 ? -16.417 39.673 -19.904 1.00 23.92 914 GLY A CA 1
ATOM 6739 C C . GLY A 1 914 ? -16.827 39.484 -21.372 1.00 23.92 914 GLY A C 1
ATOM 6740 O O . GLY A 1 914 ? -16.657 40.436 -22.117 1.00 23.92 914 GLY A O 1
ATOM 6741 N N . ASP A 1 915 ? -17.372 38.319 -21.773 1.00 26.89 915 ASP A N 1
ATOM 6742 C CA . ASP A 1 915 ? -18.626 38.246 -22.557 1.00 26.89 915 ASP A CA 1
ATOM 6743 C C . ASP A 1 915 ? -19.217 36.823 -22.673 1.00 26.89 915 ASP A C 1
ATOM 6745 O O . ASP A 1 915 ? -18.518 35.817 -22.556 1.00 26.89 915 ASP A O 1
ATOM 6749 N N . ALA A 1 916 ? -20.532 36.763 -22.888 1.00 26.59 916 ALA A N 1
ATOM 6750 C CA . ALA A 1 916 ? -21.385 35.580 -22.830 1.00 26.59 916 ALA A CA 1
ATOM 6751 C C . ALA A 1 916 ? -22.105 35.267 -24.166 1.00 26.59 916 ALA A C 1
ATOM 6753 O O . ALA A 1 916 ? -22.171 36.092 -25.071 1.00 26.59 916 ALA A O 1
ATOM 6754 N N . ILE A 1 917 ? -22.793 34.111 -24.163 1.00 28.55 917 ILE A N 1
ATOM 6755 C CA . ILE A 1 917 ? -23.967 33.690 -24.968 1.00 28.55 917 ILE A CA 1
ATOM 6756 C C . ILE A 1 917 ? -23.708 32.770 -26.184 1.00 28.55 917 ILE A C 1
ATOM 6758 O O . ILE A 1 917 ? -23.349 33.213 -27.267 1.00 28.55 917 ILE A O 1
ATOM 6762 N N . GLY A 1 918 ? -24.162 31.510 -26.045 1.00 23.78 918 GLY A N 1
ATOM 6763 C CA . GLY A 1 918 ? -25.184 30.974 -26.958 1.00 23.78 918 GLY A CA 1
ATOM 6764 C C . GLY A 1 918 ? -24.934 29.625 -27.646 1.00 23.78 918 GLY A C 1
ATOM 6765 O O . GLY A 1 918 ? -24.391 29.588 -28.740 1.00 23.78 918 GLY A O 1
ATOM 6766 N N . GLY A 1 919 ? -25.575 28.564 -27.136 1.00 23.25 919 GLY A N 1
ATOM 6767 C CA . GLY A 1 919 ? -26.384 27.694 -28.000 1.00 23.25 919 GLY A CA 1
ATOM 6768 C C . GLY A 1 919 ? -25.960 26.231 -28.204 1.00 23.25 919 GLY A C 1
ATOM 6769 O O . GLY A 1 919 ? -24.910 25.938 -28.752 1.00 23.25 919 GLY A O 1
ATOM 6770 N N . LYS A 1 920 ? -26.956 25.371 -27.943 1.00 24.50 920 LYS A N 1
ATOM 6771 C CA . LYS A 1 920 ? -27.221 24.018 -28.471 1.00 24.50 920 LYS A CA 1
ATOM 6772 C C . LYS A 1 920 ? -26.640 22.807 -27.737 1.00 24.50 920 LYS A C 1
ATOM 6774 O O . LYS A 1 920 ? -25.512 22.384 -27.937 1.00 24.50 920 LYS A O 1
ATOM 6779 N N . GLN A 1 921 ? -27.568 22.172 -27.016 1.00 29.00 921 GLN A N 1
ATOM 6780 C CA . GLN A 1 921 ? -27.678 20.725 -26.871 1.00 29.00 921 GLN A CA 1
ATOM 6781 C C . GLN A 1 921 ? -27.465 19.997 -28.209 1.00 29.00 921 GLN A C 1
ATOM 6783 O O . GLN A 1 921 ? -28.130 20.309 -29.201 1.00 29.00 921 GLN A O 1
ATOM 6788 N N . ALA A 1 922 ? -26.633 18.964 -28.180 1.00 26.25 922 ALA A N 1
ATOM 6789 C CA . ALA A 1 922 ? -26.771 17.774 -29.004 1.00 26.25 922 ALA A CA 1
ATOM 6790 C C . ALA A 1 922 ? -26.371 16.583 -28.126 1.00 26.25 922 ALA A C 1
ATOM 6792 O O . ALA A 1 922 ? -25.293 16.577 -27.540 1.00 26.25 922 ALA A O 1
ATOM 6793 N N . GLY A 1 923 ? -27.297 15.640 -27.964 1.00 25.77 923 GLY A N 1
ATOM 6794 C CA . GLY A 1 923 ? -27.054 14.396 -27.251 1.00 25.77 923 GLY A CA 1
ATOM 6795 C C . GLY A 1 923 ? -26.167 13.456 -28.061 1.00 25.77 923 GLY A C 1
ATOM 6796 O O . GLY A 1 923 ? -26.255 13.410 -29.286 1.00 25.77 923 GLY A O 1
ATOM 6797 N N . GLY A 1 924 ? -25.363 12.687 -27.343 1.00 24.19 924 GLY A N 1
ATOM 6798 C CA . GLY A 1 924 ? -24.642 11.525 -27.832 1.00 24.19 924 GLY A CA 1
ATOM 6799 C C . GLY A 1 924 ? -24.366 10.651 -26.621 1.00 24.19 924 GLY A C 1
ATOM 6800 O O . GLY A 1 924 ? -23.574 11.023 -25.765 1.00 24.19 924 GLY A O 1
ATOM 6801 N N . ALA A 1 925 ? -25.123 9.566 -26.494 1.00 25.73 925 ALA A N 1
ATOM 6802 C CA . ALA A 1 925 ? -24.814 8.498 -25.563 1.00 25.73 925 ALA A CA 1
ATOM 6803 C C . ALA A 1 925 ? -23.613 7.740 -26.135 1.00 25.73 925 ALA A C 1
ATOM 6805 O O . ALA A 1 925 ? -23.721 7.208 -27.238 1.00 25.73 925 ALA A O 1
ATOM 6806 N N . GLU A 1 926 ? -22.501 7.694 -25.408 1.00 27.67 926 GLU A N 1
ATOM 6807 C CA . GLU A 1 926 ? -21.433 6.740 -25.688 1.00 27.67 926 GLU A CA 1
ATOM 6808 C C . GLU A 1 926 ? -21.520 5.615 -24.660 1.00 27.67 926 GLU A C 1
ATOM 6810 O O . GLU A 1 926 ? -21.434 5.820 -23.448 1.00 27.67 926 GLU A O 1
ATOM 6815 N N . ALA A 1 927 ? -21.816 4.428 -25.181 1.00 25.00 927 ALA A N 1
ATOM 6816 C CA . ALA A 1 927 ? -21.736 3.175 -24.466 1.00 25.00 927 ALA A CA 1
ATOM 6817 C C . ALA A 1 927 ? -20.254 2.829 -24.287 1.00 25.00 927 ALA A C 1
ATOM 6819 O O . ALA A 1 927 ? -19.514 2.726 -25.263 1.00 25.00 927 ALA A O 1
ATOM 6820 N N . HIS A 1 928 ? -19.835 2.647 -23.038 1.00 26.86 928 HIS A N 1
ATOM 6821 C CA . HIS A 1 928 ? -18.575 1.996 -22.717 1.00 26.86 928 HIS A CA 1
ATOM 6822 C C . HIS A 1 928 ? -18.768 0.483 -22.879 1.00 26.86 928 HIS A C 1
ATOM 6824 O O . HIS A 1 928 ? -19.271 -0.176 -21.970 1.00 26.86 928 HIS A O 1
ATOM 6830 N N . ASP A 1 929 ? -18.388 -0.064 -24.033 1.00 24.38 929 ASP A N 1
ATOM 6831 C CA . ASP A 1 929 ? -18.131 -1.499 -24.167 1.00 24.38 929 ASP A CA 1
ATOM 6832 C C . ASP A 1 929 ? -16.737 -1.785 -23.590 1.00 24.38 929 ASP A C 1
ATOM 6834 O O . ASP A 1 929 ? -15.709 -1.578 -24.235 1.00 24.38 929 ASP A O 1
ATOM 6838 N N . VAL A 1 930 ? -16.709 -2.240 -22.336 1.00 24.88 930 VAL A N 1
ATOM 6839 C CA . VAL A 1 930 ? -15.537 -2.874 -21.724 1.00 24.88 930 VAL A CA 1
ATOM 6840 C C . VAL A 1 930 ? -15.523 -4.328 -22.189 1.00 24.88 930 VAL A C 1
ATOM 6842 O O . VAL A 1 930 ? -16.304 -5.155 -21.718 1.00 24.88 930 VAL A O 1
ATOM 6845 N N . LEU A 1 931 ? -14.640 -4.644 -23.136 1.00 21.78 931 LEU A N 1
ATOM 6846 C CA . LEU A 1 931 ? -14.340 -6.019 -23.520 1.00 21.78 931 LEU A CA 1
ATOM 6847 C C . LEU A 1 931 ? -13.451 -6.646 -22.434 1.00 21.78 931 LEU A C 1
ATOM 6849 O O . LEU A 1 931 ? -12.227 -6.597 -22.508 1.00 21.78 931 LEU A O 1
ATOM 6853 N N . ALA A 1 932 ? -14.076 -7.223 -21.409 1.00 22.75 932 ALA A N 1
ATOM 6854 C CA . ALA A 1 932 ? -13.398 -8.101 -20.464 1.00 22.75 932 ALA A CA 1
ATOM 6855 C C . ALA A 1 932 ? -13.083 -9.435 -21.161 1.00 22.75 932 ALA A C 1
ATOM 6857 O O . ALA A 1 932 ? -13.970 -10.263 -21.382 1.00 22.75 932 ALA A O 1
ATOM 6858 N N . VAL A 1 933 ? -11.819 -9.644 -21.531 1.00 22.73 933 VAL A N 1
ATOM 6859 C CA . VAL A 1 933 ? -11.313 -10.965 -21.919 1.00 22.73 933 VAL A CA 1
ATOM 6860 C C . VAL A 1 933 ? -11.025 -11.732 -20.631 1.00 22.73 933 VAL A C 1
ATOM 6862 O O . VAL A 1 933 ? -10.004 -11.526 -19.985 1.00 22.73 933 VAL A O 1
ATOM 6865 N N . VAL A 1 934 ? -11.947 -12.612 -20.246 1.00 22.03 934 VAL A N 1
ATOM 6866 C CA . VAL A 1 934 ? -11.695 -13.636 -19.227 1.00 22.03 934 VAL A CA 1
ATOM 6867 C C . VAL A 1 934 ? -10.840 -14.722 -19.879 1.00 22.03 934 VAL A C 1
ATOM 6869 O O . VAL A 1 934 ? -11.343 -15.520 -20.670 1.00 22.03 934 VAL A O 1
ATOM 6872 N N . VAL A 1 935 ? -9.542 -14.738 -19.577 1.00 24.25 935 VAL A N 1
ATOM 6873 C CA . VAL A 1 935 ? -8.686 -15.903 -19.823 1.00 24.25 935 VAL A CA 1
ATOM 6874 C C . VAL A 1 935 ? -8.779 -16.794 -18.586 1.00 24.25 935 VAL A C 1
ATOM 6876 O O . VAL A 1 935 ? -8.157 -16.520 -17.565 1.00 24.25 935 VAL A O 1
ATOM 6879 N N . GLU A 1 936 ? -9.578 -17.860 -18.658 1.00 24.28 936 GLU A N 1
ATOM 6880 C CA . GLU A 1 936 ? -9.467 -18.967 -17.705 1.00 24.28 936 GLU A CA 1
ATOM 6881 C C . GLU A 1 936 ? -8.153 -19.707 -17.985 1.00 24.28 936 GLU A C 1
ATOM 6883 O O . GLU A 1 936 ? -8.045 -20.436 -18.973 1.00 24.28 936 GLU A O 1
ATOM 6888 N N . HIS A 1 937 ? -7.144 -19.527 -17.128 1.00 26.91 937 HIS A N 1
ATOM 6889 C CA . HIS A 1 937 ? -5.951 -20.369 -17.145 1.00 26.91 937 HIS A CA 1
ATOM 6890 C C . HIS A 1 937 ? -6.065 -21.450 -16.067 1.00 26.91 937 HIS A C 1
ATOM 6892 O O . HIS A 1 937 ? -6.117 -21.180 -14.867 1.00 26.91 937 HIS A O 1
ATOM 6898 N N . ALA A 1 938 ? -6.136 -22.698 -16.529 1.00 24.89 938 ALA A N 1
ATOM 6899 C CA . ALA A 1 938 ? -6.095 -23.891 -15.704 1.00 24.89 938 ALA A CA 1
ATOM 6900 C C . ALA A 1 938 ? -4.737 -23.998 -14.991 1.00 24.89 938 ALA A C 1
ATOM 6902 O O . ALA A 1 938 ? -3.686 -23.991 -15.628 1.00 24.89 938 ALA A O 1
ATOM 6903 N N . GLN A 1 939 ? -4.782 -24.126 -13.664 1.00 26.23 939 GLN A N 1
ATOM 6904 C CA . GLN A 1 939 ? -3.620 -24.361 -12.813 1.00 26.23 939 GLN A CA 1
ATOM 6905 C C . GLN A 1 939 ? -2.950 -25.701 -13.159 1.00 26.23 939 GLN A C 1
ATOM 6907 O O . GLN A 1 939 ? -3.507 -26.767 -12.892 1.00 26.23 939 GLN A O 1
ATOM 6912 N N . LEU A 1 940 ? -1.728 -25.651 -13.688 1.00 24.77 940 LEU A N 1
ATOM 6913 C CA . LEU A 1 940 ? -0.765 -26.741 -13.557 1.00 24.77 940 LEU A CA 1
ATOM 6914 C C . LEU A 1 940 ? 0.108 -26.422 -12.344 1.00 24.77 940 LEU A C 1
ATOM 6916 O O . LEU A 1 940 ? 0.927 -25.511 -12.368 1.00 24.77 940 LEU A O 1
ATOM 6920 N N . ARG A 1 941 ? -0.137 -27.154 -11.255 1.00 26.47 941 ARG A N 1
ATOM 6921 C CA . ARG A 1 941 ? 0.773 -27.242 -10.114 1.00 26.47 941 ARG A CA 1
ATOM 6922 C C . ARG A 1 941 ? 1.956 -28.099 -10.540 1.00 26.47 941 ARG A C 1
ATOM 6924 O O . ARG A 1 941 ? 1.717 -29.244 -10.898 1.00 26.47 941 ARG A O 1
ATOM 6931 N N . ASP A 1 942 ? 3.174 -27.591 -10.417 1.00 28.39 942 ASP A N 1
ATOM 6932 C CA . ASP A 1 942 ? 4.348 -28.431 -10.189 1.00 28.39 942 ASP A CA 1
ATOM 6933 C C . ASP A 1 942 ? 5.352 -27.710 -9.283 1.00 28.39 942 ASP A C 1
ATOM 6935 O O . ASP A 1 942 ? 5.436 -26.485 -9.251 1.00 28.39 942 ASP A O 1
ATOM 6939 N N . ALA A 1 943 ? 5.994 -28.527 -8.454 1.00 27.56 943 ALA A N 1
ATOM 6940 C CA . ALA A 1 943 ? 6.635 -28.198 -7.190 1.00 27.56 943 ALA A CA 1
ATOM 6941 C C . ALA A 1 943 ? 8.047 -27.593 -7.313 1.00 27.56 943 ALA A C 1
ATOM 6943 O O . ALA A 1 943 ? 8.744 -27.780 -8.307 1.00 27.56 943 ALA A O 1
ATOM 6944 N N . GLU A 1 944 ? 8.455 -26.910 -6.240 1.00 28.16 944 GLU A N 1
ATOM 6945 C CA . GLU A 1 944 ? 9.745 -26.236 -6.044 1.00 28.16 944 GLU A CA 1
ATOM 6946 C C . GLU A 1 944 ? 10.999 -27.118 -6.220 1.00 28.16 944 GLU A C 1
ATOM 6948 O O . GLU A 1 944 ? 10.945 -28.325 -5.956 1.00 28.16 944 GLU A O 1
ATOM 6953 N N . PRO A 1 945 ? 12.175 -26.523 -6.525 1.00 33.06 945 PRO A N 1
ATOM 6954 C CA . PRO A 1 945 ? 13.464 -27.184 -6.385 1.00 33.06 945 PRO A CA 1
ATOM 6955 C C . PRO A 1 945 ? 14.291 -26.645 -5.201 1.00 33.06 945 PRO A C 1
ATOM 6957 O O . PRO A 1 945 ? 14.449 -25.443 -5.009 1.00 33.06 945 PRO A O 1
ATOM 6960 N N . ALA A 1 946 ? 14.944 -27.557 -4.479 1.00 27.02 946 ALA A N 1
ATOM 6961 C CA . ALA A 1 946 ? 16.131 -27.272 -3.673 1.00 27.02 946 ALA A CA 1
ATOM 6962 C C . ALA A 1 946 ? 17.145 -28.438 -3.800 1.00 27.02 946 ALA A C 1
ATOM 6964 O O . ALA A 1 946 ? 16.754 -29.546 -4.178 1.00 27.02 946 ALA A O 1
ATOM 6965 N N . PRO A 1 947 ? 18.450 -28.195 -3.566 1.00 45.00 947 PRO A N 1
ATOM 6966 C CA . PRO A 1 947 ? 19.543 -28.712 -4.398 1.00 45.00 947 PRO A CA 1
ATOM 6967 C C . PRO A 1 947 ? 20.324 -29.882 -3.772 1.00 45.00 947 PRO A C 1
ATOM 6969 O O . PRO A 1 947 ? 20.313 -30.049 -2.561 1.00 45.00 947 PRO A O 1
ATOM 6972 N N . GLU A 1 948 ? 21.051 -30.651 -4.597 1.00 27.53 948 GLU A N 1
ATOM 6973 C CA . GLU A 1 948 ? 22.480 -31.008 -4.429 1.00 27.53 948 GLU A CA 1
ATOM 6974 C C . GLU A 1 948 ? 22.928 -32.133 -5.388 1.00 27.53 948 GLU A C 1
ATOM 6976 O O . GLU A 1 948 ? 22.183 -33.042 -5.749 1.00 27.53 948 GLU A O 1
ATOM 6981 N N . PHE A 1 949 ? 24.190 -32.037 -5.810 1.00 27.22 949 PHE A N 1
ATOM 6982 C CA . PHE A 1 949 ? 24.891 -32.908 -6.753 1.00 27.22 949 PHE A CA 1
ATOM 6983 C C . PHE A 1 949 ? 25.129 -34.332 -6.222 1.00 27.22 949 PHE A C 1
ATOM 6985 O O . PHE A 1 949 ? 25.780 -34.487 -5.193 1.00 27.22 949 PHE A O 1
ATOM 6992 N N . VAL A 1 950 ? 24.806 -35.363 -7.020 1.00 23.95 950 VAL A N 1
ATOM 6993 C CA . VAL A 1 950 ? 25.582 -36.620 -7.080 1.00 23.95 950 VAL A CA 1
ATOM 6994 C C . VAL A 1 950 ? 25.594 -37.156 -8.516 1.00 23.95 950 VAL A C 1
ATOM 6996 O O . VAL A 1 950 ? 24.556 -37.434 -9.108 1.00 23.95 950 VAL A O 1
ATOM 6999 N N . ASP A 1 951 ? 26.800 -37.321 -9.051 1.00 27.94 951 ASP A N 1
ATOM 7000 C CA . ASP A 1 951 ? 27.115 -37.922 -10.346 1.00 27.94 951 ASP A CA 1
ATOM 7001 C C . ASP A 1 951 ? 27.240 -39.453 -10.203 1.00 27.94 951 ASP A C 1
ATOM 7003 O O . ASP A 1 951 ? 28.120 -39.924 -9.480 1.00 27.94 951 ASP A O 1
ATOM 7007 N N . ILE A 1 952 ? 26.377 -40.234 -10.872 1.00 24.88 952 ILE A N 1
ATOM 7008 C CA . ILE A 1 952 ? 26.619 -41.655 -11.191 1.00 24.88 952 ILE A CA 1
ATOM 7009 C C . ILE A 1 952 ? 26.044 -41.974 -12.578 1.00 24.88 952 ILE A C 1
ATOM 7011 O O . ILE A 1 952 ? 24.839 -41.946 -12.818 1.00 24.88 952 ILE A O 1
ATOM 7015 N N . SER A 1 953 ? 26.941 -42.350 -13.483 1.00 25.52 953 SER A N 1
ATOM 7016 C CA . SER A 1 953 ? 26.667 -42.914 -14.804 1.00 25.52 953 SER A CA 1
ATOM 7017 C C . SER A 1 953 ? 26.166 -44.370 -14.722 1.00 25.52 953 SER A C 1
ATOM 7019 O O . SER A 1 953 ? 26.752 -45.147 -13.974 1.00 25.52 953 SER A O 1
ATOM 7021 N N . LEU A 1 954 ? 25.174 -44.765 -15.539 1.00 24.28 954 LEU A N 1
ATOM 7022 C CA . LEU A 1 954 ? 25.176 -45.911 -16.487 1.00 24.28 954 LEU A CA 1
ATOM 7023 C C . LEU A 1 954 ? 23.779 -46.511 -16.771 1.00 24.28 954 LEU A C 1
ATOM 7025 O O . LEU A 1 954 ? 23.002 -46.794 -15.870 1.00 24.28 954 LEU A O 1
ATOM 7029 N N . ALA A 1 955 ? 23.622 -46.870 -18.053 1.00 23.77 955 ALA A N 1
ATOM 7030 C CA . ALA A 1 955 ? 22.866 -47.999 -18.612 1.00 23.77 955 ALA A CA 1
ATOM 7031 C C . ALA A 1 955 ? 21.325 -47.978 -18.554 1.00 23.77 955 ALA A C 1
ATOM 7033 O O . ALA A 1 955 ? 20.697 -48.460 -17.618 1.00 23.77 955 ALA A O 1
ATOM 7034 N N . ILE A 1 956 ? 20.721 -47.576 -19.679 1.00 25.64 956 ILE A N 1
ATOM 7035 C CA . ILE A 1 956 ? 19.381 -48.026 -20.070 1.00 25.64 956 ILE A CA 1
ATOM 7036 C C . ILE A 1 956 ? 19.529 -49.426 -20.681 1.00 25.64 956 ILE A C 1
ATOM 7038 O O . ILE A 1 956 ? 20.033 -49.578 -21.796 1.00 25.64 956 ILE A O 1
ATOM 7042 N N . GLU A 1 957 ? 19.109 -50.447 -19.932 1.00 25.30 957 GLU A N 1
ATOM 7043 C CA . GLU A 1 957 ? 18.863 -51.788 -20.457 1.00 25.30 957 GLU A CA 1
ATOM 7044 C C . GLU A 1 957 ? 17.483 -51.878 -21.117 1.00 25.30 957 GLU A C 1
ATOM 7046 O O . GLU A 1 957 ? 16.469 -51.358 -20.654 1.00 25.30 957 GLU A O 1
ATOM 7051 N N . TRP A 1 958 ? 17.500 -52.576 -22.243 1.00 24.55 958 TRP A N 1
ATOM 7052 C CA . TRP A 1 958 ? 16.409 -52.865 -23.152 1.00 24.55 958 TRP A CA 1
ATOM 7053 C C . TRP A 1 958 ? 15.598 -54.059 -22.627 1.00 24.55 958 TRP A C 1
ATOM 7055 O O . TRP A 1 958 ? 16.172 -55.103 -22.322 1.00 24.55 958 TRP A O 1
ATOM 7065 N N . THR A 1 959 ? 14.268 -53.958 -22.592 1.00 28.09 959 THR A N 1
ATOM 7066 C CA . THR A 1 959 ? 13.388 -55.136 -22.522 1.00 28.09 959 THR A CA 1
ATOM 7067 C C . THR A 1 959 ? 12.577 -55.225 -23.808 1.00 28.09 959 THR A C 1
ATOM 7069 O O . THR A 1 959 ? 11.769 -54.359 -24.131 1.00 28.09 959 THR A O 1
ATOM 7072 N N . GLY A 1 960 ? 12.857 -56.274 -24.579 1.00 26.69 960 GLY A N 1
ATOM 7073 C CA . GLY A 1 960 ? 12.096 -56.664 -25.757 1.00 26.69 960 GLY A CA 1
ATOM 7074 C C . GLY A 1 960 ? 11.126 -57.806 -25.456 1.00 26.69 960 GLY A C 1
ATOM 7075 O O . GLY A 1 960 ? 11.375 -58.614 -24.566 1.00 26.69 960 GLY A O 1
ATOM 7076 N N . ALA A 1 961 ? 10.052 -57.868 -26.245 1.00 29.17 961 ALA A N 1
ATOM 7077 C CA . ALA A 1 961 ? 9.291 -59.044 -26.699 1.00 29.17 961 ALA A CA 1
ATOM 7078 C C . ALA A 1 961 ? 8.066 -58.503 -27.474 1.00 29.17 961 ALA A C 1
ATOM 7080 O O . ALA A 1 961 ? 7.440 -57.562 -27.005 1.00 29.17 961 ALA A O 1
ATOM 7081 N N . SER A 1 962 ? 7.628 -58.985 -28.638 1.00 28.66 962 SER A N 1
ATOM 7082 C CA . SER A 1 962 ? 7.974 -60.155 -29.453 1.00 28.66 962 SER A CA 1
ATOM 7083 C C . SER A 1 962 ? 7.183 -60.086 -30.781 1.00 28.66 962 SER A C 1
ATOM 7085 O O . SER A 1 962 ? 5.995 -59.792 -30.724 1.00 28.66 962 SER A O 1
ATOM 7087 N N . GLU A 1 963 ? 7.854 -60.397 -31.905 1.00 31.48 963 GLU A N 1
ATOM 7088 C CA . GLU A 1 963 ? 7.406 -61.056 -33.172 1.00 31.48 963 GLU A CA 1
ATOM 7089 C C . GLU A 1 963 ? 6.100 -60.594 -33.872 1.00 31.48 963 GLU A C 1
ATOM 7091 O O . GLU A 1 963 ? 5.039 -60.626 -33.269 1.00 31.48 963 GLU A O 1
ATOM 7096 N N . GLY A 1 964 ? 5.991 -60.214 -35.159 1.00 30.91 964 GLY A N 1
ATOM 7097 C CA . GLY A 1 964 ? 6.676 -60.479 -36.450 1.00 30.91 964 GLY A CA 1
ATOM 7098 C C . GLY A 1 964 ? 5.571 -60.703 -37.538 1.00 30.91 964 GLY A C 1
ATOM 7099 O O . GLY A 1 964 ? 4.412 -60.829 -37.146 1.00 30.91 964 GLY A O 1
ATOM 7100 N N . PRO A 1 965 ? 5.810 -60.870 -38.867 1.00 46.28 965 PRO A N 1
ATOM 7101 C CA . PRO A 1 965 ? 6.937 -60.451 -39.718 1.00 46.28 965 PRO A CA 1
ATOM 7102 C C . PRO A 1 965 ? 6.555 -59.936 -41.163 1.00 46.28 965 PRO A C 1
ATOM 7104 O O . PRO A 1 965 ? 5.430 -60.092 -41.627 1.00 46.28 965 PRO A O 1
ATOM 7107 N N . LEU A 1 966 ? 7.583 -59.472 -41.908 1.00 30.95 966 LEU A N 1
ATOM 7108 C CA . LEU A 1 966 ? 7.781 -59.418 -43.391 1.00 30.95 966 LEU A CA 1
ATOM 7109 C C . LEU A 1 966 ? 7.512 -58.114 -44.202 1.00 30.95 966 LEU A C 1
ATOM 7111 O O . LEU A 1 966 ? 6.537 -57.404 -44.017 1.00 30.95 966 LEU A O 1
ATOM 7115 N N . ALA A 1 967 ? 8.454 -57.848 -45.126 1.00 29.81 967 ALA A N 1
ATOM 7116 C CA . ALA A 1 967 ? 8.832 -56.588 -45.806 1.00 29.81 967 ALA A CA 1
ATOM 7117 C C . ALA A 1 967 ? 8.442 -56.537 -47.327 1.00 29.81 967 ALA A C 1
ATOM 7119 O O . ALA A 1 967 ? 7.702 -57.419 -47.756 1.00 29.81 967 ALA A O 1
ATOM 7120 N N . PRO A 1 968 ? 9.094 -55.728 -48.213 1.00 46.72 968 PRO A N 1
ATOM 7121 C CA . PRO A 1 968 ? 8.971 -54.285 -48.577 1.00 46.72 968 PRO A CA 1
ATOM 7122 C C . PRO A 1 968 ? 8.617 -54.126 -50.107 1.00 46.72 968 PRO A C 1
ATOM 7124 O O . PRO A 1 968 ? 8.091 -55.099 -50.647 1.00 46.72 968 PRO A O 1
ATOM 7127 N N . PRO A 1 969 ? 8.965 -53.077 -50.918 1.00 46.12 969 PRO A N 1
ATOM 7128 C CA . PRO A 1 969 ? 9.291 -51.633 -50.746 1.00 46.12 969 PRO A CA 1
ATOM 7129 C C . PRO A 1 969 ? 8.464 -50.674 -51.686 1.00 46.12 969 PRO A C 1
ATOM 7131 O O . PRO A 1 969 ? 7.627 -51.139 -52.452 1.00 46.12 969 PRO A O 1
ATOM 7134 N N . VAL A 1 970 ? 8.809 -49.363 -51.716 1.00 28.72 970 VAL A N 1
ATOM 7135 C CA . VAL A 1 970 ? 8.938 -48.458 -52.911 1.00 28.72 970 VAL A CA 1
ATOM 7136 C C . VAL A 1 970 ? 8.125 -47.118 -52.919 1.00 28.72 970 VAL A C 1
ATOM 7138 O O . VAL A 1 970 ? 6.901 -47.116 -52.896 1.00 28.72 970 VAL A O 1
ATOM 7141 N N . THR A 1 971 ? 8.900 -46.017 -53.061 1.00 31.66 971 THR A N 1
ATOM 7142 C CA . THR A 1 971 ? 8.702 -44.655 -53.663 1.00 31.66 971 THR A CA 1
ATOM 7143 C C . THR A 1 971 ? 7.863 -43.529 -53.026 1.00 31.66 971 THR A C 1
ATOM 7145 O O . THR A 1 971 ? 6.651 -43.649 -52.917 1.00 31.66 971 THR A O 1
ATOM 7148 N N . ASP A 1 972 ? 8.574 -42.410 -52.774 1.00 30.86 972 ASP A N 1
ATOM 7149 C CA . ASP A 1 972 ? 8.266 -40.959 -52.894 1.00 30.86 972 ASP A CA 1
ATOM 7150 C C . ASP A 1 972 ? 6.904 -40.368 -52.473 1.00 30.86 972 ASP A C 1
ATOM 7152 O O . ASP A 1 972 ? 5.859 -40.799 -52.957 1.00 30.86 972 ASP A O 1
ATOM 7156 N N . PRO A 1 973 ? 6.922 -39.215 -51.764 1.00 36.50 973 PRO A N 1
ATOM 7157 C CA . PRO A 1 973 ? 5.802 -38.280 -51.763 1.00 36.50 973 PRO A CA 1
ATOM 7158 C C . PRO A 1 973 ? 6.190 -36.853 -52.200 1.00 36.50 973 PRO A C 1
ATOM 7160 O O . PRO A 1 973 ? 7.049 -36.216 -51.598 1.00 36.50 973 PRO A O 1
ATOM 7163 N N . VAL A 1 974 ? 5.459 -36.312 -53.181 1.00 31.12 974 VAL A N 1
ATOM 7164 C CA . VAL A 1 974 ? 5.164 -34.871 -53.367 1.00 31.12 974 VAL A CA 1
ATOM 7165 C C . VAL A 1 974 ? 3.802 -34.782 -54.098 1.00 31.12 974 VAL A C 1
ATOM 7167 O O . VAL A 1 974 ? 3.538 -35.655 -54.924 1.00 31.12 974 VAL A O 1
ATOM 7170 N N . PRO A 1 975 ? 2.992 -33.707 -53.997 1.00 44.56 975 PRO A N 1
ATOM 7171 C CA . PRO A 1 975 ? 2.361 -33.040 -52.848 1.00 44.56 975 PRO A CA 1
ATOM 7172 C C . PRO A 1 975 ? 0.807 -33.113 -52.945 1.00 44.56 975 PRO A C 1
ATOM 7174 O O . PRO A 1 975 ? 0.268 -33.534 -53.968 1.00 44.56 975 PRO A O 1
ATOM 7177 N N . ALA A 1 976 ? 0.052 -32.636 -51.945 1.00 29.06 976 ALA A N 1
ATOM 7178 C CA . ALA A 1 976 ? -1.393 -32.408 -52.102 1.00 29.06 976 ALA A CA 1
ATOM 7179 C C . ALA A 1 976 ? -1.834 -31.048 -51.544 1.00 29.06 976 ALA A C 1
ATOM 7181 O O . ALA A 1 976 ? -1.661 -30.738 -50.368 1.00 29.06 976 ALA A O 1
ATOM 7182 N N . THR A 1 977 ? -2.405 -30.254 -52.444 1.00 31.12 977 THR A N 1
ATOM 7183 C CA . THR A 1 977 ? -3.094 -28.981 -52.256 1.00 31.12 977 THR A CA 1
ATOM 7184 C C . THR A 1 977 ? -4.560 -29.174 -51.838 1.00 31.12 977 THR A C 1
ATOM 7186 O O . THR A 1 977 ? -5.220 -30.100 -52.295 1.00 31.12 977 THR A O 1
ATOM 7189 N N . ALA A 1 978 ? -5.027 -28.240 -51.000 1.00 30.34 978 ALA A N 1
ATOM 7190 C CA . ALA A 1 978 ? -6.365 -27.642 -50.839 1.00 30.34 978 ALA A CA 1
ATOM 7191 C C . ALA A 1 978 ? -7.657 -28.451 -51.105 1.00 30.34 978 ALA A C 1
ATOM 7193 O O . ALA A 1 978 ? -7.899 -28.931 -52.210 1.00 30.34 978 ALA A O 1
ATOM 7194 N N . PHE A 1 979 ? -8.597 -28.369 -50.150 1.00 24.02 979 PHE A N 1
ATOM 7195 C CA . PHE A 1 979 ? -10.035 -28.426 -50.434 1.00 24.02 979 PHE A CA 1
ATOM 7196 C C . PHE A 1 979 ? -10.839 -27.466 -49.537 1.00 24.02 979 PHE A C 1
ATOM 7198 O O . PHE A 1 979 ? -10.636 -27.405 -48.328 1.00 24.02 979 PHE A O 1
ATOM 7205 N N . VAL A 1 980 ? -11.744 -26.726 -50.183 1.00 28.11 980 VAL A N 1
ATOM 7206 C CA . VAL A 1 980 ? -12.784 -25.834 -49.639 1.00 28.11 980 VAL A CA 1
ATOM 7207 C C . VAL A 1 980 ? -14.083 -26.632 -49.497 1.00 28.11 980 VAL A C 1
ATOM 7209 O O . VAL A 1 980 ? -14.381 -27.438 -50.377 1.00 28.11 980 VAL A O 1
ATOM 7212 N N . ILE A 1 981 ? -14.899 -26.358 -48.472 1.00 26.73 981 ILE A N 1
ATOM 7213 C CA . ILE A 1 981 ? -16.335 -26.688 -48.473 1.00 26.73 981 ILE A CA 1
ATOM 7214 C C . ILE A 1 981 ? -17.126 -25.472 -47.980 1.00 26.73 981 ILE A C 1
ATOM 7216 O O . ILE A 1 981 ? -16.807 -24.891 -46.946 1.00 26.73 981 ILE A O 1
ATOM 7220 N N . ALA A 1 982 ? -18.162 -25.125 -48.741 1.00 28.02 982 ALA A N 1
ATOM 7221 C CA . ALA A 1 982 ? -19.284 -24.278 -48.358 1.00 28.02 982 ALA A CA 1
ATOM 7222 C C . ALA A 1 982 ? -20.553 -25.145 -48.351 1.00 28.02 982 ALA A C 1
ATOM 7224 O O . ALA A 1 982 ? -20.662 -26.013 -49.215 1.00 28.02 982 ALA A O 1
ATOM 7225 N N . GLU A 1 983 ? -21.515 -24.863 -47.468 1.00 27.11 983 GLU A N 1
ATOM 7226 C CA . GLU A 1 983 ? -22.940 -25.152 -47.700 1.00 27.11 983 GLU A CA 1
ATOM 7227 C C . GLU A 1 983 ? -23.830 -24.044 -47.101 1.00 27.11 983 GLU A C 1
ATOM 7229 O O . GLU A 1 983 ? -23.625 -23.593 -45.974 1.00 27.11 983 GLU A O 1
ATOM 7234 N N . ASP A 1 984 ? -24.793 -23.614 -47.922 1.00 30.73 984 ASP A N 1
ATOM 7235 C CA . ASP A 1 984 ? -25.865 -22.630 -47.715 1.00 30.73 984 ASP A CA 1
ATOM 7236 C C . ASP A 1 984 ? -26.993 -23.135 -46.804 1.00 30.73 984 ASP A C 1
ATOM 7238 O O . ASP A 1 984 ? -27.335 -24.309 -46.884 1.00 30.73 984 ASP A O 1
ATOM 7242 N N . TRP A 1 985 ? -27.710 -22.217 -46.134 1.00 25.55 985 TRP A N 1
ATOM 7243 C CA . TRP A 1 985 ? -29.183 -22.253 -46.018 1.00 25.55 985 TRP A CA 1
ATOM 7244 C C . TRP A 1 985 ? -29.766 -20.822 -46.031 1.00 25.55 985 TRP A C 1
ATOM 7246 O O . TRP A 1 985 ? -29.475 -19.998 -45.166 1.00 25.55 985 TRP A O 1
ATOM 7256 N N . THR A 1 986 ? -30.618 -20.547 -47.020 1.00 34.19 986 THR A N 1
ATOM 7257 C CA . THR A 1 986 ? -31.510 -19.379 -47.165 1.00 34.19 986 THR A CA 1
ATOM 7258 C C . THR A 1 986 ? -32.846 -19.614 -46.444 1.00 34.19 986 THR A C 1
ATOM 7260 O O . THR A 1 986 ? -33.360 -20.727 -46.522 1.00 34.19 986 THR A O 1
ATOM 7263 N N . ASP A 1 987 ? -33.481 -18.602 -45.837 1.00 30.62 987 ASP A N 1
ATOM 7264 C CA . ASP A 1 987 ? -34.540 -17.789 -46.482 1.00 30.62 987 ASP A CA 1
ATOM 7265 C C . ASP A 1 987 ? -35.183 -16.756 -45.517 1.00 30.62 987 ASP A C 1
ATOM 7267 O O . ASP A 1 987 ? -35.052 -16.818 -44.297 1.00 30.62 987 ASP A O 1
ATOM 7271 N N . ALA A 1 988 ? -35.847 -15.778 -46.129 1.00 32.75 988 ALA A N 1
ATOM 7272 C CA . ALA A 1 988 ? -36.224 -14.443 -45.680 1.00 32.75 988 ALA A CA 1
ATOM 7273 C C . ALA A 1 988 ? -37.363 -14.292 -44.644 1.00 32.75 988 ALA A C 1
ATOM 7275 O O . ALA A 1 988 ? -38.255 -15.127 -44.510 1.00 32.75 988 ALA A O 1
ATOM 7276 N N . GLY A 1 989 ? -37.416 -13.105 -44.018 1.00 27.25 989 GLY A N 1
ATOM 7277 C CA . GLY A 1 989 ? -38.561 -12.630 -43.233 1.00 27.25 989 GLY A CA 1
ATOM 7278 C C . GLY A 1 989 ? -38.444 -11.159 -42.817 1.00 27.25 989 GLY A C 1
ATOM 7279 O O . GLY A 1 989 ? -37.694 -10.816 -41.921 1.00 27.25 989 GLY A O 1
ATOM 7280 N N . ASN A 1 990 ? -39.186 -10.310 -43.517 1.00 32.56 990 ASN A N 1
ATOM 7281 C CA . ASN A 1 990 ? -39.149 -8.848 -43.591 1.00 32.56 990 ASN A CA 1
ATOM 7282 C C . ASN A 1 990 ? -39.836 -8.103 -42.410 1.00 32.56 990 ASN A C 1
ATOM 7284 O O . ASN A 1 990 ? -40.624 -8.703 -41.682 1.00 32.56 990 ASN A O 1
ATOM 7288 N N . HIS A 1 991 ? -39.658 -6.766 -42.392 1.00 31.36 991 HIS A N 1
ATOM 7289 C CA . HIS A 1 991 ? -40.348 -5.691 -41.630 1.00 31.36 991 HIS A CA 1
ATOM 7290 C C . HIS A 1 991 ? -39.781 -5.341 -40.234 1.00 31.36 991 HIS A C 1
ATOM 7292 O O . HIS A 1 991 ? -39.686 -6.201 -39.376 1.00 31.36 991 HIS A O 1
ATOM 7298 N N . GLY A 1 992 ? -39.460 -4.092 -39.876 1.00 29.12 992 GLY A N 1
ATOM 7299 C CA . GLY A 1 992 ? -39.552 -2.792 -40.548 1.00 29.12 992 GLY A CA 1
ATOM 7300 C C . GLY A 1 992 ? -39.448 -1.649 -39.514 1.00 29.12 992 GLY A C 1
ATOM 7301 O O . GLY A 1 992 ? -40.047 -1.754 -38.453 1.00 29.12 992 GLY A O 1
ATOM 7302 N N . PHE A 1 993 ? -38.682 -0.604 -39.858 1.00 30.23 993 PHE A N 1
ATOM 7303 C CA . PHE A 1 993 ? -38.695 0.806 -39.402 1.00 30.23 993 PHE A CA 1
ATOM 7304 C C . PHE A 1 993 ? -39.305 1.180 -38.029 1.00 30.23 993 PHE A C 1
ATOM 7306 O O . PHE A 1 993 ? -40.523 1.125 -37.864 1.00 30.23 993 PHE A O 1
ATOM 7313 N N . PHE A 1 994 ? -38.507 1.780 -37.135 1.00 34.53 994 PHE A N 1
ATOM 7314 C CA . PHE A 1 994 ? -38.246 3.234 -37.073 1.00 34.53 994 PHE A CA 1
ATOM 7315 C C . PHE A 1 994 ? -36.980 3.535 -36.269 1.00 34.53 994 PHE A C 1
ATOM 7317 O O . PHE A 1 994 ? -36.701 2.756 -35.331 1.00 34.53 994 PHE A O 1
#

Foldseek 3Di:
DQDAAAADDLLRLLQLQLVQLAAAPDQEWEEEQDAPVVPPQGDDPLVVVLLVLLVVQVVLWFSHHYHYDHDDTLEYEHEDAPPAWAKDWDADNPLNHTRHIYTYHHCHDPQQDSVQDDAQGPNSLSSNQRVLVNRRTAQSWPDDVVVDDDFCRPTHNHLCQEQLAFSSHPHHRCLSVPQFFLFFDPPPGTDRGGERHGGQSSSCSQAQHCSVVSDRHTHTDLVNQAEEFEFEDDTDPPPDLLRHCVSVVRAQYEDDHNYYAYEYEQAPQPQQWAWDFDADPRSHGPDTDIDTDQEWEEEQEAQAATATNNGGRRYHYHHPHGHAEYQHYQHAYEYEAYQEAHEYEHAAYAYEYENYHYAYEYEDEAAPLQWFWDDPPQWIWIDGPRHTYIYHDHQWYHHPVDIDGVLQVPQQWDDKDFQWLCQFCQNPCFWCFFWNWFWFQLQLPQFTWIWIAEQQAIWIWAFDLPQHTHDIDHQGRPCHVVNVVGTCFFKNWDWDQQQQPNHIWIWIAEAQAIKIWHGHNVSHTHPIDHQDRDCHVPNPVGTCFFWNWFWFQLQLPSGIWIWIAEAQGIWIWHGPSPSHTHDIDRQDSPCHVVNVNGGCFFKNWEWEAQQLPNHTWIWIQEAQAIKIFHGHNVRHTDPIDRQGRPCHCPNVVGGCFFWNWDWAQLQPPSGIKIWIAEQQGIWIWHGPSPSHTHDIDRQDSPCHVVNPNGGCFFKNWDWDASQLAPGIKIWIAEAQGIWIWDRPSPSHTHPIHHSDSPCHVPNPNGGCTRWNKFWFRRNNPRHTWIWIRHNRGIMTIHGDNHRDDDDDPPPPDDDPDDDDDPTPPRPDDSSRDYDDYDDHDDDDDDDDDDDDYDDDDDDDDDDDDDDDDDDDDDDDDDDDDDDDDDDDDDDDDDDDDYDDDDDDDDDDDDDDDDDDDDDDDDDDDDDPPDPDDDDDDDDDDDDDDDDDDDDDDDDDDDDDDDDDDDDDDDDDDDDDDDDDDDDDDDDDDDDDDD

Radius of gyration: 42.27 Å; chains: 1; bounding box: 112×111×109 Å